Protein 3IAL (pdb70)

Nearest PDB structures (foldseek):
  3ial-assembly1_A  TM=1.002E+00  e=0.000E+00  Giardia lamblia ATCC 50803
  1nj1-assembly1_A  TM=9.678E-01  e=6.602E-57  Methanothermobacter thermautotrophicus
  1nj8-assembly1_A  TM=9.430E-01  e=2.571E-52  Methanocaldococcus jannaschii
  7f9b-assembly1_B  TM=9.396E-01  e=6.021E-51  Homo sapiens
  7ot3-assembly1_A  TM=9.196E-01  e=7.605E-51  Homo sapiens

CATH classification: 3.30.930.10 (+2 more: 3.40.50.800, 3.30.110.30)

Foldseek 3Di:
DFQAFCFLVCLQVLQVVLCVLLVQWACPPPDFQDIGGDPLNVLQQVLLVVLLQVLCVVVPAAEDDDDQWDWPVLQPLQPQQCVVAVQFWDWDQDDPVHGDPTIITGAQDCLSVVLLVLQVQAAAPVSPWHKYKYWDWGAGRPFPPHDPLQTGGIWTKMKMKIWHADPVVLVVVLVSLVVSVCCSQPVFLQAAFDWFWFQCVDANRQFPTKIFGWHQFNSQATGTFKIKTWNAQRSCVSSVNWHQYPVRDTDGTTMIMMMGTSVSVVRSQRLLAGSLAGAGGQSSRLAQEEEEEPPPPDPPCVVQSVVQVVLSVLLCCLCCPVVVGHYHYDHPPVDDPVVVVSSCLNNNRQKYKYTYSVLVVVQWIWIAGSRVGDVPIDIGGSVQSNDWDVTDGPSVVSSVVSSVVSNVSNHVVLVVQEAEDLALVRQQCCQVPPHHKYKWFAADSDDVCVVVQVVSCVRHNKGWGRFDPVDDDPPPDAGSYPRHHGPTIIIIGHHD/DFFDFCFLVCLVVQQVVLCPLLVQWACPPPDFQDIHGDDLNVLQQCLLVVLLQVLCVVVPAAEDDDDQWDWPVLLVLAPLQCVVAVQFWDWDQDDPPHGDPTIITGAQDCLSPVLLVLQVQAAAPVSPWHKYKYWAWGAGRVFPPHDPLQTGGIWTKMKMKTWHADPVVLVVVLVSLVVSVCCSQPVFLQAAFDWFWFQPVPANRQFPTKIFTFGQFNSQFTGTFKIKTWNAQSSCVSSVRWHQYPVRDTDRTTMIMMMGTSVSVVRSQGLLAGRLAGAGQQSSRLAQEEEEEPPPDDPPCVVLNCVQVVLSVLLVCLCCVVVVGHYHYDDPPVDDPVRVCSSCLNNNRQKYKYTYSVQVVVQWIWIAGNRVGDVPIDIDGSVQSSDKDWDADPVRDIDIDGVSVVSSVVSSVVSNVSNVVVLVVQEAEDQALVRQQCCQPPPHHKYKWFAADSDDVCVVVQVVSCVRHNKGFGRFDPVDADDFPDAGSYPRHTGGTIIIIGHHD

Radius of gyration: 30.75 Å; Cα contacts (8 Å, |Δi|>4): 2174; chains: 2; bounding box: 103×77×76 Å

Solvent-accessible surface area: 40566 Å² total; per-residue (Å²): 164,18,95,57,70,44,56,96,128,33,0,52,91,0,0,43,39,0,0,77,43,0,77,1,3,5,99,124,4,72,12,125,6,2,25,0,12,36,45,26,0,10,68,0,0,26,18,0,1,59,21,0,14,97,26,3,68,157,60,50,1,48,32,0,16,3,6,5,2,0,0,38,61,23,1,115,99,9,62,56,1,18,154,39,11,79,53,43,0,1,13,0,27,55,2,3,153,127,84,34,192,71,70,10,0,0,8,0,1,1,4,0,1,0,0,8,0,0,19,74,22,0,149,31,79,160,54,20,89,36,42,0,1,0,27,12,19,1,1,49,22,61,25,99,111,26,20,2,4,4,57,10,17,18,22,15,30,0,3,0,1,0,0,3,29,58,44,131,68,0,81,64,2,6,57,32,1,22,131,6,4,78,33,0,5,20,71,42,0,0,0,72,15,20,56,0,74,13,6,44,62,82,102,32,36,3,2,70,40,2,20,2,4,0,0,2,0,13,24,3,98,0,1,61,4,3,6,0,19,11,0,4,69,92,0,0,65,43,9,96,0,67,15,35,38,177,76,133,101,81,46,56,0,54,0,0,4,4,17,6,16,3,62,0,1,0,0,0,0,0,22,17,6,48,54,23,0,0,3,0,0,19,40,0,0,20,39,16,0,0,0,0,7,30,42,28,57,130,204,137,28,123,141,10,11,118,99,1,26,34,72,0,70,79,0,1,63,3,0,99,53,89,28,55,23,80,21,34,51,15,72,54,92,101,116,65,64,42,94,10,46,76,99,25,51,6,13,0,6,0,0,21,0,25,0,2,86,160,10,41,88,104,36,61,0,20,0,3,0,14,43,39,13,140,131,100,115,65,80,10,48,8,108,72,0,48,132,42,101,161,68,127,5,39,0,68,81,23,8,67,43,0,49,58,59,8,63,133,163,5,60,57,61,8,91,61,16,33,33,99,5,158,37,56,111,59,0,24,46,11,2,94,119,83,4,0,0,0,48,0,17,0,45,14,46,121,68,102,0,54,83,54,17,123,98,0,126,130,46,11,76,0,52,3,12,0,20,21,69,106,47,130,51,117,131,76,46,81,3,19,24,44,51,108,102,11,86,7,11,2,8,0,0,55,29,54,164,18,95,60,91,39,60,91,136,37,0,48,96,0,0,47,42,0,0,85,42,0,81,2,4,6,99,131,6,67,9,123,6,3,25,0,11,36,39,29,0,7,66,0,0,27,16,0,0,72,19,0,15,99,27,2,67,156,57,52,2,48,34,0,17,2,5,5,1,0,0,52,42,25,2,134,116,13,64,77,2,20,135,41,12,65,42,36,0,2,15,0,29,58,0,3,167,99,99,33,189,68,60,6,0,0,10,0,2,1,4,0,1,0,0,9,0,0,21,58,20,0,151,30,75,157,56,19,89,33,42,1,2,0,30,12,18,1,2,50,44,106,26,148,110,30,21,1,5,4,64,9,20,18,23,17,29,1,4,0,1,0,0,2,30,58,38,130,64,0,84,63,4,7,56,36,0,28,134,4,6,82,34,0,5,9,71,48,0,0,0,65,18,18,69,1,71,11,6,41,57,79,106,33,38,6,2,65,44,1,22,2,3,0,0,3,0,11,15,4,87,0,0,61,4,2,7,1,16,7,0,1,70,90,0,0,64,35,8,95,0,71,11,34,33,176,77,123,105,83,40,53,0,51,0,0,5,4,18,5,15,3,53,0,2,0,0,0,1,0,17,8,2,42,50,24,0,0,3,0,0,16,36,0,0,22,42,15,0,0,0,0,3,45,41,21,58,126,189,139,30,115,132,17,18,133,98,2,49,28,61,0,71,84,0,2,77,23,0,99,97,139,31,57,21,78,23,33,59,24,82,66,91,100,111,62,58,49,79,11,20,88,103,24,47,8,13,0,9,0,0,13,0,25,0,4,96,175,19,39,90,96,28,46,0,18,0,2,0,14,44,43,11,128,144,100,117,61,91,9,44,10,109,72,0,59,143,44,58,73,89,95,58,161,104,64,93,130,46,28,105,6,23,0,75,76,26,9,65,42,0,46,59,68,7,68,124,138,5,45,52,62,6,85,61,16,39,32,102,3,160,36,59,108,75,0,25,42,10,2,100,116,86,4,0,0,0,44,0,15,0,40,10,50,120,67,77,0,60,86,49,3,123,99,0,90,129,46,11,75,0,39,3,10,0,25,21,63,117,50,131,34,119,131,80,54,87,3,17,22,42,52,110,105,12,85,5,16,2,6,0,0,78,36,44

Structure (mmCIF, N/CA/C/O backbone):
data_3IAL
#
_entry.id   3IAL
#
_cell.length_a   83.338
_cell.length_b   87.624
_cell.length_c   142.410
_cell.angle_alpha   90.00
_cell.angle_beta   90.00
_cell.angle_gamma   90.00
#
_symmetry.space_group_name_H-M   'P 21 21 21'
#
loop_
_entity.id
_entity.type
_entity.pdbx_description
1 polymer 'Prolyl-tRNA synthetase'
2 non-polymer "5'-O-[(R)-hydroxy{[(2S)-pyrrolidin-2-ylcarbonyl]oxy}phosphoryl]adenosine"
3 non-polymer GLYCEROL
4 water water
#
loop_
_atom_site.group_PDB
_atom_site.id
_atom_site.type_symbol
_atom_site.label_atom_id
_atom_site.label_alt_id
_atom_site.label_comp_id
_atom_site.label_asym_id
_atom_site.label_entity_id
_atom_site.label_seq_id
_atom_site.pdbx_PDB_ins_code
_atom_site.Cartn_x
_atom_site.Cartn_y
_atom_site.Cartn_z
_atom_site.occupancy
_atom_site.B_iso_or_equiv
_atom_site.auth_seq_id
_atom_site.auth_comp_id
_atom_site.auth_asym_id
_atom_site.auth_atom_id
_atom_site.pdbx_PDB_model_num
ATOM 1 N N . THR A 1 14 ? 70.305 70.930 -16.066 1.00 59.84 38 THR A N 1
ATOM 2 C CA . THR A 1 14 ? 69.851 72.250 -16.595 1.00 60.18 38 THR A CA 1
ATOM 3 C C . THR A 1 14 ? 68.357 72.466 -16.311 1.00 58.25 38 THR A C 1
ATOM 4 O O . THR A 1 14 ? 67.548 71.550 -16.470 1.00 57.91 38 THR A O 1
ATOM 8 N N . PHE A 1 15 ? 68.008 73.685 -15.895 1.00 56.05 39 PHE A N 1
ATOM 9 C CA . PHE A 1 15 ? 66.646 74.017 -15.447 1.00 53.50 39 PHE A CA 1
ATOM 10 C C . PHE A 1 15 ? 65.729 74.499 -16.582 1.00 52.78 39 PHE A C 1
ATOM 11 O O . PHE A 1 15 ? 65.994 75.521 -17.213 1.00 52.21 39 PHE A O 1
ATOM 19 N N . SER A 1 16 ? 64.639 73.771 -16.816 1.00 52.03 40 SER A N 1
ATOM 20 C CA . SER A 1 16 ? 63.616 74.187 -17.783 1.00 52.31 40 SER A CA 1
ATOM 21 C C . SER A 1 16 ? 62.284 73.501 -17.480 1.00 51.82 40 SER A C 1
ATOM 22 O O . SER A 1 16 ? 61.688 72.852 -18.343 1.00 52.94 40 SER A O 1
ATOM 25 N N . LEU A 1 17 ? 61.827 73.666 -16.241 1.00 50.96 41 LEU A N 1
ATOM 26 C CA . LEU A 1 17 ? 60.606 73.031 -15.761 1.00 48.53 41 LEU A CA 1
ATOM 27 C C . LEU A 1 17 ? 59.466 74.030 -15.841 1.00 46.90 41 LEU A C 1
ATOM 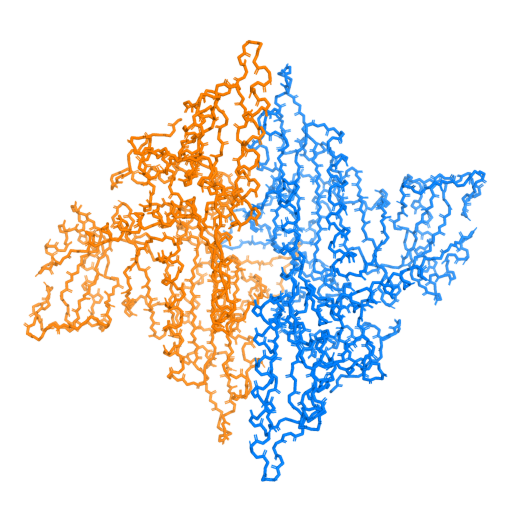28 O O . LEU A 1 17 ? 59.573 75.143 -15.325 1.00 45.41 41 LEU A O 1
ATOM 37 N N . THR A 1 18 ? 58.373 73.631 -16.484 1.00 45.96 42 THR A N 1
ATOM 38 C CA . THR A 1 18 ? 57.184 74.477 -16.570 1.00 44.87 42 THR A CA 1
ATOM 39 C C . THR A 1 18 ? 56.567 74.617 -15.177 1.00 41.86 42 THR A C 1
ATOM 40 O O . THR A 1 18 ? 56.694 73.715 -14.345 1.00 41.18 42 THR A O 1
ATOM 44 N N . LYS A 1 19 ? 55.932 75.755 -14.908 1.00 39.34 43 LYS A N 1
ATOM 45 C CA . LYS A 1 19 ? 55.367 76.016 -13.578 1.00 37.33 43 LYS A CA 1
ATOM 46 C C . LYS A 1 19 ? 53.851 75.978 -13.651 1.00 36.45 43 LYS A C 1
ATOM 47 O O . LYS A 1 19 ? 53.204 76.974 -13.983 1.00 36.28 43 LYS A O 1
ATOM 53 N N . THR A 1 20 ? 53.299 74.810 -13.339 1.00 35.82 44 THR A N 1
ATOM 54 C CA . THR A 1 20 ? 51.864 74.594 -13.349 1.00 35.00 44 THR A CA 1
ATOM 55 C C . THR A 1 20 ? 51.400 74.230 -11.952 1.00 34.45 44 THR A C 1
ATOM 56 O O . THR A 1 20 ? 52.206 74.076 -11.031 1.00 31.28 44 THR A O 1
ATOM 60 N N . ARG A 1 21 ? 50.089 74.086 -11.816 1.00 34.76 45 ARG A N 1
ATOM 61 C CA . ARG A 1 21 ? 49.462 73.624 -10.589 1.00 37.31 45 ARG A CA 1
ATOM 62 C C . ARG A 1 21 ? 49.978 72.227 -10.183 1.00 36.54 45 ARG A C 1
ATOM 63 O O . ARG A 1 21 ? 50.128 71.933 -8.998 1.00 37.03 45 ARG A O 1
ATOM 71 N N . ASP A 1 22 ? 50.267 71.385 -11.171 1.00 36.85 46 ASP A N 1
ATOM 72 C CA . ASP A 1 22 ? 50.720 70.009 -10.927 1.00 36.57 46 ASP A CA 1
ATOM 73 C C . ASP A 1 22 ? 52.236 69.900 -10.703 1.00 34.89 46 ASP A C 1
ATOM 74 O O . ASP A 1 22 ? 52.695 69.034 -9.954 1.00 35.04 46 ASP A O 1
ATOM 79 N N . THR A 1 23 ? 53.007 70.774 -11.349 1.00 31.87 47 THR A N 1
ATOM 80 C CA . THR A 1 23 ? 54.470 70.736 -11.257 1.00 30.54 47 THR A CA 1
ATOM 81 C C . THR A 1 23 ? 55.065 71.700 -10.229 1.00 28.62 47 THR A C 1
ATOM 82 O O . THR A 1 23 ? 56.269 71.678 -10.012 1.00 30.96 47 THR A O 1
ATOM 86 N N . PHE A 1 24 ? 54.247 72.536 -9.595 1.00 27.81 48 PHE A N 1
ATOM 87 C CA . PHE A 1 24 ? 54.790 73.618 -8.766 1.00 26.74 48 PHE A CA 1
ATOM 88 C C . PHE A 1 24 ? 55.696 73.140 -7.636 1.00 26.92 48 PHE A C 1
ATOM 89 O O . PHE A 1 24 ? 56.758 73.719 -7.406 1.00 24.82 48 PHE A O 1
ATOM 97 N N . ALA A 1 25 ? 55.257 72.111 -6.920 1.00 27.45 49 ALA A N 1
ATOM 98 C CA . ALA A 1 25 ? 56.020 71.563 -5.798 1.00 28.82 49 ALA A CA 1
ATOM 99 C C . ALA A 1 25 ? 57.452 71.208 -6.204 1.00 29.24 49 ALA A C 1
ATOM 100 O O . ALA A 1 25 ? 58.405 71.572 -5.515 1.00 31.33 49 ALA A O 1
ATOM 102 N N . ASP A 1 26 ? 57.595 70.515 -7.328 1.00 29.75 50 ASP A N 1
ATOM 103 C CA . ASP A 1 26 ? 58.913 70.149 -7.863 1.00 29.96 50 ASP A CA 1
ATOM 104 C C . ASP A 1 26 ? 59.664 71.371 -8.392 1.00 28.35 50 ASP A C 1
ATOM 105 O O . ASP A 1 26 ? 60.868 71.509 -8.171 1.00 28.47 50 ASP A O 1
ATOM 110 N N . TRP A 1 27 ? 58.944 72.250 -9.086 1.00 26.13 51 TRP A N 1
ATOM 111 C CA . TRP A 1 27 ? 59.517 73.489 -9.616 1.00 26.38 51 TRP A CA 1
ATOM 112 C C . TRP A 1 27 ? 60.195 74.301 -8.511 1.00 25.89 51 TRP A C 1
ATOM 113 O O . TRP A 1 27 ? 61.276 74.859 -8.717 1.00 25.05 51 TRP A O 1
ATOM 124 N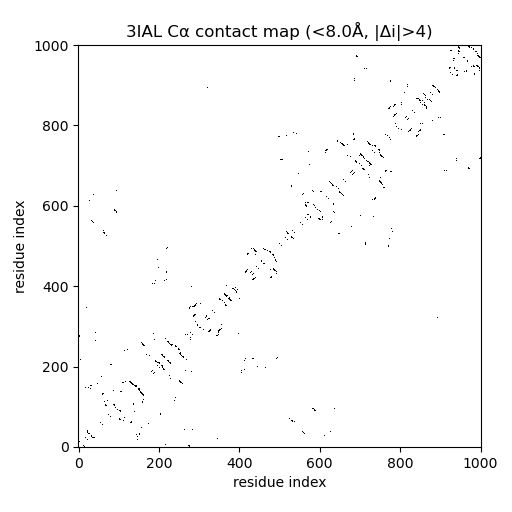 N . PHE A 1 28 ? 59.552 74.341 -7.343 1.00 27.02 52 PHE A N 1
ATOM 125 C CA . PHE A 1 28 ? 60.029 75.089 -6.184 1.00 27.38 52 PHE A CA 1
ATOM 126 C C . PHE A 1 28 ? 61.292 74.470 -5.596 1.00 27.94 52 PHE A C 1
ATOM 127 O O . PHE A 1 28 ? 62.249 75.171 -5.290 1.00 27.36 52 PHE A O 1
ATOM 135 N N . ASP A 1 29 ? 61.278 73.157 -5.414 1.00 29.10 53 ASP A N 1
ATOM 136 C CA . ASP A 1 29 ? 62.459 72.446 -4.936 1.00 29.92 53 ASP A CA 1
ATOM 137 C C . ASP A 1 29 ? 63.621 72.623 -5.906 1.00 29.65 53 ASP A C 1
ATOM 138 O O . ASP A 1 29 ? 64.730 72.940 -5.486 1.00 30.75 53 ASP A O 1
ATOM 143 N N . ALA A 1 30 ? 63.354 72.450 -7.200 1.00 29.67 54 ALA A N 1
ATOM 144 C CA . ALA A 1 30 ? 64.388 72.559 -8.238 1.00 27.98 54 ALA A CA 1
ATOM 145 C C . ALA A 1 30 ? 65.030 73.949 -8.316 1.00 27.66 54 ALA A C 1
ATOM 146 O O . ALA A 1 30 ? 66.246 74.066 -8.396 1.00 27.28 54 ALA A O 1
ATOM 148 N N . ILE A 1 31 ? 64.223 75.003 -8.279 1.00 26.75 55 ILE A N 1
ATOM 149 C CA . ILE A 1 31 ? 64.762 76.361 -8.415 1.00 27.41 55 ILE A CA 1
ATOM 150 C C . ILE A 1 31 ? 65.458 76.851 -7.135 1.00 26.62 55 ILE A C 1
ATOM 151 O O . ILE A 1 31 ? 66.382 77.654 -7.223 1.00 27.26 55 ILE A O 1
ATOM 156 N N . MET A 1 32 ? 65.023 76.375 -5.964 1.00 27.63 56 MET A N 1
ATOM 157 C CA . MET A 1 32 ? 65.736 76.648 -4.698 1.00 28.19 56 MET A CA 1
ATOM 158 C C . MET A 1 32 ? 67.194 76.250 -4.834 1.00 28.70 56 MET A C 1
ATOM 159 O O . MET A 1 32 ? 68.082 76.983 -4.401 1.00 27.01 56 MET A O 1
ATOM 164 N N . ASP A 1 33 ? 67.423 75.078 -5.429 1.00 28.11 57 ASP A N 1
ATOM 165 C CA . ASP A 1 33 ? 68.764 74.532 -5.584 1.00 30.73 57 ASP A CA 1
ATOM 166 C C . ASP A 1 33 ? 69.522 75.124 -6.769 1.00 30.63 57 ASP A C 1
ATOM 167 O O . ASP A 1 33 ? 70.667 75.570 -6.615 1.00 29.38 57 ASP A O 1
ATOM 172 N N . ALA A 1 34 ? 68.892 75.130 -7.942 1.00 29.63 58 ALA A N 1
ATOM 173 C CA . ALA A 1 34 ? 69.543 75.610 -9.167 1.00 29.17 58 ALA A CA 1
ATOM 174 C C . ALA A 1 34 ? 69.949 77.087 -9.071 1.00 29.80 58 ALA A C 1
ATOM 175 O O . ALA A 1 34 ? 70.991 77.481 -9.605 1.00 29.19 58 ALA A O 1
ATOM 177 N N . ALA A 1 35 ? 69.121 77.887 -8.391 1.00 27.39 59 ALA A N 1
ATOM 178 C CA . ALA A 1 35 ? 69.402 79.308 -8.165 1.00 26.95 59 ALA A CA 1
ATOM 179 C C . ALA A 1 35 ? 70.299 79.551 -6.947 1.00 26.95 59 ALA A C 1
ATOM 180 O O . ALA A 1 35 ? 70.707 80.690 -6.695 1.00 27.91 59 ALA A O 1
ATOM 182 N N . GLU A 1 36 ? 70.582 78.487 -6.192 1.00 26.38 60 GLU A N 1
ATOM 183 C CA . GLU A 1 36 ? 71.461 78.524 -5.010 1.00 26.65 60 GLU A CA 1
ATOM 184 C C . GLU A 1 36 ? 70.944 79.498 -3.963 1.00 25.87 60 GLU A C 1
ATOM 185 O O . GLU A 1 36 ? 71.687 80.297 -3.389 1.00 24.29 60 GLU A O 1
ATOM 191 N N . LEU A 1 37 ? 69.642 79.408 -3.728 1.00 26.68 61 LEU A N 1
ATOM 192 C CA . LEU A 1 37 ? 68.962 80.268 -2.784 1.00 25.81 61 LEU A CA 1
ATOM 193 C C . LEU A 1 37 ? 69.245 79.762 -1.378 1.00 25.74 61 LEU A C 1
ATOM 194 O O . LEU A 1 37 ? 69.645 80.523 -0.502 1.00 23.59 61 LEU A O 1
ATOM 199 N N . VAL A 1 38 ? 69.052 78.462 -1.188 1.00 26.14 62 VAL A N 1
ATOM 200 C CA . VAL A 1 38 ? 69.261 77.808 0.092 1.00 24.21 62 VAL A CA 1
ATOM 201 C C . VAL A 1 38 ? 70.031 76.517 -0.112 1.00 26.33 62 VAL A C 1
ATOM 202 O O . VAL A 1 38 ? 70.235 76.089 -1.249 1.00 24.58 62 VAL A O 1
ATOM 206 N N . ASP A 1 39 ? 70.455 75.894 0.989 1.00 27.94 63 ASP A N 1
ATOM 207 C CA . ASP A 1 39 ? 71.085 74.578 0.916 1.00 28.37 63 ASP A CA 1
ATOM 208 C C . ASP A 1 39 ? 70.433 73.617 1.915 1.00 29.50 63 ASP A C 1
ATOM 209 O O . ASP A 1 39 ? 70.586 73.773 3.125 1.00 31.67 63 ASP A O 1
ATOM 214 N N . ARG A 1 40 ? 69.717 72.627 1.381 1.00 30.43 64 ARG A N 1
ATOM 215 C CA A ARG A 1 40 ? 69.003 71.634 2.190 0.50 30.44 64 ARG A CA 1
ATOM 216 C CA B ARG A 1 40 ? 69.001 71.629 2.181 0.50 31.22 64 ARG A CA 1
ATOM 217 C C . ARG A 1 40 ? 69.924 70.548 2.744 1.00 30.08 64 ARG A C 1
ATOM 218 O O . ARG A 1 40 ? 69.497 69.734 3.561 1.00 28.19 64 ARG A O 1
ATOM 233 N N . ARG A 1 41 ? 71.179 70.529 2.293 1.00 28.11 65 ARG A N 1
ATOM 234 C CA . ARG A 1 41 ? 72.115 69.467 2.660 1.00 26.86 65 ARG A CA 1
ATOM 235 C C . ARG A 1 41 ? 72.724 69.651 4.042 1.00 27.74 65 ARG A C 1
ATOM 236 O O . ARG A 1 41 ? 73.538 68.841 4.470 1.00 28.51 65 ARG A O 1
ATOM 244 N N . TYR A 1 42 ? 72.350 70.722 4.737 1.00 29.71 66 TYR A N 1
ATOM 245 C CA . TYR A 1 42 ? 72.692 70.876 6.145 1.00 29.37 66 TYR A CA 1
ATOM 246 C C . TYR A 1 42 ? 71.915 69.783 6.879 1.00 29.77 66 TYR A C 1
ATOM 247 O O . TYR A 1 42 ? 70.689 69.762 6.792 1.00 30.07 66 TYR A O 1
ATOM 256 N N . PRO A 1 43 ? 72.617 68.865 7.582 1.00 30.65 67 PRO A N 1
ATOM 257 C CA . PRO A 1 43 ? 71.966 67.626 8.042 1.00 31.43 67 PRO A CA 1
ATOM 258 C C . PRO A 1 43 ? 71.193 67.730 9.362 1.00 31.33 67 PRO A C 1
ATOM 259 O O . PRO A 1 43 ? 71.285 66.837 10.203 1.00 32.17 67 PRO A O 1
ATOM 263 N N . VAL A 1 44 ? 70.461 68.826 9.547 1.00 29.78 68 VAL A N 1
ATOM 264 C CA . VAL A 1 44 ? 69.430 68.912 10.571 1.00 27.96 68 VAL A CA 1
ATOM 265 C C . VAL A 1 44 ? 68.137 69.245 9.823 1.00 28.91 68 VAL A C 1
ATOM 266 O O . VAL A 1 44 ? 68.081 70.224 9.068 1.00 25.33 68 VAL A O 1
ATOM 270 N N . LYS A 1 45 ? 67.124 68.401 10.004 1.00 29.65 69 LYS A N 1
ATOM 271 C CA . LYS A 1 45 ? 65.893 68.469 9.227 1.00 31.02 69 LYS A CA 1
ATOM 272 C C . LYS A 1 45 ? 65.204 69.799 9.474 1.00 30.92 69 LYS A C 1
ATOM 273 O O . LYS A 1 45 ? 65.098 70.235 10.622 1.00 30.95 69 LYS A O 1
ATOM 279 N N . GLY A 1 46 ? 64.781 70.460 8.397 1.00 30.20 70 GLY A N 1
ATOM 280 C CA . GLY A 1 46 ? 64.078 71.745 8.495 1.00 30.06 70 GLY A CA 1
ATOM 281 C C . GLY A 1 46 ? 64.943 72.934 8.878 1.00 30.47 70 GLY A C 1
ATOM 282 O O . GLY A 1 46 ? 64.430 74.029 9.141 1.00 28.96 70 GLY A O 1
ATOM 283 N N . CYS A 1 47 ? 66.258 72.732 8.915 1.00 30.94 71 CYS A N 1
ATOM 284 C CA . CYS A 1 47 ? 67.193 73.810 9.233 1.00 30.49 71 CYS A CA 1
ATOM 285 C C . CYS A 1 47 ? 68.102 73.981 8.037 1.00 29.76 71 CYS A C 1
ATOM 286 O O . CYS A 1 47 ? 69.051 73.222 7.864 1.00 29.48 71 CYS A O 1
ATOM 289 N N . VAL A 1 48 ? 67.790 74.961 7.194 1.00 29.25 72 VAL A N 1
ATOM 290 C CA . VAL A 1 48 ? 68.481 75.114 5.915 1.00 30.56 72 VAL A CA 1
ATOM 291 C C . VAL A 1 48 ? 69.411 76.322 5.951 1.00 30.14 72 VAL A C 1
ATOM 292 O O . VAL A 1 48 ? 69.181 77.276 6.689 1.00 30.06 72 VAL A O 1
ATOM 296 N N . VAL A 1 49 ? 70.472 76.264 5.160 1.00 28.67 73 VAL A N 1
ATOM 297 C CA . VAL A 1 49 ? 71.381 77.390 5.024 1.00 25.83 73 VAL A CA 1
ATOM 298 C C . VAL A 1 49 ? 70.792 78.368 4.017 1.00 27.37 73 VAL A C 1
ATOM 299 O O . VAL A 1 49 ? 70.294 77.955 2.975 1.00 26.45 73 VAL A O 1
ATOM 303 N N . PHE A 1 50 ? 70.829 79.655 4.348 1.00 27.53 74 PHE A N 1
ATOM 304 C CA . PHE A 1 50 ? 70.545 80.717 3.384 1.00 27.96 74 PHE A CA 1
ATOM 305 C C . PHE A 1 50 ? 71.846 81.040 2.679 1.00 27.28 74 PHE A C 1
ATOM 306 O O . PHE A 1 50 ? 72.751 81.592 3.297 1.00 29.59 74 PHE A O 1
ATOM 314 N N . ARG A 1 51 ? 71.958 80.682 1.405 1.00 26.31 75 ARG A N 1
ATOM 315 C CA . ARG A 1 51 ? 73.161 81.004 0.625 1.00 25.79 75 ARG A CA 1
ATOM 316 C C . ARG A 1 51 ? 73.098 82.480 0.172 1.00 26.12 75 ARG A C 1
ATOM 317 O O . ARG A 1 51 ? 72.036 83.106 0.264 1.00 27.75 75 ARG A O 1
ATOM 325 N N . PRO A 1 52 ? 74.227 83.050 -0.291 1.00 25.46 76 PRO A N 1
ATOM 326 C CA . PRO A 1 52 ? 74.275 84.498 -0.558 1.00 26.17 76 PRO A CA 1
ATOM 327 C C . PRO A 1 52 ? 73.133 85.059 -1.423 1.00 27.81 76 PRO A C 1
ATOM 328 O O . PRO A 1 52 ? 72.556 86.099 -1.090 1.00 26.05 76 PRO A O 1
ATOM 332 N N . TYR A 1 53 ? 72.815 84.377 -2.519 1.00 27.16 77 TYR A N 1
ATOM 333 C CA . TYR A 1 53 ? 71.827 84.889 -3.457 1.00 25.62 77 TYR A CA 1
ATOM 334 C C . TYR A 1 53 ? 70.433 84.888 -2.828 1.00 26.16 77 TYR A C 1
ATOM 335 O O . TYR A 1 53 ? 69.657 85.821 -3.031 1.00 26.12 77 TYR A O 1
ATOM 344 N N . GLY A 1 54 ? 70.135 83.859 -2.038 1.00 25.48 78 GLY A N 1
ATOM 345 C CA . GLY A 1 54 ? 68.869 83.786 -1.317 1.00 23.92 78 GLY A CA 1
ATOM 346 C C . GLY A 1 54 ? 68.794 84.725 -0.130 1.00 24.87 78 GLY A C 1
ATOM 347 O O . GLY A 1 54 ? 67.742 85.322 0.128 1.00 23.15 78 GLY A O 1
ATOM 348 N N . PHE A 1 55 ? 69.897 84.844 0.614 1.00 25.06 79 PHE A N 1
ATOM 349 C CA . PHE A 1 55 ? 69.914 85.691 1.804 1.00 25.69 79 PHE A CA 1
ATOM 350 C C . PHE A 1 55 ? 69.779 87.160 1.477 1.00 24.48 79 PHE A C 1
ATOM 351 O O . PHE A 1 55 ? 69.203 87.914 2.263 1.00 23.85 79 PHE A O 1
ATOM 359 N N . PHE A 1 56 ? 70.331 87.591 0.346 1.00 26.38 80 PHE A N 1
ATOM 360 C CA . PHE A 1 56 ? 70.119 88.976 -0.073 1.00 26.69 80 PHE A CA 1
ATOM 361 C C . PHE A 1 56 ? 68.614 89.274 -0.079 1.00 26.36 80 PHE A C 1
ATOM 362 O O . PHE A 1 56 ? 68.187 90.309 0.406 1.00 24.08 80 PHE A O 1
ATOM 370 N N . MET A 1 57 ? 67.827 88.331 -0.587 1.00 25.54 81 MET A N 1
ATOM 371 C CA . MET A 1 57 ? 66.385 88.531 -0.766 1.00 26.35 81 MET A CA 1
ATOM 372 C C . MET A 1 57 ? 65.664 88.633 0.579 1.00 24.85 81 MET A C 1
ATOM 373 O O . MET A 1 57 ? 64.941 89.590 0.830 1.00 25.64 81 MET A O 1
ATOM 378 N N . GLU A 1 58 ? 65.871 87.639 1.435 1.00 25.43 82 GLU A N 1
ATOM 379 C CA . GLU A 1 58 ? 65.288 87.620 2.768 1.00 25.34 82 GLU A CA 1
ATOM 380 C C . GLU A 1 58 ? 65.695 88.868 3.554 1.00 26.48 82 GLU A C 1
ATOM 381 O O . GLU A 1 58 ? 64.891 89.461 4.259 1.00 27.36 82 GLU A O 1
ATOM 387 N N . ASN A 1 59 ? 66.953 89.257 3.418 1.00 26.88 83 ASN A N 1
ATOM 388 C CA . ASN A 1 59 ? 67.473 90.415 4.123 1.00 28.50 83 ASN A CA 1
ATOM 389 C C . ASN A 1 59 ? 66.851 91.725 3.620 1.00 28.56 83 ASN A C 1
ATOM 390 O O . ASN A 1 59 ? 66.523 92.601 4.423 1.00 27.02 83 ASN A O 1
ATOM 395 N N . ALA A 1 60 ? 66.661 91.840 2.305 1.00 27.01 84 ALA A N 1
ATOM 396 C CA . ALA A 1 60 ? 65.972 92.999 1.714 1.00 27.99 84 ALA A CA 1
ATOM 397 C C . ALA A 1 60 ? 64.536 93.150 2.251 1.00 27.06 84 ALA A C 1
ATOM 398 O O . ALA A 1 60 ? 64.076 94.256 2.537 1.00 25.51 84 ALA A O 1
ATOM 400 N N . ILE A 1 61 ? 63.839 92.031 2.398 1.00 26.00 85 ILE A N 1
ATOM 401 C CA . ILE A 1 61 ? 62.465 92.045 2.882 1.00 26.10 85 ILE A CA 1
ATOM 402 C C . ILE A 1 61 ? 62.386 92.465 4.350 1.00 27.66 85 ILE A C 1
ATOM 403 O O . ILE A 1 61 ? 61.558 93.287 4.722 1.00 26.49 85 ILE A O 1
ATOM 408 N N . MET A 1 62 ? 63.252 91.906 5.181 1.00 28.30 86 MET A N 1
ATOM 409 C CA . MET A 1 62 ? 63.222 92.230 6.596 1.00 29.70 86 MET A CA 1
ATOM 410 C C . MET A 1 62 ? 63.724 93.653 6.874 1.00 30.79 86 MET A C 1
ATOM 411 O O . MET A 1 62 ? 63.148 94.349 7.710 1.00 29.59 86 MET A O 1
ATOM 416 N N . ARG A 1 63 ? 64.754 94.100 6.155 1.00 30.31 87 ARG A N 1
ATOM 417 C CA . ARG A 1 63 ? 65.211 95.488 6.252 1.00 31.43 87 ARG A CA 1
ATOM 418 C C . ARG A 1 63 ? 64.096 96.476 5.896 1.00 29.49 87 ARG A C 1
ATOM 419 O O . ARG A 1 63 ? 63.906 97.464 6.599 1.00 26.57 87 ARG A O 1
ATOM 427 N N . LEU A 1 64 ? 63.352 96.202 4.823 1.00 26.88 88 LEU A N 1
ATOM 428 C CA . LEU A 1 64 ? 62.194 97.025 4.468 1.00 28.31 88 LEU A CA 1
ATOM 429 C C . LEU A 1 64 ? 61.165 97.066 5.605 1.00 27.64 88 LEU A C 1
ATOM 430 O O . LEU A 1 64 ? 60.662 98.131 5.942 1.00 27.19 88 LEU A O 1
ATOM 435 N N . CYS A 1 65 ? 60.868 95.908 6.188 1.00 26.89 89 CYS A N 1
ATOM 436 C CA . CYS A 1 65 ? 59.924 95.816 7.308 1.00 25.92 89 CYS A CA 1
ATOM 437 C C . CYS A 1 65 ? 60.409 96.625 8.512 1.00 25.65 89 CYS A C 1
ATOM 438 O O . CYS A 1 65 ? 59.644 97.365 9.129 1.00 25.82 89 CYS A O 1
ATOM 441 N N . GLU A 1 66 ? 61.687 96.473 8.829 1.00 24.91 90 GLU A N 1
ATOM 442 C CA . GLU A 1 66 ? 62.324 97.246 9.876 1.00 27.50 90 GLU A CA 1
ATOM 443 C C . GLU A 1 66 ? 62.198 98.756 9.606 1.00 29.12 90 GLU A C 1
ATOM 444 O O . GLU A 1 66 ? 61.808 99.512 10.490 1.00 24.04 90 GLU A O 1
ATOM 450 N N . GLU A 1 67 ? 62.508 99.172 8.378 1.00 29.35 91 GLU A N 1
ATOM 451 C CA . GLU A 1 67 ? 62.434 100.581 7.998 1.00 29.95 91 GLU A CA 1
ATOM 452 C C . GLU A 1 67 ? 61.016 101.131 8.129 1.00 30.54 91 GLU A C 1
ATOM 453 O O . GLU A 1 67 ? 60.821 102.230 8.657 1.00 29.93 91 GLU A O 1
ATOM 459 N N . GLU A 1 68 ? 60.033 100.367 7.651 1.00 27.88 92 GLU A N 1
ATOM 460 C CA . GLU A 1 68 ? 58.643 100.808 7.672 1.00 28.30 92 GLU A CA 1
ATOM 461 C C . GLU A 1 68 ? 58.116 100.875 9.095 1.00 28.05 92 GLU A C 1
ATOM 462 O O . GLU A 1 68 ? 57.417 101.812 9.446 1.00 27.63 92 GLU A O 1
ATOM 468 N N . TYR A 1 69 ? 58.454 99.879 9.908 1.00 29.11 93 TYR A N 1
ATOM 469 C CA . TYR A 1 69 ? 58.088 99.891 11.321 1.00 28.03 93 TYR A CA 1
ATOM 470 C C . TYR A 1 69 ? 58.677 101.107 12.030 1.00 27.65 93 TYR A C 1
ATOM 471 O O . TYR A 1 69 ? 57.970 101.793 12.769 1.00 24.80 93 TYR A O 1
ATOM 480 N N . ALA A 1 70 ? 59.957 101.386 11.787 1.00 27.81 94 ALA A N 1
ATOM 481 C CA . ALA A 1 70 ? 60.607 102.586 12.332 1.00 29.92 94 ALA A CA 1
ATOM 482 C C . ALA A 1 70 ? 59.852 103.872 11.987 1.00 31.52 94 ALA A C 1
ATOM 483 O O . ALA A 1 70 ? 59.758 104.777 12.818 1.00 29.68 94 ALA A O 1
ATOM 485 N N . LYS A 1 71 ? 59.318 103.948 10.765 1.00 33.27 95 LYS A N 1
ATOM 486 C CA . LYS A 1 71 ? 58.587 105.135 10.311 1.00 33.77 95 LYS A CA 1
ATOM 487 C C . LYS A 1 71 ? 57.261 105.333 11.050 1.00 33.90 95 LYS A C 1
ATOM 488 O O . LYS A 1 71 ? 56.748 106.444 11.073 1.00 32.66 95 LYS A O 1
ATOM 494 N N . VAL A 1 72 ? 56.701 104.265 11.628 1.00 32.22 96 VAL A N 1
ATOM 495 C CA . VAL A 1 72 ? 55.451 104.370 12.396 1.00 30.88 96 VAL A CA 1
ATOM 496 C C . VAL A 1 72 ? 55.647 104.100 13.902 1.00 29.90 96 VAL A C 1
ATOM 497 O O . VAL A 1 72 ? 54.715 103.691 14.603 1.00 29.11 96 VAL A O 1
ATOM 501 N N . GLY A 1 73 ? 56.857 104.363 14.388 1.00 26.64 97 GLY A N 1
ATOM 502 C CA . GLY A 1 73 ? 57.133 104.410 15.822 1.00 28.36 97 GLY A CA 1
ATOM 503 C C . GLY A 1 73 ? 57.336 103.069 16.499 1.00 28.80 97 GLY A C 1
ATOM 504 O O . GLY A 1 73 ? 57.162 102.958 17.709 1.00 29.65 97 GLY A O 1
ATOM 505 N N . ILE A 1 74 ? 57.704 102.046 15.731 1.00 27.66 98 ILE A N 1
ATOM 506 C CA . ILE A 1 74 ? 57.984 100.733 16.304 1.00 27.23 98 ILE A CA 1
ATOM 507 C C . ILE A 1 74 ? 59.489 100.527 16.278 1.00 26.16 98 ILE A C 1
ATOM 508 O O . ILE A 1 74 ? 60.102 100.511 15.211 1.00 28.00 98 ILE A O 1
ATOM 513 N N . SER A 1 75 ? 60.083 100.401 17.460 1.00 24.34 99 SER A N 1
ATOM 514 C CA . SER A 1 75 ? 61.534 100.424 17.601 1.00 25.05 99 SER A CA 1
ATOM 515 C C . SER A 1 75 ? 62.093 99.019 17.575 1.00 24.52 99 SER A C 1
ATOM 516 O O . SER A 1 75 ? 61.525 98.120 18.185 1.00 25.35 99 SER A O 1
ATOM 519 N N . GLN A 1 76 ? 63.229 98.841 16.913 1.00 25.00 100 GLN A N 1
ATOM 520 C CA . GLN A 1 76 ? 63.882 97.540 16.868 1.00 25.19 100 GLN A CA 1
ATOM 521 C C . GLN A 1 76 ? 64.647 97.240 18.148 1.00 25.19 100 GLN A C 1
ATOM 522 O O . GLN A 1 76 ? 65.329 98.109 18.703 1.00 25.97 100 GLN A O 1
ATOM 528 N N . ILE A 1 77 ? 64.510 95.995 18.599 1.00 25.72 101 ILE A N 1
ATOM 529 C CA . ILE A 1 77 ? 65.188 95.470 19.770 1.00 25.22 101 ILE A CA 1
ATOM 530 C C . ILE A 1 77 ? 65.701 94.056 19.480 1.00 25.07 101 ILE A C 1
ATOM 531 O O . ILE A 1 77 ? 65.483 93.525 18.398 1.00 22.82 101 ILE A O 1
ATOM 536 N N . LEU A 1 78 ? 66.370 93.444 20.457 1.00 23.63 102 LEU A N 1
ATOM 537 C CA . LEU A 1 78 ? 66.745 92.037 20.351 1.00 24.31 102 LEU A CA 1
ATOM 538 C C . LEU A 1 78 ? 66.733 91.386 21.726 1.00 25.02 102 LEU A C 1
ATOM 539 O O . LEU A 1 78 ? 67.455 91.811 22.637 1.00 22.23 102 LEU A O 1
ATOM 544 N N . PHE A 1 79 ? 65.870 90.382 21.849 1.00 23.18 103 PHE A N 1
ATOM 545 C CA . PHE A 1 79 ? 65.753 89.549 23.030 1.00 25.76 103 PHE A CA 1
ATOM 546 C C . PHE A 1 79 ? 66.625 88.312 22.881 1.00 25.69 103 PHE A C 1
ATOM 547 O O . PHE A 1 79 ? 67.005 87.958 21.775 1.00 25.16 103 PHE A O 1
ATOM 555 N N . PRO A 1 80 ? 66.928 87.640 23.999 1.00 25.45 104 PRO A N 1
ATOM 556 C CA . PRO A 1 80 ? 67.618 86.350 23.972 1.00 25.09 104 PRO A CA 1
ATOM 557 C C . PRO A 1 80 ? 66.810 85.261 23.263 1.00 25.29 104 PRO A C 1
ATOM 558 O O . PRO A 1 80 ? 65.576 85.301 23.279 1.00 24.40 104 PRO A O 1
ATOM 562 N N . THR A 1 81 ? 67.517 84.308 22.658 1.00 23.02 105 THR A N 1
ATOM 563 C CA . THR A 1 81 ? 66.917 83.151 21.999 1.00 23.80 105 THR A CA 1
ATOM 564 C C . THR A 1 81 ? 66.309 82.144 22.980 1.00 24.08 105 THR A C 1
ATOM 565 O O . THR A 1 81 ? 65.315 81.480 22.672 1.00 26.64 105 THR A O 1
ATOM 569 N N . VAL A 1 82 ? 66.928 82.014 24.143 1.00 23.86 106 VAL A N 1
ATOM 570 C CA . VAL A 1 82 ? 66.503 81.038 25.146 1.00 24.91 106 VAL A CA 1
ATOM 571 C C . VAL A 1 82 ? 65.443 81.612 26.098 1.00 27.04 106 VAL A C 1
ATOM 572 O O . VAL A 1 82 ? 65.569 82.745 26.584 1.00 26.56 106 VAL A O 1
ATOM 576 N N . ILE A 1 83 ? 64.386 80.833 26.330 1.00 26.78 107 ILE A N 1
ATOM 577 C CA . ILE A 1 83 ? 63.305 81.207 27.238 1.00 25.94 107 ILE A CA 1
ATOM 578 C C . ILE A 1 83 ? 63.191 80.127 28.314 1.00 27.49 107 ILE A C 1
ATOM 579 O O . ILE A 1 83 ? 62.970 78.959 27.990 1.00 25.58 107 ILE A O 1
ATOM 584 N N . PRO A 1 84 ? 63.321 80.512 29.598 1.00 27.88 108 PRO A N 1
ATOM 585 C CA . PRO A 1 84 ? 63.207 79.502 30.649 1.00 29.67 108 PRO A CA 1
ATOM 586 C C . PRO A 1 84 ? 61.832 78.826 30.638 1.00 30.21 108 PRO A C 1
ATOM 587 O O . PRO A 1 84 ? 60.822 79.472 30.342 1.00 29.16 108 PRO A O 1
ATOM 591 N N . GLU A 1 85 ? 61.810 77.533 30.945 1.00 33.12 109 GLU A N 1
ATOM 592 C CA . GLU A 1 85 ? 60.579 76.740 30.929 1.00 34.98 109 GLU A CA 1
ATOM 593 C C . GLU A 1 85 ? 59.449 77.378 31.735 1.00 36.59 109 GLU A C 1
ATOM 594 O O . GLU A 1 85 ? 58.295 77.369 31.301 1.00 37.88 109 GLU A O 1
ATOM 600 N N . SER A 1 86 ? 59.784 77.936 32.897 1.00 37.69 110 SER A N 1
ATOM 601 C CA . SER A 1 86 ? 58.785 78.545 33.782 1.00 38.97 110 SER A CA 1
ATOM 602 C C . SER A 1 86 ? 58.038 79.691 33.103 1.00 39.18 110 SER A C 1
ATOM 603 O O . SER A 1 86 ? 56.831 79.833 33.278 1.00 40.00 110 SER A O 1
ATOM 606 N N . PHE A 1 87 ? 58.761 80.506 32.340 1.00 39.72 111 PHE A N 1
ATOM 607 C CA . PHE A 1 87 ? 58.147 81.583 31.554 1.00 40.47 111 PHE A CA 1
ATOM 608 C C . PHE A 1 87 ? 57.181 81.041 30.501 1.00 40.90 111 PHE A C 1
ATOM 609 O O . PHE A 1 87 ? 56.092 81.582 30.314 1.00 40.31 111 PHE A O 1
ATOM 617 N N . LEU A 1 88 ? 57.581 79.956 29.845 1.00 41.66 112 LEU A N 1
ATOM 618 C CA . LEU A 1 88 ? 56.889 79.453 28.661 1.00 43.28 112 LEU A CA 1
ATOM 619 C C . LEU A 1 88 ? 55.539 78.828 28.987 1.00 43.86 112 LEU A C 1
ATOM 620 O O . LEU A 1 88 ? 54.630 78.858 28.156 1.00 44.69 112 LEU A O 1
ATOM 625 N N . LYS A 1 89 ? 55.412 78.278 30.195 1.00 44.75 113 LYS A N 1
ATOM 626 C CA . LYS A 1 89 ? 54.208 77.561 30.616 1.00 44.18 113 LYS A CA 1
ATOM 627 C C . LYS A 1 89 ? 53.155 78.451 31.304 1.00 43.23 113 LYS A C 1
ATOM 628 O O . LYS A 1 89 ? 52.101 77.955 31.706 1.00 41.49 113 LYS A O 1
ATOM 634 N N . LYS A 1 90 ? 53.425 79.749 31.441 1.00 41.49 114 LYS A N 1
ATOM 635 C CA . LYS A 1 90 ? 52.538 80.636 32.207 1.00 41.89 114 LYS A CA 1
ATOM 636 C C . LYS A 1 90 ? 51.135 80.781 31.610 1.00 41.36 114 LYS A C 1
ATOM 637 O O . LYS A 1 90 ? 50.141 80.658 32.328 1.00 39.84 114 LYS A O 1
ATOM 643 N N . GLU A 1 91 ? 51.052 81.037 30.308 1.00 41.56 115 GLU A N 1
ATOM 644 C CA . GLU A 1 91 ? 49.755 81.186 29.641 1.00 42.14 115 GLU A CA 1
ATOM 645 C C . GLU A 1 91 ? 49.274 79.824 29.143 1.00 39.75 115 GLU A C 1
ATOM 646 O O . GLU A 1 91 ? 49.857 79.250 28.228 1.00 39.92 115 GLU A O 1
ATOM 652 N N . SER A 1 92 ? 48.201 79.324 29.751 1.00 40.86 116 SER A N 1
ATOM 653 C CA . SER A 1 92 ? 47.666 77.976 29.478 1.00 41.38 116 SER A CA 1
ATOM 654 C C . SER A 1 92 ? 47.492 77.635 27.990 1.00 41.06 116 SER A C 1
ATOM 655 O O . SER A 1 92 ? 48.092 76.688 27.498 1.00 40.84 116 SER A O 1
ATOM 658 N N . ASP A 1 93 ? 46.654 78.385 27.285 1.00 41.95 117 ASP A N 1
ATOM 659 C CA . ASP A 1 93 ? 46.389 78.097 25.869 1.00 43.95 117 ASP A CA 1
ATOM 660 C C . ASP A 1 93 ? 47.635 78.269 24.992 1.00 42.51 117 ASP A C 1
ATOM 661 O O . ASP A 1 93 ? 47.839 77.510 24.039 1.00 41.26 117 ASP A O 1
ATOM 666 N N . HIS A 1 94 ? 48.467 79.252 25.328 1.00 41.85 118 HIS A N 1
ATOM 667 C CA . HIS A 1 94 ? 49.711 79.492 24.602 1.00 41.53 118 HIS A CA 1
ATOM 668 C C . HIS A 1 94 ? 50.609 78.258 24.663 1.00 41.54 118 HIS A C 1
ATOM 669 O O . HIS A 1 94 ? 51.071 77.771 23.633 1.00 38.84 118 HIS A O 1
ATOM 676 N N . ILE A 1 95 ? 50.836 77.749 25.873 1.00 42.37 119 ILE A N 1
ATOM 677 C CA . ILE A 1 95 ? 51.714 76.591 26.068 1.00 42.95 119 ILE A CA 1
ATOM 678 C C . ILE A 1 95 ? 51.105 75.319 25.471 1.00 42.96 119 ILE A C 1
ATOM 679 O O . ILE A 1 95 ? 51.826 74.509 24.892 1.00 44.80 119 ILE A O 1
ATOM 684 N N . LYS A 1 96 ? 49.790 75.149 25.589 1.00 41.56 120 LYS A N 1
ATOM 685 C CA . LYS A 1 96 ? 49.124 74.025 24.926 1.00 43.77 120 LYS A CA 1
ATOM 686 C C . LYS A 1 96 ? 49.281 74.119 23.400 1.00 42.55 120 LYS A C 1
ATOM 687 O O . LYS A 1 96 ? 49.364 73.097 22.716 1.00 40.43 120 LYS A O 1
ATOM 693 N N . GLY A 1 97 ? 49.341 75.346 22.884 1.00 41.39 121 GLY A N 1
ATOM 694 C CA . GLY A 1 97 ? 49.543 75.580 21.459 1.00 41.25 121 GLY A CA 1
ATOM 695 C C . GLY A 1 97 ? 50.964 75.365 20.959 1.00 40.92 121 GLY A C 1
ATOM 696 O O . GLY A 1 97 ? 51.161 75.098 19.774 1.00 42.21 121 GLY A O 1
ATOM 697 N N . PHE A 1 98 ? 51.955 75.477 21.842 1.00 40.82 122 PHE A N 1
ATOM 698 C CA . PHE A 1 98 ? 53.368 75.455 21.420 1.00 41.42 122 PHE A CA 1
ATOM 699 C C . PHE A 1 98 ? 54.269 74.393 22.072 1.00 41.84 122 PHE A C 1
ATOM 700 O O . PHE A 1 98 ? 55.387 74.191 21.615 1.00 43.03 122 PHE A O 1
ATOM 708 N N . GLU A 1 99 ? 53.802 73.712 23.114 1.00 42.06 123 GLU A N 1
ATOM 709 C CA . GLU A 1 99 ? 54.664 72.775 23.848 1.00 42.59 123 GLU A CA 1
ATOM 710 C C . GLU A 1 99 ? 55.318 71.711 22.957 1.00 41.49 123 GLU A C 1
ATOM 711 O O . GLU A 1 99 ? 56.509 71.432 23.101 1.00 42.01 123 GLU A O 1
ATOM 717 N N . ALA A 1 100 ? 54.548 71.136 22.036 1.00 40.87 124 ALA A N 1
ATOM 718 C CA . ALA A 1 100 ? 55.059 70.096 21.134 1.00 40.51 124 ALA A CA 1
ATOM 719 C C . ALA A 1 100 ? 56.208 70.588 20.253 1.00 41.51 124 ALA A C 1
ATOM 720 O O . ALA A 1 100 ? 57.063 69.800 19.842 1.00 43.66 124 ALA A O 1
ATOM 722 N N . GLU A 1 101 ? 56.229 71.888 19.973 1.00 40.48 125 GLU A N 1
ATOM 723 C CA . GLU A 1 101 ? 57.218 72.469 19.062 1.00 41.68 125 GLU A CA 1
ATOM 724 C C . GLU A 1 101 ? 58.473 73.027 19.739 1.00 37.76 125 GLU A C 1
ATOM 725 O O . GLU A 1 101 ? 59.276 73.677 19.092 1.00 38.71 125 GLU A O 1
ATOM 731 N N . CYS A 1 102 ? 58.673 72.739 21.021 1.00 37.36 126 CYS A N 1
ATOM 732 C CA . CYS A 1 102 ? 59.835 73.276 21.741 1.00 36.44 126 CYS A CA 1
ATOM 733 C C . CYS A 1 102 ? 61.083 72.391 21.657 1.00 33.29 126 CYS A C 1
ATOM 734 O O . CYS A 1 102 ? 61.053 71.220 22.039 1.00 32.55 126 CYS A O 1
ATOM 737 N N . PHE A 1 103 ? 62.172 72.954 21.137 1.00 30.38 127 PHE A N 1
ATOM 738 C CA . PHE A 1 103 ? 63.495 72.370 21.340 1.00 29.22 127 PHE A CA 1
ATOM 739 C C . PHE A 1 103 ? 63.910 72.720 22.760 1.00 29.48 127 PHE A C 1
ATOM 740 O O . PHE A 1 103 ? 63.794 73.877 23.171 1.00 28.32 127 PHE A O 1
ATOM 748 N N . TRP A 1 104 ? 64.385 71.728 23.507 1.00 28.99 128 TRP A N 1
ATOM 749 C CA . TRP A 1 104 ? 64.763 71.936 24.901 1.00 28.61 128 TRP A CA 1
ATOM 750 C C . TRP A 1 104 ? 66.272 71.844 25.099 1.00 27.07 128 TRP A C 1
ATOM 751 O O . TRP A 1 104 ? 66.871 70.795 24.899 1.00 27.14 128 TRP A O 1
ATOM 762 N N . VAL A 1 105 ? 66.877 72.959 25.486 1.00 29.07 129 VAL A N 1
ATOM 763 C CA . VAL A 1 105 ? 68.280 72.988 25.897 1.00 28.89 129 VAL A CA 1
ATOM 764 C C . VAL A 1 105 ? 68.350 72.435 27.309 1.00 30.09 129 VAL A C 1
ATOM 765 O O . VAL A 1 105 ? 67.732 72.989 28.209 1.00 31.62 129 VAL A O 1
ATOM 769 N N . GLU A 1 106 ? 69.089 71.346 27.500 1.00 31.64 130 GLU A N 1
ATOM 770 C CA . GLU A 1 106 ? 69.118 70.659 28.793 1.00 32.42 130 GLU A CA 1
ATOM 771 C C . GLU A 1 106 ? 70.489 70.592 29.444 1.00 32.92 130 GLU A C 1
ATOM 772 O O . GLU A 1 106 ? 70.578 70.304 30.638 1.00 32.20 130 GLU A O 1
ATOM 778 N N . LYS A 1 107 ? 71.551 70.848 28.678 1.00 32.41 131 LYS A N 1
ATOM 779 C CA . LYS A 1 107 ? 72.905 70.815 29.221 1.00 32.10 131 LYS A CA 1
ATOM 780 C C . LYS A 1 107 ? 73.670 72.092 28.891 1.00 31.75 131 LYS A C 1
ATOM 781 O O . LYS A 1 107 ? 73.507 72.666 27.818 1.00 30.41 131 LYS A O 1
ATOM 787 N N . GLY A 1 108 ? 74.476 72.540 29.848 1.00 31.50 132 GLY A N 1
ATOM 788 C CA . GLY A 1 108 ? 75.502 73.549 29.612 1.00 31.84 132 GLY A CA 1
ATOM 789 C C . GLY A 1 108 ? 76.837 72.845 29.773 1.00 32.09 132 GLY A C 1
ATOM 790 O O . GLY A 1 108 ? 77.248 72.548 30.889 1.00 32.72 132 GLY A O 1
ATOM 791 N N . GLY A 1 109 ? 77.508 72.563 28.657 1.00 31.91 133 GLY A N 1
ATOM 792 C CA . GLY A 1 109 ? 78.692 71.705 28.669 1.00 30.44 133 GLY A CA 1
ATOM 793 C C . GLY A 1 109 ? 78.252 70.281 28.956 1.00 30.33 133 GLY A C 1
ATOM 794 O O . GLY A 1 109 ? 77.227 69.829 28.437 1.00 26.38 133 GLY A O 1
ATOM 795 N N . LEU A 1 110 ? 79.008 69.579 29.797 1.00 30.97 134 LEU A N 1
ATOM 796 C CA . LEU A 1 110 ? 78.641 68.220 30.218 1.00 33.36 134 LEU A CA 1
ATOM 797 C C . LEU A 1 110 ? 77.583 68.213 31.333 1.00 33.84 134 LEU A C 1
ATOM 798 O O . LEU A 1 110 ? 76.961 67.184 31.594 1.00 32.56 134 LEU A O 1
ATOM 803 N N . GLN A 1 111 ? 77.377 69.362 31.973 1.00 35.47 135 GLN A N 1
ATOM 804 C CA . GLN A 1 111 ? 76.524 69.459 33.155 1.00 36.72 135 GLN A CA 1
ATOM 805 C C . GLN A 1 111 ? 75.071 69.750 32.777 1.00 36.52 135 GLN A C 1
ATOM 806 O O . GLN A 1 111 ? 74.812 70.674 32.013 1.00 35.30 135 GLN A O 1
ATOM 812 N N . PRO A 1 112 ? 74.114 68.972 33.322 1.00 38.87 136 PRO A N 1
ATOM 813 C CA . PRO A 1 112 ? 72.700 69.321 33.141 1.00 39.57 136 PRO A CA 1
ATOM 814 C C . PRO A 1 112 ? 72.383 70.718 33.673 1.00 40.06 136 PRO A C 1
ATOM 815 O O . PRO A 1 112 ? 72.944 71.133 34.690 1.00 40.21 136 PRO A O 1
ATOM 819 N N . LEU A 1 113 ? 71.506 71.440 32.982 1.00 40.84 137 LEU A N 1
ATOM 820 C CA . LEU A 1 113 ? 71.096 72.767 33.427 1.00 41.84 137 LEU A CA 1
ATOM 821 C C . LEU A 1 113 ? 70.090 72.653 34.573 1.00 43.19 137 LEU A C 1
ATOM 822 O O . LEU A 1 113 ? 69.239 71.760 34.577 1.00 41.36 137 LEU A O 1
ATOM 827 N N . GLU A 1 114 ? 70.189 73.577 35.527 1.00 44.91 138 GLU A N 1
ATOM 828 C CA . GLU A 1 114 ? 69.277 73.630 36.672 1.00 46.77 138 GLU A CA 1
ATOM 829 C C . GLU A 1 114 ? 67.825 73.728 36.200 1.00 45.30 138 GLU A C 1
ATOM 830 O O . GLU A 1 114 ? 66.976 72.941 36.618 1.00 44.76 138 GLU A O 1
ATOM 836 N N . GLU A 1 115 ? 67.564 74.695 35.321 1.00 43.88 139 GLU A N 1
ATOM 837 C CA . GLU A 1 115 ? 66.262 74.865 34.670 1.00 42.80 139 GLU A CA 1
ATOM 838 C C . GLU A 1 115 ? 66.420 74.677 33.158 1.00 40.30 139 GLU A C 1
ATOM 839 O O . GLU A 1 115 ? 67.342 75.232 32.557 1.00 39.88 139 GLU A O 1
ATOM 845 N N . ARG A 1 116 ? 65.526 73.898 32.549 1.00 36.98 140 ARG A N 1
ATOM 846 C CA . ARG A 1 116 ? 65.510 73.746 31.091 1.00 35.85 140 ARG A CA 1
ATOM 847 C C . ARG A 1 116 ? 65.290 75.095 30.425 1.00 32.75 140 ARG A C 1
ATOM 848 O O . ARG A 1 116 ? 64.569 75.944 30.942 1.00 31.65 140 ARG A O 1
ATOM 856 N N . LEU A 1 117 ? 65.907 75.278 29.268 1.00 31.53 141 LEU A N 1
ATOM 857 C CA . LEU A 1 117 ? 65.686 76.463 28.459 1.00 29.34 141 LEU A CA 1
ATOM 858 C C . LEU A 1 117 ? 65.085 76.032 27.142 1.00 28.26 141 LEU A C 1
ATOM 859 O O . LEU A 1 117 ? 65.557 75.081 26.525 1.00 29.11 141 LEU A O 1
ATOM 864 N N . ALA A 1 118 ? 64.037 76.724 26.711 1.00 28.31 142 ALA A N 1
ATOM 865 C CA . ALA A 1 118 ? 63.448 76.465 25.410 1.00 25.70 142 ALA A CA 1
ATOM 866 C C . ALA A 1 118 ? 64.032 77.435 24.389 1.00 24.41 142 ALA A C 1
ATOM 867 O O . ALA A 1 118 ? 64.221 78.599 24.692 1.00 25.49 142 ALA A O 1
ATOM 869 N N . LEU A 1 119 ? 64.308 76.948 23.186 1.00 22.83 143 LEU A N 1
ATOM 870 C CA . LEU A 1 119 ? 64.537 77.820 22.046 1.00 24.32 143 LEU A CA 1
ATOM 871 C C . LEU A 1 119 ? 63.190 78.439 21.649 1.00 26.38 143 LEU A C 1
ATOM 872 O O . LEU A 1 119 ? 62.188 77.735 21.488 1.00 27.76 143 LEU A O 1
ATOM 877 N N . ARG A 1 120 ? 63.167 79.762 21.530 1.00 25.64 144 ARG A N 1
ATOM 878 C CA . ARG A 1 120 ? 61.928 80.503 21.307 1.00 24.74 144 ARG A CA 1
ATOM 879 C C . ARG A 1 120 ? 61.121 79.979 20.107 1.00 25.76 144 ARG A C 1
ATOM 880 O O . ARG A 1 120 ? 61.619 79.991 18.983 1.00 25.64 144 ARG A O 1
ATOM 888 N N . PRO A 1 121 ? 59.886 79.491 20.348 1.00 26.38 145 PRO A N 1
ATOM 889 C CA . PRO A 1 121 ? 58.998 79.165 19.232 1.00 27.99 145 PRO A CA 1
ATOM 890 C C . PRO A 1 121 ? 58.293 80.411 18.732 1.00 27.60 145 PRO A C 1
ATOM 891 O O . PRO A 1 121 ? 57.822 80.453 17.592 1.00 24.15 145 PRO A O 1
ATOM 895 N N . THR A 1 122 ? 58.247 81.402 19.624 1.00 27.45 146 THR A N 1
ATOM 896 C CA . THR A 1 122 ? 57.679 82.716 19.421 1.00 27.31 146 THR A CA 1
ATOM 897 C C . THR A 1 122 ? 57.896 83.389 20.782 1.00 26.02 146 THR A C 1
ATOM 898 O O . THR A 1 122 ? 58.029 82.698 21.790 1.00 28.78 146 THR A O 1
ATOM 902 N N . SER A 1 123 ? 57.949 84.713 20.828 1.00 25.33 147 SER A N 1
ATOM 903 C CA . SER A 1 123 ? 58.549 85.401 21.984 1.00 23.85 147 SER A CA 1
ATOM 904 C C . SER A 1 123 ? 57.606 86.110 22.984 1.00 24.39 147 SER A C 1
ATOM 905 O O . SER A 1 123 ? 58.082 86.794 23.906 1.00 24.42 147 SER A O 1
ATOM 908 N N . GLU A 1 124 ? 56.294 85.924 22.831 1.00 24.31 148 GLU A N 1
ATOM 909 C CA . GLU A 1 124 ? 55.305 86.532 23.735 1.00 25.04 148 GLU A CA 1
ATOM 910 C C . GLU A 1 124 ? 55.691 86.407 25.212 1.00 25.99 148 GLU A C 1
ATOM 911 O O . GLU A 1 124 ? 55.734 87.399 25.934 1.00 25.84 148 GLU A O 1
ATOM 917 N N . THR A 1 125 ? 55.968 85.183 25.652 1.00 25.84 149 THR A N 1
ATOM 918 C CA . THR A 1 125 ? 56.232 84.926 27.059 1.00 26.18 149 THR A CA 1
ATOM 919 C C . THR A 1 125 ? 57.514 85.622 27.555 1.00 25.79 149 THR A C 1
ATOM 920 O O . THR A 1 125 ? 57.573 86.072 28.701 1.00 27.00 149 THR A O 1
ATOM 924 N N . ALA A 1 126 ? 58.521 85.724 26.695 1.00 25.54 150 ALA A N 1
ATOM 925 C CA . ALA A 1 126 ? 59.762 86.421 27.040 1.00 25.68 150 ALA A CA 1
ATOM 926 C C . ALA A 1 126 ? 59.520 87.928 27.088 1.00 27.25 150 ALA A C 1
ATOM 927 O O . ALA A 1 126 ? 59.880 88.604 28.054 1.00 25.80 150 ALA A O 1
ATOM 929 N N . ILE A 1 127 ? 58.893 88.434 26.030 1.00 28.23 151 ILE A N 1
ATOM 930 C CA . ILE A 1 127 ? 58.707 89.860 25.848 1.00 27.25 151 ILE A CA 1
ATOM 931 C C . ILE A 1 127 ? 57.751 90.456 26.885 1.00 27.93 151 ILE A C 1
ATOM 932 O O . ILE A 1 127 ? 58.035 91.519 27.437 1.00 27.24 151 ILE A O 1
ATOM 937 N N . TYR A 1 128 ? 56.653 89.766 27.185 1.00 28.40 152 TYR A N 1
ATOM 938 C CA . TYR A 1 128 ? 55.660 90.314 28.123 1.00 28.95 152 TYR A CA 1
ATOM 939 C C . TYR A 1 128 ? 56.115 90.225 29.591 1.00 29.17 152 TYR A C 1
ATOM 940 O O . TYR A 1 128 ? 55.657 91.003 30.426 1.00 30.13 152 TYR A O 1
ATOM 949 N N . SER A 1 129 ? 57.021 89.299 29.900 1.00 29.06 153 SER A N 1
ATOM 950 C CA . SER A 1 129 ? 57.702 89.303 31.200 1.00 30.46 153 SER A CA 1
ATOM 951 C C . SER A 1 129 ? 58.518 90.588 31.391 1.00 29.80 153 SER A C 1
ATOM 952 O O . SER A 1 129 ? 58.634 91.096 32.506 1.00 31.63 153 SER A O 1
ATOM 955 N N . MET A 1 130 ? 59.077 91.110 30.302 1.00 28.40 154 MET A N 1
ATOM 956 C CA . MET A 1 130 ? 59.860 92.346 30.352 1.00 26.87 154 MET A CA 1
ATOM 957 C C . MET A 1 130 ? 58.980 93.603 30.281 1.00 27.21 154 MET A C 1
ATOM 958 O O . MET A 1 130 ? 59.276 94.600 30.936 1.00 27.75 154 MET A O 1
ATOM 963 N N . PHE A 1 131 ? 57.895 93.550 29.509 1.00 27.00 155 PHE A N 1
ATOM 964 C CA . PHE A 1 131 ? 56.884 94.614 29.531 1.00 28.12 155 PHE A CA 1
ATOM 965 C C . PHE A 1 131 ? 56.395 94.868 30.961 1.00 28.57 155 PHE A C 1
ATOM 966 O O . PHE A 1 131 ? 56.168 96.012 31.353 1.00 29.53 155 PHE A O 1
ATOM 974 N N . SER A 1 132 ? 56.218 93.787 31.721 1.00 29.18 156 SER A N 1
ATOM 975 C CA . SER A 1 132 ? 55.853 93.853 33.140 1.00 28.91 156 SER A CA 1
ATOM 976 C C . SER A 1 132 ? 56.796 94.754 33.948 1.00 28.93 156 SER A C 1
ATOM 977 O O . SER A 1 132 ? 56.356 95.501 34.819 1.00 28.15 156 SER A O 1
ATOM 980 N N . LYS A 1 133 ? 58.092 94.657 33.655 1.00 29.10 157 LYS A N 1
ATOM 981 C CA . LYS A 1 133 ? 59.111 95.464 34.319 1.00 27.89 157 LYS A CA 1
ATOM 982 C C . LYS A 1 133 ? 59.168 96.887 33.754 1.00 28.25 157 LYS A C 1
ATOM 983 O O . LYS A 1 133 ? 59.366 97.832 34.498 1.00 27.51 157 LYS A O 1
ATOM 989 N N . TRP A 1 134 ? 58.978 97.040 32.444 1.00 28.01 158 TRP A N 1
ATOM 990 C CA . TRP A 1 134 ? 59.134 98.348 31.802 1.00 28.55 158 TRP A CA 1
ATOM 991 C C . TRP A 1 134 ? 57.922 99.276 31.950 1.00 29.59 158 TRP A C 1
ATOM 992 O O . TRP A 1 134 ? 58.069 100.496 31.833 1.00 29.33 158 TRP A O 1
ATOM 1003 N N . VAL A 1 135 ? 56.739 98.712 32.198 1.00 28.51 159 VAL A N 1
ATOM 1004 C CA . VAL A 1 135 ? 55.498 99.504 32.246 1.00 28.72 159 VAL A CA 1
ATOM 1005 C C . VAL A 1 135 ? 55.077 99.798 33.685 1.00 29.71 159 VAL A C 1
ATOM 1006 O O . VAL A 1 135 ? 54.833 98.881 34.473 1.00 30.49 159 VAL A O 1
ATOM 1010 N N . ARG A 1 136 ? 55.018 101.085 34.022 1.00 30.90 160 ARG A N 1
ATOM 1011 C CA . ARG A 1 136 ? 54.610 101.532 35.359 1.00 33.28 160 ARG A CA 1
ATOM 1012 C C . ARG A 1 136 ? 53.430 102.487 35.297 1.00 31.71 160 ARG A C 1
ATOM 1013 O O . ARG A 1 136 ? 52.525 102.397 36.125 1.00 30.94 160 ARG A O 1
ATOM 1021 N N . SER A 1 137 ? 53.452 103.412 34.336 1.00 29.64 161 SER A N 1
ATOM 1022 C CA . SER A 1 137 ? 52.404 104.415 34.218 1.00 30.24 161 SER A CA 1
ATOM 1023 C C . SER A 1 137 ? 51.981 104.657 32.770 1.00 30.90 161 SER A C 1
ATOM 1024 O O . SER A 1 137 ? 52.627 104.197 31.835 1.00 31.45 161 SER A O 1
ATOM 1027 N N . TYR A 1 138 ? 50.879 105.383 32.605 1.00 32.24 162 TYR A N 1
ATOM 1028 C CA . TYR A 1 138 ? 50.363 105.749 31.285 1.00 32.46 162 TYR A CA 1
ATOM 1029 C C . TYR A 1 138 ? 51.393 106.470 30.409 1.00 32.55 162 TYR A C 1
ATOM 1030 O O . TYR A 1 138 ? 51.284 106.450 29.190 1.00 32.75 162 TYR A O 1
ATOM 1039 N N . LYS A 1 139 ? 52.380 107.112 31.033 1.00 34.76 163 LYS A N 1
ATOM 1040 C CA . LYS A 1 139 ? 53.450 107.799 30.302 1.00 35.11 163 LYS A CA 1
ATOM 1041 C C . LYS A 1 139 ? 54.421 106.831 29.609 1.00 34.33 163 LYS A C 1
ATOM 1042 O O . LYS A 1 139 ? 55.152 107.229 28.700 1.00 33.34 163 LYS A O 1
ATOM 1048 N N . ASP A 1 140 ? 54.426 105.571 30.043 1.00 33.30 164 ASP A N 1
ATOM 1049 C CA . ASP A 1 140 ? 55.225 104.522 29.402 1.00 33.25 164 ASP A CA 1
ATOM 1050 C C . ASP A 1 140 ? 54.537 103.933 28.172 1.00 32.27 164 ASP A C 1
ATOM 1051 O O . ASP A 1 140 ? 55.117 103.097 27.485 1.00 34.76 164 ASP A O 1
ATOM 1056 N N . LEU A 1 141 ? 53.303 104.354 27.904 1.00 31.78 165 LEU A N 1
ATOM 1057 C CA . LEU A 1 141 ? 52.548 103.837 26.775 1.00 30.94 165 LEU A CA 1
ATOM 1058 C C . LEU A 1 141 ? 52.329 104.921 25.722 1.00 31.11 165 LEU A C 1
ATOM 1059 O O . LEU A 1 141 ? 52.208 106.098 26.061 1.00 31.49 165 LEU A O 1
ATOM 1064 N N . PRO A 1 142 ? 52.290 104.525 24.436 1.00 28.98 166 PRO A N 1
ATOM 1065 C CA . PRO A 1 142 ? 52.480 103.143 23.993 1.00 27.81 166 PRO A CA 1
ATOM 1066 C C . PRO A 1 142 ? 53.947 102.690 23.967 1.00 28.65 166 PRO A C 1
ATOM 1067 O O . PRO A 1 142 ? 54.855 103.507 23.830 1.00 26.41 166 PRO A O 1
ATOM 1071 N N . LEU A 1 143 ? 54.151 101.385 24.112 1.00 28.21 167 LEU A N 1
ATOM 1072 C CA . LEU A 1 143 ? 55.469 100.773 24.010 1.00 28.82 167 LEU A CA 1
ATOM 1073 C C . LEU A 1 143 ? 55.417 99.827 22.823 1.00 27.61 167 LEU A C 1
ATOM 1074 O O . LEU A 1 143 ? 54.634 98.871 22.817 1.00 25.01 167 LEU A O 1
ATOM 1079 N N . LYS A 1 144 ? 56.233 100.122 21.813 1.00 25.89 168 LYS A N 1
ATOM 1080 C CA . LYS A 1 144 ? 56.170 99.458 20.533 1.00 25.07 168 LYS A CA 1
ATOM 1081 C C . LYS A 1 144 ? 57.557 98.982 20.133 1.00 25.90 168 LYS A C 1
ATOM 1082 O O . LYS A 1 144 ? 58.487 99.791 19.974 1.00 23.64 168 LYS A O 1
ATOM 1088 N N . ILE A 1 145 ? 57.699 97.664 19.988 1.00 25.60 169 ILE A N 1
ATOM 1089 C CA . ILE A 1 145 ? 58.965 97.063 19.585 1.00 25.06 169 ILE A CA 1
ATOM 1090 C C . ILE A 1 145 ? 58.799 95.969 18.529 1.00 25.25 169 ILE A C 1
ATOM 1091 O O . ILE A 1 145 ? 57.702 95.463 18.283 1.00 24.27 169 ILE A O 1
ATOM 1096 N N . HIS A 1 146 ? 59.908 95.642 17.885 1.00 24.85 170 HIS A N 1
ATOM 1097 C CA . HIS A 1 146 ? 59.956 94.521 16.965 1.00 24.67 170 HIS A CA 1
ATOM 1098 C C . HIS A 1 146 ? 61.368 93.974 16.927 1.00 23.98 170 HIS A C 1
ATOM 1099 O O . HIS A 1 146 ? 62.329 94.667 17.296 1.00 24.63 170 HIS A O 1
ATOM 1106 N N . GLN A 1 147 ? 61.496 92.727 16.494 1.00 24.86 171 GLN A N 1
ATOM 1107 C CA . GLN A 1 147 ? 62.814 92.125 16.311 1.00 25.08 171 GLN A CA 1
ATOM 1108 C C . GLN A 1 147 ? 62.825 91.202 15.108 1.00 24.44 171 GLN A C 1
ATOM 1109 O O . GLN A 1 147 ? 61.838 90.516 14.826 1.00 23.19 171 GLN A O 1
ATOM 1115 N N . THR A 1 148 ? 63.947 91.222 14.399 1.00 23.91 172 THR A N 1
ATOM 1116 C CA . THR A 1 148 ? 64.225 90.285 13.325 1.00 26.48 172 THR A CA 1
ATOM 1117 C C . THR A 1 148 ? 65.196 89.248 13.876 1.00 25.34 172 THR A C 1
ATOM 1118 O O . THR A 1 148 ? 66.260 89.597 14.357 1.00 27.16 172 THR A O 1
ATOM 1122 N N . CYS A 1 149 ? 64.814 87.979 13.807 1.00 25.37 173 CYS A N 1
ATOM 1123 C CA . CYS A 1 149 ? 65.575 86.908 14.431 1.00 25.39 173 CYS A CA 1
ATOM 1124 C C . CYS A 1 149 ? 65.087 85.583 13.879 1.00 25.75 173 CYS A C 1
ATOM 1125 O O . CYS A 1 149 ? 64.306 85.569 12.922 1.00 27.11 173 CYS A O 1
ATOM 1128 N N . THR A 1 150 ? 65.536 84.471 14.467 1.00 25.82 174 THR A N 1
ATOM 1129 C CA . THR A 1 150 ? 64.956 83.178 14.147 1.00 24.84 174 THR A CA 1
ATOM 1130 C C . THR A 1 150 ? 64.243 82.572 15.345 1.00 27.38 174 THR A C 1
ATOM 1131 O O . THR A 1 150 ? 64.643 82.761 16.515 1.00 24.51 174 THR A O 1
ATOM 1135 N N . ILE A 1 151 ? 63.191 81.822 15.030 1.00 25.60 175 ILE A N 1
ATOM 1136 C CA . ILE A 1 151 ? 62.440 81.064 16.016 1.00 26.57 175 ILE A CA 1
ATOM 1137 C C . ILE A 1 151 ? 62.511 79.587 15.652 1.00 27.61 175 ILE A C 1
ATOM 1138 O O . ILE A 1 151 ? 62.945 79.228 14.547 1.00 27.68 175 ILE A O 1
ATOM 1143 N N . PHE A 1 152 ? 62.067 78.741 16.573 1.00 26.77 176 PHE A N 1
ATOM 1144 C CA . PHE A 1 152 ? 62.268 77.298 16.458 1.00 27.63 176 PHE A CA 1
ATOM 1145 C C . PHE A 1 152 ? 60.986 76.518 16.725 1.00 27.14 176 PHE A C 1
ATOM 1146 O O . PHE A 1 152 ? 60.373 76.678 17.773 1.00 29.40 176 PHE A O 1
ATOM 1154 N N . ARG A 1 153 ? 60.600 75.673 15.773 1.00 28.65 177 ARG A N 1
ATOM 1155 C CA . ARG A 1 153 ? 59.376 74.883 15.851 1.00 28.89 177 ARG A CA 1
ATOM 1156 C C . ARG A 1 153 ? 59.746 73.450 15.501 1.00 30.18 177 ARG A C 1
ATOM 1157 O O . ARG A 1 153 ? 59.913 73.121 14.324 1.00 28.77 177 ARG A O 1
ATOM 1165 N N . HIS A 1 154 ? 59.881 72.603 16.521 1.00 32.47 178 HIS A N 1
ATOM 1166 C CA . HIS A 1 154 ? 60.382 71.238 16.344 1.00 34.98 178 HIS A CA 1
ATOM 1167 C C . HIS A 1 154 ? 59.435 70.340 15.565 1.00 38.15 178 HIS A C 1
ATOM 1168 O O . HIS A 1 154 ? 59.877 69.561 14.723 1.00 39.61 178 HIS A O 1
ATOM 1175 N N . GLU A 1 155 ? 58.139 70.442 15.855 1.00 40.68 179 GLU A N 1
ATOM 1176 C CA . GLU A 1 155 ? 57.158 69.481 15.347 1.00 42.96 179 GLU A CA 1
ATOM 1177 C C . GLU A 1 155 ? 56.819 69.656 13.861 1.00 43.30 179 GLU A C 1
ATOM 1178 O O . GLU A 1 155 ? 56.122 68.819 13.287 1.00 44.53 179 GLU A O 1
ATOM 1184 N N . THR A 1 156 ? 57.320 70.717 13.232 1.00 41.46 180 THR A N 1
ATOM 1185 C CA . THR A 1 156 ? 57.080 70.929 11.815 1.00 40.53 180 THR A CA 1
ATOM 1186 C C . THR A 1 156 ? 57.440 69.673 11.025 1.00 40.54 180 THR A C 1
ATOM 1187 O O . THR A 1 156 ? 58.528 69.120 11.178 1.00 38.70 180 THR A O 1
ATOM 1191 N N . LYS A 1 157 ? 56.496 69.229 10.197 1.00 41.86 181 LYS A N 1
ATOM 1192 C CA . LYS A 1 157 ? 56.659 68.062 9.329 1.00 40.23 181 LYS A CA 1
ATOM 1193 C C . LYS A 1 157 ? 56.623 68.489 7.871 1.00 37.75 181 LYS A C 1
ATOM 1194 O O . LYS A 1 157 ? 56.278 69.624 7.559 1.00 37.78 181 LYS A O 1
ATOM 1200 N N . ASN A 1 158 ? 56.973 67.563 6.983 1.00 36.24 182 ASN A N 1
ATOM 1201 C CA . ASN A 1 158 ? 56.997 67.817 5.546 1.00 34.73 182 ASN A CA 1
ATOM 1202 C C . ASN A 1 158 ? 57.697 69.122 5.266 1.00 35.31 182 ASN A C 1
ATOM 1203 O O . ASN A 1 158 ? 57.142 70.010 4.607 1.00 36.22 182 ASN A O 1
ATOM 1208 N N . THR A 1 159 ? 58.919 69.235 5.778 1.00 32.96 183 THR A N 1
ATOM 1209 C CA . THR A 1 159 ? 59.641 70.481 5.707 1.00 31.69 183 THR A CA 1
ATOM 1210 C C . THR A 1 159 ? 59.879 70.862 4.257 1.00 30.78 183 THR A C 1
ATOM 1211 O O . THR A 1 159 ? 59.974 70.009 3.376 1.00 30.11 183 THR A O 1
ATOM 1215 N N . LYS A 1 160 ? 59.929 72.162 4.020 1.00 30.50 184 LYS A N 1
ATOM 1216 C CA . LYS A 1 160 ? 60.128 72.699 2.690 1.00 28.89 184 LYS A CA 1
ATOM 1217 C C . LYS A 1 160 ? 60.752 74.072 2.887 1.00 28.22 184 LYS A C 1
ATOM 1218 O O . LYS A 1 160 ? 60.189 74.903 3.608 1.00 28.11 184 LYS A O 1
ATOM 1224 N N . PRO A 1 161 ? 61.927 74.313 2.280 1.00 26.58 185 PRO A N 1
ATOM 1225 C CA . PRO A 1 161 ? 62.594 75.587 2.497 1.00 25.29 185 PRO A CA 1
ATOM 1226 C C . PRO A 1 161 ? 61.643 76.778 2.402 1.00 25.49 185 PRO A C 1
ATOM 1227 O O . PRO A 1 161 ? 60.758 76.802 1.539 1.00 27.14 185 PRO A O 1
ATOM 1231 N N . LEU A 1 162 ? 61.809 77.717 3.332 1.00 25.49 186 LEU A N 1
ATOM 1232 C CA . LEU A 1 162 ? 61.054 78.978 3.411 1.00 26.23 186 LEU A CA 1
ATOM 1233 C C . LEU A 1 162 ? 59.578 78.841 3.828 1.00 26.44 186 LEU A C 1
ATOM 1234 O O . LEU A 1 162 ? 59.049 79.735 4.479 1.00 29.74 186 LEU A O 1
ATOM 1239 N N . ILE A 1 163 ? 58.929 77.741 3.458 1.00 25.62 187 ILE A N 1
ATOM 1240 C CA . ILE A 1 163 ? 57.494 77.562 3.672 1.00 26.67 187 ILE A CA 1
ATOM 1241 C C . ILE A 1 163 ? 57.195 76.839 4.990 1.00 26.91 187 ILE A C 1
ATOM 1242 O O . ILE A 1 163 ? 56.338 77.281 5.746 1.00 25.50 187 ILE A O 1
ATOM 1247 N N . ARG A 1 164 ? 57.905 75.738 5.242 1.00 26.45 188 ARG A N 1
ATOM 1248 C CA . ARG A 1 164 ? 57.705 74.898 6.426 1.00 27.44 188 ARG A CA 1
ATOM 1249 C C . ARG A 1 164 ? 59.062 74.442 6.949 1.00 26.17 188 ARG A C 1
ATOM 1250 O O . ARG A 1 164 ? 59.587 73.416 6.527 1.00 27.65 188 ARG A O 1
ATOM 1258 N N . VAL A 1 165 ? 59.628 75.216 7.862 1.00 27.39 189 VAL A N 1
ATOM 1259 C CA . VAL A 1 165 ? 60.950 74.936 8.396 1.00 28.87 189 VAL A CA 1
ATOM 1260 C C . VAL A 1 165 ? 60.902 74.854 9.922 1.00 28.63 189 VAL A C 1
ATOM 1261 O O . VAL A 1 165 ? 59.904 75.240 10.556 1.00 26.30 189 VAL A O 1
ATOM 1265 N N . ARG A 1 166 ? 61.985 74.329 10.489 1.00 26.92 190 ARG A N 1
ATOM 1266 C CA . ARG A 1 166 ? 62.106 74.123 11.928 1.00 26.06 190 ARG A CA 1
ATOM 1267 C C . ARG A 1 166 ? 62.889 75.252 12.583 1.00 25.80 190 ARG A C 1
ATOM 1268 O O . ARG A 1 166 ? 62.637 75.578 13.734 1.00 28.14 190 ARG A O 1
ATOM 1276 N N . GLU A 1 167 ? 63.832 75.848 11.861 1.00 25.12 191 GLU A N 1
ATOM 1277 C CA . GLU A 1 167 ? 64.371 77.155 12.246 1.00 24.65 191 GLU A CA 1
ATOM 1278 C C . GLU A 1 167 ? 63.939 78.186 11.214 1.00 25.23 191 GLU A C 1
ATOM 1279 O O . GLU A 1 167 ? 64.289 78.092 10.044 1.00 22.61 191 GLU A O 1
ATOM 1285 N N . ILE A 1 168 ? 63.217 79.193 11.688 1.00 25.62 192 ILE A N 1
ATOM 1286 C CA . ILE A 1 168 ? 62.463 80.088 10.852 1.00 24.61 192 ILE A CA 1
ATOM 1287 C C . ILE A 1 168 ? 62.962 81.510 11.012 1.00 24.93 192 ILE A C 1
ATOM 1288 O O . ILE A 1 168 ? 62.932 82.041 12.109 1.00 23.96 192 ILE A O 1
ATOM 1293 N N . HIS A 1 169 ? 63.407 82.128 9.923 1.00 24.77 193 HIS A N 1
ATOM 1294 C CA . HIS A 1 169 ? 63.826 83.524 9.971 1.00 24.83 193 HIS A CA 1
ATOM 1295 C C . HIS A 1 169 ? 62.571 84.398 9.877 1.00 25.19 193 HIS A C 1
ATOM 1296 O O . HIS A 1 169 ? 61.741 84.231 8.966 1.00 21.74 193 HIS A O 1
ATOM 1303 N N . TRP A 1 170 ? 62.400 85.303 10.836 1.00 24.11 194 TRP A N 1
ATOM 1304 C CA . TRP A 1 170 ? 61.190 86.120 10.848 1.00 24.71 194 TRP A CA 1
ATOM 1305 C C . TRP A 1 170 ? 61.357 87.471 11.504 1.00 24.62 194 TRP A C 1
ATOM 1306 O O . TRP A 1 170 ? 62.388 87.759 12.108 1.00 25.76 194 TRP A O 1
ATOM 1317 N N . ASN A 1 171 ? 60.335 88.305 11.351 1.00 26.24 195 ASN A N 1
ATOM 1318 C CA . ASN A 1 171 ? 60.204 89.502 12.156 1.00 26.12 195 ASN A CA 1
ATOM 1319 C C . ASN A 1 171 ? 58.915 89.430 12.965 1.00 25.19 195 ASN A C 1
ATOM 1320 O O . ASN A 1 171 ? 57.864 89.063 12.445 1.00 23.19 195 ASN A O 1
ATOM 1325 N N . GLU A 1 172 ? 59.017 89.755 14.250 1.00 24.49 196 GLU A N 1
ATOM 1326 C CA . GLU A 1 172 ? 57.859 89.818 15.131 1.00 22.28 196 GLU A CA 1
ATOM 1327 C C . GLU A 1 172 ? 57.831 91.188 15.813 1.00 22.84 196 GLU A C 1
ATOM 1328 O O . GLU A 1 172 ? 58.839 91.641 16.378 1.00 20.76 196 GLU A O 1
ATOM 1334 N N . ALA A 1 173 ? 56.681 91.846 15.731 1.00 22.53 197 ALA A N 1
ATOM 1335 C CA . ALA A 1 173 ? 56.448 93.125 16.400 1.00 24.88 197 ALA A CA 1
ATOM 1336 C C . ALA A 1 173 ? 55.489 92.874 17.553 1.00 25.32 197 ALA A C 1
ATOM 1337 O O . ALA A 1 173 ? 54.568 92.071 17.409 1.00 23.57 197 ALA A O 1
ATOM 1339 N N . HIS A 1 174 ? 55.727 93.538 18.689 1.00 23.39 198 HIS A N 1
ATOM 1340 C CA . HIS A 1 174 ? 54.839 93.467 19.862 1.00 24.38 198 HIS A CA 1
ATOM 1341 C C . HIS A 1 174 ? 54.628 94.867 20.427 1.00 27.20 198 HIS A C 1
ATOM 1342 O O . HIS A 1 174 ? 55.594 95.605 20.652 1.00 26.89 198 HIS A O 1
ATOM 1349 N N . CYS A 1 175 ? 53.371 95.236 20.657 1.00 27.34 199 CYS A N 1
ATOM 1350 C CA . CYS A 1 175 ? 53.060 96.554 21.192 1.00 27.99 199 CYS A CA 1
ATOM 1351 C C . CYS A 1 175 ? 52.167 96.433 22.409 1.00 29.23 199 CYS A C 1
ATOM 1352 O O . CYS A 1 175 ? 51.358 95.510 22.509 1.00 31.62 199 CYS A O 1
ATOM 1355 N N . CYS A 1 176 ? 52.336 97.378 23.325 1.00 28.72 200 CYS A N 1
ATOM 1356 C CA . CYS A 1 176 ? 51.554 97.484 24.538 1.00 26.91 200 CYS A CA 1
ATOM 1357 C C . CYS A 1 176 ? 50.800 98.818 24.504 1.00 26.67 200 CYS A C 1
ATOM 1358 O O . CYS A 1 176 ? 51.410 99.880 24.316 1.00 24.32 200 CYS A O 1
ATOM 1361 N N . HIS A 1 177 ? 49.481 98.757 24.694 1.00 26.72 201 HIS A N 1
ATOM 1362 C CA . HIS A 1 177 ? 48.596 99.902 24.470 1.00 28.04 201 HIS A CA 1
ATOM 1363 C C . HIS A 1 177 ? 47.782 100.253 25.702 1.00 28.16 201 HIS A C 1
ATOM 1364 O O . HIS A 1 177 ? 47.495 99.394 26.530 1.00 29.93 201 HIS A O 1
ATOM 1371 N N . ALA A 1 178 ? 47.398 101.523 25.806 1.00 28.08 202 ALA A N 1
ATOM 1372 C CA . ALA A 1 178 ? 46.635 102.018 26.959 1.00 27.76 202 ALA A CA 1
ATOM 1373 C C . ALA A 1 178 ? 45.178 101.579 26.910 1.00 28.45 202 ALA A C 1
ATOM 1374 O O . ALA A 1 178 ? 44.592 101.216 27.939 1.00 26.66 202 ALA A O 1
ATOM 1376 N N . THR A 1 179 ? 44.600 101.628 25.710 1.00 29.66 203 THR A N 1
ATOM 1377 C CA . THR A 1 179 ? 43.188 101.339 25.503 1.00 30.07 203 THR A CA 1
ATOM 1378 C C . THR A 1 179 ? 42.953 100.255 24.444 1.00 32.64 203 THR A C 1
ATOM 1379 O O . THR A 1 179 ? 43.858 99.900 23.663 1.00 31.92 203 THR A O 1
ATOM 1383 N N . ALA A 1 180 ? 41.732 99.726 24.439 1.00 32.46 204 ALA A N 1
ATOM 1384 C CA . ALA A 1 180 ? 41.311 98.744 23.435 1.00 32.80 204 ALA A CA 1
ATOM 1385 C C . ALA A 1 180 ? 41.314 99.373 22.050 1.00 33.10 204 ALA A C 1
ATOM 1386 O O . ALA A 1 180 ? 41.702 98.725 21.070 1.00 33.13 204 ALA A O 1
ATOM 1388 N N . GLU A 1 181 ? 40.907 100.639 21.976 1.00 32.70 205 GLU A N 1
ATOM 1389 C CA . GLU A 1 181 ? 40.895 101.377 20.709 1.00 35.21 205 GLU A CA 1
ATOM 1390 C C . GLU A 1 181 ? 42.291 101.548 20.106 1.00 34.11 205 GLU A C 1
ATOM 1391 O O . GLU A 1 181 ? 42.454 101.461 18.889 1.00 33.04 205 GLU A O 1
ATOM 1397 N N . ASP A 1 182 ? 43.286 101.816 20.952 1.00 33.04 206 ASP A N 1
ATOM 1398 C CA . ASP A 1 182 ? 44.670 101.936 20.485 1.00 33.18 206 ASP A CA 1
ATOM 1399 C C . ASP A 1 182 ? 45.154 100.611 19.886 1.00 30.94 206 ASP A C 1
ATOM 1400 O O . ASP A 1 182 ? 45.861 100.604 18.877 1.00 28.28 206 ASP A O 1
ATOM 1405 N N . ALA A 1 183 ? 44.749 99.501 20.506 1.00 28.83 207 ALA A N 1
ATOM 1406 C CA . ALA A 1 183 ? 45.122 98.166 20.046 1.00 28.38 207 ALA A CA 1
ATOM 1407 C C . ALA A 1 183 ? 44.553 97.864 18.662 1.00 28.39 207 ALA A C 1
ATOM 1408 O O . ALA A 1 183 ? 45.234 97.263 17.822 1.00 27.97 207 ALA A O 1
ATOM 1410 N N . VAL A 1 184 ? 43.314 98.296 18.425 1.00 30.27 208 VAL A N 1
ATOM 1411 C CA . VAL A 1 184 ? 42.658 98.118 17.125 1.00 29.25 208 VAL A CA 1
ATOM 1412 C C . VAL A 1 184 ? 43.354 98.969 16.061 1.00 27.90 208 VAL A C 1
ATOM 1413 O O . VAL A 1 184 ? 43.579 98.514 14.941 1.00 28.15 208 VAL A O 1
ATOM 1417 N N . SER A 1 185 ? 43.709 100.196 16.423 1.00 29.98 209 SER A N 1
ATOM 1418 C CA . SER A 1 185 ? 44.424 101.103 15.510 1.00 29.50 209 SER A CA 1
ATOM 1419 C C . SER A 1 185 ? 45.818 100.584 15.150 1.00 30.16 209 SER A C 1
ATOM 1420 O O . SER A 1 185 ? 46.302 100.807 14.042 1.00 29.06 209 SER A O 1
ATOM 1425 N N . GLN A 1 186 ? 46.459 99.891 16.085 1.00 30.96 210 GLN A N 1
ATOM 1426 C CA . GLN A 1 186 ? 47.771 99.303 15.827 1.00 31.04 210 GLN A CA 1
ATOM 1427 C C . GLN A 1 186 ? 47.703 98.243 14.724 1.00 30.96 210 GLN A C 1
ATOM 1428 O O . GLN A 1 186 ? 48.622 98.123 13.913 1.00 31.50 210 GLN A O 1
ATOM 1434 N N . LEU A 1 187 ? 46.616 97.475 14.703 1.00 29.94 211 LEU A N 1
ATOM 1435 C CA . LEU A 1 187 ? 46.420 96.455 13.669 1.00 29.54 211 LEU A CA 1
ATOM 1436 C C . LEU A 1 187 ? 46.381 97.051 12.260 1.00 30.10 211 LEU A C 1
ATOM 1437 O O . LEU A 1 187 ? 46.876 96.437 11.315 1.00 30.85 211 LEU A O 1
ATOM 1442 N N . SER A 1 188 ? 45.789 98.238 12.127 1.00 28.11 212 SER A N 1
ATOM 1443 C CA . SER A 1 188 ? 45.751 98.941 10.860 1.00 29.12 212 SER A CA 1
ATOM 1444 C C . SER A 1 188 ? 47.154 99.352 10.407 1.00 28.70 212 SER A C 1
ATOM 1445 O O . SER A 1 188 ? 47.437 99.308 9.212 1.00 29.29 212 SER A O 1
ATOM 1448 N N . ASP A 1 189 ? 48.009 99.763 11.352 1.00 26.97 213 ASP A N 1
ATOM 1449 C CA . ASP A 1 189 ? 49.409 100.108 11.062 1.00 27.81 213 ASP A CA 1
ATOM 1450 C C . ASP A 1 189 ? 50.205 98.898 10.564 1.00 26.85 213 ASP A C 1
ATOM 1451 O O . ASP A 1 189 ? 51.002 99.021 9.646 1.00 29.94 213 ASP A O 1
ATOM 1456 N N . TYR A 1 190 ? 50.009 97.746 11.196 1.00 26.46 214 TYR A N 1
ATOM 1457 C CA . TYR A 1 190 ? 50.674 96.518 10.770 1.00 26.42 214 TYR A CA 1
ATOM 1458 C C . TYR A 1 190 ? 50.260 96.197 9.345 1.00 26.48 214 TYR A C 1
ATOM 1459 O O . TYR A 1 190 ? 51.100 95.849 8.526 1.00 26.53 214 TYR A O 1
ATOM 1468 N N . TRP A 1 191 ? 48.961 96.320 9.062 1.00 26.83 215 TRP A N 1
ATOM 1469 C CA . TRP A 1 191 ? 48.427 96.030 7.723 1.00 27.53 215 TRP A CA 1
ATOM 1470 C C . TRP A 1 191 ? 48.959 96.921 6.603 1.00 28.61 215 TRP A C 1
ATOM 1471 O O . TRP A 1 191 ? 49.179 96.421 5.505 1.00 27.55 215 TRP A O 1
ATOM 1482 N N . LYS A 1 192 ? 49.168 98.213 6.876 1.00 30.03 216 LYS A N 1
ATOM 1483 C CA . LYS A 1 192 ? 49.765 99.132 5.887 1.00 31.90 216 LYS A CA 1
ATOM 1484 C C . LYS A 1 192 ? 51.186 98.707 5.525 1.00 30.54 216 LYS A C 1
ATOM 1485 O O . LYS A 1 192 ? 51.583 98.745 4.362 1.00 33.08 216 LYS A O 1
ATOM 1491 N N . VAL A 1 193 ? 51.955 98.324 6.535 1.00 29.94 217 VAL A N 1
ATOM 1492 C CA . VAL A 1 193 ? 53.300 97.789 6.324 1.00 28.53 217 VAL A CA 1
ATOM 1493 C C . VAL A 1 193 ? 53.286 96.507 5.484 1.00 27.59 217 VAL A C 1
ATOM 1494 O O . VAL A 1 193 ? 54.100 96.357 4.564 1.00 27.61 217 VAL A O 1
ATOM 1498 N N . ILE A 1 194 ? 52.364 95.591 5.795 1.00 27.82 218 ILE A N 1
ATOM 1499 C CA . ILE A 1 194 ? 52.207 94.350 5.021 1.00 27.45 218 ILE A CA 1
ATOM 1500 C C . ILE A 1 194 ? 51.864 94.662 3.558 1.00 27.92 218 ILE A C 1
ATOM 1501 O O . ILE A 1 194 ? 52.410 94.030 2.657 1.00 27.43 218 ILE A O 1
ATOM 1506 N N . ASP A 1 195 ? 50.962 95.620 3.320 1.00 27.09 219 ASP A N 1
ATOM 1507 C CA . ASP A 1 195 ? 50.585 95.976 1.945 1.00 30.08 219 ASP A CA 1
ATOM 1508 C C . ASP A 1 195 ? 51.777 96.571 1.188 1.00 30.26 219 ASP A C 1
ATOM 1509 O O . ASP A 1 195 ? 51.985 96.268 0.014 1.00 31.24 219 ASP A O 1
ATOM 1514 N N . THR A 1 196 ? 52.551 97.414 1.870 1.00 29.63 220 THR A N 1
ATOM 1515 C CA . THR A 1 196 ? 53.764 98.001 1.299 1.00 30.03 220 THR A CA 1
ATOM 1516 C C . THR A 1 196 ? 54.736 96.918 0.846 1.00 28.70 220 THR A C 1
ATOM 1517 O O . THR A 1 196 ? 55.187 96.916 -0.297 1.00 30.78 220 THR A O 1
ATOM 1521 N N . ILE A 1 197 ? 55.033 95.983 1.741 1.00 29.37 221 ILE A N 1
ATOM 1522 C CA . ILE A 1 197 ? 55.956 94.893 1.441 1.00 25.80 221 ILE A CA 1
ATOM 1523 C C . ILE A 1 197 ? 55.397 93.969 0.360 1.00 27.55 221 ILE A C 1
ATOM 1524 O O . ILE A 1 197 ? 56.048 93.755 -0.670 1.00 28.43 221 ILE A O 1
ATOM 1529 N N . PHE A 1 198 ? 54.191 93.448 0.594 1.00 25.24 222 PHE A N 1
ATOM 1530 C CA . PHE A 1 198 ? 53.607 92.409 -0.254 1.00 26.33 222 PHE A CA 1
ATOM 1531 C C . PHE A 1 198 ? 53.289 92.940 -1.647 1.00 26.86 222 PHE A C 1
ATOM 1532 O O . PHE A 1 198 ? 53.730 92.381 -2.641 1.00 25.51 222 PHE A O 1
ATOM 1540 N N . SER A 1 199 ? 52.524 94.023 -1.708 1.00 26.46 223 SER A N 1
ATOM 1541 C CA . SER A 1 199 ? 51.991 94.499 -2.979 1.00 28.29 223 SER A CA 1
ATOM 1542 C C . SER A 1 199 ? 52.826 95.574 -3.650 1.00 29.13 223 SER A C 1
ATOM 1543 O O . SER A 1 199 ? 53.181 95.424 -4.823 1.00 29.46 223 SER A O 1
ATOM 1546 N N . ASP A 1 200 ? 53.150 96.639 -2.917 1.00 28.83 224 ASP A N 1
ATOM 1547 C CA . ASP A 1 200 ? 53.887 97.767 -3.491 1.00 31.55 224 ASP A CA 1
ATOM 1548 C C . ASP A 1 200 ? 55.290 97.376 -3.922 1.00 29.83 224 ASP A C 1
ATOM 1549 O O . ASP A 1 200 ? 55.746 97.828 -4.955 1.00 28.51 224 ASP A O 1
ATOM 1554 N N . GLU A 1 201 ? 55.957 96.534 -3.140 1.00 29.37 225 GLU A N 1
ATOM 1555 C CA . GLU A 1 201 ? 57.337 96.139 -3.432 1.00 28.83 225 GLU A CA 1
ATOM 1556 C C . GLU A 1 201 ? 57.453 94.740 -4.015 1.00 29.25 225 GLU A C 1
ATOM 1557 O O . GLU A 1 201 ? 58.128 94.552 -5.028 1.00 31.38 225 GLU A O 1
ATOM 1563 N N . LEU A 1 202 ? 56.814 93.754 -3.390 1.00 28.30 226 LEU A N 1
ATOM 1564 C CA . LEU A 1 202 ? 56.926 92.375 -3.890 1.00 28.74 226 LEU A CA 1
ATOM 1565 C C . LEU A 1 202 ? 55.878 92.014 -4.959 1.00 26.91 226 LEU A C 1
ATOM 1566 O O . LEU A 1 202 ? 55.918 90.921 -5.517 1.00 28.09 226 LEU A O 1
ATOM 1571 N N . CYS A 1 203 ? 54.957 92.933 -5.243 1.00 27.19 227 CYS A N 1
ATOM 1572 C CA . CYS A 1 203 ? 54.032 92.811 -6.384 1.00 27.46 227 CYS A CA 1
ATOM 1573 C C . CYS A 1 203 ? 53.101 91.594 -6.345 1.00 28.90 227 CYS A C 1
ATOM 1574 O O . CYS A 1 203 ? 52.729 91.063 -7.387 1.00 29.77 227 CYS A O 1
ATOM 1577 N N . PHE A 1 204 ? 52.712 91.152 -5.153 1.00 29.48 228 PHE A N 1
ATOM 1578 C CA . PHE A 1 204 ? 51.666 90.132 -5.046 1.00 29.59 228 PHE A CA 1
ATOM 1579 C C . PHE A 1 204 ? 50.619 90.516 -4.004 1.00 30.30 228 PHE A C 1
ATOM 1580 O O . PHE A 1 204 ? 50.757 91.518 -3.305 1.00 27.90 228 PHE A O 1
ATOM 1588 N N . LYS A 1 205 ? 49.578 89.692 -3.928 1.00 31.25 229 LYS A N 1
ATOM 1589 C CA . LYS A 1 205 ? 48.371 89.970 -3.157 1.00 32.61 229 LYS A CA 1
ATOM 1590 C C . LYS A 1 205 ? 48.018 88.713 -2.361 1.00 29.48 229 LYS A C 1
ATOM 1591 O O . LYS A 1 205 ? 48.282 87.599 -2.811 1.00 28.48 229 LYS A O 1
ATOM 1597 N N . GLY A 1 206 ? 47.439 88.904 -1.180 1.00 27.15 230 GLY A N 1
ATOM 1598 C CA . GLY A 1 206 ? 46.854 87.818 -0.404 1.00 27.68 230 GLY A CA 1
ATOM 1599 C C . GLY A 1 206 ? 45.453 88.205 0.028 1.00 28.26 230 GLY A C 1
ATOM 1600 O O . GLY A 1 206 ? 45.090 89.376 -0.030 1.00 29.56 230 GLY A O 1
ATOM 1601 N N . GLN A 1 207 ? 44.663 87.224 0.454 1.00 26.96 231 GLN A N 1
ATOM 1602 C CA . GLN A 1 207 ? 43.334 87.490 0.985 1.00 26.25 231 GLN A CA 1
ATOM 1603 C C . GLN A 1 207 ? 43.406 87.822 2.472 1.00 24.85 231 GLN A C 1
ATOM 1604 O O . GLN A 1 207 ? 43.887 87.007 3.267 1.00 24.74 231 GLN A O 1
ATOM 1610 N N . LYS A 1 208 ? 42.938 89.016 2.832 1.00 22.62 232 LYS A N 1
ATOM 1611 C CA . LYS A 1 208 ? 42.876 89.451 4.229 1.00 24.63 232 LYS A CA 1
ATOM 1612 C C . LYS A 1 208 ? 41.662 88.810 4.890 1.00 25.11 232 LYS A C 1
ATOM 1613 O O . LYS A 1 208 ? 40.545 88.888 4.364 1.00 24.73 232 LYS A O 1
ATOM 1619 N N . LEU A 1 209 ? 41.875 88.185 6.040 1.00 26.12 233 LEU A N 1
ATOM 1620 C CA . LEU A 1 209 ? 40.797 87.497 6.745 1.00 26.23 233 LEU A CA 1
ATOM 1621 C C . LEU A 1 209 ? 40.918 87.659 8.250 1.00 26.99 233 LEU A C 1
ATOM 1622 O O . LEU A 1 209 ? 42.019 87.695 8.796 1.00 27.16 233 LEU A O 1
ATOM 1627 N N . ARG A 1 210 ? 39.771 87.734 8.912 1.00 24.65 234 ARG A N 1
ATOM 1628 C CA . ARG A 1 210 ? 39.678 87.389 10.308 1.00 23.93 234 ARG A CA 1
ATOM 1629 C C . ARG A 1 210 ? 39.707 85.854 10.358 1.00 24.05 234 ARG A C 1
ATOM 1630 O O . ARG A 1 210 ? 38.794 85.187 9.855 1.00 21.69 234 ARG A O 1
ATOM 1638 N N . ARG A 1 211 ? 40.761 85.298 10.947 1.00 23.86 235 ARG A N 1
ATOM 1639 C CA . ARG A 1 211 ? 40.877 83.847 11.089 1.00 25.55 235 ARG A CA 1
ATOM 1640 C C . ARG A 1 211 ? 39.713 83.275 11.900 1.00 24.97 235 ARG A C 1
ATOM 1641 O O . ARG A 1 211 ? 39.281 83.882 12.885 1.00 25.33 235 ARG A O 1
ATOM 1649 N N . VAL A 1 212 ? 39.199 82.117 11.480 1.00 24.22 236 VAL A N 1
ATOM 1650 C CA . VAL A 1 212 ? 38.074 81.490 12.168 1.00 24.72 236 VAL A CA 1
ATOM 1651 C C . VAL A 1 212 ? 38.401 81.366 13.652 1.00 24.49 236 VAL A C 1
ATOM 1652 O O . VAL A 1 212 ? 39.533 81.051 14.021 1.00 25.03 236 VAL A O 1
ATOM 1656 N N . CYS A 1 213 ? 37.414 81.640 14.494 1.00 24.95 237 CYS A N 1
ATOM 1657 C CA . CYS A 1 213 ? 37.671 81.807 15.917 1.00 27.83 237 CYS A CA 1
ATOM 1658 C C . CYS A 1 213 ? 38.196 80.537 16.577 1.00 29.78 237 CYS A C 1
ATOM 1659 O O . CYS A 1 213 ? 38.960 80.625 17.533 1.00 33.83 237 CYS A O 1
ATOM 1662 N N . TRP A 1 214 ? 37.832 79.365 16.049 1.00 28.31 238 TRP A N 1
ATOM 1663 C CA . TRP A 1 214 ? 38.318 78.092 16.604 1.00 30.05 238 TRP A CA 1
ATOM 1664 C C . TRP A 1 214 ? 39.780 77.799 16.240 1.00 31.94 238 TRP A C 1
ATOM 1665 O O . TRP A 1 214 ? 40.371 76.851 16.760 1.00 30.20 238 TRP A O 1
ATOM 1676 N N . ASP A 1 215 ? 40.358 78.614 15.361 1.00 32.41 239 ASP A N 1
ATOM 1677 C CA . ASP A 1 215 ? 41.750 78.457 14.951 1.00 35.66 239 ASP A CA 1
ATOM 1678 C C . ASP A 1 215 ? 42.582 79.744 15.133 1.00 34.34 239 ASP A C 1
ATOM 1679 O O . ASP A 1 215 ? 43.448 80.049 14.321 1.00 35.66 239 ASP A O 1
ATOM 1684 N N . ARG A 1 216 ? 42.325 80.482 16.209 1.00 33.80 240 ARG A N 1
ATOM 1685 C CA . ARG A 1 216 ? 43.094 81.688 16.553 1.00 35.09 240 ARG A CA 1
ATOM 1686 C C . ARG A 1 216 ? 44.529 81.371 16.988 1.00 33.65 240 ARG A C 1
ATOM 1687 O O . ARG A 1 216 ? 44.837 80.238 17.363 1.00 32.47 240 ARG A O 1
ATOM 1695 N N . PHE A 1 217 ? 45.393 82.390 16.957 1.00 32.21 241 PHE A N 1
ATOM 1696 C CA . PHE A 1 217 ? 46.696 82.322 17.630 1.00 31.56 241 PHE A CA 1
ATOM 1697 C C . PHE A 1 217 ? 46.460 81.949 19.095 1.00 31.46 241 PHE A C 1
ATOM 1698 O O . PHE A 1 217 ? 45.591 82.536 19.741 1.00 32.24 241 PHE A O 1
ATOM 1706 N N . PRO A 1 218 ? 47.196 80.952 19.614 1.00 32.60 242 PRO A N 1
ATOM 1707 C CA . PRO A 1 218 ? 46.946 80.538 20.996 1.00 35.07 242 PRO A CA 1
ATOM 1708 C C . PRO A 1 218 ? 47.184 81.666 22.012 1.00 36.60 242 PRO A C 1
ATOM 1709 O O . PRO A 1 218 ? 48.314 82.115 22.197 1.00 39.23 242 PRO A O 1
ATOM 1713 N N . GLY A 1 219 ? 46.112 82.117 22.652 1.00 37.58 243 GLY A N 1
ATOM 1714 C CA . GLY A 1 219 ? 46.185 83.211 23.610 1.00 38.17 243 GLY A CA 1
ATOM 1715 C C . GLY A 1 219 ? 45.717 84.543 23.051 1.00 38.06 243 GLY A C 1
ATOM 1716 O O . GLY A 1 219 ? 45.741 85.546 23.759 1.00 39.23 243 GLY A O 1
ATOM 1717 N N . ALA A 1 220 ? 45.290 84.558 21.787 1.00 36.05 244 ALA A N 1
ATOM 1718 C CA . ALA A 1 220 ? 44.801 85.784 21.150 1.00 33.57 244 ALA A CA 1
ATOM 1719 C C . ALA A 1 220 ? 43.312 85.915 21.367 1.00 30.04 244 ALA A C 1
ATOM 1720 O O . ALA A 1 220 ? 42.622 84.915 21.455 1.00 31.25 244 ALA A O 1
ATOM 1722 N N . ASP A 1 221 ? 42.822 87.151 21.441 1.00 27.32 245 ASP A N 1
ATOM 1723 C CA . ASP A 1 221 ? 41.396 87.414 21.387 1.00 26.09 245 ASP A CA 1
ATOM 1724 C C . ASP A 1 221 ? 40.900 87.167 19.979 1.00 28.98 245 ASP A C 1
ATOM 1725 O O . ASP A 1 221 ? 39.877 86.515 19.789 1.00 31.46 245 ASP A O 1
ATOM 1730 N N . TYR A 1 222 ? 41.609 87.712 18.992 1.00 26.84 246 TYR A N 1
ATOM 1731 C CA . TYR A 1 222 ? 41.332 87.369 17.598 1.00 27.25 246 TYR A CA 1
ATOM 1732 C C . TYR A 1 222 ? 42.570 87.481 16.718 1.00 25.58 246 TYR A C 1
ATOM 1733 O O . TYR A 1 222 ? 43.560 88.117 17.094 1.00 22.86 246 TYR A O 1
ATOM 1742 N N . SER A 1 223 ? 42.508 86.844 15.552 1.00 25.39 247 SER A N 1
ATOM 1743 C CA . SER A 1 223 ? 43.628 86.845 14.624 1.00 24.87 247 SER A CA 1
ATOM 1744 C C . SER A 1 223 ? 43.206 87.308 13.243 1.00 25.76 247 SER A C 1
ATOM 1745 O O . SER A 1 223 ? 42.121 86.974 12.756 1.00 28.11 247 SER A O 1
ATOM 1748 N N . GLU A 1 224 ? 44.073 88.106 12.632 1.00 24.62 248 GLU A N 1
ATOM 1749 C CA . GLU A 1 224 ? 43.910 88.540 11.264 1.00 25.07 248 GLU A CA 1
ATOM 1750 C C . GLU A 1 224 ? 45.077 87.983 10.465 1.00 26.39 248 GLU A C 1
ATOM 1751 O O . GLU A 1 224 ? 46.194 87.861 10.976 1.00 27.99 248 GLU A O 1
ATOM 1757 N N . VAL A 1 225 ? 44.815 87.619 9.221 1.00 24.16 249 VAL A N 1
ATOM 1758 C CA . VAL A 1 225 ? 45.804 86.904 8.433 1.00 26.50 249 VAL A CA 1
ATOM 1759 C C . VAL A 1 225 ? 45.770 87.353 6.981 1.00 25.38 249 VAL A C 1
ATOM 1760 O O . VAL A 1 225 ? 44.762 87.860 6.504 1.00 24.77 249 VAL A O 1
ATOM 1764 N N . SER A 1 226 ? 46.896 87.188 6.303 1.00 26.12 250 SER A N 1
ATOM 1765 C CA . SER A 1 226 ? 46.938 87.223 4.854 1.00 26.07 250 SER A CA 1
ATOM 1766 C C . SER A 1 226 ? 47.150 85.785 4.362 1.00 26.02 250 SER A C 1
ATOM 1767 O O . SER A 1 226 ? 48.221 85.197 4.570 1.00 25.58 250 SER A O 1
ATOM 1770 N N . ASP A 1 227 ? 46.116 85.214 3.745 1.00 23.94 251 ASP A N 1
ATOM 1771 C CA . ASP A 1 227 ? 46.213 83.901 3.118 1.00 25.29 251 ASP A CA 1
ATOM 1772 C C . ASP A 1 227 ? 46.470 84.114 1.628 1.00 25.93 251 ASP A C 1
ATOM 1773 O O . ASP A 1 227 ? 45.627 84.672 0.929 1.00 25.18 251 ASP A O 1
ATOM 1778 N N . VAL A 1 228 ? 47.631 83.664 1.157 1.00 26.33 252 VAL A N 1
ATOM 1779 C CA . VAL A 1 228 ? 48.078 83.907 -0.214 1.00 27.13 252 VAL A CA 1
ATOM 1780 C C . VAL A 1 228 ? 47.918 82.642 -1.043 1.00 26.84 252 VAL A C 1
ATOM 1781 O O . VAL A 1 228 ? 48.323 81.563 -0.609 1.00 29.52 252 VAL A O 1
ATOM 1785 N N . VAL A 1 229 ? 47.340 82.784 -2.235 1.00 27.96 253 VAL A N 1
ATOM 1786 C CA . VAL A 1 229 ? 47.162 81.655 -3.169 1.00 26.55 253 VAL A CA 1
ATOM 1787 C C . VAL A 1 229 ? 48.484 81.329 -3.887 1.00 27.54 253 VAL A C 1
ATOM 1788 O O . VAL A 1 229 ? 49.051 82.169 -4.597 1.00 27.18 253 VAL A O 1
ATOM 1792 N N . MET A 1 230 ? 48.967 80.106 -3.692 1.00 27.08 254 MET A N 1
ATOM 1793 C CA . MET A 1 230 ? 50.197 79.645 -4.335 1.00 26.60 254 MET A CA 1
ATOM 1794 C C . MET A 1 230 ? 49.827 78.970 -5.651 1.00 27.13 254 MET A C 1
ATOM 1795 O O . MET A 1 230 ? 48.669 78.602 -5.824 1.00 26.73 254 MET A O 1
ATOM 1800 N N . PRO A 1 231 ? 50.795 78.824 -6.587 1.00 27.38 255 PRO A N 1
ATOM 1801 C CA . PRO A 1 231 ? 50.526 78.256 -7.925 1.00 26.68 255 PRO A CA 1
ATOM 1802 C C . PRO A 1 231 ? 49.910 76.854 -7.961 1.00 24.46 255 PRO A C 1
ATOM 1803 O O . PRO A 1 231 ? 49.250 76.520 -8.933 1.00 27.93 255 PRO A O 1
ATOM 1807 N N . CYS A 1 232 ? 50.113 76.063 -6.916 1.00 23.90 256 CYS A N 1
ATOM 1808 C CA . CYS A 1 232 ? 49.486 74.751 -6.767 1.00 26.95 256 CYS A CA 1
ATOM 1809 C C . CYS A 1 232 ? 48.011 74.808 -6.355 1.00 27.29 256 CYS A C 1
ATOM 1810 O O . CYS A 1 232 ? 47.349 73.776 -6.329 1.00 25.82 256 CYS A O 1
ATOM 1813 N N . GLY A 1 233 ? 47.514 75.994 -6.000 1.00 26.42 257 GLY A N 1
ATOM 1814 C CA . GLY A 1 233 ? 46.109 76.167 -5.636 1.00 25.48 257 GLY A CA 1
ATOM 1815 C C . GLY A 1 233 ? 45.836 76.084 -4.147 1.00 26.00 257 GLY A C 1
ATOM 1816 O O . GLY A 1 233 ? 44.700 76.286 -3.713 1.00 24.91 257 GLY A O 1
ATOM 1817 N N . ARG A 1 234 ? 46.862 75.768 -3.358 1.00 27.16 258 ARG A N 1
ATOM 1818 C CA . ARG A 1 234 ? 46.738 75.794 -1.897 1.00 27.89 258 ARG A CA 1
ATOM 1819 C C . ARG A 1 234 ? 47.049 77.201 -1.412 1.00 27.22 258 ARG A C 1
ATOM 1820 O O . ARG A 1 234 ? 47.684 77.977 -2.119 1.00 25.71 258 ARG A O 1
ATOM 1828 N N . VAL A 1 235 ? 46.577 77.533 -0.217 1.00 27.40 259 VAL A N 1
ATOM 1829 C CA . VAL A 1 235 ? 46.807 78.851 0.350 1.00 27.83 259 VAL A CA 1
ATOM 1830 C C . VAL A 1 235 ? 47.846 78.776 1.471 1.00 27.93 259 VAL A C 1
ATOM 1831 O O . VAL A 1 235 ? 47.939 77.786 2.199 1.00 25.43 259 VAL A O 1
ATOM 1835 N N . LEU A 1 236 ? 48.652 79.822 1.567 1.00 26.69 260 LEU A N 1
ATOM 1836 C CA . LEU A 1 236 ? 49.722 79.895 2.545 1.00 26.37 260 LEU A CA 1
ATOM 1837 C C . LEU A 1 236 ? 49.508 81.122 3.414 1.00 26.69 260 LEU A C 1
ATOM 1838 O O . LEU A 1 236 ? 49.471 82.244 2.899 1.00 24.85 260 LEU A O 1
ATOM 1843 N N . GLN A 1 237 ? 49.366 80.907 4.722 1.00 27.93 261 GLN A N 1
ATOM 1844 C CA . GLN A 1 237 ? 49.253 82.012 5.668 1.00 27.09 261 GLN A CA 1
ATOM 1845 C C . GLN A 1 237 ? 50.598 82.714 5.734 1.00 28.28 261 GLN A C 1
ATOM 1846 O O . GLN A 1 237 ? 51.574 82.158 6.250 1.00 28.62 261 GLN A O 1
ATOM 1852 N N . THR A 1 238 ? 50.636 83.939 5.213 1.00 26.36 262 THR A N 1
ATOM 1853 C CA . THR A 1 238 ? 51.883 84.645 4.989 1.00 25.90 262 THR A CA 1
ATOM 1854 C C . THR A 1 238 ? 52.028 85.915 5.858 1.00 26.59 262 THR A C 1
ATOM 1855 O O . THR A 1 238 ? 53.083 86.549 5.853 1.00 24.95 262 THR A O 1
ATOM 1859 N N . ALA A 1 239 ? 50.980 86.272 6.602 1.00 24.43 263 ALA A N 1
ATOM 1860 C CA . ALA A 1 239 ? 51.072 87.282 7.667 1.00 23.92 263 ALA A CA 1
ATOM 1861 C C . ALA A 1 239 ? 50.091 86.913 8.776 1.00 24.92 263 ALA A C 1
ATOM 1862 O O . ALA A 1 239 ? 49.008 86.377 8.512 1.00 25.56 263 ALA A O 1
ATOM 1864 N N . GLY A 1 240 ? 50.493 87.183 10.009 1.00 24.19 264 GLY A N 1
ATOM 1865 C CA . GLY A 1 240 ? 49.667 86.947 11.185 1.00 25.38 264 GLY A CA 1
ATOM 1866 C C . GLY A 1 240 ? 49.732 88.173 12.061 1.00 25.93 264 GLY A C 1
ATOM 1867 O O . GLY A 1 240 ? 50.809 88.583 12.488 1.00 27.69 264 GLY A O 1
ATOM 1868 N N . ILE A 1 241 ? 48.571 88.762 12.302 1.00 28.23 265 ILE A N 1
ATOM 1869 C CA . ILE A 1 241 ? 48.435 90.039 12.981 1.00 27.61 265 ILE A CA 1
ATOM 1870 C C . ILE A 1 241 ? 47.340 89.851 14.013 1.00 27.82 265 ILE A C 1
ATOM 1871 O O . ILE A 1 241 ? 46.193 89.585 13.650 1.00 27.11 265 ILE A O 1
ATOM 1876 N N . HIS A 1 242 ? 47.697 89.979 15.292 1.00 25.45 266 HIS A N 1
ATOM 1877 C CA . HIS A 1 242 ? 46.850 89.493 16.376 1.00 25.56 266 HIS A CA 1
ATOM 1878 C C . HIS A 1 242 ? 46.518 90.539 17.427 1.00 25.66 266 HIS A C 1
ATOM 1879 O O . HIS A 1 242 ? 47.365 91.358 17.808 1.00 25.09 266 HIS A O 1
ATOM 1886 N N . ASN A 1 243 ? 45.272 90.494 17.889 1.00 26.41 267 ASN A N 1
ATOM 1887 C CA . ASN A 1 243 ? 44.814 91.283 19.015 1.00 28.15 267 ASN A CA 1
ATOM 1888 C C . ASN A 1 243 ? 44.791 90.362 20.240 1.00 30.91 267 ASN A C 1
ATOM 1889 O O . ASN A 1 243 ? 43.920 89.496 20.358 1.00 29.51 267 ASN A O 1
ATOM 1894 N N . LEU A 1 244 ? 45.755 90.544 21.143 1.00 31.19 268 LEU A N 1
ATOM 1895 C CA . LEU A 1 244 ? 45.878 89.673 22.310 1.00 31.40 268 LEU A CA 1
ATOM 1896 C C . LEU A 1 244 ? 45.021 90.131 23.480 1.00 30.96 268 LEU A C 1
ATOM 1897 O O . LEU A 1 244 ? 44.945 89.441 24.490 1.00 33.20 268 LEU A O 1
ATOM 1902 N N . GLY A 1 245 ? 44.385 91.294 23.353 1.00 30.22 269 GLY A N 1
ATOM 1903 C CA . GLY A 1 245 ? 43.553 91.827 24.415 1.00 29.98 269 GLY A CA 1
ATOM 1904 C C . GLY A 1 245 ? 44.355 92.040 25.687 1.00 30.57 269 GLY A C 1
ATOM 1905 O O . GLY A 1 245 ? 45.495 92.504 25.626 1.00 30.90 269 GLY A O 1
ATOM 1906 N N . GLN A 1 246 ? 43.757 91.692 26.828 1.00 30.15 270 GLN A N 1
ATOM 1907 C CA . GLN A 1 246 ? 44.379 91.853 28.147 1.00 31.32 270 GLN A CA 1
ATOM 1908 C C . GLN A 1 246 ? 44.798 90.519 28.782 1.00 32.89 270 GLN A C 1
ATOM 1909 O O . GLN A 1 246 ? 45.349 90.495 29.881 1.00 31.93 270 GLN A O 1
ATOM 1915 N N . ARG A 1 247 ? 44.544 89.424 28.076 1.00 35.07 271 ARG A N 1
ATOM 1916 C CA . ARG A 1 247 ? 44.800 88.076 28.573 1.00 37.61 271 ARG A CA 1
ATOM 1917 C C . ARG A 1 247 ? 46.234 87.906 29.062 1.00 36.77 271 ARG A C 1
ATOM 1918 O O . ARG A 1 247 ? 46.461 87.509 30.206 1.00 37.19 271 ARG A O 1
ATOM 1926 N N . PHE A 1 248 ? 47.194 88.212 28.192 1.00 35.78 272 PHE A N 1
ATOM 1927 C CA . PHE A 1 248 ? 48.609 88.074 28.533 1.00 34.35 272 PHE A CA 1
ATOM 1928 C C . PHE A 1 248 ? 49.018 89.059 29.624 1.00 33.28 272 PHE A C 1
ATOM 1929 O O . PHE A 1 248 ? 49.814 88.712 30.495 1.00 33.72 272 PHE A O 1
ATOM 1937 N N . SER A 1 249 ? 48.470 90.274 29.583 1.00 31.92 273 SER A N 1
ATOM 1938 C CA . SER A 1 249 ? 48.798 91.312 30.571 1.00 31.73 273 SER A CA 1
ATOM 1939 C C . SER A 1 249 ? 48.497 90.850 31.998 1.00 31.42 273 SER A C 1
ATOM 1940 O O . SER A 1 249 ? 49.276 91.088 32.913 1.00 30.74 273 SER A O 1
ATOM 1943 N N . SER A 1 250 ? 47.353 90.194 32.168 1.00 31.89 274 SER A N 1
ATOM 1944 C CA . SER A 1 250 ? 46.976 89.584 33.442 1.00 32.02 274 SER A CA 1
ATOM 1945 C C . SER A 1 250 ? 47.921 88.448 33.846 1.00 31.41 274 SER A C 1
ATOM 1946 O O . SER A 1 250 ? 48.363 88.380 34.990 1.00 30.27 274 SER A O 1
ATOM 1949 N N . THR A 1 251 ? 48.223 87.557 32.907 1.00 31.50 275 THR A N 1
ATOM 1950 C CA . THR A 1 251 ? 49.092 86.415 33.190 1.00 32.18 275 THR A CA 1
ATOM 1951 C C . THR A 1 251 ? 50.499 86.845 33.614 1.00 31.59 275 THR A C 1
ATOM 1952 O O . THR A 1 251 ? 51.056 86.299 34.573 1.00 29.47 275 THR A O 1
ATOM 1956 N N . PHE A 1 252 ? 51.053 87.835 32.910 1.00 31.23 276 PHE A N 1
ATOM 1957 C CA . PHE A 1 252 ? 52.419 88.321 33.166 1.00 31.21 276 PHE A CA 1
ATOM 1958 C C . PHE A 1 252 ? 52.507 89.567 34.071 1.00 32.22 276 PHE A C 1
ATOM 1959 O O . PHE A 1 252 ? 53.582 90.151 34.209 1.00 34.03 276 PHE A O 1
ATOM 1967 N N . ASP A 1 253 ? 51.392 89.938 34.706 1.00 31.86 277 ASP A N 1
ATOM 1968 C CA . ASP A 1 253 ? 51.334 91.066 35.651 1.00 31.24 277 ASP A CA 1
ATOM 1969 C C . ASP A 1 253 ? 51.837 92.376 35.039 1.00 28.91 277 ASP A C 1
ATOM 1970 O O . ASP A 1 253 ? 52.675 93.075 35.621 1.00 24.89 277 ASP A O 1
ATOM 1975 N N . ILE A 1 254 ? 51.330 92.688 33.851 1.00 26.89 278 ILE A N 1
ATOM 1976 C CA . ILE A 1 254 ? 51.566 93.979 33.232 1.00 27.51 278 ILE A CA 1
ATOM 1977 C C . ILE A 1 254 ? 50.460 94.913 33.709 1.00 28.85 278 ILE A C 1
ATOM 1978 O O . ILE A 1 254 ? 49.285 94.690 33.424 1.00 29.70 278 ILE A O 1
ATOM 1983 N N . LEU A 1 255 ? 50.843 95.938 34.461 1.00 30.90 279 LEU A N 1
ATOM 1984 C CA . LEU A 1 255 ? 49.898 96.910 35.009 1.00 31.72 279 LEU A CA 1
ATOM 1985 C C . LEU A 1 255 ? 50.470 98.310 34.862 1.00 31.77 279 LEU A C 1
ATOM 1986 O O . LEU A 1 255 ? 51.673 98.508 35.007 1.00 32.67 279 LEU A O 1
ATOM 1991 N N . TYR A 1 256 ? 49.608 99.277 34.567 1.00 31.65 280 TYR A N 1
ATOM 1992 C CA . TYR A 1 256 ? 50.017 100.672 34.561 1.00 31.30 280 TYR A CA 1
ATOM 1993 C C . TYR A 1 256 ? 49.067 101.533 35.395 1.00 30.81 280 TYR A C 1
ATOM 1994 O O . TYR A 1 256 ? 47.855 101.301 35.414 1.00 26.07 280 TYR A O 1
ATOM 2003 N N . ALA A 1 257 ? 49.638 102.506 36.104 1.00 31.49 281 ALA A N 1
ATOM 2004 C CA . ALA A 1 257 ? 48.845 103.513 36.798 1.00 33.11 281 ALA A CA 1
ATOM 2005 C C . ALA A 1 257 ? 48.361 104.537 35.768 1.00 33.80 281 ALA A C 1
ATOM 2006 O O . ALA A 1 257 ? 49.176 105.190 35.110 1.00 34.47 281 ALA A O 1
ATOM 2008 N N . ASN A 1 258 ? 47.044 104.660 35.620 1.00 34.67 282 ASN A N 1
ATOM 2009 C CA . ASN A 1 258 ? 46.461 105.604 34.664 1.00 36.94 282 ASN A CA 1
ATOM 2010 C C . ASN A 1 258 ? 46.439 107.040 35.209 1.00 38.78 282 ASN A C 1
ATOM 2011 O O . ASN A 1 258 ? 46.961 107.297 36.298 1.00 40.02 282 ASN A O 1
ATOM 2016 N N . LYS A 1 259 ? 45.854 107.968 34.451 1.00 41.41 283 LYS A N 1
ATOM 2017 C CA . LYS A 1 259 ? 45.800 109.393 34.852 1.00 43.37 283 LYS A CA 1
ATOM 2018 C C . LYS A 1 259 ? 45.155 109.608 36.225 1.00 43.60 283 LYS A C 1
ATOM 2019 O O . LYS A 1 259 ? 45.556 110.508 36.966 1.00 44.84 283 LYS A O 1
ATOM 2030 N N . ALA A 1 260 ? 44.164 108.781 36.556 1.00 44.14 284 ALA A N 1
ATOM 2031 C CA . ALA A 1 260 ? 43.474 108.853 37.849 1.00 44.31 284 ALA A CA 1
ATOM 2032 C C . ALA A 1 260 ? 44.078 107.918 38.906 1.00 44.26 284 ALA A C 1
ATOM 2033 O O . ALA A 1 260 ? 43.426 107.611 39.906 1.00 44.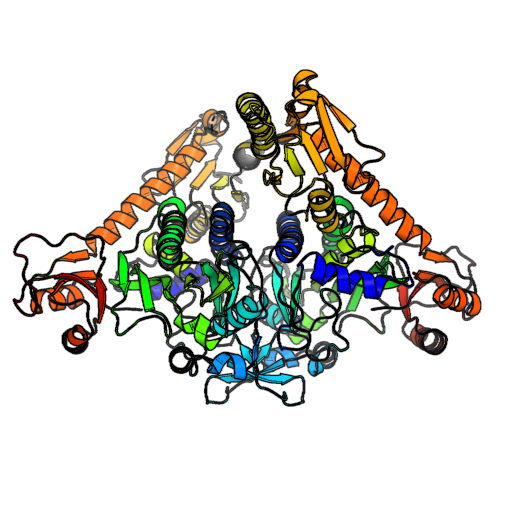72 284 ALA A O 1
ATOM 2035 N N . ASN A 1 261 ? 45.315 107.472 38.684 1.00 44.16 285 ASN A N 1
ATOM 2036 C CA . ASN A 1 261 ? 46.037 106.592 39.616 1.00 44.88 285 ASN A CA 1
ATOM 2037 C C . ASN A 1 261 ? 45.381 105.228 39.895 1.00 44.49 285 ASN A C 1
ATOM 2038 O O . ASN A 1 261 ? 45.636 104.608 40.931 1.00 44.46 285 ASN A O 1
ATOM 2043 N N . GLU A 1 262 ? 44.562 104.758 38.958 1.00 44.68 286 GLU A N 1
ATOM 2044 C CA . GLU A 1 262 ? 44.004 103.411 39.020 1.00 45.01 286 GLU A CA 1
ATOM 2045 C C . GLU A 1 262 ? 44.983 102.432 38.373 1.00 43.61 286 GLU A C 1
ATOM 2046 O O . GLU A 1 262 ? 45.608 102.744 37.359 1.00 42.33 286 GLU A O 1
ATOM 2052 N N . SER A 1 263 ? 45.101 101.249 38.966 1.00 42.24 287 SER A N 1
ATOM 2053 C CA . SER A 1 263 ? 45.985 100.202 38.464 1.00 40.69 287 SER A CA 1
ATOM 2054 C C . SER A 1 263 ? 45.216 99.368 37.444 1.00 38.27 287 SER A C 1
ATOM 2055 O O . SER A 1 263 ? 44.228 98.734 37.802 1.00 36.80 287 SER A O 1
ATOM 2058 N N . VAL A 1 264 ? 45.660 99.378 36.181 1.00 36.72 288 VAL A N 1
ATOM 2059 C CA . VAL A 1 264 ? 44.923 98.714 35.089 1.00 34.96 288 VAL A CA 1
ATOM 2060 C C . VAL A 1 264 ? 45.815 97.963 34.093 1.00 34.23 288 VAL A C 1
ATOM 2061 O O . VAL A 1 264 ? 46.980 98.326 33.884 1.00 33.81 288 VAL A O 1
ATOM 2065 N N . HIS A 1 265 ? 45.245 96.926 33.474 1.00 31.37 289 HIS A N 1
ATOM 2066 C CA . HIS A 1 265 ? 45.948 96.096 32.492 1.00 29.93 289 HIS A CA 1
ATOM 2067 C C . HIS A 1 265 ? 45.918 96.737 31.108 1.00 30.61 289 HIS A C 1
ATOM 2068 O O . HIS A 1 265 ? 44.839 97.065 30.612 1.00 31.53 289 HIS A O 1
ATOM 2075 N N . PRO A 1 266 ? 47.091 96.884 30.462 1.00 28.62 290 PRO A N 1
ATOM 2076 C CA . PRO A 1 266 ? 47.116 97.389 29.100 1.00 27.80 290 PRO A CA 1
ATOM 2077 C C . PRO A 1 266 ? 46.764 96.312 28.065 1.00 27.14 290 PRO A C 1
ATOM 2078 O O . PRO A 1 266 ? 46.663 95.126 28.392 1.00 25.67 290 PRO A O 1
ATOM 2082 N N . TYR A 1 267 ? 46.579 96.745 26.823 1.00 26.82 291 TYR A N 1
ATOM 2083 C CA . TYR A 1 267 ? 46.202 95.863 25.735 1.00 26.57 291 TYR A CA 1
ATOM 2084 C C . TYR A 1 267 ? 47.448 95.553 24.928 1.00 25.14 291 TYR A C 1
ATOM 2085 O O . TYR A 1 267 ? 48.280 96.431 24.734 1.00 27.12 291 TYR A O 1
ATOM 2094 N N . LEU A 1 268 ? 47.585 94.300 24.494 1.00 24.43 292 LEU A N 1
ATOM 2095 C CA . LEU A 1 268 ? 48.749 93.848 23.723 1.00 23.97 292 LEU A CA 1
ATOM 2096 C C . LEU A 1 268 ? 48.342 93.412 22.326 1.00 23.95 292 LEU A C 1
ATOM 2097 O O . LEU A 1 268 ? 47.292 92.792 22.146 1.00 24.15 292 LEU A O 1
ATOM 2102 N N . THR A 1 269 ? 49.177 93.745 21.346 1.00 21.84 293 THR A N 1
ATOM 2103 C CA . THR A 1 269 ? 49.022 93.275 19.974 1.00 22.02 293 THR A CA 1
ATOM 2104 C C . THR A 1 269 ? 50.360 92.785 19.444 1.00 21.44 293 THR A C 1
ATOM 2105 O O . THR A 1 269 ? 51.411 93.211 19.920 1.00 24.25 293 THR A O 1
ATOM 2109 N N . CYS A 1 270 ? 50.324 91.897 18.457 1.00 22.36 294 CYS A N 1
ATOM 2110 C CA . CYS A 1 270 ? 51.553 91.443 17.813 1.00 24.24 294 CYS A CA 1
ATOM 2111 C C . CYS A 1 270 ? 51.360 91.125 16.344 1.00 24.70 294 CYS A C 1
ATOM 2112 O O . CYS A 1 270 ? 50.231 90.941 15.876 1.00 24.69 294 CYS A O 1
ATOM 2115 N N . ALA A 1 271 ? 52.476 91.067 15.613 1.00 23.26 295 ALA A N 1
ATOM 2116 C CA . ALA A 1 271 ? 52.439 90.814 14.180 1.00 22.33 295 ALA A CA 1
ATOM 2117 C C . ALA A 1 271 ? 53.687 90.084 13.736 1.00 23.62 295 ALA A C 1
ATOM 2118 O O . ALA A 1 271 ? 54.780 90.376 14.212 1.00 24.53 295 ALA A O 1
ATOM 2120 N N . GLY A 1 272 ? 53.522 89.155 12.802 1.00 21.65 296 GLY A N 1
ATOM 2121 C CA . GLY A 1 272 ? 54.620 88.299 12.381 1.00 23.45 296 GLY A CA 1
ATOM 2122 C C . GLY A 1 272 ? 54.630 88.066 10.887 1.00 22.49 296 GLY A C 1
ATOM 2123 O O . GLY A 1 272 ? 53.581 87.818 10.287 1.00 24.75 296 GLY A O 1
ATOM 2124 N N . ILE A 1 273 ? 55.812 88.185 10.295 1.00 20.99 297 ILE A N 1
ATOM 2125 C CA . ILE A 1 273 ? 56.068 87.741 8.919 1.00 23.70 297 ILE A CA 1
ATOM 2126 C C . ILE A 1 273 ? 57.370 86.950 8.901 1.00 23.84 297 ILE A C 1
ATOM 2127 O O . ILE A 1 273 ? 58.280 87.202 9.690 1.00 26.75 297 ILE A O 1
ATOM 2132 N N . SER A 1 274 ? 57.446 85.980 8.006 1.00 25.17 298 SER A N 1
ATOM 2133 C CA . SER A 1 274 ? 58.567 85.069 7.967 1.00 24.60 298 SER A CA 1
ATOM 2134 C C . SER A 1 274 ? 59.098 84.943 6.551 1.00 24.62 298 SER A C 1
ATOM 2135 O O . SER A 1 274 ? 58.790 85.767 5.681 1.00 21.72 298 SER A O 1
ATOM 2138 N N . THR A 1 275 ? 59.899 83.899 6.346 1.00 24.84 299 THR A N 1
ATOM 2139 C CA . THR A 1 275 ? 60.417 83.512 5.041 1.00 26.60 299 THR A CA 1
ATOM 2140 C C . THR A 1 275 ? 59.316 83.169 4.027 1.00 25.77 299 THR A C 1
ATOM 2141 O O . THR A 1 275 ? 59.585 83.105 2.825 1.00 23.54 299 THR A O 1
ATOM 2145 N N . ARG A 1 276 ? 58.081 82.969 4.495 1.00 26.32 300 ARG A N 1
ATOM 2146 C CA . ARG A 1 276 ? 56.959 82.717 3.581 1.00 24.01 300 ARG A CA 1
ATOM 2147 C C . ARG A 1 276 ? 56.705 83.873 2.626 1.00 25.47 300 ARG A C 1
ATOM 2148 O O . ARG A 1 276 ? 56.223 83.650 1.515 1.00 25.74 300 ARG A O 1
ATOM 2156 N N . VAL A 1 277 ? 57.028 85.103 3.039 1.00 26.19 301 VAL A N 1
ATOM 2157 C CA . VAL A 1 277 ? 56.857 86.257 2.159 1.00 25.55 301 VAL A CA 1
ATOM 2158 C C . VAL A 1 277 ? 57.732 86.072 0.917 1.00 27.66 301 VAL A C 1
ATOM 2159 O O . VAL A 1 277 ? 57.245 86.183 -0.214 1.00 28.66 301 VAL A O 1
ATOM 2163 N N . LEU A 1 278 ? 59.016 85.785 1.136 1.00 26.28 302 LEU A N 1
ATOM 2164 C CA . LEU A 1 278 ? 59.940 85.489 0.040 1.00 26.21 302 LEU A CA 1
ATOM 2165 C C . LEU A 1 278 ? 59.400 84.344 -0.817 1.00 25.69 302 LEU A C 1
ATOM 2166 O O . LEU A 1 278 ? 59.376 84.441 -2.037 1.00 27.55 302 LEU A O 1
ATOM 2171 N N . ALA A 1 279 ? 58.972 83.272 -0.160 1.00 24.65 303 ALA A N 1
ATOM 2172 C CA . ALA A 1 279 ? 58.386 82.109 -0.833 1.00 26.13 303 ALA A CA 1
ATOM 2173 C C . ALA A 1 279 ? 57.282 82.492 -1.830 1.00 26.98 303 ALA A C 1
ATOM 2174 O O . ALA A 1 279 ? 57.295 82.055 -2.993 1.00 24.12 303 ALA A O 1
ATOM 2176 N N . CYS A 1 280 ? 56.349 83.328 -1.372 1.00 26.46 304 CYS A N 1
ATOM 2177 C CA . CYS A 1 280 ? 55.244 83.807 -2.203 1.00 26.17 304 CYS A CA 1
ATOM 2178 C C . CYS A 1 280 ? 55.756 84.588 -3.407 1.00 27.77 304 CYS A C 1
ATOM 2179 O O . CYS A 1 280 ? 55.409 84.284 -4.554 1.00 28.01 304 CYS A O 1
ATOM 2182 N N . ALA A 1 281 ? 56.603 85.576 -3.139 1.00 26.63 305 ALA A N 1
ATOM 2183 C CA . ALA A 1 281 ? 57.164 86.426 -4.187 1.00 27.82 305 ALA A CA 1
ATOM 2184 C C . ALA A 1 281 ? 57.850 85.604 -5.285 1.00 26.34 305 ALA A C 1
ATOM 2185 O O . ALA A 1 281 ? 57.563 85.770 -6.462 1.00 27.40 305 ALA A O 1
ATOM 2187 N N . LEU A 1 282 ? 58.743 84.709 -4.885 1.00 26.42 306 LEU A N 1
ATOM 2188 C CA . LEU A 1 282 ? 59.463 83.857 -5.828 1.00 25.69 306 LEU A CA 1
ATOM 2189 C C . LEU A 1 282 ? 58.514 82.951 -6.614 1.00 25.07 306 LEU A C 1
ATOM 2190 O O . LEU A 1 282 ? 58.633 82.819 -7.832 1.00 25.95 306 LEU A O 1
ATOM 2195 N N . SER A 1 283 ? 57.574 82.341 -5.895 1.00 24.76 307 SER A N 1
ATOM 2196 C CA . SER A 1 283 ? 56.670 81.332 -6.433 1.00 25.93 307 SER A CA 1
ATOM 2197 C C . SER A 1 283 ? 55.632 81.904 -7.391 1.00 26.01 307 SER A C 1
ATOM 2198 O O . SER A 1 283 ? 55.361 81.325 -8.445 1.00 26.05 307 SER A O 1
ATOM 2201 N N . ILE A 1 284 ? 55.046 83.029 -7.010 1.00 26.13 308 ILE A N 1
ATOM 2202 C CA . ILE A 1 284 ? 53.978 83.640 -7.788 1.00 26.69 308 ILE A CA 1
ATOM 2203 C C . ILE A 1 284 ? 54.520 84.233 -9.099 1.00 28.03 308 ILE A C 1
ATOM 2204 O O . ILE A 1 284 ? 53.937 84.025 -10.159 1.00 27.74 308 ILE A O 1
ATOM 2209 N N . HIS A 1 285 ? 55.669 84.905 -9.029 1.00 28.96 309 HIS A N 1
ATOM 2210 C CA . HIS A 1 285 ? 56.286 85.538 -10.208 1.00 28.08 309 HIS A CA 1
ATOM 2211 C C . HIS A 1 285 ? 57.118 84.607 -11.097 1.00 27.69 309 HIS A C 1
ATOM 2212 O O . HIS A 1 285 ? 57.375 84.938 -12.251 1.00 26.55 309 HIS A O 1
ATOM 2219 N N . GLY A 1 286 ? 57.554 83.462 -10.568 1.00 28.42 310 GLY A N 1
ATOM 2220 C CA . GLY A 1 286 ? 58.413 82.544 -11.320 1.00 27.66 310 GLY A CA 1
ATOM 2221 C C . GLY A 1 286 ? 57.785 82.000 -12.603 1.00 30.24 310 GLY A C 1
ATOM 2222 O O . GLY A 1 286 ? 56.563 82.007 -12.762 1.00 27.09 310 GLY A O 1
ATOM 2223 N N . ASP A 1 287 ? 58.630 81.548 -13.533 1.00 30.56 311 ASP A N 1
ATOM 2224 C CA . ASP A 1 287 ? 58.148 80.915 -14.768 1.00 30.46 311 ASP A CA 1
ATOM 2225 C C . ASP A 1 287 ? 58.999 79.700 -15.120 1.00 29.99 311 ASP A C 1
ATOM 2226 O O . ASP A 1 287 ? 59.810 79.256 -14.304 1.00 30.53 311 ASP A O 1
ATOM 2231 N N . SER A 1 288 ? 58.824 79.173 -16.331 1.00 32.17 312 SER A N 1
ATOM 2232 C CA . SER A 1 288 ? 59.507 77.946 -16.754 1.00 32.55 312 SER A CA 1
ATOM 2233 C C . SER A 1 288 ? 61.018 78.124 -16.937 1.00 32.05 312 SER A C 1
ATOM 2234 O O . SER A 1 288 ? 61.759 77.142 -16.970 1.00 32.83 312 SER A O 1
ATOM 2237 N N . GLY A 1 289 ? 61.471 79.370 -17.053 1.00 32.11 313 GLY A N 1
ATOM 2238 C CA . GLY A 1 289 ? 62.893 79.663 -17.138 1.00 30.88 313 GLY A CA 1
ATOM 2239 C C . GLY A 1 289 ? 63.554 79.784 -15.779 1.00 32.94 313 GLY A C 1
ATOM 2240 O O . GLY A 1 289 ? 64.778 79.802 -15.686 1.00 33.89 313 GLY A O 1
ATOM 2241 N N . GLY A 1 290 ? 62.748 79.884 -14.723 1.00 32.01 314 GLY A N 1
ATOM 2242 C CA . GLY A 1 290 ? 63.262 80.006 -13.371 1.00 29.87 314 GLY A CA 1
ATOM 2243 C C . GLY A 1 290 ? 62.648 81.191 -12.647 1.00 29.89 314 GLY A C 1
ATOM 2244 O O . GLY A 1 290 ? 61.441 81.446 -12.749 1.00 29.00 314 GLY A O 1
ATOM 2245 N N . LEU A 1 291 ? 63.487 81.921 -11.919 1.00 26.81 315 LEU A N 1
ATOM 2246 C CA . LEU A 1 291 ? 63.017 83.028 -11.097 1.00 26.55 315 LEU A CA 1
ATOM 2247 C C . LEU A 1 291 ? 62.745 84.259 -11.928 1.00 25.20 315 LEU A C 1
ATOM 2248 O O . LEU A 1 291 ? 63.334 84.446 -12.996 1.00 26.58 315 LEU A O 1
ATOM 2253 N N . VAL A 1 292 ? 61.831 85.080 -11.423 1.00 24.21 316 VAL A N 1
ATOM 2254 C CA . VAL A 1 292 ? 61.564 86.406 -11.945 1.00 23.78 316 VAL A CA 1
ATOM 2255 C C . VAL A 1 292 ? 61.385 87.298 -10.730 1.00 25.26 316 VAL A C 1
ATOM 2256 O O . VAL A 1 292 ? 60.360 87.219 -10.048 1.00 24.56 316 VAL A O 1
ATOM 2260 N N . LEU A 1 293 ? 62.388 88.131 -10.457 1.00 26.40 317 LEU A N 1
ATOM 2261 C CA . LEU A 1 293 ? 62.500 88.819 -9.167 1.00 26.38 317 LEU A CA 1
ATOM 2262 C C . LEU A 1 293 ? 61.998 90.252 -9.244 1.00 26.67 317 LEU A C 1
ATOM 2263 O O . LEU A 1 293 ? 62.411 91.003 -10.133 1.00 28.28 317 LEU A O 1
ATOM 2268 N N . PRO A 1 294 ? 61.110 90.643 -8.309 1.00 25.33 318 PRO A N 1
ATOM 2269 C CA . PRO A 1 294 ? 60.826 92.055 -8.115 1.00 24.87 318 PRO A CA 1
ATOM 2270 C C . PRO A 1 294 ? 62.118 92.813 -7.773 1.00 25.92 318 PRO A C 1
ATOM 2271 O O . PRO A 1 294 ? 63.007 92.233 -7.156 1.00 28.62 318 PRO A O 1
ATOM 2275 N N . PRO A 1 295 ? 62.228 94.095 -8.165 1.00 27.26 319 PRO A N 1
ATOM 2276 C CA . PRO A 1 295 ? 63.485 94.816 -7.933 1.00 26.88 319 PRO A CA 1
ATOM 2277 C C . PRO A 1 295 ? 63.982 94.822 -6.483 1.00 28.54 319 PRO A C 1
ATOM 2278 O O . PRO A 1 295 ? 65.193 94.747 -6.258 1.00 28.16 319 PRO A O 1
ATOM 2282 N N . LEU A 1 296 ? 63.069 94.911 -5.515 1.00 28.74 320 LEU A N 1
ATOM 2283 C CA . LEU A 1 296 ? 63.457 94.908 -4.099 1.00 29.46 320 LEU A CA 1
ATOM 2284 C C . LEU A 1 296 ? 64.393 93.742 -3.726 1.00 28.21 320 LEU A C 1
ATOM 2285 O O . LEU A 1 296 ? 65.347 93.927 -2.983 1.00 29.37 320 LEU A O 1
ATOM 2290 N N . ILE A 1 297 ? 64.110 92.549 -4.233 1.00 27.42 321 ILE A N 1
ATOM 2291 C CA . ILE A 1 297 ? 64.864 91.356 -3.838 1.00 27.04 321 ILE A CA 1
ATOM 2292 C C . ILE A 1 297 ? 65.837 90.846 -4.917 1.00 27.03 321 ILE A C 1
ATOM 2293 O O . ILE A 1 297 ? 66.421 89.794 -4.750 1.00 27.63 321 ILE A O 1
ATOM 2298 N N . ALA A 1 298 ? 66.019 91.593 -6.002 1.00 24.02 322 ALA A N 1
ATOM 2299 C CA . ALA A 1 298 ? 66.995 91.229 -7.031 1.00 25.05 322 ALA A CA 1
ATOM 2300 C C . ALA A 1 298 ? 68.414 91.617 -6.588 1.00 24.86 322 ALA A C 1
ATOM 2301 O O . ALA A 1 298 ? 68.732 92.807 -6.518 1.00 27.16 322 ALA A O 1
ATOM 2303 N N . PRO A 1 299 ? 69.269 90.626 -6.271 1.00 25.53 323 PRO A N 1
ATOM 2304 C CA . PRO A 1 299 ? 70.647 90.978 -5.908 1.00 26.03 323 PRO A CA 1
ATOM 2305 C C . PRO A 1 299 ? 71.334 91.827 -6.972 1.00 27.54 323 PRO A C 1
ATOM 2306 O O . PRO A 1 299 ? 72.148 92.696 -6.648 1.00 27.96 323 PRO A O 1
ATOM 2310 N N . ILE A 1 300 ? 70.973 91.581 -8.228 1.00 29.15 324 ILE A N 1
ATOM 2311 C CA . ILE A 1 300 ? 71.429 92.373 -9.356 1.00 31.22 324 ILE A CA 1
ATOM 2312 C C . ILE A 1 300 ? 70.198 92.842 -10.131 1.00 30.07 324 ILE A C 1
ATOM 2313 O O . ILE A 1 300 ? 69.400 92.015 -10.583 1.00 29.80 324 ILE A O 1
ATOM 2318 N N . HIS A 1 301 ? 70.041 94.156 -10.281 1.00 28.15 325 HIS A N 1
ATOM 2319 C CA . HIS A 1 301 ? 68.940 94.709 -11.084 1.00 28.86 325 HIS A CA 1
ATOM 2320 C C . HIS A 1 301 ? 69.184 94.517 -12.582 1.00 28.18 325 HIS A C 1
ATOM 2321 O O . HIS A 1 301 ? 68.269 94.200 -13.344 1.00 27.53 325 HIS A O 1
ATOM 2328 N N . VAL A 1 302 ? 70.425 94.728 -12.993 1.00 27.56 326 VAL A N 1
ATOM 2329 C CA . VAL A 1 302 ? 70.797 94.729 -14.400 1.00 27.40 326 VAL A CA 1
ATOM 2330 C C . VAL A 1 302 ? 72.094 93.951 -14.606 1.00 28.02 326 VAL A C 1
ATOM 2331 O O . VAL A 1 302 ? 73.086 94.206 -13.928 1.00 31.10 326 VAL A O 1
ATOM 2335 N N . VAL A 1 303 ? 72.073 92.983 -15.517 1.00 28.62 327 VAL A N 1
ATOM 2336 C CA . VAL A 1 303 ? 73.295 92.332 -15.981 1.00 28.01 327 VAL A CA 1
ATOM 2337 C C . VAL A 1 303 ? 73.640 92.897 -17.360 1.00 28.67 327 VAL A C 1
ATOM 2338 O O . VAL A 1 303 ? 72.800 92.896 -18.259 1.00 27.20 327 VAL A O 1
ATOM 2342 N N . ILE A 1 304 ? 74.867 93.397 -17.514 1.00 29.98 328 ILE A N 1
ATOM 2343 C CA . ILE A 1 304 ? 75.337 93.935 -18.790 1.00 28.90 328 ILE A CA 1
ATOM 2344 C C . ILE A 1 304 ? 76.280 92.939 -19.448 1.00 29.38 328 ILE A C 1
ATOM 2345 O O . ILE A 1 304 ? 77.277 92.535 -18.849 1.00 31.32 328 ILE A O 1
ATOM 2350 N N . ILE A 1 305 ? 75.962 92.539 -20.677 1.00 31.29 329 ILE A N 1
ATOM 2351 C CA . ILE A 1 305 ? 76.706 91.482 -21.356 1.00 30.57 329 ILE A CA 1
ATOM 2352 C C . ILE A 1 305 ? 77.299 91.953 -22.682 1.00 30.37 329 ILE A C 1
ATOM 2353 O O . ILE A 1 305 ? 76.554 92.278 -23.610 1.00 32.16 329 ILE A O 1
ATOM 2358 N N . PRO A 1 306 ? 78.641 91.994 -22.784 1.00 30.29 330 PRO A N 1
ATOM 2359 C CA . PRO A 1 306 ? 79.243 92.262 -24.089 1.00 32.02 330 PRO A CA 1
ATOM 2360 C C . PRO A 1 306 ? 79.009 91.079 -25.024 1.00 32.62 330 PRO A C 1
ATOM 2361 O O . PRO A 1 306 ? 79.235 89.936 -24.627 1.00 33.45 330 PRO A O 1
ATOM 2365 N N . ILE A 1 307 ? 78.523 91.349 -26.232 1.00 33.93 331 ILE A N 1
ATOM 2366 C CA . ILE A 1 307 ? 78.251 90.291 -27.211 1.00 34.77 331 ILE A CA 1
ATOM 2367 C C . ILE A 1 307 ? 79.131 90.440 -28.442 1.00 35.08 331 ILE A C 1
ATOM 2368 O O . ILE A 1 307 ? 79.603 91.534 -28.748 1.00 34.33 331 ILE A O 1
ATOM 2373 N N . GLY A 1 308 ? 79.341 89.324 -29.137 1.00 36.25 332 GLY A N 1
ATOM 2374 C CA . GLY A 1 308 ? 80.112 89.302 -30.375 1.00 35.53 332 GLY A CA 1
ATOM 2375 C C . GLY A 1 308 ? 81.588 89.610 -30.219 1.00 35.65 332 GLY A C 1
ATOM 2376 O O . GLY A 1 308 ? 82.228 90.015 -31.175 1.00 34.18 332 GLY A O 1
ATOM 2377 N N . CYS A 1 309 ? 82.136 89.416 -29.021 1.00 37.10 333 CYS A N 1
ATOM 2378 C CA . CYS A 1 309 ? 83.550 89.701 -28.775 1.00 37.86 333 CYS A CA 1
ATOM 2379 C C . CYS A 1 309 ? 84.399 88.451 -28.990 1.00 38.75 333 CYS A C 1
ATOM 2380 O O . CYS A 1 309 ? 83.870 87.351 -29.170 1.00 39.10 333 CYS A O 1
ATOM 2383 N N . GLY A 1 310 ? 85.717 88.634 -28.986 1.00 38.51 334 GLY A N 1
ATOM 2384 C CA . GLY A 1 310 ? 86.657 87.523 -29.109 1.00 38.93 334 GLY A CA 1
ATOM 2385 C C . GLY A 1 310 ? 86.834 86.971 -30.513 1.00 38.62 334 GLY A C 1
ATOM 2386 O O . GLY A 1 310 ? 87.444 85.918 -30.684 1.00 39.66 334 GLY A O 1
ATOM 2387 N N . LYS A 1 311 ? 86.312 87.676 -31.517 1.00 39.00 335 LYS A N 1
ATOM 2388 C CA . LYS A 1 311 ? 86.484 87.278 -32.917 1.00 37.47 335 LYS A CA 1
ATOM 2389 C C . LYS A 1 311 ? 87.920 87.499 -33.362 1.00 37.67 335 LYS A C 1
ATOM 2390 O O . LYS A 1 311 ? 88.703 88.179 -32.691 1.00 36.81 335 LYS A O 1
ATOM 2396 N N . LYS A 1 312 ? 88.245 86.922 -34.512 1.00 36.61 336 LYS A N 1
ATOM 2397 C CA . LYS A 1 312 ? 89.582 86.994 -35.076 1.00 35.71 336 LYS A CA 1
ATOM 2398 C C . LYS A 1 312 ? 89.912 88.439 -35.448 1.00 34.74 336 LYS A C 1
ATOM 2399 O O . LYS A 1 312 ? 89.165 89.066 -36.200 1.00 34.74 336 LYS A O 1
ATOM 2405 N N . ASN A 1 313 ? 91.010 88.965 -34.901 1.00 32.76 337 ASN A N 1
ATOM 2406 C CA . ASN A 1 313 ? 91.553 90.269 -35.310 1.00 32.56 337 ASN A CA 1
ATOM 2407 C C . ASN A 1 313 ? 90.572 91.428 -35.068 1.00 31.30 337 ASN A C 1
ATOM 2408 O O . ASN A 1 313 ? 90.415 92.317 -35.912 1.00 29.47 337 ASN A O 1
ATOM 2413 N N . ASN A 1 314 ? 89.923 91.411 -33.905 1.00 30.58 338 ASN A N 1
ATOM 2414 C CA . ASN A 1 314 ? 88.884 92.391 -33.575 1.00 30.76 338 ASN A CA 1
ATOM 2415 C C . ASN A 1 314 ? 89.065 92.949 -32.159 1.00 32.43 338 ASN A C 1
ATOM 2416 O O . ASN A 1 314 ? 88.088 93.301 -31.483 1.00 33.19 338 ASN A O 1
ATOM 2421 N N . GLN A 1 315 ? 90.319 93.045 -31.720 1.00 33.43 339 GLN A N 1
ATOM 2422 C CA . GLN A 1 315 ? 90.632 93.469 -30.351 1.00 35.00 339 GLN A CA 1
ATOM 2423 C C . GLN A 1 315 ? 90.304 94.934 -30.111 1.00 35.64 339 GLN A C 1
ATOM 2424 O O . GLN A 1 315 ? 89.977 95.307 -28.991 1.00 36.79 339 GLN A O 1
ATOM 2430 N N . GLU A 1 316 ? 90.412 95.763 -31.149 1.00 36.14 340 GLU A N 1
ATOM 2431 C CA . GLU A 1 316 ? 90.105 97.187 -31.026 1.00 37.09 340 GLU A CA 1
ATOM 2432 C C . GLU A 1 316 ? 88.629 97.381 -30.713 1.00 35.78 340 GLU A C 1
ATOM 2433 O O . GLU A 1 316 ? 88.277 98.088 -29.771 1.00 35.30 340 GLU A O 1
ATOM 2439 N N . SER A 1 317 ? 87.776 96.738 -31.506 1.00 34.89 341 SER A N 1
ATOM 2440 C CA . SER A 1 317 ? 86.331 96.839 -31.342 1.00 35.62 341 SER A CA 1
ATOM 2441 C C . SER A 1 317 ? 85.851 96.249 -30.012 1.00 35.17 341 SER A C 1
ATOM 2442 O O . SER A 1 317 ? 84.881 96.737 -29.439 1.00 34.67 341 SER A O 1
ATOM 2445 N N . ASP A 1 318 ? 86.529 95.207 -29.531 1.00 35.36 342 ASP A N 1
ATOM 2446 C CA . ASP A 1 318 ? 86.195 94.597 -28.241 1.00 34.98 342 ASP A CA 1
ATOM 2447 C C . ASP A 1 318 ? 86.436 95.548 -27.078 1.00 35.85 342 ASP A C 1
ATOM 2448 O O . ASP A 1 318 ? 85.594 95.650 -26.190 1.00 34.86 342 ASP A O 1
ATOM 2453 N N . GLN A 1 319 ? 87.573 96.244 -27.079 1.00 38.87 343 GLN A N 1
ATOM 2454 C CA . GLN A 1 319 ? 87.870 97.206 -26.006 1.00 41.18 343 GLN A CA 1
ATOM 2455 C C . GLN A 1 319 ? 86.955 98.434 -26.054 1.00 39.84 343 GLN A C 1
ATOM 2456 O O . GLN A 1 319 ? 86.709 99.062 -25.027 1.00 41.44 343 GLN A O 1
ATOM 2462 N N . GLN A 1 320 ? 86.448 98.770 -27.237 1.00 39.12 344 GLN A N 1
ATOM 2463 C CA . GLN A 1 320 ? 85.428 99.811 -27.361 1.00 39.70 344 GLN A CA 1
ATOM 2464 C C . GLN A 1 320 ? 84.128 99.351 -26.701 1.00 38.83 344 GLN A C 1
ATOM 2465 O O . GLN A 1 320 ? 83.522 100.096 -25.924 1.00 37.66 344 GLN A O 1
ATOM 2471 N N . VAL A 1 321 ? 83.711 98.124 -27.020 1.00 38.19 345 VAL A N 1
ATOM 2472 C CA . VAL A 1 321 ? 82.508 97.524 -26.432 1.00 37.84 345 VAL A CA 1
ATOM 2473 C C . VAL A 1 321 ? 82.625 97.405 -24.912 1.00 38.26 345 VAL A C 1
ATOM 2474 O O . VAL A 1 321 ? 81.692 97.758 -24.195 1.00 38.44 345 VAL A O 1
ATOM 2478 N N . LEU A 1 322 ? 83.764 96.914 -24.426 1.00 38.82 346 LEU A N 1
ATOM 2479 C CA . LEU A 1 322 ? 83.976 96.756 -22.981 1.00 40.69 346 LEU A CA 1
ATOM 2480 C C . LEU A 1 322 ? 84.055 98.113 -22.286 1.00 40.70 346 LEU A C 1
ATOM 2481 O O . LEU A 1 322 ? 83.536 98.280 -21.183 1.00 40.37 346 LEU A O 1
ATOM 2486 N N . GLY A 1 323 ? 84.708 99.075 -22.931 1.00 41.36 347 GLY A N 1
ATOM 2487 C CA . GLY A 1 323 ? 84.766 100.444 -22.418 1.00 42.27 347 GLY A CA 1
ATOM 2488 C C . GLY A 1 323 ? 83.383 101.052 -22.228 1.00 43.56 347 GLY A C 1
ATOM 2489 O O . GLY A 1 323 ? 83.106 101.679 -21.200 1.00 42.47 347 GLY A O 1
ATOM 2490 N N . LYS A 1 324 ? 82.507 100.850 -23.213 1.00 43.25 348 LYS A N 1
ATOM 2491 C CA . LYS A 1 324 ? 81.148 101.385 -23.150 1.00 43.76 348 LYS A CA 1
ATOM 2492 C C . LYS A 1 324 ? 80.299 100.611 -22.140 1.00 43.92 348 LYS A C 1
ATOM 2493 O O . LYS A 1 324 ? 79.453 101.192 -21.458 1.00 43.37 348 LYS A O 1
ATOM 2499 N N . VAL A 1 325 ? 80.530 99.305 -22.046 1.00 41.67 349 VAL A N 1
ATOM 2500 C CA . VAL A 1 325 ? 79.850 98.482 -21.055 1.00 40.53 349 VAL A CA 1
ATOM 2501 C C . VAL A 1 325 ? 80.169 98.983 -19.645 1.00 39.35 349 VAL A C 1
ATOM 2502 O O . VAL A 1 325 ? 79.282 99.067 -18.808 1.00 38.44 349 VAL A O 1
ATOM 2506 N N . ASN A 1 326 ? 81.430 99.335 -19.400 1.00 40.07 350 ASN A N 1
ATOM 2507 C CA . ASN A 1 326 ? 81.845 99.889 -18.110 1.00 40.56 350 ASN A CA 1
ATOM 2508 C C . ASN A 1 326 ? 81.244 101.273 -17.838 1.00 40.78 350 ASN A C 1
ATOM 2509 O O . ASN A 1 326 ? 80.897 101.579 -16.694 1.00 40.26 350 ASN A O 1
ATOM 2514 N N . GLU A 1 327 ? 81.118 102.096 -18.880 1.00 40.20 351 GLU A N 1
ATOM 2515 C CA . GLU A 1 327 ? 80.514 103.425 -18.748 1.00 42.25 351 GLU A CA 1
ATOM 2516 C C . GLU A 1 327 ? 79.047 103.354 -18.346 1.00 42.11 351 GLU A C 1
ATOM 2517 O O . GLU A 1 327 ? 78.576 104.166 -17.546 1.00 40.95 351 GLU A O 1
ATOM 2523 N N . ILE A 1 328 ? 78.330 102.396 -18.932 1.00 40.73 352 ILE A N 1
ATOM 2524 C CA . ILE A 1 328 ? 76.923 102.173 -18.623 1.00 39.74 352 ILE A CA 1
ATOM 2525 C C . ILE A 1 328 ? 76.786 101.681 -17.179 1.00 39.62 352 ILE A C 1
ATOM 2526 O O . ILE A 1 328 ? 75.992 102.224 -16.409 1.00 38.44 352 ILE A O 1
ATOM 2531 N N . ALA A 1 329 ? 77.582 100.681 -16.808 1.00 38.21 353 ALA A N 1
ATOM 2532 C CA . ALA A 1 329 ? 77.548 100.141 -15.446 1.00 38.63 353 ALA A CA 1
ATOM 2533 C C . ALA A 1 329 ? 77.802 101.243 -14.412 1.00 37.29 353 ALA A C 1
ATOM 2534 O O . ALA A 1 329 ? 77.046 101.390 -13.457 1.00 34.46 353 ALA A O 1
ATOM 2536 N N . ASP A 1 330 ? 78.851 102.028 -14.638 1.00 39.38 354 ASP A N 1
ATOM 2537 C CA . ASP A 1 330 ? 79.230 103.125 -13.744 1.00 41.22 354 ASP A CA 1
ATOM 2538 C C . ASP A 1 330 ? 78.117 104.169 -13.575 1.00 42.16 354 ASP A C 1
ATOM 2539 O O . ASP A 1 330 ? 77.876 104.647 -12.463 1.00 42.62 354 ASP A O 1
ATOM 2544 N N . THR A 1 331 ? 77.433 104.510 -14.667 1.00 42.56 355 THR A N 1
ATOM 2545 C CA . THR A 1 331 ? 76.302 105.442 -14.605 1.00 42.42 355 THR A CA 1
ATOM 2546 C C . THR A 1 331 ? 75.106 104.860 -13.844 1.00 42.68 355 THR A C 1
ATOM 2547 O O . THR A 1 331 ? 74.502 105.548 -13.015 1.00 42.50 355 THR A O 1
ATOM 2551 N N . LEU A 1 332 ? 74.762 103.608 -14.136 1.00 41.88 356 LEU A N 1
ATOM 2552 C CA . LEU A 1 332 ? 73.627 102.955 -13.480 1.00 41.99 356 LEU A CA 1
ATOM 2553 C C . LEU A 1 332 ? 73.885 102.724 -11.989 1.00 42.56 356 LEU A C 1
ATOM 2554 O O . LEU A 1 332 ? 72.973 102.869 -11.172 1.00 43.00 356 LEU A O 1
ATOM 2559 N N . LYS A 1 333 ? 75.122 102.361 -11.647 1.00 43.95 357 LYS A N 1
ATOM 2560 C CA . LYS A 1 333 ? 75.509 102.109 -10.256 1.00 45.83 357 LYS A CA 1
ATOM 2561 C C . LYS A 1 333 ? 75.569 103.400 -9.443 1.00 47.57 357 LYS A C 1
ATOM 2562 O O . LYS A 1 333 ? 74.946 103.498 -8.390 1.00 46.66 357 LYS A O 1
ATOM 2568 N N . SER A 1 334 ? 76.318 104.381 -9.947 1.00 48.93 358 SER A N 1
ATOM 2569 C CA . SER A 1 334 ? 76.643 105.591 -9.188 1.00 50.34 358 SER A CA 1
ATOM 2570 C C . SER A 1 334 ? 75.560 106.672 -9.234 1.00 50.54 358 SER A C 1
ATOM 2571 O O . SER A 1 334 ? 75.246 107.267 -8.206 1.00 51.10 358 SER A O 1
ATOM 2574 N N . LYS A 1 335 ? 74.996 106.928 -10.413 1.00 50.56 359 LYS A N 1
ATOM 2575 C CA . LYS A 1 335 ? 73.977 107.972 -10.570 1.00 50.03 359 LYS A CA 1
ATOM 2576 C C . LYS A 1 335 ? 72.583 107.525 -10.136 1.00 50.78 359 LYS A C 1
ATOM 2577 O O . LYS A 1 335 ? 71.857 108.299 -9.512 1.00 52.18 359 LYS A O 1
ATOM 2583 N N . LEU A 1 336 ? 72.206 106.290 -10.467 1.00 50.61 360 LEU A N 1
ATOM 2584 C CA . LEU A 1 336 ? 70.853 105.784 -10.181 1.00 49.33 360 LEU A CA 1
ATOM 2585 C C . LEU A 1 336 ? 70.753 104.868 -8.953 1.00 48.55 360 LEU A C 1
ATOM 2586 O O . LEU A 1 336 ? 69.652 104.626 -8.460 1.00 47.14 360 LEU A O 1
ATOM 2591 N N . GLY A 1 337 ? 71.884 104.342 -8.482 1.00 47.65 361 GLY A N 1
ATOM 2592 C CA . GLY A 1 337 ? 71.908 103.476 -7.297 1.00 46.63 361 GLY A CA 1
ATOM 2593 C C . GLY A 1 337 ? 71.512 102.019 -7.537 1.00 46.60 361 GLY A C 1
ATOM 2594 O O . GLY A 1 337 ? 71.308 101.263 -6.580 1.00 44.71 361 GLY A O 1
ATOM 2595 N N . LEU A 1 338 ? 71.409 101.616 -8.804 1.00 44.04 362 LEU A N 1
ATOM 2596 C CA . LEU A 1 338 ? 71.054 100.239 -9.138 1.00 40.92 362 LEU A CA 1
ATOM 2597 C C . LEU A 1 338 ? 72.228 99.290 -8.920 1.00 39.98 362 LEU A C 1
ATOM 2598 O O . LEU A 1 338 ? 73.393 99.692 -8.942 1.00 40.37 362 LEU A O 1
ATOM 2603 N N . ARG A 1 339 ? 71.906 98.024 -8.697 1.00 38.41 363 ARG A N 1
ATOM 2604 C CA . ARG A 1 339 ? 72.901 96.983 -8.549 1.00 36.49 363 ARG A CA 1
ATOM 2605 C C . ARG A 1 339 ? 73.146 96.416 -9.948 1.00 35.90 363 ARG A C 1
ATOM 2606 O O . ARG A 1 339 ? 72.225 95.909 -10.585 1.00 34.03 363 ARG A O 1
ATOM 2614 N N . VAL A 1 340 ? 74.378 96.556 -10.440 1.00 34.18 364 VAL A N 1
ATOM 2615 C CA . VAL A 1 340 ? 74.725 96.158 -11.804 1.00 35.56 364 VAL A CA 1
ATOM 2616 C C . VAL A 1 340 ? 75.903 95.198 -11.808 1.00 35.15 364 VAL A C 1
ATOM 2617 O O . VAL A 1 340 ? 76.871 95.411 -11.111 1.00 36.33 364 VAL A O 1
ATOM 2621 N N . SER A 1 341 ? 75.792 94.130 -12.586 1.00 37.90 365 SER A N 1
ATOM 2622 C CA . SER A 1 341 ? 76.872 93.172 -12.772 1.00 40.05 365 SER A CA 1
ATOM 2623 C C . SER A 1 341 ? 77.250 93.117 -14.257 1.00 40.86 365 SER A C 1
ATOM 2624 O O . SER A 1 341 ? 76.378 93.170 -15.127 1.00 40.04 365 SER A O 1
ATOM 2627 N N . ILE A 1 342 ? 78.552 93.027 -14.528 1.00 41.17 366 ILE A N 1
ATOM 2628 C CA . ILE A 1 342 ? 79.082 92.905 -15.882 1.00 40.82 366 ILE A CA 1
ATOM 2629 C C . ILE A 1 342 ? 79.635 91.501 -16.058 1.00 40.31 366 ILE A C 1
ATOM 2630 O O . ILE A 1 342 ? 80.502 91.080 -15.293 1.00 40.13 366 ILE A O 1
ATOM 2635 N N . ASP A 1 343 ? 79.125 90.774 -17.048 1.00 40.62 367 ASP A N 1
ATOM 2636 C CA . ASP A 1 343 ? 79.666 89.458 -17.381 1.00 41.93 367 ASP A CA 1
ATOM 2637 C C . ASP A 1 343 ? 80.526 89.557 -18.639 1.00 41.86 367 ASP A C 1
ATOM 2638 O O . ASP A 1 343 ? 80.050 89.321 -19.744 1.00 39.75 367 ASP A O 1
ATOM 2643 N N . ASP A 1 344 ? 81.799 89.902 -18.458 1.00 43.13 368 ASP A N 1
ATOM 2644 C CA . ASP A 1 344 ? 82.736 90.004 -19.580 1.00 43.77 368 ASP A CA 1
ATOM 2645 C C . ASP A 1 344 ? 83.644 88.777 -19.693 1.00 45.82 368 ASP A C 1
ATOM 2646 O O . ASP A 1 344 ? 84.713 88.848 -20.294 1.00 46.68 368 ASP A O 1
ATOM 2651 N N . ASP A 1 345 ? 83.206 87.652 -19.134 1.00 47.59 369 ASP A N 1
ATOM 2652 C CA . ASP A 1 345 ? 83.948 86.401 -19.239 1.00 50.11 369 ASP A CA 1
ATOM 2653 C C . ASP A 1 345 ? 83.756 85.850 -20.653 1.00 51.56 369 ASP A C 1
ATOM 2654 O O . ASP A 1 345 ? 82.709 85.279 -20.964 1.00 50.55 369 ASP A O 1
ATOM 2659 N N . PHE A 1 346 ? 84.764 86.034 -21.508 1.00 53.09 370 PHE A N 1
ATOM 2660 C CA . PHE A 1 346 ? 84.678 85.601 -22.910 1.00 54.75 370 PHE A CA 1
ATOM 2661 C C . PHE A 1 346 ? 84.857 84.090 -23.097 1.00 54.44 370 PHE A C 1
ATOM 2662 O O . PHE A 1 346 ? 84.622 83.574 -24.189 1.00 53.54 370 PHE A O 1
ATOM 2670 N N . SER A 1 347 ? 85.265 83.385 -22.043 1.00 55.07 371 SER A N 1
ATOM 2671 C CA . SER A 1 347 ? 85.411 81.928 -22.107 1.00 55.90 371 SER A CA 1
ATOM 2672 C C . SER A 1 347 ? 84.060 81.199 -22.086 1.00 55.40 371 SER A C 1
ATOM 2673 O O . SER A 1 347 ? 83.990 80.025 -22.451 1.00 55.23 371 SER A O 1
ATOM 2676 N N . LYS A 1 348 ? 83.002 81.890 -21.655 1.00 54.27 372 LYS A N 1
ATOM 2677 C CA . LYS A 1 348 ? 81.668 81.293 -21.539 1.00 54.19 372 LYS A CA 1
ATOM 2678 C C . LYS A 1 348 ? 80.773 81.649 -22.723 1.00 52.86 372 LYS A C 1
ATOM 2679 O O . LYS A 1 348 ? 80.764 82.787 -23.189 1.00 51.62 372 LYS A O 1
ATOM 2685 N N . SER A 1 349 ? 80.009 80.665 -23.187 1.00 52.57 373 SER A N 1
ATOM 2686 C CA . SER A 1 349 ? 79.058 80.846 -24.287 1.00 52.80 373 SER A CA 1
ATOM 2687 C C . SER A 1 349 ? 77.971 81.866 -23.952 1.00 54.19 373 SER A C 1
ATOM 2688 O O . SER A 1 349 ? 77.593 82.037 -22.788 1.00 54.97 373 SER A O 1
ATOM 2691 N N . MET A 1 350 ? 77.460 82.531 -24.982 1.00 54.50 374 MET A N 1
ATOM 2692 C CA . MET A 1 350 ? 76.345 83.455 -24.818 1.00 55.55 374 MET A CA 1
ATOM 2693 C C . MET A 1 350 ? 75.086 82.717 -24.351 1.00 54.93 374 MET A C 1
ATOM 2694 O O . MET A 1 350 ? 74.307 83.249 -23.558 1.00 54.58 374 MET A O 1
ATOM 2699 N N . GLY A 1 351 ? 74.898 81.495 -24.843 1.00 53.33 375 GLY A N 1
ATOM 2700 C CA . GLY A 1 351 ? 73.766 80.659 -24.445 1.00 52.38 375 GLY A CA 1
ATOM 2701 C C . GLY A 1 351 ? 73.777 80.311 -22.966 1.00 51.11 375 GLY A C 1
ATOM 2702 O O . GLY A 1 351 ? 72.739 80.367 -22.301 1.00 49.96 375 GLY A O 1
ATOM 2703 N N . ASP A 1 352 ? 74.952 79.959 -22.450 1.00 49.40 376 ASP A N 1
ATOM 2704 C CA . ASP A 1 352 ? 75.109 79.659 -21.025 1.00 48.22 376 ASP A CA 1
ATOM 2705 C C . ASP A 1 352 ? 74.856 80.885 -20.143 1.00 47.47 376 ASP A C 1
ATOM 2706 O O . ASP A 1 352 ? 74.276 80.761 -19.063 1.00 47.36 376 ASP A O 1
ATOM 2711 N N . LYS A 1 353 ? 75.285 82.062 -20.595 1.00 46.89 377 LYS A N 1
ATOM 2712 C CA . LYS A 1 353 ? 75.046 83.295 -19.845 1.00 46.57 377 LYS A CA 1
ATOM 2713 C C . LYS A 1 353 ? 73.550 83.639 -19.806 1.00 46.01 377 LYS A C 1
ATOM 2714 O O . LYS A 1 353 ? 73.001 83.895 -18.738 1.00 44.18 377 LYS A O 1
ATOM 2720 N N . LEU A 1 354 ? 72.905 83.643 -20.971 1.00 46.24 378 LEU A N 1
ATOM 2721 C CA . LEU A 1 354 ? 71.462 83.891 -21.063 1.00 47.42 378 LEU A CA 1
ATOM 2722 C C . LEU A 1 354 ? 70.682 83.007 -20.101 1.00 46.48 378 LEU A C 1
ATOM 2723 O O . LEU A 1 354 ? 69.916 83.505 -19.284 1.00 46.73 378 LEU A O 1
ATOM 2728 N N . TYR A 1 355 ? 70.892 81.697 -20.216 1.00 46.09 379 TYR A N 1
ATOM 2729 C CA . TYR A 1 355 ? 70.228 80.708 -19.368 1.00 46.05 379 TYR A CA 1
ATOM 2730 C C . TYR A 1 355 ? 70.424 80.998 -17.879 1.00 44.72 379 TYR A C 1
ATOM 2731 O O . TYR A 1 355 ? 69.475 80.920 -17.103 1.00 41.18 379 TYR A O 1
ATOM 2740 N N . TYR A 1 356 ? 71.657 81.334 -17.497 1.00 43.16 380 TYR A N 1
ATOM 2741 C CA . TYR A 1 356 ? 72.012 81.552 -16.093 1.00 40.92 380 TYR A CA 1
ATOM 2742 C C . TYR A 1 356 ? 71.311 82.764 -15.490 1.00 40.98 380 TYR A C 1
ATOM 2743 O O . TYR A 1 356 ? 70.727 82.666 -14.410 1.00 40.60 380 TYR A O 1
ATOM 2752 N N . TYR A 1 357 ? 71.352 83.898 -16.185 1.00 38.70 381 TYR A N 1
ATOM 2753 C CA . TYR A 1 357 ? 70.738 85.120 -15.666 1.00 38.55 381 TYR A CA 1
ATOM 2754 C C . TYR A 1 357 ? 69.213 85.062 -15.749 1.00 39.04 381 TYR A C 1
ATOM 2755 O O . TYR A 1 357 ? 68.522 85.688 -14.951 1.00 38.77 381 TYR A O 1
ATOM 2764 N N . GLU A 1 358 ? 68.702 84.289 -16.701 1.00 39.00 382 GLU A N 1
ATOM 2765 C CA . GLU A 1 358 ? 67.278 83.989 -16.774 1.00 40.32 382 GLU A CA 1
ATOM 2766 C C . GLU A 1 358 ? 66.862 83.201 -15.532 1.00 37.72 382 GLU A C 1
ATOM 2767 O O . GLU A 1 358 ? 65.928 83.583 -14.829 1.00 39.18 382 GLU A O 1
ATOM 2773 N N . LEU A 1 359 ? 67.567 82.103 -15.277 1.00 34.72 383 LEU A N 1
ATOM 2774 C CA . LEU A 1 359 ? 67.325 81.242 -14.118 1.00 36.30 383 LEU A CA 1
ATOM 2775 C C . LEU A 1 359 ? 67.370 82.011 -12.784 1.00 35.40 383 LEU A C 1
ATOM 2776 O O . LEU A 1 359 ? 66.542 81.778 -11.897 1.00 34.50 383 LEU A O 1
ATOM 2781 N N . LYS A 1 360 ? 68.330 82.931 -12.664 1.00 35.94 384 LYS A N 1
ATOM 2782 C CA . LYS A 1 360 ? 68.543 83.713 -11.442 1.00 35.00 384 LYS A CA 1
ATOM 2783 C C . LYS A 1 360 ? 67.600 84.921 -11.322 1.00 37.13 384 LYS A C 1
ATOM 2784 O O . LYS A 1 360 ? 67.601 85.623 -10.306 1.00 38.20 384 LYS A O 1
ATOM 2790 N N . GLY A 1 361 ? 66.813 85.172 -12.363 1.00 36.19 385 GLY A N 1
ATOM 2791 C CA . GLY A 1 361 ? 65.731 86.140 -12.298 1.00 35.41 385 GLY A CA 1
ATOM 2792 C C . GLY A 1 361 ? 66.110 87.600 -12.384 1.00 33.97 385 GLY A C 1
ATOM 2793 O O . GLY A 1 361 ? 65.322 88.456 -11.978 1.00 31.30 385 GLY A O 1
ATOM 2794 N N . VAL A 1 362 ? 67.283 87.892 -12.950 1.00 33.50 386 VAL A N 1
ATOM 2795 C CA . VAL A 1 362 ? 67.758 89.268 -13.070 1.00 32.46 386 VAL A CA 1
ATOM 2796 C C . VAL A 1 362 ? 66.746 90.064 -13.893 1.00 35.24 386 VAL A C 1
ATOM 2797 O O . VAL A 1 362 ? 66.459 89.696 -15.038 1.00 36.42 386 VAL A O 1
ATOM 2801 N N . PRO A 1 363 ? 66.182 91.142 -13.309 1.00 34.52 387 PRO A N 1
ATOM 2802 C CA . PRO A 1 363 ? 65.116 91.896 -13.964 1.00 35.02 387 PRO A CA 1
ATOM 2803 C C . PRO A 1 363 ? 65.431 92.304 -15.397 1.00 35.38 387 PRO A C 1
ATOM 2804 O O . PRO A 1 363 ? 64.616 92.050 -16.289 1.00 36.87 387 PRO A O 1
ATOM 2808 N N . LEU A 1 364 ? 66.599 92.917 -15.609 1.00 36.39 388 LEU A N 1
ATOM 2809 C CA . LEU A 1 364 ? 66.987 93.437 -16.924 1.00 37.48 388 LEU A CA 1
ATOM 2810 C C . LEU A 1 364 ? 68.327 92.898 -17.408 1.00 36.58 388 LEU A C 1
ATOM 2811 O O . LEU A 1 364 ? 69.286 92.820 -16.649 1.00 36.31 388 LEU A O 1
ATOM 2816 N N . ARG A 1 365 ? 68.374 92.536 -18.688 1.00 36.73 389 ARG A N 1
ATOM 2817 C CA . ARG A 1 365 ? 69.609 92.194 -19.366 1.00 38.32 389 ARG A CA 1
ATOM 2818 C C . ARG A 1 365 ? 69.891 93.284 -20.378 1.00 37.70 389 ARG A C 1
ATOM 2819 O O . ARG A 1 365 ? 69.019 93.628 -21.167 1.00 37.12 389 ARG A O 1
ATOM 2827 N N . ILE A 1 366 ? 71.099 93.837 -20.346 1.00 39.10 390 ILE A N 1
ATOM 2828 C CA . ILE A 1 366 ? 71.540 94.776 -21.373 1.00 38.01 390 ILE A CA 1
ATOM 2829 C C . ILE A 1 366 ? 72.630 94.127 -22.229 1.00 37.72 390 ILE A C 1
ATOM 2830 O O . ILE A 1 366 ? 73.669 93.717 -21.716 1.00 36.82 390 ILE A O 1
ATOM 2835 N N . GLU A 1 367 ? 72.384 94.037 -23.534 1.00 39.37 391 GLU A N 1
ATOM 2836 C CA . GLU A 1 367 ? 73.341 93.450 -24.461 1.00 39.67 391 GLU A CA 1
ATOM 2837 C C . GLU A 1 367 ? 73.999 94.544 -25.286 1.00 41.21 391 GLU A C 1
ATOM 2838 O O . GLU A 1 367 ? 73.308 95.374 -25.880 1.00 42.13 391 GLU A O 1
ATOM 2844 N N . VAL A 1 368 ? 75.332 94.540 -25.313 1.00 41.67 392 VAL A N 1
ATOM 2845 C CA . VAL A 1 368 ? 76.120 95.526 -26.064 1.00 41.79 392 VAL A CA 1
ATOM 2846 C C . VAL A 1 368 ? 77.139 94.831 -26.967 1.00 41.78 392 VAL A C 1
ATOM 2847 O O . VAL A 1 368 ? 77.975 94.069 -26.481 1.00 39.68 392 VAL A O 1
ATOM 2851 N N . GLY A 1 369 ? 77.060 95.101 -28.273 1.00 42.56 393 GLY A N 1
ATOM 2852 C CA . GLY A 1 369 ? 77.999 94.550 -29.263 1.00 41.74 393 GLY A CA 1
ATOM 2853 C C . GLY A 1 369 ? 78.469 95.586 -30.269 1.00 41.62 393 GLY A C 1
ATOM 2854 O O . GLY A 1 369 ? 77.953 96.704 -30.300 1.00 41.22 393 GLY A O 1
ATOM 2855 N N . GLN A 1 370 ? 79.445 95.203 -31.096 1.00 41.58 394 GLN A N 1
ATOM 2856 C CA . GLN A 1 370 ? 79.993 96.079 -32.143 1.00 41.68 394 GLN A CA 1
ATOM 2857 C C . GLN A 1 370 ? 78.898 96.625 -33.054 1.00 42.23 394 GLN A C 1
ATOM 2858 O O . GLN A 1 370 ? 78.795 97.834 -33.268 1.00 39.74 394 GLN A O 1
ATOM 2864 N N . ARG A 1 371 ? 78.090 95.716 -33.589 1.00 45.27 395 ARG A N 1
ATOM 2865 C CA . ARG A 1 371 ? 77.002 96.067 -34.504 1.00 48.06 395 ARG A CA 1
ATOM 2866 C C . ARG A 1 371 ? 76.074 97.137 -33.913 1.00 48.44 395 ARG A C 1
ATOM 2867 O O . ARG A 1 371 ? 75.823 98.163 -34.547 1.00 49.06 395 ARG A O 1
ATOM 2875 N N . ASP A 1 372 ? 75.581 96.896 -32.700 1.00 49.10 396 ASP A N 1
ATOM 2876 C CA . ASP A 1 372 ? 74.673 97.834 -32.030 1.00 49.23 396 ASP A CA 1
ATOM 2877 C C . ASP A 1 372 ? 75.393 99.127 -31.617 1.00 48.72 396 ASP A C 1
ATOM 2878 O O . ASP A 1 372 ? 74.806 100.212 -31.658 1.00 47.42 396 ASP A O 1
ATOM 2883 N N . LEU A 1 373 ? 76.662 99.010 -31.229 1.00 48.97 397 LEU A N 1
ATOM 2884 C CA . LEU A 1 373 ? 77.482 100.180 -30.892 1.00 50.27 397 LEU A CA 1
ATOM 2885 C C . LEU A 1 373 ? 77.690 101.125 -32.090 1.00 50.17 397 LEU A C 1
ATOM 2886 O O . LEU A 1 373 ? 77.846 102.336 -31.902 1.00 50.16 397 LEU A O 1
ATOM 2891 N N . ALA A 1 374 ? 77.695 100.577 -33.306 1.00 49.00 398 ALA A N 1
ATOM 2892 C CA . ALA A 1 374 ? 77.891 101.387 -34.522 1.00 49.86 398 ALA A CA 1
ATOM 2893 C C . ALA A 1 374 ? 76.649 102.219 -34.857 1.00 49.22 398 ALA A C 1
ATOM 2894 O O . ALA A 1 374 ? 76.754 103.271 -35.491 1.00 49.04 398 ALA A O 1
ATOM 2896 N N . ASN A 1 375 ? 75.482 101.730 -34.440 1.00 48.16 399 ASN A N 1
ATOM 2897 C CA . ASN A 1 375 ? 74.218 102.448 -34.607 1.00 47.60 399 ASN A CA 1
ATOM 2898 C C . ASN A 1 375 ? 73.854 103.296 -33.378 1.00 46.54 399 ASN A C 1
ATOM 2899 O O . ASN A 1 375 ? 72.781 103.894 -33.336 1.00 46.10 399 ASN A O 1
ATOM 2904 N N . GLY A 1 376 ? 74.744 103.343 -32.386 1.00 46.61 400 GLY A N 1
ATOM 2905 C CA . GLY A 1 376 ? 74.525 104.121 -31.162 1.00 45.99 400 GLY A CA 1
ATOM 2906 C C . GLY A 1 376 ? 73.442 103.558 -30.251 1.00 46.29 400 GLY A C 1
ATOM 2907 O O . GLY A 1 376 ? 72.822 104.305 -29.491 1.00 45.06 400 GLY A O 1
ATOM 2908 N N . GLN A 1 377 ? 73.235 102.242 -30.313 1.00 45.71 401 GLN A N 1
ATOM 2909 C CA . GLN A 1 377 ? 72.134 101.578 -29.617 1.00 46.27 401 GLN A CA 1
ATOM 2910 C C . GLN A 1 377 ? 72.590 100.378 -28.787 1.00 45.43 401 GLN A C 1
ATOM 2911 O O . GLN A 1 377 ? 73.702 99.873 -28.951 1.00 44.73 401 GLN A O 1
ATOM 2917 N N . CYS A 1 378 ? 71.717 99.941 -27.882 1.00 44.31 402 CYS A N 1
ATOM 2918 C CA . CYS A 1 378 ? 71.913 98.705 -27.129 1.00 43.85 402 CYS A CA 1
ATOM 2919 C C . CYS A 1 378 ? 70.572 97.992 -26.960 1.00 43.64 402 CYS A C 1
ATOM 2920 O O . CYS A 1 378 ? 69.517 98.606 -27.127 1.00 42.87 402 CYS A O 1
ATOM 2923 N N . ILE A 1 379 ? 70.624 96.699 -26.641 1.00 42.87 403 ILE A N 1
ATOM 2924 C CA . ILE A 1 379 ? 69.421 95.887 -26.477 1.00 42.96 403 ILE A CA 1
ATOM 2925 C C . ILE A 1 379 ? 69.117 95.649 -25.005 1.00 43.18 403 ILE A C 1
ATOM 2926 O O . ILE A 1 379 ? 69.948 95.121 -24.267 1.00 44.14 403 ILE A O 1
ATOM 2931 N N . VAL A 1 380 ? 67.910 96.027 -24.596 1.00 42.40 404 VAL A N 1
ATOM 2932 C CA . VAL A 1 380 ? 67.452 95.859 -23.225 1.00 40.63 404 VAL A CA 1
ATOM 2933 C C . VAL A 1 380 ? 66.336 94.822 -23.172 1.00 40.57 404 VAL A C 1
ATOM 2934 O O . VAL A 1 380 ? 65.285 95.014 -23.782 1.00 41.30 404 VAL A O 1
ATOM 2938 N N . VAL A 1 381 ? 66.560 93.732 -22.437 1.00 40.05 405 VAL A N 1
ATOM 2939 C CA . VAL A 1 381 ? 65.590 92.641 -22.350 1.00 38.17 405 VAL A CA 1
ATOM 2940 C C . VAL A 1 381 ? 65.073 92.444 -20.915 1.00 38.85 405 VAL A C 1
ATOM 2941 O O . VAL A 1 381 ? 65.806 91.948 -20.057 1.00 38.60 405 VAL A O 1
ATOM 2945 N N . PRO A 1 382 ? 63.805 92.828 -20.652 1.00 36.99 406 PRO A N 1
ATOM 2946 C CA . PRO A 1 382 ? 63.183 92.537 -19.356 1.00 37.34 406 PRO A CA 1
ATOM 2947 C C . PRO A 1 382 ? 62.973 91.040 -19.174 1.00 37.01 406 PRO A C 1
ATOM 2948 O O . PRO A 1 382 ? 62.708 90.333 -20.150 1.00 36.19 406 PRO A O 1
ATOM 2952 N N . ARG A 1 383 ? 63.097 90.571 -17.938 1.00 36.81 407 ARG A N 1
ATOM 2953 C CA . ARG A 1 383 ? 63.062 89.137 -17.643 1.00 37.08 407 ARG A CA 1
ATOM 2954 C C . ARG A 1 383 ? 61.677 88.512 -17.832 1.00 37.17 407 ARG A C 1
ATOM 2955 O O . ARG A 1 383 ? 61.564 87.346 -18.212 1.00 36.00 407 ARG A O 1
ATOM 2963 N N . ASP A 1 384 ? 60.628 89.276 -17.552 1.00 36.94 408 ASP A N 1
ATOM 2964 C CA . ASP A 1 384 ? 59.279 88.721 -17.579 1.00 39.27 408 ASP A CA 1
ATOM 2965 C C . ASP A 1 384 ? 58.783 88.471 -19.006 1.00 39.70 408 ASP A C 1
ATOM 2966 O O . ASP A 1 384 ? 58.179 87.434 -19.271 1.00 40.74 408 ASP A O 1
ATOM 2971 N N . VAL A 1 385 ? 59.059 89.406 -19.915 1.00 42.05 409 VAL A N 1
ATOM 2972 C CA . VAL A 1 385 ? 58.588 89.314 -21.306 1.00 44.26 409 VAL A CA 1
ATOM 2973 C C . VAL A 1 385 ? 59.613 88.708 -22.266 1.00 45.61 409 VAL A C 1
ATOM 2974 O O . VAL A 1 385 ? 59.239 88.166 -23.307 1.00 46.30 409 VAL A O 1
ATOM 2978 N N . GLY A 1 386 ? 60.898 88.820 -21.935 1.00 47.12 410 GLY A N 1
ATOM 2979 C CA . GLY A 1 386 ? 61.952 88.141 -22.692 1.00 47.67 410 GLY A CA 1
ATOM 2980 C C . GLY A 1 386 ? 62.258 88.732 -24.061 1.00 50.65 410 GLY A C 1
ATOM 2981 O O . GLY A 1 386 ? 61.744 89.798 -24.426 1.00 49.41 410 GLY A O 1
ATOM 2982 N N . LYS A 1 387 ? 63.075 88.003 -24.824 1.00 52.48 411 LYS A N 1
ATOM 2983 C CA . LYS A 1 387 ? 63.684 88.505 -26.062 1.00 54.45 411 LYS A CA 1
ATOM 2984 C C . LYS A 1 387 ? 62.703 88.794 -27.204 1.00 55.69 411 LYS A C 1
ATOM 2985 O O . LYS A 1 387 ? 63.061 89.491 -28.160 1.00 54.52 411 LYS A O 1
ATOM 2991 N N . ASP A 1 388 ? 61.486 88.255 -27.123 1.00 56.14 412 ASP A N 1
ATOM 2992 C CA . ASP A 1 388 ? 60.448 88.565 -28.115 1.00 56.79 412 ASP A CA 1
ATOM 2993 C C . ASP A 1 388 ? 59.983 90.022 -27.995 1.00 55.99 412 ASP A C 1
ATOM 2994 O O . ASP A 1 388 ? 59.526 90.611 -28.976 1.00 55.17 412 ASP A O 1
ATOM 2999 N N . GLN A 1 389 ? 60.106 90.596 -26.797 1.00 54.58 413 GLN A N 1
ATOM 3000 C CA . GLN A 1 389 ? 59.721 91.987 -26.558 1.00 54.30 413 GLN A CA 1
ATOM 3001 C C . GLN A 1 389 ? 60.904 92.830 -26.068 1.00 51.66 413 GLN A C 1
ATOM 3002 O O . GLN A 1 389 ? 60.752 93.691 -25.197 1.00 50.89 413 GLN A O 1
ATOM 3008 N N . LYS A 1 390 ? 62.075 92.587 -26.652 1.00 49.66 414 LYS A N 1
ATOM 3009 C CA . LYS A 1 390 ? 63.281 93.348 -26.333 1.00 49.16 414 LYS A CA 1
ATOM 3010 C C . LYS A 1 390 ? 63.138 94.813 -26.739 1.00 48.75 414 LYS A C 1
ATOM 3011 O O . LYS A 1 390 ? 62.454 95.128 -27.709 1.00 50.79 414 LYS A O 1
ATOM 3017 N N . ARG A 1 391 ? 63.790 95.700 -25.992 1.00 47.80 415 ARG A N 1
ATOM 3018 C CA . ARG A 1 391 ? 63.824 97.122 -26.321 1.00 47.44 415 ARG A CA 1
ATOM 3019 C C . ARG A 1 391 ? 65.151 97.490 -26.975 1.00 46.81 415 ARG A C 1
ATOM 3020 O O . ARG A 1 391 ? 66.214 97.043 -26.539 1.00 46.17 415 ARG A O 1
ATOM 3028 N N . VAL A 1 392 ? 65.082 98.306 -28.021 1.00 46.32 416 VAL A N 1
ATOM 3029 C CA . VAL A 1 392 ? 66.275 98.831 -28.679 1.00 45.20 416 VAL A CA 1
ATOM 3030 C C . VAL A 1 392 ? 66.384 100.308 -28.317 1.00 44.98 416 VAL A C 1
ATOM 3031 O O . VAL A 1 392 ? 65.658 101.138 -28.854 1.00 46.43 416 VAL A O 1
ATOM 3035 N N . ILE A 1 393 ? 67.286 100.616 -27.389 1.00 44.26 417 ILE A N 1
ATOM 3036 C CA . ILE A 1 393 ? 67.375 101.939 -26.781 1.00 44.47 417 ILE A CA 1
ATOM 3037 C C . ILE A 1 393 ? 68.696 102.605 -27.149 1.00 44.17 417 ILE A C 1
ATOM 3038 O O . ILE A 1 393 ? 69.750 101.976 -27.040 1.00 43.25 417 ILE A O 1
ATOM 3043 N N . PRO A 1 394 ? 68.649 103.877 -27.589 1.00 45.09 418 PRO A N 1
ATOM 3044 C CA . PRO A 1 394 ? 69.888 104.633 -27.795 1.00 46.00 418 PRO A CA 1
ATOM 3045 C C . PRO A 1 394 ? 70.754 104.682 -26.533 1.00 46.24 418 PRO A C 1
ATOM 3046 O O . PRO A 1 394 ? 70.231 104.822 -25.428 1.00 45.95 418 PRO A O 1
ATOM 3050 N N . ILE A 1 395 ? 72.067 104.560 -26.710 1.00 47.58 419 ILE A N 1
ATOM 3051 C CA . ILE A 1 395 ? 73.002 104.517 -25.586 1.00 47.40 419 ILE A CA 1
ATOM 3052 C C . ILE A 1 395 ? 73.059 105.845 -24.836 1.00 47.89 419 ILE A C 1
ATOM 3053 O O . ILE A 1 395 ? 73.202 105.856 -23.617 1.00 48.04 419 ILE A O 1
ATOM 3058 N N . THR A 1 396 ? 72.933 106.959 -25.559 1.00 49.44 420 THR A N 1
ATOM 3059 C CA . THR A 1 396 ? 72.912 108.284 -24.932 1.00 48.95 420 THR A CA 1
ATOM 3060 C C . THR A 1 396 ? 71.722 108.419 -23.983 1.00 48.42 420 THR A C 1
ATOM 3061 O O . THR A 1 396 ? 71.854 108.990 -22.902 1.00 49.19 420 THR A O 1
ATOM 3065 N N . GLU A 1 397 ? 70.572 107.878 -24.382 1.00 48.40 421 GLU A N 1
ATOM 3066 C CA . GLU A 1 397 ? 69.392 107.822 -23.507 1.00 48.23 421 GLU A CA 1
ATOM 3067 C C . GLU A 1 397 ? 69.636 106.951 -22.274 1.00 46.07 421 GLU A C 1
ATOM 3068 O O . GLU A 1 397 ? 69.255 107.328 -21.168 1.00 44.84 421 GLU A O 1
ATOM 3074 N N . VAL A 1 398 ? 70.288 105.804 -22.458 1.00 45.74 422 VAL A N 1
ATOM 3075 C CA . VAL A 1 398 ? 70.651 104.932 -21.329 1.00 45.47 422 VAL A CA 1
ATOM 3076 C C . VAL A 1 398 ? 71.569 105.650 -20.335 1.00 47.45 422 VAL A C 1
ATOM 3077 O O . VAL A 1 398 ? 71.447 105.461 -19.121 1.00 47.08 422 VAL A O 1
ATOM 3081 N N . MET A 1 399 ? 72.469 106.482 -20.861 1.00 49.90 423 MET A N 1
ATOM 3082 C CA . MET A 1 399 ? 73.399 107.271 -20.044 1.00 50.95 423 MET A CA 1
ATOM 3083 C C . MET A 1 399 ? 72.767 108.560 -19.472 1.00 51.52 423 MET A C 1
ATOM 3084 O O . MET A 1 399 ? 73.301 109.144 -18.531 1.00 51.49 423 MET A O 1
ATOM 3089 N N . LYS A 1 400 ? 71.640 108.995 -20.037 1.00 51.90 424 LYS A N 1
ATOM 3090 C CA . LYS A 1 400 ? 70.978 110.238 -19.618 1.00 52.14 424 LYS A CA 1
ATOM 3091 C C . LYS A 1 400 ? 70.279 110.093 -18.265 1.00 51.68 424 LYS A C 1
ATOM 3092 O O . LYS A 1 400 ? 69.373 109.273 -18.120 1.00 50.85 424 LYS A O 1
ATOM 3098 N N . VAL A 1 401 ? 70.697 110.903 -17.291 1.00 51.89 425 VAL A N 1
ATOM 3099 C CA . VAL A 1 401 ? 70.102 110.915 -15.953 1.00 52.74 425 VAL A CA 1
ATOM 3100 C C . VAL A 1 401 ? 69.746 112.345 -15.546 1.00 53.36 425 VAL A C 1
ATOM 3101 O O . VAL A 1 401 ? 70.610 113.219 -15.533 1.00 53.33 425 VAL A O 1
ATOM 3105 N N . SER A 1 402 ? 68.478 112.572 -15.213 1.00 54.65 426 SER A N 1
ATOM 3106 C CA . SER A 1 402 ? 68.018 113.872 -14.729 1.00 56.24 426 SER A CA 1
ATOM 3107 C C . SER A 1 402 ? 67.156 113.712 -13.479 1.00 57.01 426 SER A C 1
ATOM 3108 O O . SER A 1 402 ? 67.140 114.587 -12.608 1.00 58.81 426 SER A O 1
ATOM 3111 N N . VAL A 1 412 ? 63.090 113.805 -7.771 1.00 59.99 436 VAL A N 1
ATOM 3112 C CA . VAL A 1 412 ? 62.734 112.682 -8.633 1.00 60.68 436 VAL A CA 1
ATOM 3113 C C . VAL A 1 412 ? 63.770 112.484 -9.746 1.00 60.06 436 VAL A C 1
ATOM 3114 O O . VAL A 1 412 ? 64.051 113.406 -10.515 1.00 59.47 436 VAL A O 1
ATOM 3118 N N . VAL A 1 413 ? 64.325 111.274 -9.822 1.00 59.53 437 VAL A N 1
ATOM 3119 C CA . VAL A 1 413 ? 65.368 110.948 -10.795 1.00 59.37 437 VAL A CA 1
ATOM 3120 C C . VAL A 1 413 ? 64.756 110.185 -11.970 1.00 58.30 437 VAL A C 1
ATOM 3121 O O . VAL A 1 413 ? 63.999 109.239 -11.768 1.00 59.86 437 VAL A O 1
ATOM 3125 N N . LYS A 1 414 ? 65.085 110.605 -13.190 1.00 56.45 438 LYS A N 1
ATOM 3126 C CA . LYS A 1 414 ? 64.508 110.022 -14.402 1.00 55.21 438 LYS A CA 1
ATOM 3127 C C . LYS A 1 414 ? 65.582 109.396 -15.290 1.00 51.57 438 LYS A C 1
ATOM 3128 O O . LYS A 1 414 ? 66.590 110.029 -15.594 1.00 50.12 438 LYS A O 1
ATOM 3134 N N . ASN A 1 415 ? 65.345 108.154 -15.705 1.00 47.80 439 ASN A N 1
ATOM 3135 C CA . ASN A 1 415 ? 66.251 107.428 -16.594 1.00 46.42 439 ASN A CA 1
ATOM 3136 C C . ASN A 1 415 ? 65.511 106.262 -17.258 1.00 46.47 439 ASN A C 1
ATOM 3137 O O . ASN A 1 415 ? 64.734 105.558 -16.600 1.00 45.38 439 ASN A O 1
ATOM 3142 N N . VAL A 1 416 ? 65.762 106.054 -18.551 1.00 45.35 440 VAL A N 1
ATOM 3143 C CA . VAL A 1 416 ? 65.036 105.045 -19.327 1.00 45.50 440 VAL A CA 1
ATOM 3144 C C . VAL A 1 416 ? 65.121 103.641 -18.705 1.00 45.86 440 VAL A C 1
ATOM 3145 O O . VAL A 1 416 ? 64.142 102.900 -18.740 1.00 44.62 440 VAL A O 1
ATOM 3149 N N . ILE A 1 417 ? 66.270 103.289 -18.122 1.00 45.23 441 ILE A N 1
ATOM 3150 C CA . ILE A 1 417 ? 66.438 101.974 -17.483 1.00 45.52 441 ILE A CA 1
ATOM 3151 C C . ILE A 1 417 ? 65.627 101.891 -16.186 1.00 46.68 441 ILE A C 1
ATOM 3152 O O . ILE A 1 417 ? 65.014 100.864 -15.897 1.00 46.65 441 ILE A O 1
ATOM 3157 N N . LYS A 1 418 ? 65.623 102.972 -15.410 1.00 47.27 442 LYS A N 1
ATOM 3158 C CA . LYS A 1 418 ? 64.763 103.055 -14.230 1.00 47.49 442 LYS A CA 1
ATOM 3159 C C . LYS A 1 418 ? 63.289 102.919 -14.618 1.00 46.56 442 LYS A C 1
ATOM 3160 O O . LYS A 1 418 ? 62.514 102.277 -13.904 1.00 48.02 442 LYS A O 1
ATOM 3166 N N . ASP A 1 419 ? 62.915 103.523 -15.746 1.00 44.14 443 ASP A N 1
ATOM 3167 C CA . ASP A 1 419 ? 61.564 103.398 -16.287 1.00 42.37 443 ASP A CA 1
ATOM 3168 C C . ASP A 1 419 ? 61.245 101.945 -16.662 1.00 40.44 443 ASP A C 1
ATOM 3169 O O . ASP A 1 419 ? 60.128 101.486 -16.456 1.00 39.65 443 ASP A O 1
ATOM 3174 N N . GLU A 1 420 ? 62.223 101.234 -17.224 1.00 39.69 444 GLU A N 1
ATOM 3175 C CA . GLU A 1 420 ? 62.036 99.832 -17.597 1.00 39.66 444 GLU A CA 1
ATOM 3176 C C . GLU A 1 420 ? 61.853 98.923 -16.370 1.00 39.16 444 GLU A C 1
ATOM 3177 O O . GLU A 1 420 ? 61.034 98.000 -16.405 1.00 37.49 444 GLU A O 1
ATOM 3183 N N . LEU A 1 421 ? 62.622 99.182 -15.310 1.00 36.95 445 LEU A N 1
ATOM 3184 C CA . LEU A 1 421 ? 62.434 98.507 -14.019 1.00 38.92 445 LEU A CA 1
ATOM 3185 C C . LEU A 1 421 ? 61.069 98.782 -13.401 1.00 37.73 445 LEU A C 1
ATOM 3186 O O . LEU A 1 421 ? 60.460 97.888 -12.820 1.00 36.43 445 LEU A O 1
ATOM 3191 N N . ASP A 1 422 ? 60.604 100.023 -13.500 1.00 40.27 446 ASP A N 1
ATOM 3192 C CA . ASP A 1 422 ? 59.276 100.379 -12.985 1.00 41.86 446 ASP A CA 1
ATOM 3193 C C . ASP A 1 422 ? 58.160 99.721 -13.796 1.00 40.81 446 ASP A C 1
ATOM 3194 O O . ASP A 1 422 ? 57.192 99.223 -13.220 1.00 39.64 446 ASP A O 1
ATOM 3199 N N . ALA A 1 423 ? 58.311 99.702 -15.121 1.00 39.56 447 ALA A N 1
ATOM 3200 C CA . ALA A 1 423 ? 57.315 99.081 -16.005 1.00 38.52 447 ALA A CA 1
ATOM 3201 C C . ALA A 1 423 ? 57.285 97.570 -15.790 1.00 38.50 447 ALA A C 1
ATOM 3202 O O . ALA A 1 423 ? 56.219 96.954 -15.770 1.00 37.70 447 ALA A O 1
ATOM 3204 N N . TYR A 1 424 ? 58.470 96.990 -15.610 1.00 39.39 448 TYR A N 1
ATOM 3205 C CA . TYR A 1 424 ? 58.634 95.575 -15.259 1.00 38.67 448 TYR A CA 1
ATOM 3206 C C . TYR A 1 424 ? 57.894 95.243 -13.972 1.00 38.36 448 TYR A C 1
ATOM 3207 O O . TYR A 1 424 ? 57.165 94.257 -13.894 1.00 37.80 448 TYR A O 1
ATOM 3216 N N . LYS A 1 425 ? 58.096 96.089 -12.974 1.00 37.60 449 LYS A N 1
ATOM 3217 C CA . LYS A 1 425 ? 57.485 95.944 -11.661 1.00 38.85 449 LYS A CA 1
ATOM 3218 C C . LYS A 1 425 ? 55.961 95.953 -11.766 1.00 38.81 449 LYS A C 1
ATOM 3219 O O . LYS A 1 425 ? 55.292 95.065 -11.229 1.00 41.50 449 LYS A O 1
ATOM 3225 N N . ALA A 1 426 ? 55.429 96.942 -12.481 1.00 35.24 450 ALA A N 1
ATOM 3226 C CA . ALA A 1 426 ? 53.996 97.049 -12.748 1.00 36.31 450 ALA A CA 1
ATOM 3227 C C . ALA A 1 426 ? 53.434 95.842 -13.508 1.00 36.27 450 ALA A C 1
ATOM 3228 O O . ALA A 1 426 ? 52.310 95.422 -13.231 1.00 35.69 450 ALA A O 1
ATOM 3230 N N . ARG A 1 427 ? 54.195 95.291 -14.460 1.00 36.90 451 ARG A N 1
ATOM 3231 C CA . ARG A 1 427 ? 53.740 94.098 -15.193 1.00 37.60 451 ARG A CA 1
ATOM 3232 C C . ARG A 1 427 ? 53.646 92.895 -14.251 1.00 37.26 451 ARG A C 1
ATOM 3233 O O . ARG A 1 427 ? 52.714 92.098 -14.352 1.00 36.49 451 ARG A O 1
ATOM 3241 N N . LEU A 1 428 ? 54.603 92.774 -13.333 1.00 36.92 452 LEU A N 1
ATOM 3242 C CA . LEU A 1 428 ? 54.593 91.678 -12.361 1.00 37.54 452 LEU A CA 1
ATOM 3243 C C . LEU A 1 428 ? 53.352 91.756 -11.475 1.00 37.39 452 LEU A C 1
ATOM 3244 O O . LEU A 1 428 ? 52.697 90.740 -11.229 1.00 36.58 452 LEU A O 1
ATOM 3249 N N . LYS A 1 429 ? 53.051 92.964 -11.000 1.00 36.97 453 LYS A N 1
ATOM 3250 C CA . LYS A 1 429 ? 51.893 93.220 -10.138 1.00 38.51 453 LYS A CA 1
ATOM 3251 C C . LYS A 1 429 ? 50.575 92.886 -10.828 1.00 38.07 453 LYS A C 1
ATOM 3252 O O . LYS A 1 429 ? 49.730 92.214 -10.247 1.00 35.70 453 LYS A O 1
ATOM 3258 N N . GLU A 1 430 ? 50.402 93.362 -12.060 1.00 37.30 454 GLU A N 1
ATOM 3259 C CA . GLU A 1 430 ? 49.159 93.139 -12.801 1.00 39.59 454 GLU A CA 1
ATOM 3260 C C . GLU A 1 430 ? 48.874 91.646 -12.946 1.00 37.81 454 GLU A C 1
ATOM 3261 O O . GLU A 1 430 ? 47.746 91.200 -12.735 1.00 33.83 454 GLU A O 1
ATOM 3267 N N . LYS A 1 431 ? 49.916 90.888 -13.279 1.00 37.05 455 LYS A N 1
ATOM 3268 C CA . LYS A 1 431 ? 49.797 89.456 -13.532 1.00 36.94 455 LYS A CA 1
ATOM 3269 C C . LYS A 1 431 ? 49.544 88.673 -12.241 1.00 33.65 455 LYS A C 1
ATOM 3270 O O . LYS A 1 431 ? 48.696 87.780 -12.209 1.00 29.75 455 LYS A O 1
ATOM 3276 N N . ALA A 1 432 ? 50.268 89.015 -11.176 1.00 31.99 456 ALA A N 1
ATOM 3277 C CA . ALA A 1 432 ? 50.086 88.344 -9.877 1.00 32.60 456 ALA A CA 1
ATOM 3278 C C . ALA A 1 432 ? 48.718 88.666 -9.265 1.00 31.67 456 ALA A C 1
ATOM 3279 O O . ALA A 1 432 ? 48.099 87.803 -8.636 1.00 30.12 456 ALA A O 1
ATOM 3281 N N . PHE A 1 433 ? 48.260 89.904 -9.449 1.00 28.77 457 PHE A N 1
ATOM 3282 C CA . PHE A 1 433 ? 46.929 90.305 -8.991 1.00 31.09 457 PHE A CA 1
ATOM 3283 C C . PHE A 1 433 ? 45.841 89.569 -9.760 1.00 30.86 457 PHE A C 1
ATOM 3284 O O . PHE A 1 433 ? 44.879 89.090 -9.163 1.00 31.42 457 PHE A O 1
ATOM 3292 N N . ALA A 1 434 ? 45.989 89.494 -11.083 1.00 29.79 458 ALA A N 1
ATOM 3293 C CA . ALA A 1 434 ? 45.053 88.748 -11.929 1.00 30.25 458 ALA A CA 1
ATOM 3294 C C . ALA A 1 434 ? 45.009 87.277 -11.517 1.00 29.22 458 ALA A C 1
ATOM 3295 O O . ALA A 1 434 ? 43.937 86.689 -11.441 1.00 31.60 458 ALA A O 1
ATOM 3297 N N . PHE A 1 435 ? 46.170 86.689 -11.238 1.00 29.67 459 PHE A N 1
ATOM 3298 C CA . PHE A 1 435 ? 46.213 85.318 -10.735 1.00 29.24 459 PHE A CA 1
ATOM 3299 C C . PHE A 1 435 ? 45.406 85.172 -9.438 1.00 29.05 459 PHE A C 1
ATOM 3300 O O . PHE A 1 435 ? 44.553 84.296 -9.332 1.00 30.15 459 PHE A O 1
ATOM 3308 N N . HIS A 1 436 ? 45.665 86.032 -8.460 1.00 29.66 460 HIS A N 1
ATOM 3309 C CA . HIS A 1 436 ? 44.902 86.005 -7.216 1.00 29.12 460 HIS A CA 1
ATOM 3310 C C . HIS A 1 436 ? 43.396 86.077 -7.486 1.00 29.18 460 HIS A C 1
ATOM 3311 O O . HIS A 1 436 ? 42.625 85.250 -6.999 1.00 27.61 460 HIS A O 1
ATOM 3318 N N . ASN A 1 437 ? 42.993 87.082 -8.254 1.00 29.26 461 ASN A N 1
ATOM 3319 C CA . ASN A 1 437 ? 41.582 87.323 -8.540 1.00 30.42 461 ASN A CA 1
ATOM 3320 C C . ASN A 1 437 ? 40.914 86.137 -9.222 1.00 30.89 461 ASN A C 1
ATOM 3321 O O . ASN A 1 437 ? 39.758 85.836 -8.941 1.00 31.77 461 ASN A O 1
ATOM 3326 N N . SER A 1 438 ? 41.655 85.446 -10.089 1.00 32.10 462 SER A N 1
ATOM 3327 C CA . SER A 1 438 ? 41.126 84.280 -10.796 1.00 32.45 462 SER A CA 1
ATOM 3328 C C . SER A 1 438 ? 41.001 83.065 -9.883 1.00 33.90 462 SER A C 1
ATOM 3329 O O . SER A 1 438 ? 40.343 82.094 -10.243 1.00 33.85 462 SER A O 1
ATOM 3332 N N . MET A 1 439 ? 41.628 83.122 -8.705 1.00 33.02 463 MET A N 1
ATOM 3333 C CA . MET A 1 439 ? 41.632 82.003 -7.767 1.00 30.49 463 MET A CA 1
ATOM 3334 C C . MET A 1 439 ? 40.760 82.265 -6.542 1.00 29.85 463 MET A C 1
ATOM 3335 O O . MET A 1 439 ? 40.932 81.624 -5.504 1.00 30.30 463 MET A O 1
ATOM 3340 N N . VAL A 1 440 ? 39.850 83.230 -6.664 1.00 30.08 464 VAL A N 1
ATOM 3341 C CA . VAL A 1 440 ? 38.756 83.415 -5.710 1.00 29.39 464 VAL A CA 1
ATOM 3342 C C . VAL A 1 440 ? 37.450 83.124 -6.432 1.00 30.33 464 VAL A C 1
ATOM 3343 O O . VAL A 1 440 ? 37.082 83.829 -7.375 1.00 29.23 464 VAL A O 1
ATOM 3347 N N . THR A 1 441 ? 36.747 82.092 -5.980 1.00 29.85 465 THR A N 1
ATOM 3348 C CA . THR A 1 441 ? 35.540 81.642 -6.648 1.00 30.04 465 THR A CA 1
ATOM 3349 C C . THR A 1 441 ? 34.364 81.701 -5.698 1.00 30.87 465 THR A C 1
ATOM 3350 O O . THR A 1 441 ? 34.402 81.139 -4.605 1.00 30.86 465 THR A O 1
ATOM 3354 N N . ASN A 1 442 ? 33.318 82.385 -6.140 1.00 31.59 466 ASN A N 1
ATOM 3355 C CA . ASN A 1 442 ? 32.095 82.508 -5.386 1.00 33.15 466 ASN A CA 1
ATOM 3356 C C . ASN A 1 442 ? 31.214 81.279 -5.565 1.00 32.40 466 ASN A C 1
ATOM 3357 O O . ASN A 1 442 ? 30.997 80.828 -6.683 1.00 30.32 466 ASN A O 1
ATOM 3362 N N . CYS A 1 443 ? 30.720 80.756 -4.448 1.00 32.61 467 CYS A N 1
ATOM 3363 C CA . CYS A 1 443 ? 29.921 79.538 -4.423 1.00 32.10 467 CYS A CA 1
ATOM 3364 C C . CYS A 1 443 ? 28.631 79.792 -3.666 1.00 32.98 467 CYS A C 1
ATOM 3365 O O . CYS A 1 443 ? 28.634 80.508 -2.668 1.00 34.45 467 CYS A O 1
ATOM 3368 N N . LYS A 1 444 ? 27.532 79.203 -4.137 1.00 34.07 468 LYS A N 1
ATOM 3369 C CA . LYS A 1 444 ? 26.232 79.360 -3.485 1.00 35.03 468 LYS A CA 1
ATOM 3370 C C . LYS A 1 444 ? 25.735 78.052 -2.841 1.00 32.98 468 LYS A C 1
ATOM 3371 O O . LYS A 1 444 ? 24.610 77.986 -2.358 1.00 29.98 468 LYS A 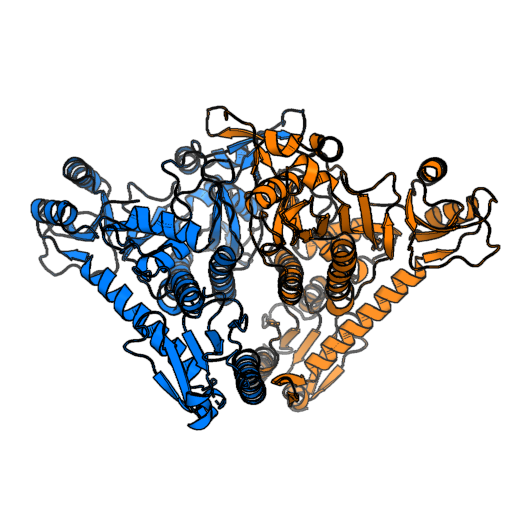O 1
ATOM 3377 N N . SER A 1 445 ? 26.586 77.026 -2.816 1.00 30.72 469 SER A N 1
ATOM 3378 C CA . SER A 1 445 ? 26.212 75.730 -2.239 1.00 30.58 469 SER A CA 1
ATOM 3379 C C . SER A 1 445 ? 27.434 74.924 -1.819 1.00 30.53 469 SER A C 1
ATOM 3380 O O . SER A 1 445 ? 28.557 75.174 -2.280 1.00 30.28 469 SER A O 1
ATOM 3383 N N . PHE A 1 446 ? 27.196 73.943 -0.957 1.00 29.55 470 PHE A N 1
ATOM 3384 C CA . PHE A 1 446 ? 28.220 72.986 -0.539 1.00 31.38 470 PHE A CA 1
ATOM 3385 C C . PHE A 1 446 ? 28.881 72.303 -1.751 1.00 31.64 470 PHE A C 1
ATOM 3386 O O . PHE A 1 446 ? 30.111 72.194 -1.808 1.00 32.80 470 PHE A O 1
ATOM 3394 N N . ASP A 1 447 ? 28.067 71.866 -2.717 1.00 30.96 471 ASP A N 1
ATOM 3395 C CA . ASP A 1 447 ? 28.579 71.194 -3.928 1.00 31.96 471 ASP A CA 1
ATOM 3396 C C . ASP A 1 447 ? 29.506 72.078 -4.760 1.00 30.54 471 ASP A C 1
ATOM 3397 O O . ASP A 1 447 ? 30.556 71.619 -5.199 1.00 31.75 471 ASP A O 1
ATOM 3402 N N . GLU A 1 448 ? 29.123 73.333 -4.981 1.00 30.74 472 GLU A N 1
ATOM 3403 C CA . GLU A 1 448 ? 29.993 74.278 -5.701 1.00 32.44 472 GLU A CA 1
ATOM 3404 C C . GLU A 1 448 ? 31.331 74.523 -4.995 1.00 29.98 472 GLU A C 1
ATOM 3405 O O . GLU A 1 448 ? 32.356 74.689 -5.653 1.00 29.95 472 GLU A O 1
ATOM 3411 N N . ILE A 1 449 ? 31.321 74.539 -3.664 1.00 29.82 473 ILE A N 1
ATOM 3412 C CA . ILE A 1 449 ? 32.556 74.715 -2.892 1.00 29.20 473 ILE A CA 1
ATOM 3413 C C . ILE A 1 449 ? 33.483 73.520 -3.111 1.00 30.79 473 ILE A C 1
ATOM 3414 O O . ILE A 1 449 ? 34.656 73.686 -3.446 1.00 32.39 473 ILE A O 1
ATOM 3419 N N . VAL A 1 450 ? 32.939 72.320 -2.915 1.00 31.84 474 VAL A N 1
ATOM 3420 C CA . VAL A 1 450 ? 33.682 71.079 -3.116 1.00 31.06 474 VAL A CA 1
ATOM 3421 C C . VAL A 1 450 ? 34.218 71.010 -4.539 1.00 31.34 474 VAL A C 1
ATOM 3422 O O . VAL A 1 450 ? 35.386 70.690 -4.744 1.00 31.20 474 VAL A O 1
ATOM 3426 N N . ALA A 1 451 ? 33.366 71.326 -5.514 1.00 32.88 475 ALA A N 1
ATOM 3427 C CA . ALA A 1 451 ? 33.737 71.248 -6.929 1.00 33.53 475 ALA A CA 1
ATOM 3428 C C . ALA A 1 451 ? 34.829 72.253 -7.278 1.00 33.17 475 ALA A C 1
ATOM 3429 O O . ALA A 1 451 ? 35.747 71.944 -8.050 1.00 33.97 475 ALA A O 1
ATOM 3431 N N . CYS A 1 452 ? 34.726 73.454 -6.712 1.00 31.68 476 CYS A N 1
ATOM 3432 C CA . CYS A 1 452 ? 35.774 74.454 -6.855 1.00 32.53 476 CYS A CA 1
ATOM 3433 C C . CYS A 1 452 ? 37.093 73.971 -6.256 1.00 31.96 476 CYS A C 1
ATOM 3434 O O . CYS A 1 452 ? 38.136 74.049 -6.896 1.00 28.99 476 CYS A O 1
ATOM 3437 N N . ILE A 1 453 ? 37.040 73.485 -5.018 1.00 31.22 477 ILE A N 1
ATOM 3438 C CA . ILE A 1 453 ? 38.238 73.021 -4.327 1.00 30.72 477 ILE A CA 1
ATOM 3439 C C . ILE A 1 453 ? 38.903 71.844 -5.057 1.00 33.81 477 ILE A C 1
ATOM 3440 O O . ILE A 1 453 ? 40.121 71.822 -5.217 1.00 31.98 477 ILE A O 1
ATOM 3445 N N . GLU A 1 454 ? 38.091 70.890 -5.513 1.00 36.36 478 GLU A N 1
ATOM 3446 C CA . GLU A 1 454 ? 38.589 69.663 -6.141 1.00 38.46 478 GLU A CA 1
ATOM 3447 C C . GLU A 1 454 ? 39.117 69.839 -7.564 1.00 38.46 478 GLU A C 1
ATOM 3448 O O . GLU A 1 454 ? 39.948 69.050 -7.998 1.00 38.22 478 GLU A O 1
ATOM 3454 N N . ASN A 1 455 ? 38.634 70.848 -8.287 1.00 39.55 479 ASN A N 1
ATOM 3455 C CA . ASN A 1 455 ? 38.982 71.011 -9.703 1.00 40.22 479 ASN A CA 1
ATOM 3456 C C . ASN A 1 455 ? 39.824 72.252 -9.997 1.00 39.62 479 ASN A C 1
ATOM 3457 O O . ASN A 1 455 ? 40.791 72.182 -10.756 1.00 40.54 479 ASN A O 1
ATOM 3462 N N . LYS A 1 456 ? 39.459 73.376 -9.392 1.00 37.10 480 LYS A N 1
ATOM 3463 C CA . LYS A 1 456 ? 40.122 74.649 -9.640 1.00 36.59 480 LYS A CA 1
ATOM 3464 C C . LYS A 1 456 ? 41.194 74.961 -8.598 1.00 36.52 480 LYS A C 1
ATOM 3465 O O . LYS A 1 456 ? 42.275 75.448 -8.931 1.00 34.67 480 LYS A O 1
ATOM 3471 N N . GLY A 1 457 ? 40.883 74.694 -7.334 1.00 35.42 481 GLY A N 1
ATOM 3472 C CA . GLY A 1 457 ? 41.743 75.119 -6.234 1.00 34.27 481 GLY A CA 1
ATOM 3473 C C . GLY A 1 457 ? 41.550 76.589 -5.902 1.00 33.63 481 GLY A C 1
ATOM 3474 O O . GLY A 1 457 ? 40.601 77.234 -6.357 1.00 34.58 481 GLY A O 1
ATOM 3475 N N . GLY A 1 458 ? 42.472 77.126 -5.117 1.00 31.84 482 GLY A N 1
ATOM 3476 C CA . GLY A 1 458 ? 42.367 78.487 -4.645 1.00 30.80 482 GLY A CA 1
ATOM 3477 C C . GLY A 1 458 ? 41.349 78.608 -3.530 1.00 30.67 482 GLY A C 1
ATOM 3478 O O . GLY A 1 458 ? 41.171 77.678 -2.734 1.00 29.76 482 GLY A O 1
ATOM 3479 N N . LEU A 1 459 ? 40.679 79.758 -3.498 1.00 29.33 483 LEU A N 1
ATOM 3480 C CA . LEU A 1 459 ? 39.786 80.146 -2.416 1.00 28.70 483 LEU A CA 1
ATOM 3481 C C . LEU A 1 459 ? 38.337 80.095 -2.886 1.00 29.01 483 LEU A C 1
ATOM 3482 O O . LEU A 1 459 ? 37.989 80.664 -3.927 1.00 30.23 483 LEU A O 1
ATOM 3487 N N . ALA A 1 460 ? 37.505 79.400 -2.117 1.00 27.78 484 ALA A N 1
ATOM 3488 C CA . ALA A 1 460 ? 36.063 79.333 -2.351 1.00 27.01 484 ALA A CA 1
ATOM 3489 C C . ALA A 1 460 ? 35.376 80.250 -1.353 1.00 27.94 484 ALA A C 1
ATOM 3490 O O . ALA A 1 460 ? 35.493 80.054 -0.140 1.00 29.92 484 ALA A O 1
ATOM 3492 N N . ARG A 1 461 ? 34.688 81.268 -1.867 1.00 29.14 485 ARG A N 1
ATOM 3493 C CA . ARG A 1 461 ? 34.037 82.279 -1.040 1.00 28.49 485 ARG A CA 1
ATOM 3494 C C . ARG A 1 461 ? 32.545 82.011 -1.018 1.00 26.15 485 ARG A C 1
ATOM 3495 O O . ARG A 1 461 ? 31.937 81.847 -2.065 1.00 27.81 485 ARG A O 1
ATOM 3503 N N . PHE A 1 462 ? 31.946 81.975 0.165 1.00 26.25 486 PHE A N 1
ATOM 3504 C CA . PHE A 1 462 ? 30.507 81.708 0.260 1.00 27.44 486 PHE A CA 1
ATOM 3505 C C . PHE A 1 462 ? 29.847 82.451 1.413 1.00 27.92 486 PHE A C 1
ATOM 3506 O O . PHE A 1 462 ? 30.438 82.563 2.488 1.00 28.15 486 PHE A O 1
ATOM 3514 N N . PRO A 1 463 ? 28.622 82.983 1.188 1.00 28.53 487 PRO A N 1
ATOM 3515 C CA . PRO A 1 463 ? 27.885 83.568 2.314 1.00 29.51 487 PRO A CA 1
ATOM 3516 C C . PRO A 1 463 ? 27.604 82.506 3.368 1.00 28.89 487 PRO A C 1
ATOM 3517 O O . PRO A 1 463 ? 27.332 81.358 3.018 1.00 29.21 487 PRO A O 1
ATOM 3521 N N . PHE A 1 464 ? 27.656 82.897 4.637 1.00 28.45 488 PHE A N 1
ATOM 3522 C CA . PHE A 1 464 ? 27.613 81.950 5.749 1.00 29.47 488 PHE A CA 1
ATOM 3523 C C . PHE A 1 464 ? 26.916 82.602 6.941 1.00 29.61 488 PHE A C 1
ATOM 3524 O O . PHE A 1 464 ? 27.036 83.803 7.152 1.00 31.39 488 PHE A O 1
ATOM 3532 N N . TYR A 1 465 ? 26.200 81.794 7.717 1.00 30.10 489 TYR A N 1
ATOM 3533 C CA . TYR A 1 465 ? 25.254 82.299 8.726 1.00 30.42 489 TYR A CA 1
ATOM 3534 C C . TYR A 1 465 ? 25.860 82.734 10.064 1.00 29.20 489 TYR A C 1
ATOM 3535 O O . TYR A 1 465 ? 25.173 83.362 10.862 1.00 29.76 489 TYR A O 1
ATOM 3544 N N . THR A 1 466 ? 27.121 82.394 10.323 1.00 29.32 490 THR A N 1
ATOM 3545 C CA . THR A 1 466 ? 27.755 82.746 11.595 1.00 27.19 490 THR A CA 1
ATOM 3546 C C . THR A 1 466 ? 29.276 82.905 11.476 1.00 26.11 490 THR A C 1
ATOM 3547 O O . THR A 1 466 ? 29.914 82.263 10.638 1.00 25.79 490 THR A O 1
ATOM 3551 N N . THR A 1 467 ? 29.830 83.789 12.306 1.00 27.21 491 THR A N 1
ATOM 3552 C CA . THR A 1 467 ? 31.269 83.936 12.489 1.00 28.54 491 THR A CA 1
ATOM 3553 C C . THR A 1 467 ? 31.741 83.248 13.781 1.00 28.54 491 THR A C 1
ATOM 3554 O O . THR A 1 467 ? 32.918 83.316 14.131 1.00 30.72 491 THR A O 1
ATOM 3558 N N . GLU A 1 468 ? 30.828 82.570 14.470 1.00 28.18 492 GLU A N 1
ATOM 3559 C CA . GLU A 1 468 ? 31.074 82.064 15.820 1.00 29.08 492 GLU A CA 1
ATOM 3560 C C . GLU A 1 468 ? 31.343 80.561 15.806 1.00 28.70 492 GLU A C 1
ATOM 3561 O O . GLU A 1 468 ? 31.400 79.953 14.740 1.00 28.66 492 GLU A O 1
ATOM 3567 N N . ALA A 1 469 ? 31.499 79.972 16.992 1.00 28.68 493 ALA A N 1
ATOM 3568 C CA . ALA A 1 469 ? 32.055 78.622 17.133 1.00 29.97 493 ALA A CA 1
ATOM 3569 C C . ALA A 1 469 ? 31.232 77.498 16.495 1.00 30.09 493 ALA A C 1
ATOM 3570 O O . ALA A 1 469 ? 31.804 76.487 16.105 1.00 30.23 493 ALA A O 1
ATOM 3572 N N . ASP A 1 470 ? 29.913 77.666 16.381 1.00 31.33 494 ASP A N 1
ATOM 3573 C CA . ASP A 1 470 ? 29.055 76.643 15.751 1.00 31.85 494 ASP A CA 1
ATOM 3574 C C . ASP A 1 470 ? 29.387 76.398 14.275 1.00 30.66 494 ASP A C 1
ATOM 3575 O O . ASP A 1 470 ? 29.067 75.348 13.741 1.00 32.14 494 ASP A O 1
ATOM 3580 N N . GLY A 1 471 ? 30.007 77.373 13.619 1.00 31.53 495 GLY A N 1
ATOM 3581 C CA . GLY A 1 471 ? 30.444 77.228 12.237 1.00 30.44 495 GLY A CA 1
ATOM 3582 C C . GLY A 1 471 ? 31.424 76.089 11.998 1.00 30.77 495 GLY A C 1
ATOM 3583 O O . GLY A 1 471 ? 31.544 75.617 10.878 1.00 27.56 495 GLY A O 1
ATOM 3584 N N . GLU A 1 472 ? 32.118 75.637 13.044 1.00 31.08 496 GLU A N 1
ATOM 3585 C CA . GLU A 1 472 ? 33.082 74.545 12.906 1.00 31.63 496 GLU A CA 1
ATOM 3586 C C . GLU A 1 472 ? 32.449 73.209 12.478 1.00 32.57 496 GLU A C 1
ATOM 3587 O O . GLU A 1 472 ? 33.146 72.335 11.960 1.00 32.27 496 GLU A O 1
ATOM 3593 N N . VAL A 1 473 ? 31.144 73.048 12.691 1.00 33.70 497 VAL A N 1
ATOM 3594 C CA . VAL A 1 473 ? 30.442 71.861 12.206 1.00 35.38 497 VAL A CA 1
ATOM 3595 C C . VAL A 1 473 ? 30.558 71.775 10.677 1.00 34.43 497 VAL A C 1
ATOM 3596 O O . VAL A 1 473 ? 30.775 70.697 10.122 1.00 31.98 497 VAL A O 1
ATOM 3600 N N . TRP A 1 474 ? 30.427 72.917 10.006 1.00 33.49 498 TRP A N 1
ATOM 3601 C CA . TRP A 1 474 ? 30.537 72.964 8.552 1.00 32.55 498 TRP A CA 1
ATOM 3602 C C . TRP A 1 474 ? 31.989 72.841 8.077 1.00 33.88 498 TRP A C 1
ATOM 3603 O O . TRP A 1 474 ? 32.243 72.288 7.006 1.00 34.62 498 TRP A O 1
ATOM 3614 N N . ASP A 1 475 ? 32.925 73.353 8.875 1.00 33.34 499 ASP A N 1
ATOM 3615 C CA . ASP A 1 475 ? 34.358 73.151 8.643 1.00 33.59 499 ASP A CA 1
ATOM 3616 C C . ASP A 1 475 ? 34.695 71.663 8.579 1.00 33.14 499 ASP A C 1
ATOM 3617 O O . ASP A 1 475 ? 35.383 71.213 7.661 1.00 31.96 499 ASP A O 1
ATOM 3622 N N . LYS A 1 476 ? 34.208 70.911 9.563 1.00 34.66 500 LYS A N 1
ATOM 3623 C CA . LYS A 1 476 ? 34.423 69.468 9.624 1.00 35.12 500 LYS A CA 1
ATOM 3624 C C . LYS A 1 476 ? 33.828 68.755 8.403 1.00 33.96 500 LYS A C 1
ATOM 3625 O O . LYS A 1 476 ? 34.463 67.878 7.822 1.00 30.06 500 LYS A O 1
ATOM 3631 N N . LYS A 1 477 ? 32.612 69.132 8.022 1.00 33.96 501 LYS A N 1
ATOM 3632 C CA . LYS A 1 477 ? 31.962 68.544 6.851 1.00 34.10 501 LYS A CA 1
ATOM 3633 C C . LYS A 1 477 ? 32.761 68.824 5.578 1.00 35.10 501 LYS A C 1
ATOM 3634 O O . LYS A 1 477 ? 32.921 67.937 4.738 1.00 36.20 501 LYS A O 1
ATOM 3640 N N . LEU A 1 478 ? 33.276 70.045 5.449 1.00 35.33 502 LEU A N 1
ATOM 3641 C CA . LEU A 1 478 ? 34.081 70.424 4.282 1.00 35.27 502 LEU A CA 1
ATOM 3642 C C . LEU A 1 478 ? 35.425 69.698 4.222 1.00 35.36 502 LEU A C 1
ATOM 3643 O O . LEU A 1 478 ? 35.887 69.328 3.138 1.00 36.24 502 LEU A O 1
ATOM 3648 N N . LYS A 1 479 ? 36.063 69.517 5.374 1.00 33.96 503 LYS A N 1
ATOM 3649 C CA . LYS A 1 479 ? 37.326 68.791 5.430 1.00 36.94 503 LYS A CA 1
ATOM 3650 C C . LYS A 1 479 ? 37.135 67.314 5.055 1.00 34.40 503 LYS A C 1
ATOM 3651 O O . LYS A 1 479 ? 37.958 66.743 4.345 1.00 33.42 503 LYS A O 1
ATOM 3657 N N . ASP A 1 480 ? 36.049 66.709 5.526 1.00 32.77 504 ASP A N 1
ATOM 3658 C CA . ASP A 1 480 ? 35.723 65.324 5.177 1.00 35.28 504 ASP A CA 1
ATOM 3659 C C . ASP A 1 480 ? 35.441 65.140 3.682 1.00 35.09 504 ASP A C 1
ATOM 3660 O O . ASP A 1 480 ? 35.837 64.135 3.102 1.00 32.28 504 ASP A O 1
ATOM 3665 N N . ALA A 1 481 ? 34.780 66.120 3.063 1.00 34.02 505 ALA A N 1
ATOM 3666 C CA . ALA A 1 481 ? 34.417 66.030 1.657 1.00 34.40 505 ALA A CA 1
ATOM 3667 C C . ALA A 1 481 ? 35.618 66.187 0.721 1.00 36.97 505 ALA A C 1
ATOM 3668 O O . ALA A 1 481 ? 35.776 65.399 -0.213 1.00 38.83 505 ALA A O 1
ATOM 3670 N N . CYS A 1 482 ? 36.465 67.185 0.981 1.00 38.54 506 CYS A N 1
ATOM 3671 C CA . CYS A 1 482 ? 37.518 67.575 0.033 1.00 37.47 506 CYS A CA 1
ATOM 3672 C C . CYS A 1 482 ? 38.822 68.072 0.658 1.00 38.11 506 CYS A C 1
ATOM 3673 O O . CYS A 1 482 ? 39.638 68.672 -0.038 1.00 39.39 506 CYS A O 1
ATOM 3676 N N . SER A 1 483 ? 39.028 67.819 1.952 1.00 38.73 507 SER A N 1
ATOM 3677 C CA . SER A 1 483 ? 40.235 68.256 2.674 1.00 39.35 507 SER A CA 1
ATOM 3678 C C . SER A 1 483 ? 40.469 69.774 2.681 1.00 39.57 507 SER A C 1
ATOM 3679 O O . SER A 1 483 ? 41.599 70.223 2.845 1.00 41.97 507 SER A O 1
ATOM 3682 N N . ALA A 1 484 ? 39.406 70.557 2.522 1.00 38.15 508 ALA A N 1
ATOM 3683 C CA . ALA A 1 484 ? 39.497 72.004 2.619 1.00 37.05 508 ALA A CA 1
ATOM 3684 C C . ALA A 1 484 ? 38.956 72.462 3.969 1.00 35.88 508 ALA A C 1
ATOM 3685 O O . ALA A 1 484 ? 38.050 71.851 4.526 1.00 36.52 508 ALA A O 1
ATOM 3687 N N . GLU A 1 485 ? 39.500 73.561 4.470 1.00 33.89 509 GLU A N 1
ATOM 3688 C CA . GLU A 1 485 ? 39.056 74.138 5.726 1.00 34.07 509 GLU A CA 1
ATOM 3689 C C . GLU A 1 485 ? 38.585 75.565 5.536 1.00 32.03 509 GLU A C 1
ATOM 3690 O O . GLU A 1 485 ? 39.054 76.275 4.638 1.00 30.54 509 GLU A O 1
ATOM 3696 N N . ILE A 1 486 ? 37.678 75.987 6.411 1.00 28.56 510 ILE A N 1
ATOM 3697 C CA . ILE A 1 486 ? 37.207 77.360 6.420 1.00 28.60 510 ILE A CA 1
ATOM 3698 C C . ILE A 1 486 ? 38.338 78.214 6.982 1.00 27.40 510 ILE A C 1
ATOM 3699 O O . ILE A 1 486 ? 38.783 77.987 8.093 1.00 26.98 510 ILE A O 1
ATOM 3704 N N . ARG A 1 487 ? 38.818 79.173 6.200 1.00 26.20 511 ARG A N 1
ATOM 3705 C CA . ARG A 1 487 ? 39.944 80.007 6.620 1.00 29.12 511 ARG A CA 1
ATOM 3706 C C . ARG A 1 487 ? 39.465 81.172 7.463 1.00 29.55 511 ARG A C 1
ATOM 3707 O O . ARG A 1 487 ? 40.075 81.505 8.485 1.00 29.04 511 ARG A O 1
ATOM 3715 N N . GLY A 1 488 ? 38.367 81.783 7.034 1.00 27.05 512 GLY A N 1
ATOM 3716 C CA . GLY A 1 488 ? 37.810 82.927 7.744 1.00 29.42 512 GLY A CA 1
ATOM 3717 C C . GLY A 1 488 ? 37.022 83.838 6.832 1.00 29.31 512 GLY A C 1
ATOM 3718 O O . GLY A 1 488 ? 36.652 83.457 5.716 1.00 27.53 512 GLY A O 1
ATOM 3719 N N . HIS A 1 489 ? 36.770 85.046 7.322 1.00 28.91 513 HIS A N 1
ATOM 3720 C CA . HIS A 1 489 ? 35.998 86.037 6.603 1.00 27.85 513 HIS A CA 1
ATOM 3721 C C . HIS A 1 489 ? 36.676 87.385 6.748 1.00 28.31 513 HIS A C 1
ATOM 3722 O O . HIS A 1 489 ? 37.356 87.637 7.740 1.00 26.58 513 HIS A O 1
ATOM 3729 N N . ASN A 1 490 ? 36.479 88.248 5.762 1.00 28.87 514 ASN A N 1
ATOM 3730 C CA . ASN A 1 490 ? 36.900 89.629 5.871 1.00 29.92 514 ASN A CA 1
ATOM 3731 C C . ASN A 1 490 ? 35.738 90.503 6.372 1.00 31.53 514 ASN A C 1
ATOM 3732 O O . ASN A 1 490 ? 34.782 90.730 5.625 1.00 31.08 514 ASN A O 1
ATOM 3737 N N . PRO A 1 491 ? 35.817 91.001 7.630 1.00 33.40 515 PRO A N 1
ATOM 3738 C CA . PRO A 1 491 ? 34.786 91.901 8.196 1.00 35.31 515 PRO A CA 1
ATOM 3739 C C . PRO A 1 491 ? 34.475 93.185 7.400 1.00 34.11 515 PRO A C 1
ATOM 3740 O O . PRO A 1 491 ? 33.406 93.781 7.591 1.00 32.44 515 PRO A O 1
ATOM 3744 N N . ASP A 1 492 ? 35.399 93.615 6.543 1.00 33.82 516 ASP A N 1
ATOM 3745 C CA . ASP A 1 492 ? 35.198 94.808 5.716 1.00 34.02 516 ASP A CA 1
ATOM 3746 C C . ASP A 1 492 ? 34.170 94.594 4.599 1.00 35.81 516 ASP A C 1
ATOM 3747 O O . ASP A 1 492 ? 33.622 95.568 4.065 1.00 36.82 516 ASP A O 1
ATOM 3752 N N . GLU A 1 493 ? 33.915 93.334 4.237 1.00 34.59 517 GLU A N 1
ATOM 3753 C CA . GLU A 1 493 ? 32.986 93.025 3.150 1.00 34.79 517 GLU A CA 1
ATOM 3754 C C . GLU A 1 493 ? 31.554 93.241 3.599 1.00 36.64 517 GLU A C 1
ATOM 3755 O O . GLU A 1 493 ? 31.146 92.742 4.647 1.00 39.10 517 GLU A O 1
ATOM 3761 N N . ASN A 1 494 ? 30.803 94.000 2.811 1.00 36.88 518 ASN A N 1
ATOM 3762 C CA . ASN A 1 494 ? 29.401 94.246 3.095 1.00 38.69 518 ASN A CA 1
ATOM 3763 C C . ASN A 1 494 ? 28.569 93.056 2.658 1.00 37.38 518 ASN A C 1
ATOM 3764 O O . ASN A 1 494 ? 28.789 92.503 1.585 1.00 39.19 518 ASN A O 1
ATOM 3769 N N . VAL A 1 495 ? 27.624 92.653 3.498 1.00 37.83 519 VAL A N 1
ATOM 3770 C CA . VAL A 1 495 ? 26.694 91.589 3.148 1.00 37.62 519 VAL A CA 1
ATOM 3771 C C . VAL A 1 495 ? 25.565 92.203 2.330 1.00 38.47 519 VAL A C 1
ATOM 3772 O O . VAL A 1 495 ? 24.944 93.181 2.746 1.00 36.27 519 VAL A O 1
ATOM 3776 N N . LEU A 1 496 ? 25.316 91.631 1.157 1.00 38.38 520 LEU A N 1
ATOM 3777 C CA . LEU A 1 496 ? 24.234 92.095 0.308 1.00 38.10 520 LEU A CA 1
ATOM 3778 C C . LEU A 1 496 ? 22.913 91.928 1.040 1.00 38.10 520 LEU A C 1
ATOM 3779 O O . LEU A 1 496 ? 22.726 90.944 1.761 1.00 37.15 520 LEU A O 1
ATOM 3784 N N . PRO A 1 497 ? 22.002 92.904 0.884 1.00 39.00 521 PRO A N 1
ATOM 3785 C CA . PRO A 1 497 ? 20.692 92.773 1.531 1.00 39.27 521 PRO A CA 1
ATOM 3786 C C . PRO A 1 497 ? 19.966 91.493 1.094 1.00 38.81 521 PRO A C 1
ATOM 3787 O O . PRO A 1 497 ? 19.897 91.196 -0.099 1.00 35.42 521 PRO A O 1
ATOM 3791 N N . GLY A 1 498 ? 19.450 90.741 2.065 1.00 38.05 522 GLY A N 1
ATOM 3792 C CA . GLY A 1 498 ? 18.694 89.524 1.781 1.00 36.45 522 GLY A CA 1
ATOM 3793 C C . GLY A 1 498 ? 19.537 88.295 1.486 1.00 35.83 522 GLY A C 1
ATOM 3794 O O . GLY A 1 498 ? 18.986 87.230 1.168 1.00 33.33 522 GLY A O 1
ATOM 3795 N N . GLU A 1 499 ? 20.863 88.430 1.613 1.00 33.07 523 GLU A N 1
ATOM 3796 C CA . GLU A 1 499 ? 21.794 87.330 1.325 1.00 33.57 523 GLU A CA 1
ATOM 3797 C C . GLU A 1 499 ? 21.556 86.163 2.277 1.00 30.27 523 GLU A C 1
ATOM 3798 O O . GLU A 1 499 ? 21.367 86.359 3.472 1.00 29.60 523 GLU A O 1
ATOM 3804 N N . VAL A 1 500 ? 21.547 84.949 1.740 1.00 28.51 524 VAL A N 1
ATOM 3805 C CA . VAL A 1 500 ? 21.379 83.763 2.568 1.00 28.07 524 VAL A CA 1
ATOM 3806 C C . VAL A 1 500 ? 22.654 82.929 2.604 1.00 29.33 524 VAL A C 1
ATOM 3807 O O . VAL A 1 500 ? 23.438 82.923 1.659 1.00 26.97 524 VAL A O 1
ATOM 3811 N N . CYS A 1 501 ? 22.840 82.235 3.718 1.00 29.99 525 CYS A N 1
ATOM 3812 C CA . CYS A 1 501 ? 23.951 81.325 3.905 1.00 29.75 525 CYS A CA 1
ATOM 3813 C C . CYS A 1 501 ? 23.883 80.197 2.879 1.00 30.00 525 CYS A C 1
ATOM 3814 O O . CYS A 1 501 ? 22.857 79.539 2.752 1.00 31.24 525 CYS A O 1
ATOM 3817 N N . ALA A 1 502 ? 24.984 79.987 2.160 1.00 30.85 526 ALA A N 1
ATOM 3818 C CA . ALA A 1 502 ? 25.077 78.959 1.119 1.00 31.32 526 ALA A CA 1
ATOM 3819 C C . ALA A 1 502 ? 24.877 77.541 1.656 1.00 32.22 526 ALA A C 1
ATOM 3820 O O . ALA A 1 502 ? 24.515 76.644 0.901 1.00 32.25 526 ALA A O 1
ATOM 3822 N N . LEU A 1 503 ? 25.132 77.342 2.947 1.00 33.08 527 LEU A N 1
ATOM 3823 C CA . LEU A 1 503 ? 25.073 76.010 3.554 1.00 34.06 527 LEU A CA 1
ATOM 3824 C C . LEU A 1 503 ? 23.801 75.744 4.370 1.00 33.49 527 LEU A C 1
ATOM 3825 O O . LEU A 1 503 ? 23.288 74.628 4.356 1.00 32.50 527 LEU A O 1
ATOM 3830 N N . SER A 1 504 ? 23.304 76.763 5.076 1.00 33.84 528 SER A N 1
ATOM 3831 C CA . SER A 1 504 ? 22.182 76.603 6.012 1.00 33.04 528 SER A CA 1
ATOM 3832 C C . SER A 1 504 ? 20.867 77.225 5.538 1.00 32.98 528 SER A C 1
ATOM 3833 O O . SER A 1 504 ? 19.811 76.836 6.002 1.00 33.51 528 SER A O 1
ATOM 3836 N N . GLY A 1 505 ? 20.929 78.219 4.655 1.00 34.33 529 GLY A N 1
ATOM 3837 C CA . GLY A 1 505 ? 19.727 78.930 4.207 1.00 33.06 529 GLY A CA 1
ATOM 3838 C C . GLY A 1 505 ? 19.308 80.069 5.134 1.00 34.29 529 GLY A C 1
ATOM 3839 O O . GLY A 1 505 ? 18.401 80.846 4.800 1.00 32.45 529 GLY A O 1
ATOM 3840 N N . LYS A 1 506 ? 19.957 80.175 6.297 1.00 32.89 530 LYS A N 1
ATOM 3841 C CA . LYS A 1 506 ? 19.704 81.276 7.227 1.00 35.63 530 LYS A CA 1
ATOM 3842 C C . LYS A 1 506 ? 20.271 82.573 6.644 1.00 35.51 530 LYS A C 1
ATOM 3843 O O . LYS A 1 506 ? 21.065 82.528 5.697 1.00 34.27 530 LYS A O 1
ATOM 3849 N N . PRO A 1 507 ? 19.872 83.731 7.198 1.00 34.81 531 PRO A N 1
ATOM 3850 C CA . PRO A 1 507 ? 20.487 84.962 6.718 1.00 36.70 531 PRO A CA 1
ATOM 3851 C C . PRO A 1 507 ? 22.005 84.908 6.872 1.00 36.10 531 PRO A C 1
ATOM 3852 O O . PRO A 1 507 ? 22.502 84.418 7.884 1.00 35.67 531 PRO A O 1
ATOM 3856 N N . ALA A 1 508 ? 22.729 85.373 5.857 1.00 36.13 532 ALA A N 1
ATOM 3857 C CA . ALA A 1 508 ? 24.190 85.448 5.924 1.00 33.48 532 ALA A CA 1
ATOM 3858 C C . ALA A 1 508 ? 24.603 86.657 6.767 1.00 32.18 532 ALA A C 1
ATOM 3859 O O . ALA A 1 508 ? 24.003 87.722 6.637 1.00 33.42 532 ALA A O 1
ATOM 3861 N N . VAL A 1 509 ? 25.618 86.485 7.621 1.00 31.95 533 VAL A N 1
ATOM 3862 C CA . VAL A 1 509 ? 26.234 87.595 8.364 1.00 29.98 533 VAL A CA 1
ATOM 3863 C C . VAL A 1 509 ? 27.675 87.875 7.905 1.00 30.81 533 VAL A C 1
ATOM 3864 O O . VAL A 1 509 ? 28.296 88.834 8.369 1.00 29.27 533 VAL A O 1
ATOM 3868 N N . CYS A 1 510 ? 28.202 87.037 7.010 1.00 29.52 534 CYS A N 1
ATOM 3869 C CA . CYS A 1 510 ? 29.569 87.175 6.502 1.00 27.83 534 CYS A CA 1
ATOM 3870 C C . CYS A 1 510 ? 29.718 86.334 5.241 1.00 28.70 534 CYS A C 1
ATOM 3871 O O . CYS A 1 510 ? 28.808 85.592 4.885 1.00 29.34 534 CYS A O 1
ATOM 3874 N N . TYR A 1 511 ? 30.861 86.474 4.571 1.00 28.15 535 TYR A N 1
ATOM 3875 C CA . TYR A 1 511 ? 31.276 85.584 3.492 1.00 28.34 535 TYR A CA 1
ATOM 3876 C C . TYR A 1 511 ? 32.528 84.860 3.957 1.00 28.87 535 TYR A C 1
ATOM 3877 O O . TYR A 1 511 ? 33.567 85.492 4.192 1.00 27.45 535 TYR A O 1
ATOM 3886 N N . MET A 1 512 ? 32.429 83.546 4.133 1.00 29.16 536 MET A N 1
ATOM 3887 C CA . MET A 1 512 ? 33.591 82.754 4.515 1.00 27.85 536 MET A CA 1
ATOM 3888 C C . MET A 1 512 ? 34.416 82.391 3.293 1.00 27.13 536 MET A C 1
ATOM 3889 O O . MET A 1 512 ? 33.906 82.360 2.175 1.00 27.20 536 MET A O 1
ATOM 3894 N N . TYR A 1 513 ? 35.703 82.158 3.525 1.00 27.52 537 TYR A N 1
ATOM 3895 C CA . TYR A 1 513 ? 36.615 81.674 2.510 1.00 28.28 537 TYR A CA 1
ATOM 3896 C C . TYR A 1 513 ? 37.147 80.325 2.953 1.00 30.05 537 TYR A C 1
ATOM 3897 O O . TYR A 1 513 ? 37.613 80.183 4.073 1.00 30.50 537 TYR A O 1
ATOM 3906 N N . CYS A 1 514 ? 37.106 79.365 2.038 1.00 29.77 538 CYS A N 1
ATOM 3907 C CA . CYS A 1 514 ? 37.501 77.990 2.279 1.00 31.74 538 CYS A CA 1
ATOM 3908 C C . CYS A 1 514 ? 38.624 77.654 1.300 1.00 28.94 538 CYS A C 1
ATOM 3909 O O . CYS A 1 514 ? 38.583 78.089 0.163 1.00 28.37 538 CYS A O 1
ATOM 3912 N N . ALA A 1 515 ? 39.632 76.906 1.739 1.00 28.47 539 ALA A N 1
ATOM 3913 C CA . ALA A 1 515 ? 40.730 76.504 0.858 1.00 29.05 539 ALA A CA 1
ATOM 3914 C C . ALA A 1 515 ? 41.515 75.328 1.424 1.00 29.45 539 ALA A C 1
ATOM 3915 O O . ALA A 1 515 ? 41.426 75.027 2.612 1.00 30.65 539 ALA A O 1
ATOM 3917 N N . LYS A 1 516 ? 42.260 74.647 0.558 1.00 31.51 540 LYS A N 1
ATOM 3918 C CA . LYS A 1 516 ? 43.288 73.706 1.017 1.00 32.27 540 LYS A CA 1
ATOM 3919 C C . LYS A 1 516 ? 44.493 74.521 1.461 1.00 31.82 540 LYS A C 1
ATOM 3920 O O . LYS A 1 516 ? 44.840 75.515 0.818 1.00 30.80 540 LYS A O 1
ATOM 3926 N N . SER A 1 517 ? 45.114 74.093 2.555 1.00 32.67 541 SER A N 1
ATOM 3927 C CA . SER A 1 517 ? 46.232 74.809 3.170 1.00 36.43 541 SER A CA 1
ATOM 3928 C C . SER A 1 517 ? 47.568 74.120 2.945 1.00 36.18 541 SER A C 1
ATOM 3929 O O . SER A 1 517 ? 47.620 72.906 2.759 1.00 35.96 541 SER A O 1
ATOM 3932 N N . TYR A 1 518 ? 48.644 74.907 2.976 1.00 37.62 542 TYR A N 1
ATOM 3933 C CA . TYR A 1 518 ? 49.993 74.383 3.212 1.00 38.75 542 TYR A CA 1
ATOM 3934 C C . TYR A 1 518 ? 50.115 74.026 4.689 1.00 41.93 542 TYR A C 1
ATOM 3935 O O . TYR A 1 518 ? 49.372 74.540 5.530 1.00 43.17 542 TYR A O 1
ATOM 3945 N N . THR B 1 14 ? 69.678 109.438 39.511 1.00 47.55 38 THR B N 1
ATOM 3946 C CA . THR B 1 14 ? 70.256 110.557 38.705 1.00 48.15 38 THR B CA 1
ATOM 3947 C C . THR B 1 14 ? 71.750 110.315 38.432 1.00 46.55 38 THR B C 1
ATOM 3948 O O . THR B 1 14 ? 72.560 110.266 39.365 1.00 46.90 38 THR B O 1
ATOM 3952 N N . PHE B 1 15 ? 72.101 110.168 37.152 1.00 42.18 39 PHE B N 1
ATOM 3953 C CA . PHE B 1 15 ? 73.457 109.774 36.751 1.00 39.11 39 PHE B CA 1
ATOM 3954 C C . PHE B 1 15 ? 74.440 110.946 36.763 1.00 36.44 39 PHE B C 1
ATOM 3955 O O . PHE B 1 15 ? 74.291 111.910 36.010 1.00 35.08 39 PHE B O 1
ATOM 3963 N N . SER B 1 16 ? 75.463 110.833 37.598 1.00 33.31 40 SER B N 1
ATOM 3964 C CA . SER B 1 16 ? 76.512 111.837 37.674 1.00 32.83 40 SER B CA 1
ATOM 3965 C C . SER B 1 16 ? 77.746 111.237 38.342 1.00 33.09 40 SER B C 1
ATOM 3966 O O . SER B 1 16 ? 77.857 111.228 39.572 1.00 33.46 40 SER B O 1
ATOM 3969 N N . LEU B 1 17 ? 78.664 110.732 37.523 1.00 32.86 41 LEU B N 1
ATOM 3970 C CA . LEU B 1 17 ? 79.817 109.977 38.011 1.00 31.65 41 LEU B CA 1
ATOM 3971 C C . LEU B 1 17 ? 80.997 110.149 37.072 1.00 29.19 41 LEU B C 1
ATOM 3972 O O . LEU B 1 17 ? 80.930 109.746 35.917 1.00 25.50 41 LEU B O 1
ATOM 3977 N N . THR B 1 18 ? 82.071 110.755 37.569 1.00 27.41 42 THR B N 1
ATOM 3978 C CA . THR B 1 18 ? 83.271 110.978 36.772 1.00 28.74 42 THR B CA 1
ATOM 3979 C C . THR B 1 18 ? 83.848 109.612 36.427 1.00 30.31 42 THR B C 1
ATOM 3980 O O . THR B 1 18 ? 83.901 108.723 37.278 1.00 31.48 42 THR B O 1
ATOM 3984 N N . LYS B 1 19 ? 84.238 109.441 35.168 1.00 30.55 43 LYS B N 1
ATOM 3985 C CA . LYS B 1 19 ? 84.645 108.141 34.651 1.00 30.36 43 LYS B CA 1
ATOM 3986 C C . LYS B 1 19 ? 86.158 108.011 34.737 1.00 31.20 43 LYS B C 1
ATOM 3987 O O . LYS B 1 19 ? 86.886 108.616 33.936 1.00 30.06 43 LYS B O 1
ATOM 3993 N N . THR B 1 20 ? 86.615 107.212 35.704 1.00 30.60 44 THR B N 1
ATOM 3994 C CA . THR B 1 20 ? 88.043 106.988 35.938 1.00 30.81 44 THR B CA 1
ATOM 3995 C C . THR B 1 20 ? 88.359 105.499 36.079 1.00 30.64 44 THR B C 1
ATOM 3996 O O . THR B 1 20 ? 87.463 104.650 36.035 1.00 28.92 44 THR B O 1
ATOM 4000 N N . ARG B 1 21 ? 89.646 105.205 36.264 1.00 30.66 45 ARG B N 1
ATOM 4001 C CA . ARG B 1 21 ? 90.126 103.855 36.514 1.00 31.62 45 ARG B CA 1
ATOM 4002 C C . ARG B 1 21 ? 89.411 103.206 37.694 1.00 31.75 45 ARG B C 1
ATOM 4003 O O . ARG B 1 21 ? 88.965 102.062 37.606 1.00 32.27 45 ARG B O 1
ATOM 4011 N N . ASP B 1 22 ? 89.288 103.947 38.792 1.00 32.99 46 ASP B N 1
ATOM 4012 C CA . ASP B 1 22 ? 88.646 103.430 39.999 1.00 32.59 46 ASP B CA 1
ATOM 4013 C C . ASP B 1 22 ? 87.123 103.264 39.868 1.00 31.53 46 ASP B C 1
ATOM 4014 O O . ASP B 1 22 ? 86.551 102.361 40.489 1.00 29.65 46 ASP B O 1
ATOM 4019 N N . THR B 1 23 ? 86.476 104.117 39.065 1.00 28.81 47 THR B N 1
ATOM 4020 C CA . THR B 1 23 ? 85.004 104.153 38.980 1.00 26.76 47 THR B CA 1
ATOM 4021 C C . THR B 1 23 ? 84.400 103.436 37.765 1.00 25.87 47 THR B C 1
ATOM 4022 O O . THR B 1 23 ? 83.198 103.183 37.749 1.00 22.91 47 THR B O 1
ATOM 4026 N N . PHE B 1 24 ? 85.217 103.105 36.761 1.00 25.85 48 PHE B N 1
ATOM 4027 C CA . PHE B 1 24 ? 84.682 102.648 35.477 1.00 25.70 48 PHE B CA 1
ATOM 4028 C C . PHE B 1 24 ? 83.661 101.520 35.564 1.00 25.00 48 PHE B C 1
ATOM 4029 O O . PHE B 1 24 ? 82.620 101.595 34.935 1.00 25.07 48 PHE B O 1
ATOM 4037 N N . ALA B 1 25 ? 83.988 100.469 36.311 1.00 27.21 49 ALA B N 1
ATOM 4038 C CA . ALA B 1 25 ? 83.112 99.301 36.479 1.00 27.04 49 ALA B CA 1
ATOM 4039 C C . ALA B 1 25 ? 81.710 99.705 36.951 1.00 26.70 49 ALA B C 1
ATOM 4040 O O . ALA B 1 25 ? 80.711 99.228 36.422 1.00 28.13 49 ALA B O 1
ATOM 4042 N N . ASP B 1 26 ? 81.645 100.599 37.930 1.00 27.16 50 ASP B N 1
ATOM 4043 C CA . ASP B 1 26 ? 80.358 101.139 38.403 1.00 27.37 50 ASP B CA 1
ATOM 4044 C C . ASP B 1 26 ? 79.702 102.088 37.397 1.00 25.92 50 ASP B C 1
ATOM 4045 O O . ASP B 1 26 ? 78.484 102.092 37.250 1.00 25.30 50 ASP B O 1
ATOM 4050 N N . TRP B 1 27 ? 80.520 102.891 36.725 1.00 25.47 51 TRP B N 1
ATOM 4051 C CA . TRP B 1 27 ? 80.047 103.809 35.694 1.00 23.95 51 TRP B CA 1
ATOM 4052 C C . TRP B 1 27 ? 79.359 103.032 34.584 1.00 23.41 51 TRP B C 1
ATOM 4053 O O . TRP B 1 27 ? 78.251 103.381 34.153 1.00 22.53 51 TRP B O 1
ATOM 4064 N N . PHE B 1 28 ? 80.014 101.967 34.136 1.00 23.78 52 PHE B N 1
ATOM 4065 C CA . PHE B 1 28 ? 79.502 101.137 33.041 1.00 24.65 52 PHE B CA 1
ATOM 4066 C C . PHE B 1 28 ? 78.150 100.517 33.374 1.00 24.61 52 PHE B C 1
ATOM 4067 O O . PHE B 1 28 ? 77.203 100.646 32.597 1.00 26.10 52 PHE B O 1
ATOM 4075 N N . ASP B 1 29 ? 78.060 99.853 34.526 1.00 26.04 53 ASP B N 1
ATOM 4076 C CA . ASP B 1 29 ? 76.803 99.237 34.959 1.00 27.68 53 ASP B CA 1
ATOM 4077 C C . ASP B 1 29 ? 75.668 100.247 35.076 1.00 29.68 53 ASP B C 1
ATOM 4078 O O . ASP B 1 29 ? 74.553 99.981 34.618 1.00 32.02 53 ASP B O 1
ATOM 4083 N N . ALA B 1 30 ? 75.949 101.404 35.677 1.00 28.12 54 ALA B N 1
ATOM 4084 C CA . ALA B 1 30 ? 74.930 102.433 35.854 1.00 26.64 54 ALA B CA 1
ATOM 4085 C C . ALA B 1 30 ? 74.489 103.034 34.498 1.00 26.16 54 ALA B C 1
ATOM 4086 O O . ALA B 1 30 ? 73.293 103.199 34.246 1.00 27.25 54 ALA B O 1
ATOM 4088 N N . ILE B 1 31 ? 75.439 103.338 33.620 1.00 23.73 55 ILE B N 1
ATOM 4089 C CA . ILE B 1 31 ? 75.075 103.892 32.313 1.00 23.60 55 ILE B CA 1
ATOM 4090 C C . ILE B 1 31 ? 74.272 102.885 31.466 1.00 24.54 55 ILE B C 1
ATOM 4091 O O . ILE B 1 31 ? 73.370 103.293 30.744 1.00 25.07 55 ILE B O 1
ATOM 4096 N N . MET B 1 32 ? 74.572 101.584 31.577 1.00 26.66 56 MET B N 1
ATOM 4097 C CA . MET B 1 32 ? 73.803 100.544 30.863 1.00 28.14 56 MET B CA 1
ATOM 4098 C C . MET B 1 32 ? 72.324 100.663 31.190 1.00 29.53 56 MET B C 1
ATOM 4099 O O . MET B 1 32 ? 71.474 100.601 30.292 1.00 29.27 56 MET B O 1
ATOM 4104 N N . ASP B 1 33 ? 72.030 100.846 32.478 1.00 29.43 57 ASP B N 1
ATOM 4105 C CA . ASP B 1 33 ? 70.656 100.982 32.952 1.00 30.70 57 ASP B CA 1
ATOM 4106 C C . ASP B 1 33 ? 70.056 102.367 32.697 1.00 29.28 57 ASP B C 1
ATOM 4107 O O . ASP B 1 33 ? 68.980 102.477 32.104 1.00 28.48 57 ASP B O 1
ATOM 4112 N N . ALA B 1 34 ? 70.751 103.414 33.143 1.00 27.91 58 ALA B N 1
ATOM 4113 C CA . ALA B 1 34 ? 70.228 104.782 33.080 1.00 26.09 58 ALA B CA 1
ATOM 4114 C C . ALA B 1 34 ? 69.937 105.233 31.650 1.00 25.66 58 ALA B C 1
ATOM 4115 O O . ALA B 1 34 ? 68.944 105.921 31.406 1.00 27.84 58 ALA B O 1
ATOM 4117 N N . ALA B 1 35 ? 70.785 104.838 30.702 1.00 23.95 59 ALA B N 1
ATOM 4118 C CA . ALA B 1 35 ? 70.548 105.167 29.286 1.00 25.15 59 ALA B CA 1
ATOM 4119 C C . ALA B 1 35 ? 69.626 104.140 28.587 1.00 25.00 59 ALA B C 1
ATOM 4120 O O . ALA B 1 35 ? 69.320 104.279 27.407 1.00 27.41 59 ALA B O 1
ATOM 4122 N N . GLU B 1 36 ? 69.171 103.137 29.342 1.00 25.44 60 GLU B N 1
ATOM 4123 C CA . GLU B 1 36 ? 68.265 102.093 28.860 1.00 26.57 60 GLU B CA 1
ATOM 4124 C C . GLU B 1 36 ? 68.817 101.371 27.624 1.00 25.83 60 GLU B C 1
ATOM 4125 O O . GLU B 1 36 ? 68.142 101.215 26.612 1.00 27.94 60 GLU B O 1
ATOM 4131 N N . LEU B 1 37 ? 70.067 100.938 27.734 1.00 26.86 61 LEU B N 1
ATOM 4132 C CA . LEU B 1 37 ? 70.766 100.285 26.629 1.00 25.77 61 LEU B CA 1
ATOM 4133 C C . LEU B 1 37 ? 70.454 98.789 26.610 1.00 26.17 61 LEU B C 1
ATOM 4134 O O . LEU B 1 37 ? 70.178 98.216 25.563 1.00 29.28 61 LEU B O 1
ATOM 4139 N N . VAL B 1 38 ? 70.528 98.179 27.786 1.00 27.00 62 VAL B N 1
ATOM 4140 C CA . VAL B 1 38 ? 70.278 96.763 27.971 1.00 28.55 62 VAL B CA 1
ATOM 4141 C C . VAL B 1 38 ? 69.432 96.557 29.221 1.00 28.56 62 VAL B C 1
ATOM 4142 O O . VAL B 1 38 ? 69.274 97.465 30.043 1.00 27.45 62 VAL B O 1
ATOM 4146 N N . ASP B 1 39 ? 68.874 95.363 29.348 1.00 27.53 63 ASP B N 1
ATOM 4147 C CA . ASP B 1 39 ? 68.231 94.968 30.581 1.00 27.03 63 ASP B CA 1
ATOM 4148 C C . ASP B 1 39 ? 68.749 93.597 31.022 1.00 29.32 63 ASP B C 1
ATOM 4149 O O . ASP B 1 39 ? 68.499 92.589 30.360 1.00 28.71 63 ASP B O 1
ATOM 4154 N N . ARG B 1 40 ? 69.458 93.594 32.154 1.00 30.70 64 ARG B N 1
ATOM 4155 C CA A ARG B 1 40 ? 70.088 92.395 32.723 0.60 31.65 64 ARG B CA 1
ATOM 4156 C CA B ARG B 1 40 ? 70.086 92.384 32.694 0.40 31.23 64 ARG B CA 1
ATOM 4157 C C . ARG B 1 40 ? 69.113 91.537 33.524 1.00 31.29 64 ARG B C 1
ATOM 4158 O O . ARG B 1 40 ? 69.461 90.438 33.948 1.00 29.96 64 ARG B O 1
ATOM 4173 N N . ARG B 1 41 ? 67.897 92.044 33.746 1.00 30.81 65 ARG B N 1
ATOM 4174 C CA . ARG B 1 41 ? 66.906 91.362 34.587 1.00 30.06 65 ARG B CA 1
ATOM 4175 C C . ARG B 1 41 ? 66.176 90.194 33.901 1.00 31.12 65 ARG B C 1
ATOM 4176 O O . ARG B 1 41 ? 65.253 89.615 34.472 1.00 30.54 65 ARG B O 1
ATOM 4184 N N . TYR B 1 42 ? 66.565 89.861 32.676 1.00 31.25 66 TYR B N 1
ATOM 4185 C CA . TYR B 1 42 ? 66.089 88.644 32.035 1.00 30.86 66 TYR B CA 1
ATOM 4186 C C . TYR B 1 42 ? 66.634 87.462 32.839 1.00 33.08 66 TYR B C 1
ATOM 4187 O O . TYR B 1 42 ? 67.842 87.386 33.061 1.00 34.78 66 TYR B O 1
ATOM 4196 N N . PRO B 1 43 ? 65.756 86.540 33.279 1.00 33.58 67 PRO B N 1
ATOM 4197 C CA . PRO B 1 43 ? 66.154 85.471 34.199 1.00 35.91 67 PRO B CA 1
ATOM 4198 C C . PRO B 1 43 ? 66.962 84.309 33.587 1.00 35.13 67 PRO B C 1
ATOM 4199 O O . PRO B 1 43 ? 66.797 83.169 33.992 1.00 32.60 67 PRO B O 1
ATOM 4203 N N . VAL B 1 44 ? 67.833 84.596 32.629 1.00 34.92 68 VAL B N 1
ATOM 4204 C CA . VAL B 1 44 ? 68.827 83.622 32.206 1.00 34.83 68 VAL B CA 1
ATOM 4205 C C . VAL B 1 44 ? 70.175 84.321 32.305 1.00 35.07 68 VAL B C 1
ATOM 4206 O O . VAL B 1 44 ? 70.412 85.305 31.607 1.00 32.10 68 VAL B O 1
ATOM 4210 N N . LYS B 1 45 ? 71.029 83.826 33.204 1.00 35.14 69 LYS B N 1
ATOM 4211 C CA . LYS B 1 45 ? 72.334 84.431 33.470 1.00 37.45 69 LYS B CA 1
ATOM 4212 C C . LYS B 1 45 ? 73.108 84.665 32.181 1.00 35.37 69 LYS B C 1
ATOM 4213 O O . LYS B 1 45 ? 73.217 83.773 31.344 1.00 36.32 69 LYS B O 1
ATOM 4219 N N . GLY B 1 46 ? 73.614 85.882 32.020 1.00 34.90 70 GLY B N 1
ATOM 4220 C CA . GLY B 1 46 ? 74.402 86.260 30.853 1.00 34.08 70 GLY B CA 1
ATOM 4221 C C . GLY B 1 46 ? 73.634 86.417 29.552 1.00 35.11 70 GLY B C 1
ATOM 4222 O O . GLY B 1 46 ? 74.250 86.536 28.487 1.00 34.97 70 GLY B O 1
ATOM 4223 N N . CYS B 1 47 ? 72.303 86.402 29.615 1.00 33.16 71 CYS B N 1
ATOM 4224 C CA . CYS B 1 47 ? 71.474 86.653 28.438 1.00 32.27 71 CYS B CA 1
ATOM 4225 C C . CYS B 1 47 ? 70.711 87.944 28.680 1.00 32.82 71 CYS B C 1
ATOM 4226 O O . CYS B 1 47 ? 69.727 87.961 29.428 1.00 30.13 71 CYS B O 1
ATOM 4229 N N . VAL B 1 48 ? 71.166 89.025 28.053 1.00 31.18 72 VAL B N 1
ATOM 4230 C CA . VAL B 1 48 ? 70.626 90.338 28.347 1.00 33.29 72 VAL B CA 1
ATOM 4231 C C . VAL B 1 48 ? 69.769 90.829 27.203 1.00 31.57 72 VAL B C 1
ATOM 4232 O O . VAL B 1 48 ? 70.091 90.599 26.045 1.00 33.27 72 VAL B O 1
ATOM 4236 N N . VAL B 1 49 ? 68.674 91.507 27.540 1.00 29.38 73 VAL B N 1
ATOM 4237 C CA . VAL B 1 49 ? 67.829 92.141 26.547 1.00 29.98 73 VAL B CA 1
ATOM 4238 C C . VAL B 1 49 ? 68.542 93.375 26.001 1.00 29.90 73 VAL B C 1
ATOM 4239 O O . VAL B 1 49 ? 69.037 94.193 26.769 1.00 30.81 73 VAL B O 1
ATOM 4243 N N . PHE B 1 50 ? 68.615 93.483 24.677 1.00 29.88 74 PHE B N 1
ATOM 4244 C CA . PHE B 1 50 ? 69.000 94.727 24.023 1.00 28.41 74 PHE B CA 1
ATOM 4245 C C . PHE B 1 50 ? 67.754 95.603 23.903 1.00 29.17 74 PHE B C 1
ATOM 4246 O O . PHE B 1 50 ? 66.863 95.306 23.103 1.00 29.93 74 PHE B O 1
ATOM 4254 N N . ARG B 1 51 ? 67.683 96.682 24.686 1.00 26.81 75 ARG B N 1
ATOM 4255 C CA . ARG B 1 51 ? 66.574 97.637 24.568 1.00 26.43 75 ARG B CA 1
ATOM 4256 C C . ARG B 1 51 ? 66.800 98.566 23.363 1.00 24.16 75 ARG B C 1
ATOM 4257 O O . ARG B 1 51 ? 67.920 98.650 22.861 1.00 24.82 75 ARG B O 1
ATOM 4265 N N . PRO B 1 52 ? 65.745 99.265 22.895 1.00 25.56 76 PRO B N 1
ATOM 4266 C CA . PRO B 1 52 ? 65.801 100.020 21.626 1.00 26.45 76 PRO B CA 1
ATOM 4267 C C . PRO B 1 52 ? 66.994 100.947 21.420 1.00 26.49 76 PRO B C 1
ATOM 4268 O O . PRO B 1 52 ? 67.644 100.900 20.365 1.00 26.56 76 PRO B O 1
ATOM 4272 N N . TYR B 1 53 ? 67.266 101.796 22.408 1.00 24.86 77 TYR B N 1
ATOM 4273 C CA . TYR B 1 53 ? 68.323 102.788 22.282 1.00 22.69 77 TYR B CA 1
ATOM 4274 C C . TYR B 1 53 ? 69.683 102.101 22.113 1.00 22.42 77 TYR B C 1
ATOM 4275 O O . TYR B 1 53 ? 70.492 102.509 21.289 1.00 21.44 77 TYR B O 1
ATOM 4284 N N . GLY B 1 54 ? 69.919 101.051 22.892 1.00 22.57 78 GLY B N 1
ATOM 4285 C CA . GLY B 1 54 ? 71.116 100.233 22.744 1.00 24.66 78 GLY B CA 1
ATOM 4286 C C . GLY B 1 54 ? 71.167 99.410 21.462 1.00 24.62 78 GLY B C 1
ATOM 4287 O O . GLY B 1 54 ? 72.203 99.367 20.792 1.00 23.70 78 GLY B O 1
ATOM 4288 N N . PHE B 1 55 ? 70.064 98.749 21.097 1.00 25.17 79 PHE B N 1
ATOM 4289 C CA . PHE B 1 55 ? 70.105 97.904 19.896 1.00 25.43 79 PHE B CA 1
ATOM 4290 C C . PHE B 1 55 ? 70.374 98.697 18.615 1.00 24.04 79 PHE B C 1
ATOM 4291 O O . PHE B 1 55 ? 71.003 98.180 17.698 1.00 24.70 79 PHE B O 1
ATOM 4299 N N . PHE B 1 56 ? 69.901 99.939 18.546 1.00 23.28 80 PHE B N 1
ATOM 4300 C CA . PHE B 1 56 ? 70.180 100.777 17.382 1.00 24.56 80 PHE B CA 1
ATOM 4301 C C . PHE B 1 56 ? 71.691 100.915 17.127 1.00 25.27 80 PHE B C 1
ATOM 4302 O O . PHE B 1 56 ? 72.131 100.922 15.980 1.00 25.41 80 PHE B O 1
ATOM 4310 N N . MET B 1 57 ? 72.466 101.033 18.203 1.00 24.42 81 MET B N 1
ATOM 4311 C CA . MET B 1 57 ? 73.922 101.189 18.113 1.00 23.43 81 MET B CA 1
ATOM 4312 C C . MET B 1 57 ? 74.589 99.915 17.592 1.00 23.42 81 MET B C 1
ATOM 4313 O O . MET B 1 57 ? 75.455 99.970 16.723 1.00 23.57 81 MET B O 1
ATOM 4318 N N . GLU B 1 58 ? 74.169 98.776 18.133 1.00 25.94 82 GLU B N 1
ATOM 4319 C CA . GLU B 1 58 ? 74.704 97.465 17.758 1.00 26.67 82 GLU B CA 1
ATOM 4320 C C . GLU B 1 58 ? 74.399 97.167 16.305 1.00 27.59 82 GLU B C 1
ATOM 4321 O O . GLU B 1 58 ? 75.269 96.721 15.551 1.00 26.15 82 GLU B O 1
ATOM 4327 N N . ASN B 1 59 ? 73.152 97.409 15.925 1.00 27.42 83 ASN B N 1
ATOM 4328 C CA . ASN B 1 59 ? 72.712 97.179 14.562 1.00 28.08 83 ASN B CA 1
ATOM 4329 C C . ASN B 1 59 ? 73.471 98.070 13.584 1.00 29.11 83 ASN B C 1
ATOM 4330 O O . ASN B 1 59 ? 73.840 97.627 12.498 1.00 28.45 83 ASN B O 1
ATOM 4335 N N . ALA B 1 60 ? 73.731 99.314 13.986 1.00 27.99 84 ALA B N 1
ATOM 4336 C CA . ALA B 1 60 ? 74.477 100.248 13.143 1.00 26.13 84 ALA B CA 1
ATOM 4337 C C . ALA B 1 60 ? 75.909 99.777 12.935 1.00 24.60 84 ALA B C 1
ATOM 4338 O O . ALA B 1 60 ? 76.439 99.865 11.828 1.00 27.45 84 ALA B O 1
ATOM 4340 N N . ILE B 1 61 ? 76.538 99.279 13.994 1.00 25.29 85 ILE B N 1
ATOM 4341 C CA . ILE B 1 61 ? 77.903 98.776 13.895 1.00 24.76 85 ILE B CA 1
ATOM 4342 C C . ILE B 1 61 ? 77.962 97.581 12.936 1.00 25.09 85 ILE B C 1
ATOM 4343 O O . ILE B 1 61 ? 78.807 97.551 12.016 1.00 23.47 85 ILE B O 1
ATOM 4348 N N . MET B 1 62 ? 77.050 96.627 13.127 1.00 23.67 86 MET B N 1
ATOM 4349 C CA . MET B 1 62 ? 77.034 95.400 12.309 1.00 27.41 86 MET B CA 1
ATOM 4350 C C . MET B 1 62 ? 76.601 95.666 10.867 1.00 28.67 86 MET B C 1
ATOM 4351 O O . MET B 1 62 ? 77.132 95.052 9.944 1.00 28.02 86 MET B O 1
ATOM 4356 N N . ARG B 1 63 ? 75.662 96.586 10.666 1.00 29.21 87 ARG B N 1
ATOM 4357 C CA . ARG B 1 63 ? 75.299 97.006 9.309 1.00 31.43 87 ARG B CA 1
ATOM 4358 C C . ARG B 1 63 ? 76.508 97.589 8.578 1.00 30.23 87 ARG B C 1
ATOM 4359 O O . ARG B 1 63 ? 76.698 97.321 7.396 1.00 27.59 87 ARG B O 1
ATOM 4367 N N . LEU B 1 64 ? 77.299 98.412 9.272 1.00 28.55 88 LEU B N 1
ATOM 4368 C CA . LEU B 1 64 ? 78.515 98.970 8.675 1.00 28.15 88 LEU B CA 1
ATOM 4369 C C . LEU B 1 64 ? 79.495 97.863 8.296 1.00 26.73 88 LEU B C 1
ATOM 4370 O O . LEU B 1 64 ? 80.060 97.875 7.206 1.00 27.01 88 LEU B O 1
ATOM 4375 N N . CYS B 1 65 ? 79.696 96.912 9.200 1.00 26.30 89 CYS B N 1
ATOM 4376 C CA . CYS B 1 65 ? 80.541 95.754 8.910 1.00 24.48 89 CYS B CA 1
ATOM 4377 C C . CYS B 1 65 ? 80.058 95.014 7.665 1.00 25.10 89 CYS B C 1
ATOM 4378 O O . CYS B 1 65 ? 80.843 94.687 6.769 1.00 26.48 89 CYS B O 1
ATOM 4381 N N . GLU B 1 66 ? 78.760 94.761 7.613 1.00 23.61 90 GLU B N 1
ATOM 4382 C CA . GLU B 1 66 ? 78.156 94.056 6.495 1.00 26.03 90 GLU B CA 1
ATOM 4383 C C . GLU B 1 66 ? 78.416 94.802 5.192 1.00 25.94 90 GLU B C 1
ATOM 4384 O O . GLU B 1 66 ? 78.879 94.213 4.206 1.00 24.65 90 GLU B O 1
ATOM 4390 N N . GLU B 1 67 ? 78.138 96.103 5.209 1.00 27.64 91 GLU B N 1
ATOM 4391 C CA . GLU B 1 67 ? 78.355 96.991 4.060 1.00 26.97 91 GLU B CA 1
ATOM 4392 C C . GLU B 1 67 ? 79.808 97.002 3.573 1.00 26.23 91 GLU B C 1
ATOM 4393 O O . GLU B 1 67 ? 80.059 96.966 2.364 1.00 24.97 91 GLU B O 1
ATOM 4399 N N . GLU B 1 68 ? 80.754 97.070 4.510 1.00 24.52 92 GLU B N 1
ATOM 4400 C CA . GLU B 1 68 ? 82.192 97.112 4.181 1.00 25.66 92 GLU B CA 1
ATOM 4401 C C . GLU B 1 68 ? 82.698 95.754 3.677 1.00 26.69 92 GLU B C 1
ATOM 4402 O O . GLU B 1 68 ? 83.532 95.687 2.773 1.00 26.11 92 GLU B O 1
ATOM 4408 N N . TYR B 1 69 ? 82.190 94.676 4.267 1.00 26.08 93 TYR B N 1
ATOM 4409 C CA . TYR B 1 69 ? 82.489 93.334 3.787 1.00 24.30 93 TYR B CA 1
ATOM 4410 C C . TYR B 1 69 ? 81.980 93.150 2.355 1.00 23.23 93 TYR B C 1
ATOM 4411 O O . TYR B 1 69 ? 82.700 92.620 1.522 1.00 25.10 93 TYR B O 1
ATOM 4420 N N . ALA B 1 70 ? 80.770 93.622 2.066 1.00 22.66 94 ALA B N 1
ATOM 4421 C CA . ALA B 1 70 ? 80.220 93.560 0.702 1.00 26.04 94 ALA B CA 1
ATOM 4422 C C . ALA B 1 70 ? 81.144 94.227 -0.324 1.00 26.91 94 ALA B C 1
ATOM 4423 O O . ALA B 1 70 ? 81.322 93.705 -1.418 1.00 24.88 94 ALA B O 1
ATOM 4425 N N . LYS B 1 71 ? 81.731 95.369 0.036 1.00 29.20 95 LYS B N 1
ATOM 4426 C CA . LYS B 1 71 ? 82.603 96.112 -0.885 1.00 31.34 95 LYS B CA 1
ATOM 4427 C C . LYS B 1 71 ? 83.886 95.362 -1.221 1.00 31.68 95 LYS B C 1
ATOM 4428 O O . LYS B 1 71 ? 84.461 95.578 -2.283 1.00 33.18 95 LYS B O 1
ATOM 4434 N N . VAL B 1 72 ? 84.352 94.505 -0.313 1.00 31.13 96 VAL B N 1
ATOM 4435 C CA . VAL B 1 72 ? 85.556 93.707 -0.573 1.00 28.99 96 VAL B CA 1
ATOM 4436 C C . VAL B 1 72 ? 85.199 92.251 -0.927 1.00 26.57 96 VAL B C 1
ATOM 4437 O O . VAL B 1 72 ? 86.015 91.345 -0.754 1.00 26.75 96 VAL B O 1
ATOM 4441 N N . GLY B 1 73 ? 83.986 92.044 -1.445 1.00 26.88 97 GLY B N 1
ATOM 4442 C CA . GLY B 1 73 ? 83.580 90.752 -2.028 1.00 27.45 97 GLY B CA 1
ATOM 4443 C C . GLY B 1 73 ? 83.294 89.624 -1.033 1.00 28.10 97 GLY B C 1
ATOM 4444 O O . GLY B 1 73 ? 83.419 88.457 -1.374 1.00 26.73 97 GLY B O 1
ATOM 4445 N N . ILE B 1 74 ? 82.903 89.962 0.195 1.00 27.40 98 ILE B N 1
ATOM 4446 C CA . ILE B 1 74 ? 82.489 88.940 1.160 1.00 26.02 98 ILE B CA 1
ATOM 4447 C C . ILE B 1 74 ? 80.972 89.000 1.284 1.00 27.05 98 ILE B C 1
ATOM 4448 O O . ILE B 1 74 ? 80.428 90.042 1.651 1.00 26.98 98 ILE B O 1
ATOM 4453 N N . SER B 1 75 ? 80.298 87.892 0.956 1.00 25.95 99 SER B N 1
ATOM 4454 C CA . SER B 1 75 ? 78.838 87.897 0.792 1.00 26.29 99 SER B CA 1
ATOM 4455 C C . SER B 1 75 ? 78.139 87.463 2.070 1.00 26.58 99 SER B C 1
ATOM 4456 O O . SER B 1 75 ? 78.577 86.535 2.752 1.00 27.17 99 SER B O 1
ATOM 4459 N N . GLN B 1 76 ? 77.047 88.133 2.392 1.00 26.56 100 GLN B N 1
ATOM 4460 C CA . GLN B 1 76 ? 76.333 87.828 3.609 1.00 27.75 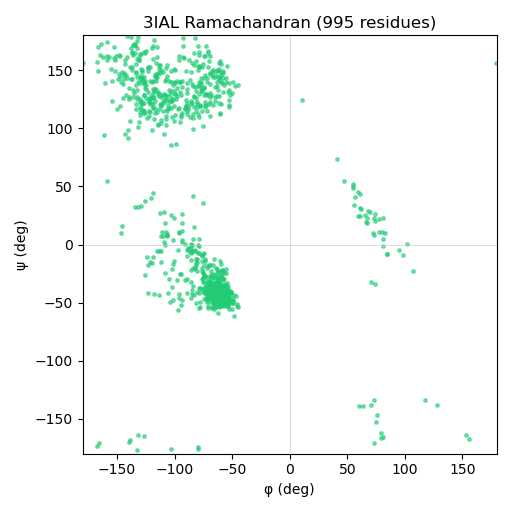100 GLN B CA 1
ATOM 4461 C C . GLN B 1 76 ? 75.488 86.579 3.408 1.00 28.19 100 GLN B C 1
ATOM 4462 O O . GLN B 1 76 ? 74.902 86.380 2.345 1.00 27.45 100 GLN B O 1
ATOM 4468 N N . ILE B 1 77 ? 75.460 85.736 4.434 1.00 26.60 101 ILE B N 1
ATOM 4469 C CA . ILE B 1 77 ? 74.660 84.534 4.443 1.00 26.17 101 ILE B CA 1
ATOM 4470 C C . ILE B 1 77 ? 74.085 84.342 5.836 1.00 25.06 101 ILE B C 1
ATOM 4471 O O . ILE B 1 77 ? 74.346 85.147 6.737 1.00 23.24 101 ILE B O 1
ATOM 4476 N N . LEU B 1 78 ? 73.304 83.281 6.016 1.00 23.24 102 LEU B N 1
ATOM 4477 C CA . LEU B 1 78 ? 72.897 82.866 7.362 1.00 24.11 102 LEU B CA 1
ATOM 4478 C C . LEU B 1 78 ? 72.795 81.348 7.486 1.00 23.71 102 LEU B C 1
ATOM 4479 O O . LEU B 1 78 ? 72.094 80.690 6.698 1.00 20.88 102 LEU B O 1
ATOM 4484 N N . PHE B 1 79 ? 73.499 80.822 8.491 1.00 23.59 103 PHE B N 1
ATOM 4485 C CA . PHE B 1 79 ? 73.463 79.422 8.859 1.00 22.37 103 PHE B CA 1
ATOM 4486 C C . PHE B 1 79 ? 72.469 79.234 10.000 1.00 23.94 103 PHE B C 1
ATOM 4487 O O . PHE B 1 79 ? 72.170 80.192 10.712 1.00 22.89 103 PHE B O 1
ATOM 4495 N N . PRO B 1 80 ? 71.963 77.991 10.180 1.00 23.86 104 PRO B N 1
ATOM 4496 C CA . PRO B 1 80 ? 71.188 77.616 11.358 1.00 24.50 104 PRO B CA 1
ATOM 4497 C C . PRO B 1 80 ? 71.967 77.781 12.655 1.00 24.51 104 PRO B C 1
ATOM 4498 O O . PRO B 1 80 ? 73.198 77.750 12.655 1.00 24.11 104 PRO B O 1
ATOM 4502 N N . THR B 1 81 ? 71.235 77.951 13.747 1.00 23.86 105 THR B N 1
ATOM 4503 C CA . THR B 1 81 ? 71.816 78.125 15.071 1.00 22.70 105 THR B CA 1
ATOM 4504 C C . THR B 1 81 ? 72.333 76.805 15.619 1.00 22.51 105 THR B C 1
ATOM 4505 O O . THR B 1 81 ? 73.267 76.774 16.425 1.00 25.08 105 THR B O 1
ATOM 4509 N N . VAL B 1 82 ? 71.713 75.717 15.194 1.00 20.97 106 VAL B N 1
ATOM 4510 C CA . VAL B 1 82 ? 72.000 74.402 15.759 1.00 22.02 106 VAL B CA 1
ATOM 4511 C C . VAL B 1 82 ? 73.063 73.685 14.931 1.00 22.80 106 VAL B C 1
ATOM 4512 O O . VAL B 1 82 ? 73.018 73.707 13.699 1.00 22.79 106 VAL B O 1
ATOM 4516 N N . ILE B 1 83 ? 74.029 73.080 15.620 1.00 23.11 107 ILE B N 1
ATOM 4517 C CA . ILE B 1 83 ? 75.092 72.322 14.979 1.00 24.24 107 ILE B CA 1
ATOM 4518 C C . ILE B 1 83 ? 75.010 70.887 15.478 1.00 24.23 107 ILE B C 1
ATOM 4519 O O . ILE B 1 83 ? 75.024 70.663 16.683 1.00 24.52 107 ILE B O 1
ATOM 4524 N N . PRO B 1 84 ? 74.926 69.907 14.558 1.00 23.38 108 PRO B N 1
ATOM 4525 C CA . PRO B 1 84 ? 74.853 68.521 15.012 1.00 25.55 108 PRO B CA 1
ATOM 4526 C C . PRO B 1 84 ? 76.150 68.083 15.696 1.00 25.52 108 PRO B C 1
ATOM 4527 O O . PRO B 1 84 ? 77.231 68.516 15.300 1.00 25.39 108 PRO B O 1
ATOM 4531 N N . GLU B 1 85 ? 76.032 67.248 16.725 1.00 26.56 109 GLU B N 1
ATOM 4532 C CA . GLU B 1 85 ? 77.188 66.822 17.528 1.00 28.85 109 GLU B CA 1
ATOM 4533 C C . GLU B 1 85 ? 78.345 66.255 16.698 1.00 28.61 109 GLU B C 1
ATOM 4534 O O . GLU B 1 85 ? 79.501 66.527 16.995 1.00 28.40 109 GLU B O 1
ATOM 4540 N N . SER B 1 86 ? 78.030 65.484 15.662 1.00 30.06 110 SER B N 1
ATOM 4541 C CA . SER B 1 86 ? 79.061 64.880 14.815 1.00 33.57 110 SER B CA 1
ATOM 4542 C C . SER B 1 86 ? 79.900 65.911 14.043 1.00 35.09 110 SER B C 1
ATOM 4543 O O . SER B 1 86 ? 81.087 65.688 13.811 1.00 35.45 110 SER B O 1
ATOM 4546 N N . PHE B 1 87 ? 79.288 67.026 13.645 1.00 35.91 111 PHE B N 1
ATOM 4547 C CA . PHE B 1 87 ? 80.029 68.143 13.046 1.00 36.16 111 PHE B CA 1
ATOM 4548 C C . PHE B 1 87 ? 81.030 68.730 14.044 1.00 37.44 111 PHE B C 1
ATOM 4549 O O . PHE B 1 87 ? 82.223 68.868 13.759 1.00 34.51 111 PHE B O 1
ATOM 4557 N N . LEU B 1 88 ? 80.513 69.062 15.220 1.00 40.37 112 LEU B N 1
ATOM 4558 C CA . LEU B 1 88 ? 81.240 69.838 16.221 1.00 43.08 112 LEU B CA 1
ATOM 4559 C C . LEU B 1 88 ? 82.453 69.097 16.783 1.00 43.88 112 LEU B C 1
ATOM 4560 O O . LEU B 1 88 ? 83.431 69.730 17.184 1.00 44.43 112 LEU B O 1
ATOM 4565 N N . LYS B 1 89 ? 82.388 67.765 16.797 1.00 45.44 113 LYS B N 1
ATOM 4566 C CA . LYS B 1 89 ? 83.464 66.929 17.345 1.00 47.28 113 LYS B CA 1
ATOM 4567 C C . LYS B 1 89 ? 84.562 66.537 16.331 1.00 48.16 113 LYS B C 1
ATOM 4568 O O . LYS B 1 89 ? 85.543 65.893 16.710 1.00 48.98 113 LYS B O 1
ATOM 4574 N N . LYS B 1 90 ? 84.396 66.896 15.057 1.00 47.45 114 LYS B N 1
ATOM 4575 C CA . LYS B 1 90 ? 85.355 66.507 14.010 1.00 47.45 114 LYS B CA 1
ATOM 4576 C C . LYS B 1 90 ? 86.793 66.989 14.290 1.00 47.30 114 LYS B C 1
ATOM 4577 O O . LYS B 1 90 ? 87.728 66.194 14.217 1.00 46.05 114 LYS B O 1
ATOM 4583 N N . GLU B 1 91 ? 86.964 68.276 14.608 1.00 46.54 115 GLU B N 1
ATOM 4584 C CA . GLU B 1 91 ? 88.305 68.860 14.802 1.00 46.25 115 GLU B CA 1
ATOM 4585 C C . GLU B 1 91 ? 88.664 68.873 16.283 1.00 44.30 115 GLU B C 1
ATOM 4586 O O . GLU B 1 91 ? 88.013 69.550 17.078 1.00 44.98 115 GLU B O 1
ATOM 4592 N N . SER B 1 92 ? 89.725 68.151 16.634 1.00 44.15 116 SER B N 1
ATOM 4593 C CA . SER B 1 92 ? 90.086 67.894 18.033 1.00 43.89 116 SER B CA 1
ATOM 4594 C C . SER B 1 92 ? 90.415 69.155 18.835 1.00 43.12 116 SER B C 1
ATOM 4595 O O . SER B 1 92 ? 89.788 69.428 19.857 1.00 42.03 116 SER B O 1
ATOM 4598 N N . ASP B 1 93 ? 91.408 69.911 18.383 1.00 42.87 117 ASP B N 1
ATOM 4599 C CA . ASP B 1 93 ? 91.839 71.100 19.116 1.00 44.40 117 ASP B CA 1
ATOM 4600 C C . ASP B 1 93 ? 90.738 72.165 19.204 1.00 42.85 117 ASP B C 1
ATOM 4601 O O . ASP B 1 93 ? 90.634 72.863 20.208 1.00 43.09 117 ASP B O 1
ATOM 4606 N N . HIS B 1 94 ? 89.907 72.265 18.172 1.00 41.58 118 HIS B N 1
ATOM 4607 C CA . HIS B 1 94 ? 88.780 73.200 18.175 1.00 40.36 118 HIS B CA 1
ATOM 4608 C C . HIS B 1 94 ? 87.720 72.809 19.215 1.00 40.69 118 HIS B C 1
ATOM 4609 O O . HIS B 1 94 ? 87.244 73.663 19.968 1.00 39.47 118 HIS B O 1
ATOM 4616 N N . ILE B 1 95 ? 87.362 71.524 19.268 1.00 41.11 119 ILE B N 1
ATOM 4617 C CA . ILE B 1 95 ? 86.323 71.065 20.201 1.00 41.28 119 ILE B CA 1
ATOM 4618 C C . ILE B 1 95 ? 86.772 71.102 21.668 1.00 41.21 119 ILE B C 1
ATOM 4619 O O . ILE B 1 95 ? 85.984 71.470 22.537 1.00 40.32 119 ILE B O 1
ATOM 4624 N N . LYS B 1 96 ? 88.022 70.738 21.951 1.00 42.23 120 LYS B N 1
ATOM 4625 C CA . LYS B 1 96 ? 88.544 70.847 23.324 1.00 43.71 120 LYS B CA 1
ATOM 4626 C C . LYS B 1 96 ? 88.517 72.293 23.821 1.00 42.83 120 LYS B C 1
ATOM 4627 O O . LYS B 1 96 ? 88.324 72.543 25.018 1.00 41.71 120 LYS B O 1
ATOM 4633 N N . GLY B 1 97 ? 88.716 73.235 22.899 1.00 41.16 121 GLY B N 1
ATOM 4634 C CA . GLY B 1 97 ? 88.656 74.654 23.223 1.00 39.82 121 GLY B CA 1
ATOM 4635 C C . GLY B 1 97 ? 87.259 75.135 23.578 1.00 38.51 121 GLY B C 1
ATOM 4636 O O . GLY B 1 97 ? 87.108 76.083 24.345 1.00 37.55 121 GLY B O 1
ATOM 4637 N N . PHE B 1 98 ? 86.236 74.472 23.044 1.00 36.93 122 PHE B N 1
ATOM 4638 C CA . PHE B 1 98 ? 84.860 74.969 23.150 1.00 37.42 122 PHE B CA 1
ATOM 4639 C C . PHE B 1 98 ? 83.841 74.048 23.840 1.00 37.63 122 PHE B C 1
ATOM 4640 O O . PHE B 1 98 ? 82.769 74.515 24.221 1.00 35.21 122 PHE B O 1
ATOM 4648 N N . GLU B 1 99 ? 84.163 72.768 24.024 1.00 38.28 123 GLU B N 1
ATOM 4649 C CA . GLU B 1 99 ? 83.158 71.792 24.473 1.00 40.48 123 GLU B CA 1
ATOM 4650 C C . GLU B 1 99 ? 82.473 72.149 25.796 1.00 41.38 123 GLU B C 1
ATOM 4651 O O . GLU B 1 99 ? 81.321 71.777 26.016 1.00 44.76 123 GLU B O 1
ATOM 4657 N N . ALA B 1 100 ? 83.182 72.856 26.671 1.00 40.46 124 ALA B N 1
ATOM 4658 C CA . ALA B 1 100 ? 82.616 73.299 27.938 1.00 39.83 124 ALA B CA 1
ATOM 4659 C C . ALA B 1 100 ? 81.682 74.497 27.740 1.00 39.09 124 ALA B C 1
ATOM 4660 O O . ALA B 1 100 ? 80.838 74.776 28.595 1.00 38.99 124 ALA B O 1
ATOM 4662 N N . GLU B 1 101 ? 81.839 75.189 26.611 1.00 37.45 125 GLU B N 1
ATOM 4663 C CA . GLU B 1 101 ? 81.028 76.361 26.271 1.00 37.47 125 GLU B CA 1
ATOM 4664 C C . GLU B 1 101 ? 79.699 76.027 25.589 1.00 35.23 125 GLU B C 1
ATOM 4665 O O . GLU B 1 101 ? 78.895 76.929 25.364 1.00 34.26 125 GLU B O 1
ATOM 4671 N N . CYS B 1 102 ? 79.477 74.760 25.231 1.00 33.96 126 CYS B N 1
ATOM 4672 C CA . CYS B 1 102 ? 78.319 74.383 24.405 1.00 34.33 126 CYS B CA 1
ATOM 4673 C C . CYS B 1 102 ? 77.044 74.121 25.201 1.00 33.35 126 CYS B C 1
ATOM 4674 O O . CYS B 1 102 ? 77.033 73.284 26.107 1.00 35.18 126 CYS B O 1
ATOM 4677 N N . PHE B 1 103 ? 75.980 74.843 24.857 1.00 30.47 127 PHE B N 1
ATOM 4678 C CA . PHE B 1 103 ? 74.624 74.486 25.267 1.00 29.35 127 PHE B CA 1
ATOM 4679 C C . PHE B 1 103 ? 74.166 73.333 24.389 1.00 29.97 127 PHE B C 1
ATOM 4680 O O . PHE B 1 103 ? 74.356 73.389 23.181 1.00 31.28 127 PHE B O 1
ATOM 4688 N N . TRP B 1 104 ? 73.558 72.300 24.971 1.00 29.11 128 TRP B N 1
ATOM 4689 C CA . TRP B 1 104 ? 73.093 71.152 24.181 1.00 28.42 128 TRP B CA 1
ATOM 4690 C C . TRP B 1 104 ? 71.575 71.053 24.177 1.00 27.65 128 TRP B C 1
ATOM 4691 O O . TRP B 1 104 ? 70.941 71.067 25.235 1.00 26.41 128 TRP B O 1
ATOM 4702 N N . VAL B 1 105 ? 71.011 70.962 22.972 1.00 25.62 129 VAL B N 1
ATOM 4703 C CA . VAL B 1 105 ? 69.611 70.631 22.783 1.00 26.86 129 VAL B CA 1
ATOM 4704 C C . VAL B 1 105 ? 69.516 69.122 22.658 1.00 27.17 129 VAL B C 1
ATOM 4705 O O . VAL B 1 105 ? 70.179 68.525 21.814 1.00 27.92 129 VAL B O 1
ATOM 4709 N N . GLU B 1 106 ? 68.696 68.512 23.502 1.00 28.51 130 GLU B N 1
ATOM 4710 C CA . GLU B 1 106 ? 68.598 67.051 23.570 1.00 29.32 130 GLU B CA 1
ATOM 4711 C C . GLU B 1 106 ? 67.197 66.507 23.338 1.00 27.99 130 GLU B C 1
ATOM 4712 O O . GLU B 1 106 ? 67.046 65.323 23.047 1.00 28.90 130 GLU B O 1
ATOM 4718 N N . LYS B 1 107 ? 66.177 67.354 23.465 1.00 28.24 131 LYS B N 1
ATOM 4719 C CA . LYS B 1 107 ? 64.805 66.942 23.196 1.00 29.49 131 LYS B CA 1
ATOM 4720 C C . LYS B 1 107 ? 64.114 67.909 22.251 1.00 29.04 131 LYS B C 1
ATOM 4721 O O . LYS B 1 107 ? 64.455 69.090 22.202 1.00 28.40 131 LYS B O 1
ATOM 4727 N N . GLY B 1 108 ? 63.159 67.378 21.493 1.00 28.79 132 GLY B N 1
ATOM 4728 C CA . GLY B 1 108 ? 62.226 68.175 20.711 1.00 30.28 132 GLY B CA 1
ATOM 4729 C C . GLY B 1 108 ? 60.840 67.757 21.140 1.00 31.90 132 GLY B C 1
ATOM 4730 O O . GLY B 1 108 ? 60.407 66.644 20.842 1.00 34.13 132 GLY B O 1
ATOM 4731 N N . GLY B 1 109 ? 60.148 68.632 21.861 1.00 33.40 133 GLY B N 1
ATOM 4732 C CA . GLY B 1 109 ? 58.890 68.264 22.495 1.00 35.28 133 GLY B CA 1
ATOM 4733 C C . GLY B 1 109 ? 59.176 67.365 23.684 1.00 36.53 133 GLY B C 1
ATOM 4734 O O . GLY B 1 109 ? 60.068 67.656 24.482 1.00 35.58 133 GLY B O 1
ATOM 4735 N N . LEU B 1 110 ? 58.430 66.269 23.799 1.00 38.91 134 LEU B N 1
ATOM 4736 C CA . LEU B 1 110 ? 58.668 65.283 24.862 1.00 40.29 134 LEU B CA 1
ATOM 4737 C C . LEU B 1 110 ? 59.672 64.190 24.475 1.00 41.54 134 LEU B C 1
ATOM 4738 O O . LEU B 1 110 ? 60.111 63.429 25.335 1.00 44.16 134 LEU B O 1
ATOM 4743 N N . GLN B 1 111 ? 60.050 64.126 23.201 1.00 42.40 135 GLN B N 1
ATOM 4744 C CA . GLN B 1 111 ? 60.872 63.028 22.694 1.00 43.13 135 GLN B CA 1
ATOM 4745 C C . GLN B 1 111 ? 62.343 63.434 22.497 1.00 43.31 135 GLN B C 1
ATOM 4746 O O . GLN B 1 111 ? 62.622 64.551 22.054 1.00 42.34 135 GLN B O 1
ATOM 4752 N N . PRO B 1 112 ? 63.289 62.531 22.840 1.00 42.81 136 PRO B N 1
ATOM 4753 C CA . PRO B 1 112 ? 64.714 62.805 22.630 1.00 42.16 136 PRO B CA 1
ATOM 4754 C C . PRO B 1 112 ? 65.117 62.824 21.161 1.00 41.77 136 PRO B C 1
ATOM 4755 O O . PRO B 1 112 ? 64.686 61.963 20.398 1.00 41.01 136 PRO B O 1
ATOM 4759 N N . LEU B 1 113 ? 65.959 63.782 20.777 1.00 41.35 137 LEU B N 1
ATOM 4760 C CA . LEU B 1 113 ? 66.477 63.834 19.411 1.00 41.59 137 LEU B CA 1
ATOM 4761 C C . LEU B 1 113 ? 67.433 62.662 19.203 1.00 41.84 137 LEU B C 1
ATOM 4762 O O . LEU B 1 113 ? 68.115 62.242 20.138 1.00 41.41 137 LEU B O 1
ATOM 4767 N N . GLU B 1 114 ? 67.466 62.125 17.986 1.00 43.44 138 GLU B N 1
ATOM 4768 C CA . GLU B 1 114 ? 68.361 61.007 17.664 1.00 45.09 138 GLU B CA 1
ATOM 4769 C C . GLU B 1 114 ? 69.820 61.467 17.603 1.00 42.89 138 GLU B C 1
ATOM 4770 O O . GLU B 1 114 ? 70.731 60.698 17.918 1.00 41.50 138 GLU B O 1
ATOM 4776 N N . GLU B 1 115 ? 70.034 62.709 17.171 1.00 38.84 139 GLU B N 1
ATOM 4777 C CA . GLU B 1 115 ? 71.345 63.337 17.282 1.00 37.24 139 GLU B CA 1
ATOM 4778 C C . GLU B 1 115 ? 71.229 64.641 18.080 1.00 34.56 139 GLU B C 1
ATOM 4779 O O . GLU B 1 115 ? 70.354 65.466 17.811 1.00 33.06 139 GLU B O 1
ATOM 4785 N N . ARG B 1 116 ? 72.112 64.818 19.060 1.00 32.94 140 ARG B N 1
ATOM 4786 C CA . ARG B 1 116 ? 72.107 66.022 19.894 1.00 31.84 140 ARG B CA 1
ATOM 4787 C C . ARG B 1 116 ? 72.551 67.215 19.059 1.00 28.48 140 ARG B C 1
ATOM 4788 O O . ARG B 1 116 ? 73.380 67.064 18.163 1.00 28.30 140 ARG B O 1
ATOM 4796 N N . LEU B 1 117 ? 72.009 68.390 19.367 1.00 26.21 141 LEU B N 1
ATOM 4797 C CA . LEU B 1 117 ? 72.343 69.619 18.647 1.00 25.71 141 LEU B CA 1
ATOM 4798 C C . LEU B 1 117 ? 72.955 70.639 19.579 1.00 24.70 141 LEU B C 1
ATOM 4799 O O . LEU B 1 117 ? 72.374 70.970 20.612 1.00 28.02 141 LEU B O 1
ATOM 4804 N N . ALA B 1 118 ? 74.129 71.143 19.218 1.00 23.64 142 ALA B N 1
ATOM 4805 C CA . ALA B 1 118 ? 74.762 72.206 19.985 1.00 22.64 142 ALA B CA 1
ATOM 4806 C C . ALA B 1 118 ? 74.299 73.557 19.459 1.00 22.98 142 ALA B C 1
ATOM 4807 O O . ALA B 1 118 ? 74.166 73.749 18.251 1.00 23.26 142 ALA B O 1
ATOM 4809 N N . LEU B 1 119 ? 74.031 74.492 20.363 1.00 22.50 143 LEU B N 1
ATOM 4810 C CA . LEU B 1 119 ? 73.865 75.876 19.959 1.00 24.66 143 LEU B CA 1
ATOM 4811 C C . LEU B 1 119 ? 75.266 76.380 19.605 1.00 26.67 143 LEU B C 1
ATOM 4812 O O . LEU B 1 119 ? 76.200 76.191 20.382 1.00 27.63 143 LEU B O 1
ATOM 4817 N N . ARG B 1 120 ? 75.412 76.987 18.432 1.00 24.24 144 ARG B N 1
ATOM 4818 C CA . ARG B 1 120 ? 76.720 77.428 17.940 1.00 22.60 144 ARG B CA 1
ATOM 4819 C C . ARG B 1 120 ? 77.490 78.317 18.932 1.00 20.74 144 ARG B C 1
ATOM 4820 O O . ARG B 1 120 ? 76.999 79.360 19.338 1.00 22.05 144 ARG B O 1
ATOM 4828 N N . PRO B 1 121 ? 78.681 77.881 19.358 1.00 21.05 145 PRO B N 1
ATOM 4829 C CA . PRO B 1 121 ? 79.576 78.793 20.087 1.00 21.49 145 PRO B CA 1
ATOM 4830 C C . PRO B 1 121 ? 80.410 79.652 19.144 1.00 22.16 145 PRO B C 1
ATOM 4831 O O . PRO B 1 121 ? 80.953 80.681 19.537 1.00 22.68 145 PRO B O 1
ATOM 4835 N N . THR B 1 122 ? 80.517 79.177 17.912 1.00 21.82 146 THR B N 1
ATOM 4836 C CA . THR B 1 122 ? 81.228 79.818 16.821 1.00 22.50 146 THR B CA 1
ATOM 4837 C C . THR B 1 122 ? 80.985 78.803 15.705 1.00 22.12 146 THR B C 1
ATOM 4838 O O . THR B 1 122 ? 80.687 77.635 15.992 1.00 21.67 146 THR B O 1
ATOM 4842 N N . SER B 1 123 ? 81.049 79.222 14.452 1.00 19.66 147 SER B N 1
ATOM 4843 C CA . SER B 1 123 ? 80.445 78.407 13.402 1.00 21.80 147 SER B CA 1
ATOM 4844 C C . SER B 1 123 ? 81.384 77.634 12.464 1.00 22.32 147 SER B C 1
ATOM 4845 O O . SER B 1 123 ? 80.917 77.042 11.496 1.00 24.89 147 SER B O 1
ATOM 4848 N N . GLU B 1 124 ? 82.682 77.595 12.763 1.00 21.87 148 GLU B N 1
ATOM 4849 C CA . GLU B 1 124 ? 83.642 76.882 11.903 1.00 22.72 148 GLU B CA 1
ATOM 4850 C C . GLU B 1 124 ? 83.160 75.494 11.483 1.00 22.34 148 GLU B C 1
ATOM 4851 O O . GLU B 1 124 ? 83.141 75.187 10.296 1.00 23.24 148 GLU B O 1
ATOM 4857 N N . THR B 1 125 ? 82.769 74.665 12.447 1.00 22.17 149 THR B N 1
ATOM 4858 C CA . THR B 1 125 ? 82.494 73.253 12.158 1.00 22.93 149 THR B CA 1
ATOM 4859 C C . THR B 1 125 ? 81.307 73.088 11.209 1.00 23.58 149 THR B C 1
ATOM 4860 O O . THR B 1 125 ? 81.319 72.223 10.331 1.00 23.84 149 THR B O 1
ATOM 4864 N N . ALA B 1 126 ? 80.308 73.950 11.369 1.00 25.16 150 ALA B N 1
ATOM 4865 C CA . ALA B 1 126 ? 79.113 73.948 10.527 1.00 23.37 150 ALA B CA 1
ATOM 4866 C C . ALA B 1 126 ? 79.413 74.512 9.142 1.00 23.98 150 ALA B C 1
ATOM 4867 O O . ALA B 1 126 ? 79.040 73.921 8.134 1.00 23.09 150 ALA B O 1
ATOM 4869 N N . ILE B 1 127 ? 80.110 75.643 9.092 1.00 23.64 151 ILE B N 1
ATOM 4870 C CA . ILE B 1 127 ? 80.400 76.294 7.825 1.00 24.07 151 ILE B CA 1
ATOM 4871 C C . ILE B 1 127 ? 81.363 75.482 6.953 1.00 24.38 151 ILE B C 1
ATOM 4872 O O . ILE B 1 127 ? 81.148 75.368 5.750 1.00 22.13 151 ILE B O 1
ATOM 4877 N N . TYR B 1 128 ? 82.408 74.910 7.551 1.00 23.11 152 TYR B N 1
ATOM 4878 C CA . TYR B 1 128 ? 83.401 74.169 6.769 1.00 23.56 152 TYR B CA 1
ATOM 4879 C C . TYR B 1 128 ? 82.867 72.801 6.303 1.00 23.28 152 TYR B C 1
ATOM 4880 O O . TYR B 1 128 ? 83.272 72.314 5.255 1.00 23.02 152 TYR B O 1
ATOM 4889 N N . SER B 1 129 ? 81.921 72.219 7.043 1.00 22.94 153 SER B N 1
ATOM 4890 C CA . SER B 1 129 ? 81.184 71.052 6.555 1.00 23.76 153 SER B CA 1
ATOM 4891 C C . SER B 1 129 ? 80.439 71.399 5.264 1.00 24.49 153 SER B C 1
ATOM 4892 O O . SER B 1 129 ? 80.352 70.568 4.364 1.00 25.11 153 SER B O 1
ATOM 4895 N N . MET B 1 130 ? 79.904 72.619 5.170 1.00 23.02 154 MET B N 1
ATOM 4896 C CA . MET B 1 130 ? 79.268 73.067 3.923 1.00 24.48 154 MET B CA 1
ATOM 4897 C C . MET B 1 130 ? 80.276 73.495 2.853 1.00 22.59 154 MET B C 1
ATOM 4898 O O . MET B 1 130 ? 80.052 73.240 1.679 1.00 24.34 154 MET B O 1
ATOM 4903 N N . PHE B 1 131 ? 81.379 74.135 3.237 1.00 23.83 155 PHE B N 1
ATOM 4904 C CA . PHE B 1 131 ? 82.460 74.445 2.264 1.00 23.96 155 PHE B CA 1
ATOM 4905 C C . PHE B 1 131 ? 82.924 73.191 1.516 1.00 23.53 155 PHE B C 1
ATOM 4906 O O . PHE B 1 131 ? 83.266 73.248 0.328 1.00 21.53 155 PHE B O 1
ATOM 4914 N N . SER B 1 132 ? 82.941 72.066 2.223 1.00 24.16 156 SER B N 1
ATOM 4915 C CA . SER B 1 132 ? 83.305 70.766 1.643 1.00 24.67 156 SER B CA 1
ATOM 4916 C C . SER B 1 132 ? 82.444 70.410 0.435 1.00 24.07 156 SER B C 1
ATOM 4917 O O . SER B 1 132 ? 82.913 69.775 -0.502 1.00 24.55 156 SER B O 1
ATOM 4920 N N . LYS B 1 133 ? 81.178 70.810 0.478 1.00 26.34 157 LYS B N 1
ATOM 4921 C CA . LYS B 1 133 ? 80.246 70.590 -0.625 1.00 26.02 157 LYS B CA 1
ATOM 4922 C C . LYS B 1 133 ? 80.337 71.687 -1.691 1.00 24.84 157 LYS B C 1
ATOM 4923 O O . LYS B 1 133 ? 80.274 71.400 -2.885 1.00 23.83 157 LYS B O 1
ATOM 4929 N N . TRP B 1 134 ? 80.502 72.935 -1.266 1.00 23.25 158 TRP B N 1
ATOM 4930 C CA . TRP B 1 134 ? 80.536 74.069 -2.202 1.00 24.83 158 TRP B CA 1
ATOM 4931 C C . TRP B 1 134 ? 81.853 74.209 -2.980 1.00 26.10 158 TRP B C 1
ATOM 4932 O O . TRP B 1 134 ? 81.884 74.825 -4.047 1.00 25.12 158 TRP B O 1
ATOM 4943 N N . VAL B 1 135 ? 82.933 73.656 -2.438 1.00 26.17 159 VAL B N 1
ATOM 4944 C CA . VAL B 1 135 ? 84.258 73.798 -3.023 1.00 25.38 159 VAL B CA 1
ATOM 4945 C C . VAL B 1 135 ? 84.684 72.475 -3.647 1.00 26.58 159 VAL B C 1
ATOM 4946 O O . VAL B 1 135 ? 84.973 71.521 -2.937 1.00 27.52 159 VAL B O 1
ATOM 4950 N N . ARG B 1 136 ? 84.696 72.428 -4.978 1.00 25.68 160 ARG B N 1
ATOM 4951 C CA . ARG B 1 136 ? 85.153 71.243 -5.719 1.00 27.30 160 ARG B CA 1
ATOM 4952 C C . ARG B 1 136 ? 86.252 71.566 -6.737 1.00 26.83 160 ARG B C 1
ATOM 4953 O O . ARG B 1 136 ? 87.085 70.711 -7.045 1.00 27.52 160 ARG B O 1
ATOM 4961 N N . SER B 1 137 ? 86.272 72.807 -7.219 1.00 25.03 161 SER B N 1
ATOM 4962 C CA . SER B 1 137 ? 87.209 73.251 -8.240 1.00 25.83 161 SER B CA 1
ATOM 4963 C C . SER B 1 137 ? 87.853 74.585 -7.842 1.00 24.62 161 SER B C 1
ATOM 4964 O O . SER B 1 137 ? 87.308 75.320 -7.014 1.00 19.13 161 SER B O 1
ATOM 4967 N N . TYR B 1 138 ? 89.007 74.890 -8.443 1.00 24.16 162 TYR B N 1
ATOM 4968 C CA . TYR B 1 138 ? 89.621 76.213 -8.319 1.00 25.30 162 TYR B CA 1
ATOM 4969 C C . TYR B 1 138 ? 88.668 77.306 -8.799 1.00 26.84 162 TYR B C 1
ATOM 4970 O O . TYR B 1 138 ? 88.804 78.464 -8.395 1.00 26.68 162 TYR B O 1
ATOM 4979 N N . LYS B 1 139 ? 87.701 76.927 -9.636 1.00 27.36 163 LYS B N 1
ATOM 4980 C CA . LYS B 1 139 ? 86.688 77.859 -10.158 1.00 30.27 163 LYS B CA 1
ATOM 4981 C C . LYS B 1 139 ? 85.780 78.414 -9.069 1.00 28.60 163 LYS B C 1
ATOM 4982 O O . LYS B 1 139 ? 85.211 79.488 -9.230 1.00 27.31 163 LYS B O 1
ATOM 4988 N N . ASP B 1 140 ? 85.634 77.654 -7.982 1.00 29.15 164 ASP B N 1
ATOM 4989 C CA . ASP B 1 140 ? 84.758 77.998 -6.870 1.00 28.47 164 ASP B CA 1
ATOM 4990 C C . ASP B 1 140 ? 85.434 78.919 -5.855 1.00 27.41 164 ASP B C 1
ATOM 4991 O O . ASP B 1 140 ? 84.788 79.376 -4.911 1.00 27.85 164 ASP B O 1
ATOM 4996 N N . LEU B 1 141 ? 86.723 79.190 -6.037 1.00 27.10 165 LEU B N 1
ATOM 4997 C CA . LEU B 1 141 ? 87.492 79.986 -5.070 1.00 25.08 165 LEU B CA 1
ATOM 4998 C C . LEU B 1 141 ? 87.891 81.326 -5.679 1.00 25.14 165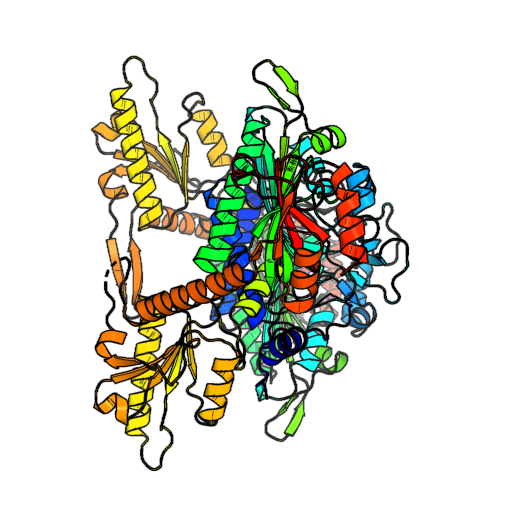 LEU B C 1
ATOM 4999 O O . LEU B 1 141 ? 88.070 81.421 -6.889 1.00 25.99 165 LEU B O 1
ATOM 5004 N N . PRO B 1 142 ? 88.020 82.377 -4.851 1.00 25.27 166 PRO B N 1
ATOM 5005 C CA . PRO B 1 142 ? 87.761 82.405 -3.413 1.00 24.21 166 PRO B CA 1
ATOM 5006 C C . PRO B 1 142 ? 86.277 82.319 -3.071 1.00 24.24 166 PRO B C 1
ATOM 5007 O O . PRO B 1 142 ? 85.420 82.704 -3.862 1.00 23.56 166 PRO B O 1
ATOM 5011 N N . LEU B 1 143 ? 85.996 81.788 -1.893 1.00 23.62 167 LEU B N 1
ATOM 5012 C CA . LEU B 1 143 ? 84.644 81.670 -1.387 1.00 24.38 167 LEU B CA 1
ATOM 5013 C C . LEU B 1 143 ? 84.665 82.430 -0.068 1.00 22.67 167 LEU B C 1
ATOM 5014 O O . LEU B 1 143 ? 85.340 82.020 0.881 1.00 21.55 167 LEU B O 1
ATOM 5019 N N . LYS B 1 144 ? 83.979 83.569 -0.045 1.00 22.01 168 LYS B N 1
ATOM 5020 C CA . LYS B 1 144 ? 84.049 84.516 1.066 1.00 22.18 168 LYS B CA 1
ATOM 5021 C C . LYS B 1 144 ? 82.652 84.836 1.563 1.00 23.90 168 LYS B C 1
ATOM 5022 O O . LYS B 1 144 ? 81.844 85.409 0.831 1.00 24.37 168 LYS B O 1
ATOM 5028 N N . ILE B 1 145 ? 82.362 84.471 2.810 1.00 24.24 169 ILE B N 1
ATOM 5029 C CA . ILE B 1 145 ? 81.057 84.738 3.379 1.00 21.83 169 ILE B CA 1
ATOM 5030 C C . ILE B 1 145 ? 81.156 85.346 4.773 1.00 22.63 169 ILE B C 1
ATOM 5031 O O . ILE B 1 145 ? 82.223 85.407 5.357 1.00 24.81 169 ILE B O 1
ATOM 5036 N N . HIS B 1 146 ? 80.030 85.831 5.280 1.00 22.89 170 HIS B N 1
ATOM 5037 C CA . HIS B 1 146 ? 79.947 86.299 6.650 1.00 23.45 170 HIS B CA 1
ATOM 5038 C C . HIS B 1 146 ? 78.495 86.281 7.082 1.00 23.45 170 HIS B C 1
ATOM 5039 O O . HIS B 1 146 ? 77.602 86.284 6.239 1.00 21.80 170 HIS B O 1
ATOM 5046 N N . GLN B 1 147 ? 78.271 86.251 8.391 1.00 22.12 171 GLN B N 1
ATOM 5047 C CA . GLN B 1 147 ? 76.929 86.308 8.943 1.00 20.96 171 GLN B CA 1
ATOM 5048 C C . GLN B 1 147 ? 76.899 87.102 10.240 1.00 23.08 171 GLN B C 1
ATOM 5049 O O . GLN B 1 147 ? 77.848 87.089 11.014 1.00 25.14 171 GLN B O 1
ATOM 5055 N N . THR B 1 148 ? 75.792 87.800 10.443 1.00 23.28 172 THR B N 1
ATOM 5056 C CA . THR B 1 148 ? 75.534 88.550 11.654 1.00 24.50 172 THR B CA 1
ATOM 5057 C C . THR B 1 148 ? 74.489 87.738 12.371 1.00 23.45 172 THR B C 1
ATOM 5058 O O . THR B 1 148 ? 73.441 87.445 11.805 1.00 23.24 172 THR B O 1
ATOM 5062 N N . CYS B 1 149 ? 74.783 87.353 13.601 1.00 22.34 173 CYS B N 1
ATOM 5063 C CA . CYS B 1 149 ? 73.911 86.443 14.335 1.00 25.43 173 CYS B CA 1
ATOM 5064 C C . CYS B 1 149 ? 74.344 86.437 15.791 1.00 25.00 173 CYS B C 1
ATOM 5065 O O . CYS B 1 149 ? 75.216 87.212 16.185 1.00 26.10 173 CYS B O 1
ATOM 5068 N N . THR B 1 150 ? 73.746 85.556 16.584 1.00 24.87 174 THR B N 1
ATOM 5069 C CA . THR B 1 150 ? 74.200 85.357 17.947 1.00 24.10 174 THR B CA 1
ATOM 5070 C C . THR B 1 150 ? 74.855 83.986 18.058 1.00 23.75 174 THR B C 1
ATOM 5071 O O . THR B 1 150 ? 74.498 83.050 17.320 1.00 22.67 174 THR B O 1
ATOM 5075 N N . ILE B 1 151 ? 75.850 83.904 18.941 1.00 21.44 175 ILE B N 1
ATOM 5076 C CA . ILE B 1 151 ? 76.488 82.646 19.323 1.00 21.93 175 ILE B CA 1
ATOM 5077 C C . ILE B 1 151 ? 76.263 82.452 20.821 1.00 23.94 175 ILE B C 1
ATOM 5078 O O . ILE B 1 151 ? 75.783 83.374 21.502 1.00 23.95 175 ILE B O 1
ATOM 5083 N N . PHE B 1 152 ? 76.605 81.266 21.327 1.00 24.13 176 PHE B N 1
ATOM 5084 C CA . PHE B 1 152 ? 76.266 80.870 22.700 1.00 25.15 176 PHE B CA 1
ATOM 5085 C C . PHE B 1 152 ? 77.464 80.263 23.442 1.00 27.01 176 PHE B C 1
ATOM 5086 O O . PHE B 1 152 ? 78.094 79.336 22.945 1.00 28.10 176 PHE B O 1
ATOM 5094 N N . ARG B 1 153 ? 77.771 80.798 24.626 1.00 28.27 177 ARG B N 1
ATOM 5095 C CA . ARG B 1 153 ? 78.896 80.334 25.441 1.00 30.53 177 ARG B CA 1
ATOM 5096 C C . ARG B 1 153 ? 78.440 80.098 26.877 1.00 32.28 177 ARG B C 1
ATOM 5097 O O . ARG B 1 153 ? 78.236 81.050 27.632 1.00 32.94 177 ARG B O 1
ATOM 5105 N N . HIS B 1 154 ? 78.301 78.833 27.258 1.00 34.71 178 HIS B N 1
ATOM 5106 C CA . HIS B 1 154 ? 77.786 78.466 28.580 1.00 39.05 178 HIS B CA 1
ATOM 5107 C C . HIS B 1 154 ? 78.697 78.819 29.752 1.00 43.33 178 HIS B C 1
ATOM 5108 O O . HIS B 1 154 ? 78.206 79.254 30.792 1.00 46.48 178 HIS B O 1
ATOM 5115 N N . GLU B 1 155 ? 80.002 78.607 29.609 1.00 46.33 179 GLU B N 1
ATOM 5116 C CA . GLU B 1 155 ? 80.906 78.689 30.762 1.00 50.50 179 GLU B CA 1
ATOM 5117 C C . GLU B 1 155 ? 81.250 80.128 31.153 1.00 53.04 179 GLU B C 1
ATOM 5118 O O . GLU B 1 155 ? 81.876 80.357 32.191 1.00 55.22 179 GLU B O 1
ATOM 5124 N N . THR B 1 156 ? 80.836 81.097 30.341 1.00 54.52 180 THR B N 1
ATOM 5125 C CA . THR B 1 156 ? 81.095 82.493 30.658 1.00 55.20 180 THR B CA 1
ATOM 5126 C C . THR B 1 156 ? 80.618 82.817 32.072 1.00 55.52 180 THR B C 1
ATOM 5127 O O . THR B 1 156 ? 79.453 82.598 32.424 1.00 54.41 180 THR B O 1
ATOM 5131 N N . LYS B 1 157 ? 81.554 83.335 32.863 1.00 55.29 181 LYS B N 1
ATOM 5132 C CA . LYS B 1 157 ? 81.383 83.555 34.288 1.00 54.94 181 LYS B CA 1
ATOM 5133 C C . LYS B 1 157 ? 81.451 85.059 34.525 1.00 52.46 181 LYS B C 1
ATOM 5134 O O . LYS B 1 157 ? 81.956 85.791 33.674 1.00 53.71 181 LYS B O 1
ATOM 5140 N N . ASN B 1 158 ? 80.943 85.519 35.666 1.00 49.74 182 ASN B N 1
ATOM 5141 C CA . ASN B 1 158 ? 80.890 86.953 35.972 1.00 48.05 182 ASN B CA 1
ATOM 5142 C C . ASN B 1 158 ? 80.478 87.761 34.747 1.00 44.45 182 ASN B C 1
ATOM 5143 O O . ASN B 1 158 ? 81.307 88.428 34.113 1.00 45.83 182 ASN B O 1
ATOM 5148 N N . THR B 1 159 ? 79.198 87.682 34.411 1.00 38.73 183 THR B N 1
ATOM 5149 C CA . THR B 1 159 ? 78.694 88.288 33.191 1.00 35.68 183 THR B CA 1
ATOM 5150 C C . THR B 1 159 ? 78.598 89.816 33.329 1.00 33.43 183 THR B C 1
ATOM 5151 O O . THR B 1 159 ? 78.273 90.339 34.392 1.00 31.92 183 THR B O 1
ATOM 5155 N N . LYS B 1 160 ? 78.905 90.510 32.238 1.00 30.42 184 LYS B N 1
ATOM 5156 C CA . LYS B 1 160 ? 78.814 91.959 32.159 1.00 29.61 184 LYS B CA 1
ATOM 5157 C C . LYS B 1 160 ? 78.253 92.259 30.773 1.00 27.83 184 LYS B C 1
ATOM 5158 O O . LYS B 1 160 ? 78.789 91.761 29.779 1.00 26.77 184 LYS B O 1
ATOM 5164 N N . PRO B 1 161 ? 77.167 93.050 30.687 1.00 26.65 185 PRO B N 1
ATOM 5165 C CA . PRO B 1 161 ? 76.570 93.371 29.385 1.00 26.92 185 PRO B CA 1
ATOM 5166 C C . PRO B 1 161 ? 77.592 93.805 28.339 1.00 25.75 185 PRO B C 1
ATOM 5167 O O . PRO B 1 161 ? 78.495 94.583 28.648 1.00 24.18 185 PRO B O 1
ATOM 5171 N N . LEU B 1 162 ? 77.443 93.280 27.119 1.00 25.28 186 LEU B N 1
ATOM 5172 C CA . LEU B 1 162 ? 78.284 93.623 25.968 1.00 26.33 186 LEU B CA 1
ATOM 5173 C C . LEU B 1 162 ? 79.692 93.016 26.016 1.00 26.59 186 LEU B C 1
ATOM 5174 O O . LEU B 1 162 ? 80.246 92.683 24.977 1.00 30.20 186 LEU B O 1
ATOM 5179 N N . ILE B 1 163 ? 80.257 92.875 27.208 1.00 27.52 187 ILE B N 1
ATOM 5180 C CA . ILE B 1 163 ? 81.667 92.521 27.386 1.00 29.32 187 ILE B CA 1
ATOM 5181 C C . ILE B 1 163 ? 81.850 91.017 27.617 1.00 29.73 187 ILE B C 1
ATOM 5182 O O . ILE B 1 163 ? 82.719 90.408 27.016 1.00 32.92 187 ILE B O 1
ATOM 5187 N N . ARG B 1 164 ? 81.039 90.435 28.494 1.00 29.88 188 ARG B N 1
ATOM 5188 C CA . ARG B 1 164 ? 81.095 89.001 28.791 1.00 32.11 188 ARG B CA 1
ATOM 5189 C C . ARG B 1 164 ? 79.684 88.481 29.008 1.00 29.88 188 ARG B C 1
ATOM 5190 O O . ARG B 1 164 ? 79.162 88.573 30.108 1.00 30.12 188 ARG B O 1
ATOM 5198 N N . VAL B 1 165 ? 79.077 87.941 27.953 1.00 30.02 189 VAL B N 1
ATOM 5199 C CA . VAL B 1 165 ? 77.706 87.447 28.013 1.00 29.68 189 VAL B CA 1
ATOM 5200 C C . VAL B 1 165 ? 77.646 86.002 27.516 1.00 28.14 189 VAL B C 1
ATOM 5201 O O . VAL B 1 165 ? 78.595 85.502 26.925 1.00 29.43 189 VAL B O 1
ATOM 5205 N N . ARG B 1 166 ? 76.538 85.327 27.785 1.00 27.99 190 ARG B N 1
ATOM 5206 C CA . ARG B 1 166 ? 76.392 83.925 27.410 1.00 28.74 190 ARG B CA 1
ATOM 5207 C C . ARG B 1 166 ? 75.689 83.764 26.060 1.00 28.97 190 ARG B C 1
ATOM 5208 O O . ARG B 1 166 ? 75.893 82.756 25.390 1.00 30.34 190 ARG B O 1
ATOM 5216 N N . GLU B 1 167 ? 74.870 84.743 25.674 1.00 27.19 191 GLU B N 1
ATOM 5217 C CA . GLU B 1 167 ? 74.442 84.884 24.275 1.00 29.26 191 GLU B CA 1
ATOM 5218 C C . GLU B 1 167 ? 75.037 86.164 23.708 1.00 26.29 191 GLU B C 1
ATOM 5219 O O . GLU B 1 167 ? 74.782 87.250 24.201 1.00 24.48 191 GLU B O 1
ATOM 5225 N N . ILE B 1 168 ? 75.821 86.015 22.649 1.00 28.02 192 ILE B N 1
ATOM 5226 C CA . ILE B 1 168 ? 76.647 87.085 22.140 1.00 26.41 192 ILE B CA 1
ATOM 5227 C C . ILE B 1 168 ? 76.246 87.440 20.713 1.00 26.63 192 ILE B C 1
ATOM 5228 O O . ILE B 1 168 ? 76.357 86.615 19.811 1.00 24.26 192 ILE B O 1
ATOM 5233 N N . HIS B 1 169 ? 75.809 88.682 20.508 1.00 24.92 193 HIS B N 1
ATOM 5234 C CA . HIS B 1 169 ? 75.510 89.175 19.171 1.00 23.94 193 HIS B CA 1
ATOM 5235 C C . HIS B 1 169 ? 76.840 89.499 18.501 1.00 25.63 193 HIS B C 1
ATOM 5236 O O . HIS B 1 169 ? 77.717 90.132 19.110 1.00 23.87 193 HIS B O 1
ATOM 5243 N N . TRP B 1 170 ? 77.021 89.032 17.269 1.00 22.06 194 TRP B N 1
ATOM 5244 C CA . TRP B 1 170 ? 78.298 89.222 16.593 1.00 23.83 194 TRP B CA 1
ATOM 5245 C C . TRP B 1 170 ? 78.200 89.105 15.084 1.00 22.05 194 TRP B C 1
ATOM 5246 O O . TRP B 1 170 ? 77.148 88.772 14.553 1.00 22.28 194 TRP B O 1
ATOM 5257 N N . ASN B 1 171 ? 79.313 89.380 14.411 1.00 23.56 195 ASN B N 1
ATOM 5258 C CA . ASN B 1 171 ? 79.481 89.026 13.012 1.00 23.64 195 ASN B CA 1
ATOM 5259 C C . ASN B 1 171 ? 80.738 88.186 12.861 1.00 24.67 195 ASN B C 1
ATOM 5260 O O . ASN B 1 171 ? 81.787 88.511 13.440 1.00 23.15 195 ASN B O 1
ATOM 5265 N N . GLU B 1 172 ? 80.609 87.092 12.109 1.00 23.46 196 GLU B N 1
ATOM 5266 C CA . GLU B 1 172 ? 81.730 86.215 11.779 1.00 23.51 196 GLU B CA 1
ATOM 5267 C C . GLU B 1 172 ? 81.856 86.053 10.266 1.00 24.12 196 GLU B C 1
ATOM 5268 O O . GLU B 1 172 ? 80.885 85.720 9.586 1.00 25.31 196 GLU B O 1
ATOM 5274 N N . ALA B 1 173 ? 83.053 86.334 9.759 1.00 24.32 197 ALA B N 1
ATOM 5275 C CA . ALA B 1 173 ? 83.417 86.147 8.363 1.00 24.43 197 ALA B CA 1
ATOM 5276 C C . ALA B 1 173 ? 84.304 84.911 8.253 1.00 25.47 197 ALA B C 1
ATOM 5277 O O . ALA B 1 173 ? 85.150 84.690 9.119 1.00 24.33 197 ALA B O 1
ATOM 5279 N N . HIS B 1 174 ? 84.109 84.124 7.191 1.00 25.66 198 HIS B N 1
ATOM 5280 C CA . HIS B 1 174 ? 84.883 82.902 6.926 1.00 24.61 198 HIS B CA 1
ATOM 5281 C C . HIS B 1 174 ? 85.178 82.844 5.427 1.00 27.53 198 HIS B C 1
ATOM 5282 O O . HIS B 1 174 ? 84.248 82.929 4.603 1.00 26.20 198 HIS B O 1
ATOM 5289 N N . CYS B 1 175 ? 86.457 82.718 5.070 1.00 26.10 199 CYS B N 1
ATOM 5290 C CA . CYS B 1 175 ? 86.857 82.679 3.671 1.00 24.88 199 CYS B CA 1
ATOM 5291 C C . CYS B 1 175 ? 87.735 81.488 3.377 1.00 26.62 199 CYS B C 1
ATOM 5292 O O . CYS B 1 175 ? 88.561 81.088 4.199 1.00 28.28 199 CYS B O 1
ATOM 5295 N N . CYS B 1 176 ? 87.547 80.945 2.181 1.00 25.36 200 CYS B N 1
ATOM 5296 C CA . CYS B 1 176 ? 88.269 79.794 1.699 1.00 24.33 200 CYS B CA 1
ATOM 5297 C C . CYS B 1 176 ? 89.135 80.244 0.522 1.00 25.22 200 CYS B C 1
ATOM 5298 O O . CYS B 1 176 ? 88.640 80.886 -0.412 1.00 28.36 200 CYS B O 1
ATOM 5301 N N . HIS B 1 177 ? 90.421 79.901 0.573 1.00 23.33 201 HIS B N 1
ATOM 5302 C CA . HIS B 1 177 ? 91.426 80.467 -0.320 1.00 24.06 201 HIS B CA 1
ATOM 5303 C C . HIS B 1 177 ? 92.225 79.393 -1.052 1.00 23.77 201 HIS B C 1
ATOM 5304 O O . HIS B 1 177 ? 92.535 78.346 -0.491 1.00 25.34 201 HIS B O 1
ATOM 5311 N N . ALA B 1 178 ? 92.582 79.673 -2.298 1.00 25.05 202 ALA B N 1
ATOM 5312 C CA . ALA B 1 178 ? 93.333 78.725 -3.106 1.00 25.23 202 ALA B CA 1
ATOM 5313 C C . ALA B 1 178 ? 94.741 78.496 -2.553 1.00 24.48 202 ALA B C 1
ATOM 5314 O O . ALA B 1 178 ? 95.232 77.365 -2.552 1.00 24.99 202 ALA B O 1
ATOM 5316 N N . THR B 1 179 ? 95.384 79.569 -2.092 1.00 25.90 203 THR B N 1
ATOM 5317 C CA . THR B 1 179 ? 96.783 79.512 -1.672 1.00 26.96 203 THR B CA 1
ATOM 5318 C C . THR B 1 179 ? 97.039 80.210 -0.338 1.00 28.21 203 THR B C 1
ATOM 5319 O O . THR B 1 179 ? 96.240 81.028 0.130 1.00 27.94 203 THR B O 1
ATOM 5323 N N . ALA B 1 180 ? 98.206 79.910 0.227 1.00 28.88 204 ALA B N 1
ATOM 5324 C CA . ALA B 1 180 ? 98.687 80.528 1.457 1.00 27.84 204 ALA B CA 1
ATOM 5325 C C . ALA B 1 180 ? 98.727 82.046 1.320 1.00 27.63 204 ALA B C 1
ATOM 5326 O O . ALA B 1 180 ? 98.299 82.761 2.222 1.00 26.25 204 ALA B O 1
ATOM 5328 N N . GLU B 1 181 ? 99.214 82.523 0.174 1.00 28.37 205 GLU B N 1
ATOM 5329 C CA . GLU B 1 181 ? 99.339 83.958 -0.084 1.00 29.12 205 GLU B CA 1
ATOM 5330 C C . GLU B 1 181 ? 97.981 84.667 -0.057 1.00 27.68 205 GLU B C 1
ATOM 5331 O O . GLU B 1 181 ? 97.876 85.773 0.463 1.00 28.88 205 GLU B O 1
ATOM 5342 N N . ASP B 1 182 ? 96.954 84.054 -0.643 1.00 27.41 206 ASP B N 1
ATOM 5343 C CA . ASP B 1 182 ? 95.600 84.634 -0.602 1.00 27.20 206 ASP B CA 1
ATOM 5344 C C . ASP B 1 182 ? 95.082 84.719 0.831 1.00 26.25 206 ASP B C 1
ATOM 5345 O O . ASP B 1 182 ? 94.397 85.666 1.184 1.00 26.50 206 ASP B O 1
ATOM 5350 N N . ALA B 1 183 ? 95.384 83.696 1.634 1.00 25.61 207 ALA B N 1
ATOM 5351 C CA . ALA B 1 183 ? 94.972 83.649 3.033 1.00 26.07 207 ALA B CA 1
ATOM 5352 C C . ALA B 1 183 ? 95.581 84.821 3.801 1.00 26.55 207 ALA B C 1
ATOM 5353 O O . ALA B 1 183 ? 94.869 85.551 4.477 1.00 25.57 207 ALA B O 1
ATOM 5355 N N . VAL B 1 184 ? 96.893 85.004 3.661 1.00 27.58 208 VAL B N 1
ATOM 5356 C CA . VAL B 1 184 ? 97.591 86.135 4.278 1.00 27.63 208 VAL B CA 1
ATOM 5357 C C . VAL B 1 184 ? 97.031 87.480 3.812 1.00 27.49 208 VAL B C 1
ATOM 5358 O O . VAL B 1 184 ? 96.821 88.373 4.615 1.00 28.05 208 VAL B O 1
ATOM 5362 N N . SER B 1 185 ? 96.781 87.622 2.516 1.00 29.64 209 SER B N 1
ATOM 5363 C CA . SER B 1 185 ? 96.194 88.860 1.987 1.00 29.98 209 SER B CA 1
ATOM 5364 C C . SER B 1 185 ? 94.793 89.130 2.565 1.00 30.36 209 SER B C 1
ATOM 5365 O O . SER B 1 185 ? 94.415 90.290 2.788 1.00 28.75 209 SER B O 1
ATOM 5368 N N . GLN B 1 186 ? 94.025 88.068 2.810 1.00 28.43 210 GLN B N 1
ATOM 5369 C CA . GLN B 1 186 ? 92.683 88.229 3.388 1.00 27.21 210 GLN B CA 1
ATOM 5370 C C . GLN B 1 186 ? 92.718 88.885 4.775 1.00 27.60 210 GLN B C 1
ATOM 5371 O O . GLN B 1 186 ? 91.845 89.683 5.109 1.00 25.03 210 GLN B O 1
ATOM 5377 N N . LEU B 1 187 ? 93.708 88.522 5.584 1.00 27.90 211 LEU B N 1
ATOM 5378 C CA . LEU B 1 187 ? 93.864 89.120 6.912 1.00 27.55 211 LEU B CA 1
ATOM 5379 C C . LEU B 1 187 ? 93.970 90.644 6.849 1.00 28.49 211 LEU B C 1
ATOM 5380 O O . LEU B 1 187 ? 93.352 91.338 7.657 1.00 29.92 211 LEU B O 1
ATOM 5385 N N . SER B 1 188 ? 94.725 91.163 5.883 1.00 29.77 212 SER B N 1
ATOM 5386 C CA . SER B 1 188 ? 94.811 92.610 5.670 1.00 29.62 212 SER B CA 1
ATOM 5387 C C . SER B 1 188 ? 93.452 93.201 5.307 1.00 29.06 212 SER B C 1
ATOM 5388 O O . SER B 1 188 ? 93.107 94.283 5.779 1.00 28.01 212 SER B O 1
ATOM 5391 N N . ASP B 1 189 ? 92.686 92.505 4.464 1.00 29.03 213 ASP B N 1
ATOM 5392 C CA . ASP B 1 189 ? 91.328 92.960 4.119 1.00 30.12 213 ASP B CA 1
ATOM 5393 C C . ASP B 1 189 ? 90.449 93.050 5.361 1.00 29.03 213 ASP B C 1
ATOM 5394 O O . ASP B 1 189 ? 89.698 94.008 5.519 1.00 30.39 213 ASP B O 1
ATOM 5399 N N . TYR B 1 190 ? 90.548 92.056 6.239 1.00 28.91 214 TYR B N 1
ATOM 5400 C CA . TYR B 1 190 ? 89.798 92.075 7.493 1.00 28.37 214 TYR B CA 1
ATOM 5401 C C . TYR B 1 190 ? 90.230 93.286 8.329 1.00 27.45 214 TYR B C 1
ATOM 5402 O O . TYR B 1 190 ? 89.387 94.011 8.843 1.00 27.52 214 TYR B O 1
ATOM 5411 N N . TRP B 1 191 ? 91.542 93.502 8.456 1.00 27.13 215 TRP B N 1
ATOM 5412 C CA . TRP B 1 191 ? 92.062 94.647 9.212 1.00 25.81 215 TRP B CA 1
ATOM 5413 C C . TRP B 1 191 ? 91.631 95.992 8.644 1.00 27.16 215 TRP B C 1
ATOM 5414 O O . TRP B 1 191 ? 91.378 96.929 9.413 1.00 29.27 215 TRP B O 1
ATOM 5425 N N . LYS B 1 192 ? 91.531 96.102 7.320 1.00 27.00 216 LYS B N 1
ATOM 5426 C CA . LYS B 1 192 ? 90.981 97.321 6.715 1.00 30.20 216 LYS B CA 1
ATOM 5427 C C . LYS B 1 192 ? 89.579 97.639 7.244 1.00 29.89 216 LYS B C 1
ATOM 5428 O O . LYS B 1 192 ? 89.258 98.789 7.526 1.00 28.72 216 LYS B O 1
ATOM 5434 N N . VAL B 1 193 ? 88.747 96.615 7.381 1.00 28.82 217 VAL B N 1
ATOM 5435 C CA . VAL B 1 193 ? 87.378 96.816 7.843 1.00 27.49 217 VAL B CA 1
ATOM 5436 C C . VAL B 1 193 ? 87.325 97.186 9.324 1.00 27.21 217 VAL B C 1
ATOM 5437 O O . VAL B 1 193 ? 86.538 98.039 9.716 1.00 26.05 217 VAL B O 1
ATOM 5441 N N . ILE B 1 194 ? 88.172 96.554 10.132 1.00 27.72 218 ILE B N 1
ATOM 5442 C CA . ILE B 1 194 ? 88.296 96.904 11.539 1.00 28.88 218 ILE B CA 1
ATOM 5443 C C . ILE B 1 194 ? 88.701 98.377 11.728 1.00 29.93 218 ILE B C 1
ATOM 5444 O O . ILE B 1 194 ? 88.102 99.077 12.548 1.00 30.14 218 ILE B O 1
ATOM 5449 N N . ASP B 1 195 ? 89.695 98.849 10.975 1.00 29.39 219 ASP B N 1
ATOM 5450 C CA . ASP B 1 195 ? 90.134 100.251 11.102 1.00 31.23 219 ASP B CA 1
ATOM 5451 C C . ASP B 1 195 ? 89.033 101.232 10.711 1.00 31.11 219 ASP B C 1
ATOM 5452 O O . ASP B 1 195 ? 88.840 102.237 11.373 1.00 29.76 219 ASP B O 1
ATOM 5461 N N . THR B 1 196 ? 88.303 100.927 9.642 1.00 32.17 220 THR B N 1
ATOM 5462 C CA . THR B 1 196 ? 87.137 101.719 9.264 1.00 31.95 220 THR B CA 1
ATOM 5463 C C . THR B 1 196 ? 86.085 101.777 10.371 1.00 31.35 220 THR B C 1
ATOM 5464 O O . THR B 1 196 ? 85.554 102.847 10.677 1.00 31.10 220 THR B O 1
ATOM 5468 N N . ILE B 1 197 ? 85.762 100.630 10.955 1.00 30.63 221 ILE B N 1
ATOM 5469 C CA . ILE B 1 197 ? 84.716 100.589 11.983 1.00 30.46 221 ILE B CA 1
ATOM 5470 C C . ILE B 1 197 ? 85.192 101.261 13.256 1.00 27.41 221 ILE B C 1
ATOM 5471 O O . ILE B 1 197 ? 84.542 102.174 13.768 1.00 27.89 221 ILE B O 1
ATOM 5476 N N . PHE B 1 198 ? 86.330 100.800 13.765 1.00 28.57 222 PHE B N 1
ATOM 5477 C CA . PHE B 1 198 ? 86.822 101.204 15.087 1.00 27.25 222 PHE B CA 1
ATOM 5478 C C . PHE B 1 198 ? 87.270 102.671 15.098 1.00 29.83 222 PHE B C 1
ATOM 5479 O O . PHE B 1 198 ? 86.896 103.435 15.991 1.00 29.94 222 PHE B O 1
ATOM 5487 N N . SER B 1 199 ? 88.092 103.047 14.116 1.00 30.00 223 SER B N 1
ATOM 5488 C CA . SER B 1 199 ? 88.772 104.352 14.112 1.00 30.76 223 SER B CA 1
ATOM 5489 C C . SER B 1 199 ? 88.070 105.433 13.280 1.00 30.14 223 SER B C 1
ATOM 5490 O O . SER B 1 199 ? 87.742 106.492 13.807 1.00 30.63 223 SER B O 1
ATOM 5493 N N . ASP B 1 200 ? 87.833 105.177 11.997 1.00 29.31 224 ASP B N 1
ATOM 5494 C CA . ASP B 1 200 ? 87.200 106.186 11.138 1.00 28.58 224 ASP B CA 1
ATOM 5495 C C . ASP B 1 200 ? 85.791 106.527 11.622 1.00 29.21 224 ASP B C 1
ATOM 5496 O O . ASP B 1 200 ? 85.385 107.691 11.581 1.00 28.82 224 ASP B O 1
ATOM 5501 N N . GLU B 1 201 ? 85.050 105.517 12.079 1.00 29.03 225 GLU B N 1
ATOM 5502 C CA . GLU B 1 201 ? 83.646 105.704 12.454 1.00 29.70 225 GLU B CA 1
ATOM 5503 C C . GLU B 1 201 ? 83.401 105.808 13.968 1.00 27.67 225 GLU B C 1
ATOM 5504 O O . GLU B 1 201 ? 82.720 106.735 14.411 1.00 29.20 225 GLU B O 1
ATOM 5510 N N . LEU B 1 202 ? 83.964 104.898 14.761 1.00 25.30 226 LEU B N 1
ATOM 5511 C CA . LEU B 1 202 ? 83.749 104.928 16.217 1.00 26.42 226 LEU B CA 1
ATOM 5512 C C . LEU B 1 202 ? 84.819 105.687 16.980 1.00 27.86 226 LEU B C 1
ATOM 5513 O O . LEU B 1 202 ? 84.764 105.757 18.202 1.00 28.77 226 LEU B O 1
ATOM 5518 N N . CYS B 1 203 ? 85.778 106.265 16.259 1.00 30.94 227 CYS B N 1
ATOM 5519 C CA . CYS B 1 203 ? 86.758 107.184 16.841 1.00 30.35 227 CYS B CA 1
ATOM 5520 C C . CYS B 1 203 ? 87.576 106.648 18.012 1.00 29.54 227 CYS B C 1
ATOM 5521 O O . CYS B 1 203 ? 87.913 107.410 18.918 1.00 30.73 227 CYS B O 1
ATOM 5524 N N . PHE B 1 204 ? 87.903 105.357 18.006 1.00 29.32 228 PHE B N 1
ATOM 5525 C CA . PHE B 1 204 ? 88.833 104.804 19.006 1.00 27.24 228 PHE B CA 1
ATOM 5526 C C . PHE B 1 204 ? 89.891 103.894 18.372 1.00 26.94 228 PHE B C 1
ATOM 5527 O O . PHE B 1 204 ? 89.833 103.584 17.185 1.00 30.10 228 PHE B O 1
ATOM 5535 N N . LYS B 1 205 ? 90.859 103.492 19.183 1.00 27.23 229 LYS B N 1
ATOM 5536 C CA . LYS B 1 205 ? 92.034 102.767 18.730 1.00 29.19 229 LYS B CA 1
ATOM 5537 C C . LYS B 1 205 ? 92.208 101.505 19.565 1.00 27.94 229 LYS B C 1
ATOM 5538 O O . LYS B 1 205 ? 91.846 101.473 20.737 1.00 26.01 229 LYS B O 1
ATOM 5544 N N . GLY B 1 206 ? 92.777 100.474 18.956 1.00 27.02 230 GLY B N 1
ATOM 5545 C CA . GLY B 1 206 ? 93.139 99.256 19.661 1.00 27.59 230 GLY B CA 1
ATOM 5546 C C . GLY B 1 206 ? 94.567 98.882 19.328 1.00 27.81 230 GLY B C 1
ATOM 5547 O O . GLY B 1 206 ? 95.092 99.308 18.304 1.00 27.73 230 GLY B O 1
ATOM 5548 N N . GLN B 1 207 ? 95.197 98.085 20.189 1.00 27.68 231 GLN B N 1
ATOM 5549 C CA . GLN B 1 207 ? 96.538 97.568 19.905 1.00 26.89 231 GLN B CA 1
ATOM 5550 C C . GLN B 1 207 ? 96.460 96.310 19.046 1.00 28.24 231 GLN B C 1
ATOM 5551 O O . GLN B 1 207 ? 95.983 95.268 19.502 1.00 27.39 231 GLN B O 1
ATOM 5557 N N . LYS B 1 208 ? 96.932 96.414 17.804 1.00 27.59 232 LYS B N 1
ATOM 5558 C CA . LYS B 1 208 ? 97.026 95.266 16.908 1.00 27.49 232 LYS B CA 1
ATOM 5559 C C . LYS B 1 208 ? 98.174 94.365 17.345 1.00 27.20 232 LYS B C 1
ATOM 5560 O O . LYS B 1 208 ? 99.311 94.819 17.420 1.00 26.90 232 LYS B O 1
ATOM 5566 N N . LEU B 1 209 ? 97.873 93.096 17.622 1.00 26.67 233 LEU B N 1
ATOM 5567 C CA . LEU B 1 209 ? 98.885 92.129 18.034 1.00 26.65 233 LEU B CA 1
ATOM 5568 C C . LEU B 1 209 ? 98.729 90.785 17.356 1.00 25.11 233 LEU B C 1
ATOM 5569 O O . LEU B 1 209 ? 97.623 90.365 17.031 1.00 26.63 233 LEU B O 1
ATOM 5574 N N . ARG B 1 210 ? 99.854 90.107 17.170 1.00 24.42 234 ARG B N 1
ATOM 5575 C CA . ARG B 1 210 ? 99.864 88.678 16.974 1.00 24.69 234 ARG B CA 1
ATOM 5576 C C . ARG B 1 210 ? 99.728 88.051 18.372 1.00 26.32 234 ARG B C 1
ATOM 5577 O O . ARG B 1 210 ? 100.634 88.161 19.203 1.00 23.00 234 ARG B O 1
ATOM 5585 N N . ARG B 1 211 ? 98.590 87.408 18.630 1.00 26.44 235 ARG B N 1
ATOM 5586 C CA . ARG B 1 211 ? 98.351 86.766 19.924 1.00 26.92 235 ARG B CA 1
ATOM 5587 C C . ARG B 1 211 ? 99.429 85.717 20.187 1.00 25.35 235 ARG B C 1
ATOM 5588 O O . ARG B 1 211 ? 99.841 85.002 19.274 1.00 25.07 235 ARG B O 1
ATOM 5596 N N . VAL B 1 212 ? 99.910 85.651 21.427 1.00 24.68 236 VAL B N 1
ATOM 5597 C CA . VAL B 1 212 ? 100.899 84.634 21.811 1.00 24.97 236 VAL B CA 1
ATOM 5598 C C . VAL B 1 212 ? 100.460 83.234 21.365 1.00 24.56 236 VAL B C 1
ATOM 5599 O O . VAL B 1 212 ? 99.279 82.883 21.446 1.00 23.41 236 VAL B O 1
ATOM 5603 N N . CYS B 1 213 ? 101.416 82.446 20.888 1.00 25.42 237 CYS B N 1
ATOM 5604 C CA . CYS B 1 213 ? 101.104 81.199 20.195 1.00 28.24 237 CYS B CA 1
ATOM 5605 C C . CYS B 1 213 ? 100.470 80.130 21.097 1.00 29.30 237 CYS B C 1
ATOM 5606 O O . CYS B 1 213 ? 99.710 79.293 20.615 1.00 31.31 237 CYS B O 1
ATOM 5609 N N . TRP B 1 214 ? 100.734 80.185 22.399 1.00 28.46 238 TRP B N 1
ATOM 5610 C CA . TRP B 1 214 ? 100.095 79.258 23.357 1.00 28.60 238 TRP B CA 1
ATOM 5611 C C . TRP B 1 214 ? 98.650 79.645 23.729 1.00 30.27 238 TRP B C 1
ATOM 5612 O O . TRP B 1 214 ? 98.013 78.930 24.501 1.00 32.63 238 TRP B O 1
ATOM 5623 N N . ASP B 1 215 ? 98.143 80.759 23.195 1.00 28.58 239 ASP B N 1
ATOM 5624 C CA . ASP B 1 215 ? 96.749 81.181 23.412 1.00 32.22 239 ASP B CA 1
ATOM 5625 C C . ASP B 1 215 ? 96.040 81.561 22.095 1.00 31.06 239 ASP B C 1
ATOM 5626 O O . ASP B 1 215 ? 95.173 82.444 22.067 1.00 31.83 239 ASP B O 1
ATOM 5631 N N . ARG B 1 216 ? 96.420 80.888 21.0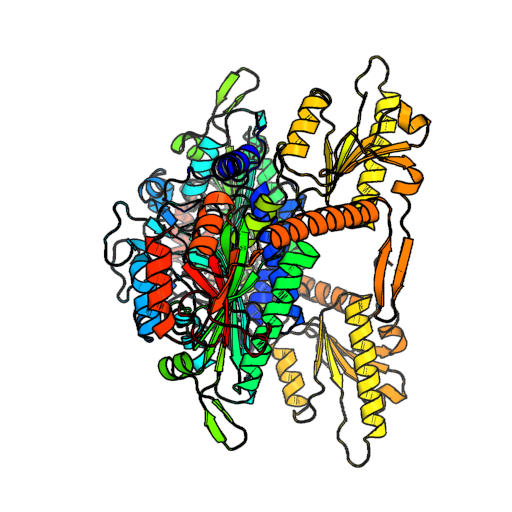11 1.00 30.52 240 ARG B N 1
ATOM 5632 C CA . ARG B 1 216 ? 95.755 80.999 19.715 1.00 31.53 240 ARG B CA 1
ATOM 5633 C C . ARG B 1 216 ? 94.294 80.553 19.786 1.00 32.15 240 ARG B C 1
ATOM 5634 O O . ARG B 1 216 ? 93.923 79.738 20.636 1.00 28.58 240 ARG B O 1
ATOM 5642 N N . PHE B 1 217 ? 93.489 81.057 18.854 1.00 30.69 241 PHE B N 1
ATOM 5643 C CA . PHE B 1 217 ? 92.144 80.530 18.629 1.00 32.66 241 PHE B CA 1
ATOM 5644 C C . PHE B 1 217 ? 92.246 79.011 18.425 1.00 33.01 241 PHE B C 1
ATOM 5645 O O . PHE B 1 217 ? 93.129 78.546 17.697 1.00 26.10 241 PHE B O 1
ATOM 5653 N N . PRO B 1 218 ? 91.376 78.236 19.104 1.00 35.59 242 PRO B N 1
ATOM 5654 C CA . PRO B 1 218 ? 91.473 76.778 19.032 1.00 36.90 242 PRO B CA 1
ATOM 5655 C C . PRO B 1 218 ? 91.299 76.256 17.610 1.00 38.63 242 PRO B C 1
ATOM 5656 O O . PRO B 1 218 ? 90.210 76.367 17.039 1.00 40.62 242 PRO B O 1
ATOM 5660 N N . GLY B 1 219 ? 92.374 75.705 17.052 1.00 38.25 243 GLY B N 1
ATOM 5661 C CA . GLY B 1 219 ? 92.382 75.237 15.671 1.00 39.46 243 GLY B CA 1
ATOM 5662 C C . GLY B 1 219 ? 93.179 76.121 14.725 1.00 39.16 243 GLY B C 1
ATOM 5663 O O . GLY B 1 219 ? 93.623 75.655 13.676 1.00 41.11 243 GLY B O 1
ATOM 5664 N N . ALA B 1 220 ? 93.365 77.391 15.088 1.00 37.08 244 ALA B N 1
ATOM 5665 C CA . ALA B 1 220 ? 94.105 78.334 14.249 1.00 35.61 244 ALA B CA 1
ATOM 5666 C C . ALA B 1 220 ? 95.585 77.979 14.138 1.00 34.97 244 ALA B C 1
ATOM 5667 O O . ALA B 1 220 ? 96.157 77.401 15.056 1.00 34.99 244 ALA B O 1
ATOM 5669 N N . ASP B 1 221 ? 96.186 78.334 13.001 1.00 34.15 245 ASP B N 1
ATOM 5670 C CA . ASP B 1 221 ? 97.641 78.340 12.838 1.00 33.65 245 ASP B CA 1
ATOM 5671 C C . ASP B 1 221 ? 98.275 79.567 13.503 1.00 31.48 245 ASP B C 1
ATOM 5672 O O . ASP B 1 221 ? 99.380 79.484 14.023 1.00 32.00 245 ASP B O 1
ATOM 5677 N N . TYR B 1 222 ? 97.612 80.716 13.416 1.00 27.68 246 TYR B N 1
ATOM 5678 C CA . TYR B 1 222 ? 97.967 81.875 14.238 1.00 26.66 246 TYR B CA 1
ATOM 5679 C C . TYR B 1 222 ? 96.777 82.817 14.326 1.00 27.32 246 TYR B C 1
ATOM 5680 O O . TYR B 1 222 ? 95.836 82.727 13.526 1.00 28.01 246 TYR B O 1
ATOM 5689 N N . SER B 1 223 ? 96.823 83.698 15.321 1.00 25.93 247 SER B N 1
ATOM 5690 C CA . SER B 1 223 ? 95.710 84.580 15.642 1.00 27.49 247 SER B CA 1
ATOM 5691 C C . SER B 1 223 ? 96.199 86.005 15.826 1.00 27.04 247 SER B C 1
ATOM 5692 O O . SER B 1 223 ? 97.209 86.246 16.497 1.00 27.55 247 SER B O 1
ATOM 5695 N N . GLU B 1 224 ? 95.495 86.933 15.187 1.00 27.73 248 GLU B N 1
ATOM 5696 C CA . GLU B 1 224 ? 95.749 88.354 15.314 1.00 28.00 248 GLU B CA 1
ATOM 5697 C C . GLU B 1 224 ? 94.539 89.019 15.961 1.00 27.55 248 GLU B C 1
ATOM 5698 O O . GLU B 1 224 ? 93.398 88.619 15.710 1.00 26.47 248 GLU B O 1
ATOM 5704 N N . VAL B 1 225 ? 94.800 90.027 16.790 1.00 23.93 249 VAL B N 1
ATOM 5705 C CA . VAL B 1 225 ? 93.779 90.618 17.634 1.00 24.30 249 VAL B CA 1
ATOM 5706 C C . VAL B 1 225 ? 93.936 92.126 17.773 1.00 26.41 249 VAL B C 1
ATOM 5707 O O . VAL B 1 225 ? 95.017 92.680 17.550 1.00 27.21 249 VAL B O 1
ATOM 5711 N N . SER B 1 226 ? 92.836 92.771 18.139 1.00 27.10 250 SER B N 1
ATOM 5712 C CA . SER B 1 226 ? 92.833 94.154 18.573 1.00 26.36 250 SER B CA 1
ATOM 5713 C C . SER B 1 226 ? 92.484 94.162 20.056 1.00 27.66 250 SER B C 1
ATOM 5714 O O . SER B 1 226 ? 91.339 93.890 20.437 1.00 28.48 250 SER B O 1
ATOM 5717 N N . ASP B 1 227 ? 93.490 94.433 20.886 1.00 24.08 251 ASP B N 1
ATOM 5718 C CA . ASP B 1 227 ? 93.312 94.562 22.328 1.00 25.33 251 ASP B CA 1
ATOM 5719 C C . ASP B 1 227 ? 93.111 96.034 22.689 1.00 24.40 251 ASP B C 1
ATOM 5720 O O . ASP B 1 227 ? 94.036 96.831 22.577 1.00 26.27 251 ASP B O 1
ATOM 5725 N N . VAL B 1 228 ? 91.908 96.384 23.127 1.00 24.08 252 VAL B N 1
ATOM 5726 C CA . VAL B 1 228 ? 91.550 97.781 23.344 1.00 24.70 252 VAL B CA 1
ATOM 5727 C C . VAL B 1 228 ? 91.673 98.137 24.823 1.00 23.95 252 VAL B C 1
ATOM 5728 O O . VAL B 1 228 ? 91.071 97.494 25.662 1.00 24.23 252 VAL B O 1
ATOM 5732 N N . VAL B 1 229 ? 92.448 99.168 25.134 1.00 22.58 253 VAL B N 1
ATOM 5733 C CA . VAL B 1 229 ? 92.539 99.648 26.506 1.00 23.88 253 VAL B CA 1
ATOM 5734 C C . VAL B 1 229 ? 91.218 100.300 26.941 1.00 24.52 253 VAL B C 1
ATOM 5735 O O . VAL B 1 229 ? 90.736 101.240 26.308 1.00 24.96 253 VAL B O 1
ATOM 5739 N N . MET B 1 230 ? 90.645 99.776 28.022 1.00 25.76 254 MET B N 1
ATOM 5740 C CA . MET B 1 230 ? 89.409 100.293 28.598 1.00 25.14 254 MET B CA 1
ATOM 5741 C C . MET B 1 230 ? 89.728 101.259 29.745 1.00 25.85 254 MET B C 1
ATOM 5742 O O . MET B 1 230 ? 90.853 101.251 30.260 1.00 25.35 254 MET B O 1
ATOM 5747 N N . PRO B 1 231 ? 88.751 102.094 30.149 1.00 26.84 255 PRO B N 1
ATOM 5748 C CA . PRO B 1 231 ? 89.019 103.110 31.186 1.00 27.56 255 PRO B CA 1
ATOM 5749 C C . PRO B 1 231 ? 89.494 102.566 32.533 1.00 25.76 255 PRO B C 1
ATOM 5750 O O . PRO B 1 231 ? 90.123 103.297 33.275 1.00 27.40 255 PRO B O 1
ATOM 5754 N N . CYS B 1 232 ? 89.202 101.303 32.837 1.00 27.09 256 CYS B N 1
ATOM 5755 C CA . CYS B 1 232 ? 89.687 100.655 34.062 1.00 26.80 256 CYS B CA 1
ATOM 5756 C C . CYS B 1 232 ? 91.166 100.261 33.976 1.00 27.27 256 CYS B C 1
ATOM 5757 O O . CYS B 1 232 ? 91.769 99.945 34.986 1.00 27.90 256 CYS B O 1
ATOM 5760 N N . GLY B 1 233 ? 91.742 100.262 32.774 1.00 26.21 257 GLY B N 1
ATOM 5761 C CA . GLY B 1 233 ? 93.141 99.891 32.595 1.00 25.38 257 GLY B CA 1
ATOM 5762 C C . GLY B 1 233 ? 93.360 98.459 32.141 1.00 26.22 257 GLY B C 1
ATOM 5763 O O . GLY B 1 233 ? 94.488 98.083 31.813 1.00 28.19 257 GLY B O 1
ATOM 5764 N N . ARG B 1 234 ? 92.301 97.650 32.132 1.00 26.04 258 ARG B N 1
ATOM 5765 C CA . ARG B 1 234 ? 92.358 96.326 31.512 1.00 24.84 258 ARG B CA 1
ATOM 5766 C C . ARG B 1 234 ? 92.170 96.483 30.016 1.00 25.02 258 ARG B C 1
ATOM 5767 O O . ARG B 1 234 ? 91.605 97.484 29.564 1.00 28.71 258 ARG B O 1
ATOM 5775 N N . VAL B 1 235 ? 92.635 95.499 29.251 1.00 23.64 259 VAL B N 1
ATOM 5776 C CA . VAL B 1 235 ? 92.374 95.455 27.807 1.00 25.03 259 VAL B CA 1
ATOM 5777 C C . VAL B 1 235 ? 91.217 94.492 27.496 1.00 26.63 259 VAL B C 1
ATOM 5778 O O . VAL B 1 235 ? 91.008 93.494 28.194 1.00 25.98 259 VAL B O 1
ATOM 5782 N N . LEU B 1 236 ? 90.493 94.797 26.427 1.00 25.93 260 LEU B N 1
ATOM 5783 C CA . LEU B 1 236 ? 89.391 93.984 25.961 1.00 26.35 260 LEU B CA 1
ATOM 5784 C C . LEU B 1 236 ? 89.690 93.527 24.539 1.00 25.91 260 LEU B C 1
ATOM 5785 O O . LEU B 1 236 ? 89.898 94.363 23.660 1.00 27.34 260 LEU B O 1
ATOM 5790 N N . GLN B 1 237 ? 89.718 92.215 24.299 1.00 26.58 261 GLN B N 1
ATOM 5791 C CA . GLN B 1 237 ? 89.913 91.701 22.942 1.00 25.19 261 GLN B CA 1
ATOM 5792 C C . GLN B 1 237 ? 88.641 91.955 22.160 1.00 25.38 261 GLN B C 1
ATOM 5793 O O . GLN B 1 237 ? 87.594 91.376 22.449 1.00 27.53 261 GLN B O 1
ATOM 5799 N N . THR B 1 238 ? 88.751 92.806 21.152 1.00 25.26 262 THR B N 1
ATOM 5800 C CA . THR B 1 238 ? 87.596 93.392 20.471 1.00 25.31 262 THR B CA 1
ATOM 5801 C C . THR B 1 238 ? 87.544 93.026 18.985 1.00 26.83 262 THR B C 1
ATOM 5802 O O . THR B 1 238 ? 86.543 93.261 18.316 1.00 30.53 262 THR B O 1
ATOM 5806 N N . ALA B 1 239 ? 88.624 92.448 18.470 1.00 25.46 263 ALA B N 1
ATOM 5807 C CA . ALA B 1 239 ? 88.593 91.785 17.173 1.00 25.87 263 ALA B CA 1
ATOM 5808 C C . ALA B 1 239 ? 89.445 90.537 17.263 1.00 25.54 263 ALA B C 1
ATOM 5809 O O . ALA B 1 239 ? 90.466 90.533 17.944 1.00 28.00 263 ALA B O 1
ATOM 5811 N N . GLY B 1 240 ? 89.009 89.483 16.585 1.00 24.12 264 GLY B N 1
ATOM 5812 C CA . GLY B 1 240 ? 89.803 88.274 16.427 1.00 24.80 264 GLY B CA 1
ATOM 5813 C C . GLY B 1 240 ? 89.870 87.914 14.964 1.00 24.49 264 GLY B C 1
ATOM 5814 O O . GLY B 1 240 ? 88.836 87.703 14.327 1.00 25.88 264 GLY B O 1
ATOM 5815 N N . ILE B 1 241 ? 91.085 87.862 14.431 1.00 24.51 265 ILE B N 1
ATOM 5816 C CA . ILE B 1 241 ? 91.316 87.649 13.007 1.00 26.37 265 ILE B CA 1
ATOM 5817 C C . ILE B 1 241 ? 92.330 86.506 12.851 1.00 26.63 265 ILE B C 1
ATOM 5818 O O . ILE B 1 241 ? 93.474 86.624 13.285 1.00 29.29 265 ILE B O 1
ATOM 5823 N N . HIS B 1 242 ? 91.906 85.406 12.233 1.00 26.43 266 HIS B N 1
ATOM 5824 C CA . HIS B 1 242 ? 92.656 84.146 12.293 1.00 26.37 266 HIS B CA 1
ATOM 5825 C C . HIS B 1 242 ? 92.989 83.518 10.948 1.00 25.41 266 HIS B C 1
ATOM 5826 O O . HIS B 1 242 ? 92.170 83.499 10.032 1.00 23.77 266 HIS B O 1
ATOM 5833 N N . ASN B 1 243 ? 94.206 82.990 10.855 1.00 26.24 267 ASN B N 1
ATOM 5834 C CA . ASN B 1 243 ? 94.630 82.166 9.732 1.00 25.40 267 ASN B CA 1
ATOM 5835 C C . ASN B 1 243 ? 94.574 80.726 10.225 1.00 26.12 267 ASN B C 1
ATOM 5836 O O . ASN B 1 243 ? 95.359 80.328 11.080 1.00 20.92 267 ASN B O 1
ATOM 5841 N N . LEU B 1 244 ? 93.613 79.965 9.711 1.00 26.62 268 LEU B N 1
ATOM 5842 C CA . LEU B 1 244 ? 93.371 78.600 10.170 1.00 27.80 268 LEU B CA 1
ATOM 5843 C C . LEU B 1 244 ? 94.205 77.564 9.408 1.00 29.75 268 LEU B C 1
ATOM 5844 O O . LEU B 1 244 ? 94.165 76.369 9.725 1.00 28.09 268 LEU B O 1
ATOM 5849 N N . GLY B 1 245 ? 94.967 78.027 8.418 1.00 31.03 269 GLY B N 1
ATOM 5850 C CA . GLY B 1 245 ? 95.799 77.154 7.607 1.00 31.88 269 GLY B CA 1
ATOM 5851 C C . GLY B 1 245 ? 94.968 76.161 6.821 1.00 32.47 269 GLY B C 1
ATOM 5852 O O . GLY B 1 245 ? 93.904 76.501 6.290 1.00 31.86 269 GLY B O 1
ATOM 5853 N N . GLN B 1 246 ? 95.456 74.927 6.759 1.00 31.82 270 GLN B N 1
ATOM 5854 C CA . GLN B 1 246 ? 94.777 73.847 6.051 1.00 33.03 270 GLN B CA 1
ATOM 5855 C C . GLN B 1 246 ? 94.189 72.801 7.000 1.00 34.92 270 GLN B C 1
ATOM 5856 O O . GLN B 1 246 ? 93.596 71.823 6.547 1.00 36.99 270 GLN B O 1
ATOM 5862 N N . ARG B 1 247 ? 94.323 73.024 8.307 1.00 37.11 271 ARG B N 1
ATOM 5863 C CA . ARG B 1 247 ? 93.913 72.048 9.326 1.00 40.17 271 ARG B CA 1
ATOM 5864 C C . ARG B 1 247 ? 92.446 71.650 9.233 1.00 37.88 271 ARG B C 1
ATOM 5865 O O . ARG B 1 247 ? 92.119 70.458 9.219 1.00 39.20 271 ARG B O 1
ATOM 5873 N N . PHE B 1 248 ? 91.568 72.647 9.182 1.00 36.33 272 PHE B N 1
ATOM 5874 C CA . PHE B 1 248 ? 90.127 72.411 9.071 1.00 34.85 272 PHE B CA 1
ATOM 5875 C C . PHE B 1 248 ? 89.744 71.801 7.717 1.00 36.01 272 PHE B C 1
ATOM 5876 O O . PHE B 1 248 ? 88.807 71.001 7.636 1.00 38.10 272 PHE B O 1
ATOM 5884 N N . SER B 1 249 ? 90.466 72.171 6.660 1.00 34.78 273 SER B N 1
ATOM 5885 C CA . SER B 1 249 ? 90.212 71.631 5.326 1.00 33.08 273 SER B CA 1
ATOM 5886 C C . SER B 1 249 ? 90.476 70.132 5.267 1.00 33.60 273 SER B C 1
ATOM 5887 O O . SER B 1 249 ? 89.765 69.387 4.580 1.00 31.93 273 SER B O 1
ATOM 5890 N N . SER B 1 250 ? 91.513 69.691 5.969 1.00 34.16 274 SER B N 1
ATOM 5891 C CA . SER B 1 250 ? 91.797 68.257 6.081 1.00 35.00 274 SER B CA 1
ATOM 5892 C C . SER B 1 250 ? 90.738 67.564 6.930 1.00 33.62 274 SER B C 1
ATOM 5893 O O . SER B 1 250 ? 90.240 66.509 6.569 1.00 30.75 274 SER B O 1
ATOM 5896 N N . THR B 1 251 ? 90.389 68.171 8.060 1.00 36.56 275 THR B N 1
ATOM 5897 C CA . THR B 1 251 ? 89.421 67.571 8.978 1.00 36.91 275 THR B CA 1
ATOM 5898 C C . THR B 1 251 ? 88.043 67.467 8.331 1.00 35.57 275 THR B C 1
ATOM 5899 O O . THR B 1 251 ? 87.391 66.439 8.433 1.00 35.75 275 THR B O 1
ATOM 5903 N N . PHE B 1 252 ? 87.616 68.517 7.637 1.00 34.73 276 PHE B N 1
ATOM 5904 C CA . PHE B 1 252 ? 86.278 68.528 7.024 1.00 32.76 276 PHE B CA 1
ATOM 5905 C C . PHE B 1 252 ? 86.275 68.127 5.545 1.00 31.99 276 PHE B C 1
ATOM 5906 O O . PHE B 1 252 ? 85.251 68.228 4.870 1.00 31.18 276 PHE B O 1
ATOM 5914 N N . ASP B 1 253 ? 87.412 67.628 5.062 1.00 32.76 277 ASP B N 1
ATOM 5915 C CA . ASP B 1 253 ? 87.540 67.133 3.690 1.00 32.86 277 ASP B CA 1
ATOM 5916 C C . ASP B 1 253 ? 87.135 68.180 2.655 1.00 30.40 277 ASP B C 1
ATOM 5917 O O . ASP B 1 253 ? 86.287 67.926 1.792 1.00 27.14 277 ASP B O 1
ATOM 5922 N N . ILE B 1 254 ? 87.728 69.366 2.775 1.00 27.98 278 ILE B N 1
ATOM 5923 C CA . ILE B 1 254 ? 87.586 70.404 1.780 1.00 26.21 278 ILE B CA 1
ATOM 5924 C C . ILE B 1 254 ? 88.744 70.281 0.808 1.00 25.15 278 ILE B C 1
ATOM 5925 O O . ILE B 1 254 ? 89.905 70.515 1.164 1.00 22.80 278 ILE B O 1
ATOM 5930 N N . LEU B 1 255 ? 88.416 69.921 -0.423 1.00 24.17 279 LEU B N 1
ATOM 5931 C CA . LEU B 1 255 ? 89.405 69.713 -1.451 1.00 27.62 279 LEU B CA 1
ATOM 5932 C C . LEU B 1 255 ? 88.916 70.352 -2.740 1.00 27.60 279 LEU B C 1
ATOM 5933 O O . LEU B 1 255 ? 87.725 70.327 -3.035 1.00 27.78 279 LEU B O 1
ATOM 5938 N N . TYR B 1 256 ? 89.837 70.946 -3.487 1.00 27.12 280 TYR B N 1
ATOM 5939 C CA . TYR B 1 256 ? 89.528 71.473 -4.805 1.00 27.89 280 TYR B CA 1
ATOM 5940 C C . TYR B 1 256 ? 90.544 70.971 -5.821 1.00 27.36 280 TYR B C 1
ATOM 5941 O O . TYR B 1 256 ? 91.724 70.788 -5.502 1.00 27.76 280 TYR B O 1
ATOM 5950 N N . ALA B 1 257 ? 90.067 70.735 -7.037 1.00 26.65 281 ALA B N 1
ATOM 5951 C CA . ALA B 1 257 ? 90.937 70.405 -8.150 1.00 27.40 281 ALA B CA 1
ATOM 5952 C C . ALA B 1 257 ? 91.536 71.699 -8.677 1.00 26.05 281 ALA B C 1
ATOM 5953 O O . ALA B 1 257 ? 90.801 72.591 -9.088 1.00 29.23 281 ALA B O 1
ATOM 5955 N N . ASN B 1 258 ? 92.862 71.808 -8.664 1.00 26.57 282 ASN B N 1
ATOM 5956 C CA . ASN B 1 258 ? 93.532 72.988 -9.214 1.00 27.09 282 ASN B CA 1
ATOM 5957 C C . ASN B 1 258 ? 93.613 72.912 -10.737 1.00 28.66 282 ASN B C 1
ATOM 5958 O O . ASN B 1 258 ? 93.035 72.004 -11.334 1.00 28.50 282 ASN B O 1
ATOM 5963 N N . LYS B 1 259 ? 94.295 73.865 -11.367 1.00 32.47 283 LYS B N 1
ATOM 5964 C CA . LYS B 1 259 ? 94.392 73.911 -12.839 1.00 35.29 283 LYS B CA 1
ATOM 5965 C C . LYS B 1 259 ? 95.110 72.699 -13.435 1.00 35.77 283 LYS B C 1
ATOM 5966 O O . LYS B 1 259 ? 94.797 72.284 -14.549 1.00 37.74 283 LYS B O 1
ATOM 5972 N N . ALA B 1 260 ? 96.059 72.135 -12.691 1.00 35.44 284 ALA B N 1
ATOM 5973 C CA . ALA B 1 260 ? 96.758 70.914 -13.109 1.00 35.00 284 ALA B CA 1
ATOM 5974 C C . ALA B 1 260 ? 95.975 69.647 -12.734 1.00 35.03 284 ALA B C 1
ATOM 5975 O O . ALA B 1 260 ? 96.461 68.544 -12.926 1.00 33.55 284 ALA B O 1
ATOM 5977 N N . ASN B 1 261 ? 94.766 69.820 -12.195 1.00 36.00 285 ASN B N 1
ATOM 5978 C CA . ASN B 1 261 ? 93.914 68.714 -11.737 1.00 36.08 285 ASN B CA 1
ATOM 5979 C C . ASN B 1 261 ? 94.509 67.962 -10.544 1.00 33.97 285 ASN B C 1
ATOM 5980 O O . ASN B 1 261 ? 94.206 66.795 -10.317 1.00 33.40 285 ASN B O 1
ATOM 5985 N N . GLU B 1 262 ? 95.343 68.653 -9.777 1.00 32.47 286 GLU B N 1
ATOM 5986 C CA . GLU B 1 262 ? 95.805 68.152 -8.498 1.00 31.86 286 GLU B CA 1
ATOM 5987 C C . GLU B 1 262 ? 94.751 68.518 -7.467 1.00 30.73 286 GLU B C 1
ATOM 5988 O O . GLU B 1 262 ? 94.220 69.619 -7.486 1.00 30.72 286 GLU B O 1
ATOM 5994 N N . SER B 1 263 ? 94.461 67.584 -6.574 1.00 29.23 287 SER B N 1
ATOM 5995 C CA . SER B 1 263 ? 93.506 67.779 -5.502 1.00 30.16 287 SER B CA 1
ATOM 5996 C C . SER B 1 263 ? 94.240 68.460 -4.340 1.00 30.26 287 SER B C 1
ATOM 5997 O O . SER B 1 263 ? 95.234 67.929 -3.843 1.00 31.20 287 SER B O 1
ATOM 6000 N N . VAL B 1 264 ? 93.759 69.633 -3.927 1.00 29.32 288 VAL B N 1
ATOM 6001 C CA . VAL B 1 264 ? 94.463 70.487 -2.965 1.00 29.98 288 VAL B CA 1
ATOM 6002 C C . VAL B 1 264 ? 93.560 70.938 -1.810 1.00 29.06 288 VAL B C 1
ATOM 6003 O O . VAL B 1 264 ? 92.371 71.212 -2.000 1.00 28.71 288 VAL B O 1
ATOM 6007 N N . HIS B 1 265 ? 94.140 71.020 -0.617 1.00 28.36 289 HIS B N 1
ATOM 6008 C CA . HIS B 1 265 ? 93.445 71.551 0.546 1.00 28.06 289 HIS B CA 1
ATOM 6009 C C . HIS B 1 265 ? 93.557 73.067 0.515 1.00 28.32 289 HIS B C 1
ATOM 6010 O O . HIS B 1 265 ? 94.665 73.595 0.564 1.00 28.62 289 HIS B O 1
ATOM 6017 N N . PRO B 1 266 ? 92.416 73.772 0.433 1.00 27.77 290 PRO B N 1
ATOM 6018 C CA . PRO B 1 266 ? 92.481 75.221 0.459 1.00 27.30 290 PRO B CA 1
ATOM 6019 C C . PRO B 1 266 ? 92.780 75.732 1.863 1.00 27.61 290 PRO B C 1
ATOM 6020 O O . PRO B 1 266 ? 92.633 75.005 2.846 1.00 25.48 290 PRO B O 1
ATOM 6024 N N . TYR B 1 267 ? 93.212 76.982 1.936 1.00 29.15 291 TYR B N 1
ATOM 6025 C CA . TYR B 1 267 ? 93.452 77.656 3.201 1.00 27.62 291 TYR B CA 1
ATOM 6026 C C . TYR B 1 267 ? 92.156 78.262 3.708 1.00 25.94 291 TYR B C 1
ATOM 6027 O O . TYR B 1 267 ? 91.314 78.665 2.906 1.00 26.93 291 TYR B O 1
ATOM 6036 N N . LEU B 1 268 ? 91.998 78.326 5.032 1.00 23.87 292 LEU B N 1
ATOM 6037 C CA . LEU B 1 268 ? 90.840 78.981 5.649 1.00 24.96 292 LEU B CA 1
ATOM 6038 C C . LEU B 1 268 ? 91.248 80.174 6.529 1.00 25.22 292 LEU B C 1
ATOM 6039 O O . LEU B 1 268 ? 92.251 80.120 7.245 1.00 26.78 292 LEU B O 1
ATOM 6044 N N . THR B 1 269 ? 90.460 81.243 6.466 1.00 25.12 293 THR B N 1
ATOM 6045 C CA . THR B 1 269 ? 90.603 82.369 7.378 1.00 26.21 293 THR B CA 1
ATOM 6046 C C . THR B 1 269 ? 89.244 82.747 7.980 1.00 26.64 293 THR B C 1
ATOM 6047 O O . THR B 1 269 ? 88.188 82.397 7.437 1.00 26.73 293 THR B O 1
ATOM 6051 N N . CYS B 1 270 ? 89.272 83.440 9.115 1.00 27.64 294 CYS B N 1
ATOM 6052 C CA . CYS B 1 270 ? 88.044 83.996 9.690 1.00 26.78 294 CYS B CA 1
ATOM 6053 C C . CYS B 1 270 ? 88.292 85.235 10.521 1.00 25.65 294 CYS B C 1
ATOM 6054 O O . CYS B 1 270 ? 89.408 85.503 10.941 1.00 26.92 294 CYS B O 1
ATOM 6057 N N . ALA B 1 271 ? 87.231 86.003 10.721 1.00 24.33 295 ALA B N 1
ATOM 6058 C CA . ALA B 1 271 ? 87.303 87.250 11.463 1.00 25.35 295 ALA B CA 1
ATOM 6059 C C . ALA B 1 271 ? 86.021 87.434 12.239 1.00 23.82 295 ALA B C 1
ATOM 6060 O O . ALA B 1 271 ? 84.939 87.171 11.720 1.00 22.53 295 ALA B O 1
ATOM 6062 N N . GLY B 1 272 ? 86.151 87.895 13.478 1.00 22.98 296 GLY B N 1
ATOM 6063 C CA . GLY B 1 272 ? 85.003 88.058 14.361 1.00 24.66 296 GLY B CA 1
ATOM 6064 C C . GLY B 1 272 ? 85.029 89.366 15.125 1.00 23.22 296 GLY B C 1
ATOM 6065 O O . GLY B 1 272 ? 86.064 89.757 15.670 1.00 22.61 296 GLY B O 1
ATOM 6066 N N . ILE B 1 273 ? 83.888 90.044 15.134 1.00 24.17 297 ILE B N 1
ATOM 6067 C CA . ILE B 1 273 ? 83.629 91.179 16.022 1.00 24.93 297 ILE B CA 1
ATOM 6068 C C . ILE B 1 273 ? 82.255 91.004 16.675 1.00 25.16 297 ILE B C 1
ATOM 6069 O O . ILE B 1 273 ? 81.322 90.486 16.064 1.00 25.46 297 ILE B O 1
ATOM 6074 N N . SER B 1 274 ? 82.150 91.422 17.929 1.00 23.94 298 SER B N 1
ATOM 6075 C CA . SER B 1 274 ? 80.947 91.239 18.704 1.00 23.42 298 SER B CA 1
ATOM 6076 C C . SER B 1 274 ? 80.482 92.577 19.295 1.00 24.21 298 SER B C 1
ATOM 6077 O O . SER B 1 274 ? 80.949 93.645 18.885 1.00 24.22 298 SER B O 1
ATOM 6080 N N . THR B 1 275 ? 79.575 92.487 20.268 1.00 25.60 299 THR B N 1
ATOM 6081 C CA . THR B 1 275 ? 79.079 93.625 21.048 1.00 26.71 299 THR B CA 1
ATOM 6082 C C . THR B 1 275 ? 80.170 94.376 21.825 1.00 27.10 299 THR B C 1
ATOM 6083 O O . THR B 1 275 ? 79.947 95.504 22.289 1.00 28.02 299 THR B O 1
ATOM 6087 N N . ARG B 1 276 ? 81.331 93.745 21.988 1.00 24.90 300 ARG B N 1
ATOM 6088 C CA . ARG B 1 276 ? 82.500 94.398 22.593 1.00 25.29 300 ARG B CA 1
ATOM 6089 C C . ARG B 1 276 ? 82.950 95.670 21.872 1.00 25.01 300 ARG B C 1
ATOM 6090 O O . ARG B 1 276 ? 83.520 96.556 22.496 1.00 24.68 300 ARG B O 1
ATOM 6098 N N . VAL B 1 277 ? 82.720 95.750 20.563 1.00 25.90 301 VAL B N 1
ATOM 6099 C CA . VAL B 1 277 ? 83.033 96.963 19.797 1.00 24.90 301 VAL B CA 1
ATOM 6100 C C . VAL B 1 277 ? 82.211 98.139 20.345 1.00 26.63 301 VAL B C 1
ATOM 6101 O O . VAL B 1 277 ? 82.757 99.219 20.607 1.00 24.67 301 VAL B O 1
ATOM 6105 N N . LEU B 1 278 ? 80.908 97.906 20.535 1.00 24.64 302 LEU B N 1
ATOM 6106 C CA . LEU B 1 278 ? 80.017 98.891 21.145 1.00 24.07 302 LEU B CA 1
ATOM 6107 C C . LEU B 1 278 ? 80.473 99.208 22.572 1.00 25.73 302 LEU B C 1
ATOM 6108 O O . LEU B 1 278 ? 80.552 100.372 22.952 1.00 27.78 302 LEU B O 1
ATOM 6113 N N . ALA B 1 279 ? 80.795 98.179 23.348 1.00 25.53 303 ALA B N 1
ATOM 6114 C CA . ALA B 1 279 ? 81.339 98.380 24.693 1.00 27.37 303 ALA B CA 1
ATOM 6115 C C . ALA B 1 279 ? 82.499 99.386 24.677 1.00 28.03 303 ALA B C 1
ATOM 6116 O O . ALA B 1 279 ? 82.526 100.311 25.492 1.00 26.14 303 ALA B O 1
ATOM 6118 N N . CYS B 1 280 ? 83.436 99.207 23.745 1.00 28.29 304 CYS B N 1
ATOM 6119 C CA . CYS B 1 280 ? 84.607 100.094 23.622 1.00 29.77 304 CYS B CA 1
ATOM 6120 C C . CYS B 1 280 ? 84.221 101.545 23.322 1.00 29.31 304 CYS B C 1
ATOM 6121 O O . CYS B 1 280 ? 84.620 102.455 24.037 1.00 28.78 304 CYS B O 1
ATOM 6124 N N . ALA B 1 281 ? 83.436 101.740 22.270 1.00 30.74 305 ALA B N 1
ATOM 6125 C CA . ALA B 1 281 ? 82.996 103.072 21.845 1.00 30.69 305 ALA B CA 1
ATOM 6126 C C . ALA B 1 281 ? 82.274 103.821 22.959 1.00 31.47 305 ALA B C 1
ATOM 6127 O O . ALA B 1 281 ? 82.496 105.016 23.149 1.00 30.13 305 ALA B O 1
ATOM 6129 N N . LEU B 1 282 ? 81.410 103.124 23.695 1.00 29.67 306 LEU B N 1
ATOM 6130 C CA . LEU B 1 282 ? 80.646 103.777 24.760 1.00 28.42 306 LEU B CA 1
ATOM 6131 C C . LEU B 1 282 ? 81.561 104.120 25.929 1.00 27.36 306 LEU B C 1
ATOM 6132 O O . LEU B 1 282 ? 81.473 105.207 26.496 1.00 24.93 306 LEU B O 1
ATOM 6137 N N . SER B 1 283 ? 82.449 103.189 26.260 1.00 26.89 307 SER B N 1
ATOM 6138 C CA . SER B 1 283 ? 83.248 103.271 27.476 1.00 27.55 307 SER B CA 1
ATOM 6139 C C . SER B 1 283 ? 84.344 104.322 27.366 1.00 27.81 307 SER B C 1
ATOM 6140 O O . SER B 1 283 ? 84.598 105.073 28.315 1.00 26.53 307 SER B O 1
ATOM 6143 N N . ILE B 1 284 ? 84.983 104.366 26.202 1.00 27.51 308 ILE B N 1
ATOM 6144 C CA . ILE B 1 284 ? 86.120 105.240 25.975 1.00 28.19 308 ILE B CA 1
ATOM 6145 C C . ILE B 1 284 ? 85.699 106.705 25.847 1.00 29.37 308 ILE B C 1
ATOM 6146 O O . ILE B 1 284 ? 86.368 107.592 26.379 1.00 29.68 308 ILE B O 1
ATOM 6151 N N . HIS B 1 285 ? 84.586 106.947 25.162 1.00 27.40 309 HIS B N 1
ATOM 6152 C CA . HIS B 1 285 ? 84.100 108.305 24.934 1.00 27.74 309 HIS B CA 1
ATOM 6153 C C . HIS B 1 285 ? 83.241 108.846 26.070 1.00 25.44 309 HIS B C 1
ATOM 6154 O O . HIS B 1 285 ? 83.085 110.045 26.185 1.00 22.33 309 HIS B O 1
ATOM 6161 N N . GLY B 1 286 ? 82.663 107.965 26.884 1.00 25.54 310 GLY B N 1
ATOM 6162 C CA . GLY B 1 286 ? 81.796 108.383 27.987 1.00 23.51 310 GLY B CA 1
ATOM 6163 C C . GLY B 1 286 ? 82.452 109.377 28.943 1.00 25.55 310 GLY B C 1
ATOM 6164 O O . GLY B 1 286 ? 83.675 109.425 29.062 1.00 23.20 310 GLY B O 1
ATOM 6165 N N . ASP B 1 287 ? 81.628 110.187 29.603 1.00 26.78 311 ASP B N 1
ATOM 6166 C CA . ASP B 1 287 ? 82.106 111.127 30.622 1.00 27.85 311 ASP B CA 1
ATOM 6167 C C . ASP B 1 287 ? 81.130 111.140 31.795 1.00 28.26 311 ASP B C 1
ATOM 6168 O O . ASP B 1 287 ? 80.236 110.288 31.869 1.00 26.55 311 ASP B O 1
ATOM 6173 N N . SER B 1 288 ? 81.318 112.101 32.702 1.00 29.85 312 SER B N 1
ATOM 6174 C CA . SER B 1 288 ? 80.530 112.223 33.935 1.00 29.80 312 SER B CA 1
ATOM 6175 C C . SER B 1 288 ? 79.029 112.400 33.724 1.00 27.29 312 SER B C 1
ATOM 6176 O O . SER B 1 288 ? 78.242 112.063 34.605 1.00 25.28 312 SER B O 1
ATOM 6179 N N . GLY B 1 289 ? 78.634 112.948 32.575 1.00 26.83 313 GLY B N 1
ATOM 6180 C CA . GLY B 1 289 ? 77.217 113.136 32.260 1.00 25.63 313 GLY B CA 1
ATOM 6181 C C . GLY B 1 289 ? 76.569 111.914 31.621 1.00 26.94 313 GLY B C 1
ATOM 6182 O O . GLY B 1 289 ? 75.364 111.914 31.350 1.00 26.00 313 GLY B O 1
ATOM 6183 N N . GLY B 1 290 ? 77.368 110.881 31.350 1.00 27.01 314 GLY B N 1
ATOM 6184 C CA . GLY B 1 290 ? 76.876 109.664 30.697 1.00 25.70 314 GLY B CA 1
ATOM 6185 C C . GLY B 1 290 ? 77.530 109.431 29.349 1.00 25.52 314 GLY B C 1
ATOM 6186 O O . GLY B 1 290 ? 78.751 109.549 29.220 1.00 24.96 314 GLY B O 1
ATOM 6187 N N . LEU B 1 291 ? 76.712 109.110 28.345 1.00 24.10 315 LEU B N 1
ATOM 6188 C CA . LEU B 1 291 ? 77.204 108.715 27.043 1.00 25.69 315 LEU B CA 1
ATOM 6189 C C . LEU B 1 291 ? 77.618 109.918 26.210 1.00 26.95 315 LEU B C 1
ATOM 6190 O O . LEU B 1 291 ? 77.115 111.019 26.400 1.00 27.08 315 LEU B O 1
ATOM 6195 N N . VAL B 1 292 ? 78.544 109.668 25.292 1.00 27.09 316 VAL B N 1
ATOM 6196 C CA . VAL B 1 292 ? 78.992 110.618 24.287 1.00 27.84 316 VAL B CA 1
ATOM 6197 C C . VAL B 1 292 ? 79.160 109.780 23.010 1.00 28.23 316 VAL B C 1
ATOM 6198 O O . VAL B 1 292 ? 80.167 109.116 22.836 1.00 28.65 316 VAL B O 1
ATOM 6202 N N . LEU B 1 293 ? 78.166 109.814 22.128 1.00 28.77 317 LEU B N 1
ATOM 6203 C CA . LEU B 1 293 ? 78.081 108.867 21.013 1.00 30.35 317 LEU B CA 1
ATOM 6204 C C . LEU B 1 293 ? 78.699 109.400 19.721 1.00 29.90 317 LEU B C 1
ATOM 6205 O O . LEU B 1 293 ? 78.361 110.495 19.281 1.00 29.40 317 LEU B O 1
ATOM 6210 N N . PRO B 1 294 ? 79.587 108.613 19.096 1.00 29.00 318 PRO B N 1
ATOM 6211 C CA . PRO B 1 294 ? 79.953 108.903 17.717 1.00 27.99 318 PRO B CA 1
ATOM 6212 C C . PRO B 1 294 ? 78.705 108.890 16.819 1.00 29.20 318 PRO B C 1
ATOM 6213 O O . PRO B 1 294 ? 77.756 108.145 17.111 1.00 29.33 318 PRO B O 1
ATOM 6217 N N . PRO B 1 295 ? 78.683 109.725 15.757 1.00 26.58 319 PRO B N 1
ATOM 6218 C CA . PRO B 1 295 ? 77.514 109.835 14.879 1.00 28.73 319 PRO B CA 1
ATOM 6219 C C . PRO B 1 295 ? 76.967 108.508 14.346 1.00 28.36 319 PRO B C 1
ATOM 6220 O O . PRO B 1 295 ? 75.746 108.335 14.297 1.00 30.93 319 PRO B O 1
ATOM 6224 N N . LEU B 1 296 ? 77.853 107.593 13.957 1.00 27.52 320 LEU B N 1
ATOM 6225 C CA . LEU B 1 296 ? 77.451 106.280 13.432 1.00 29.76 320 LEU B CA 1
ATOM 6226 C C . LEU B 1 296 ? 76.384 105.607 14.297 1.00 30.14 320 LEU B C 1
ATOM 6227 O O . LEU B 1 296 ? 75.407 105.065 13.786 1.00 29.09 320 LEU B O 1
ATOM 6232 N N . ILE B 1 297 ? 76.584 105.649 15.609 1.00 31.48 321 ILE B N 1
ATOM 6233 C CA . ILE B 1 297 ? 75.725 104.915 16.538 1.00 31.96 321 ILE B CA 1
ATOM 6234 C C . ILE B 1 297 ? 74.775 105.791 17.345 1.00 30.93 321 ILE B C 1
ATOM 6235 O O . ILE B 1 297 ? 74.154 105.304 18.269 1.00 32.86 321 ILE B O 1
ATOM 6240 N N . ALA B 1 298 ? 74.650 107.069 17.002 1.00 30.65 322 ALA B N 1
ATOM 6241 C CA . ALA B 1 298 ? 73.688 107.937 17.680 1.00 31.31 322 ALA B CA 1
ATOM 6242 C C . ALA B 1 298 ? 72.307 107.709 17.068 1.00 31.22 322 ALA B C 1
ATOM 6243 O O . ALA B 1 298 ? 72.105 108.007 15.886 1.00 29.94 322 ALA B O 1
ATOM 6245 N N . PRO B 1 299 ? 71.351 107.177 17.853 1.00 31.26 323 PRO B N 1
ATOM 6246 C CA . PRO B 1 299 ? 69.992 107.065 17.301 1.00 31.38 323 PRO B CA 1
ATOM 6247 C C . PRO B 1 299 ? 69.404 108.420 16.880 1.00 31.29 323 PRO B C 1
ATOM 6248 O O . PRO B 1 299 ? 68.610 108.476 15.944 1.00 31.47 323 PRO B O 1
ATOM 6252 N N . ILE B 1 300 ? 69.813 109.490 17.564 1.00 32.24 324 ILE B N 1
ATOM 6253 C CA . ILE B 1 300 ? 69.476 110.860 17.193 1.00 32.54 324 ILE B CA 1
ATOM 6254 C C . ILE B 1 300 ? 70.770 111.660 17.103 1.00 32.57 324 ILE B C 1
ATOM 6255 O O . ILE B 1 300 ? 71.440 111.862 18.109 1.00 34.20 324 ILE B O 1
ATOM 6260 N N . HIS B 1 301 ? 71.141 112.096 15.903 1.00 31.86 325 HIS B N 1
ATOM 6261 C CA . HIS B 1 301 ? 72.325 112.943 15.736 1.00 32.76 325 HIS B CA 1
ATOM 6262 C C . HIS B 1 301 ? 72.134 114.302 16.407 1.00 32.52 325 HIS B C 1
ATOM 6263 O O . HIS B 1 301 ? 73.072 114.868 16.962 1.00 33.69 325 HIS B O 1
ATOM 6270 N N . VAL B 1 302 ? 70.916 114.830 16.316 1.00 33.79 326 VAL B N 1
ATOM 6271 C CA . VAL B 1 302 ? 70.624 116.212 16.693 1.00 33.32 326 VAL B CA 1
ATOM 6272 C C . VAL B 1 302 ? 69.266 116.314 17.375 1.00 33.16 326 VAL B C 1
ATOM 6273 O O . VAL B 1 302 ? 68.267 115.833 16.855 1.00 33.56 326 VAL B O 1
ATOM 6277 N N . VAL B 1 303 ? 69.228 116.944 18.541 1.00 35.13 327 VAL B N 1
ATOM 6278 C CA . VAL B 1 303 ? 67.948 117.248 19.175 1.00 34.72 327 VAL B CA 1
ATOM 6279 C C . VAL B 1 303 ? 67.719 118.755 19.098 1.00 35.59 327 VAL B C 1
ATOM 6280 O O . VAL B 1 303 ? 68.562 119.541 19.529 1.00 37.39 327 VAL B O 1
ATOM 6284 N N . ILE B 1 304 ? 66.590 119.155 18.524 1.00 35.26 328 ILE B N 1
ATOM 6285 C CA . ILE B 1 304 ? 66.257 120.568 18.409 1.00 35.32 328 ILE B CA 1
ATOM 6286 C C . ILE B 1 304 ? 65.258 120.888 19.501 1.00 34.02 328 ILE B C 1
ATOM 6287 O O . ILE B 1 304 ? 64.228 120.236 19.608 1.00 32.94 328 ILE B O 1
ATOM 6292 N N . ILE B 1 305 ? 65.568 121.888 20.318 1.00 35.51 329 ILE B N 1
ATOM 6293 C CA . ILE B 1 305 ? 64.734 122.233 21.461 1.00 34.03 329 ILE B CA 1
ATOM 6294 C C . ILE B 1 305 ? 64.163 123.646 21.320 1.00 33.80 329 ILE B C 1
ATOM 6295 O O . ILE B 1 305 ? 64.910 124.622 21.329 1.00 33.22 329 ILE B O 1
ATOM 6300 N N . PRO B 1 306 ? 62.836 123.756 21.162 1.00 32.64 330 PRO B N 1
ATOM 6301 C CA . PRO B 1 306 ? 62.212 125.073 21.230 1.00 34.41 330 PRO B CA 1
ATOM 6302 C C . PRO B 1 306 ? 62.288 125.612 22.656 1.00 33.79 330 PRO B C 1
ATOM 6303 O O . PRO B 1 306 ? 61.925 124.902 23.584 1.00 33.05 330 PRO B O 1
ATOM 6307 N N . ILE B 1 307 ? 62.784 126.835 22.830 1.00 35.62 331 ILE B N 1
ATOM 6308 C CA . ILE B 1 307 ? 62.871 127.436 24.159 1.00 36.10 331 ILE B CA 1
ATOM 6309 C C . ILE B 1 307 ? 61.949 128.642 24.283 1.00 38.14 331 ILE B C 1
ATOM 6310 O O . ILE B 1 307 ? 61.594 129.278 23.281 1.00 36.71 331 ILE B O 1
ATOM 6315 N N . GLY B 1 308 ? 61.556 128.931 25.525 1.00 38.20 332 GLY B N 1
ATOM 6316 C CA . GLY B 1 308 ? 60.727 130.087 25.841 1.00 38.82 332 GLY B CA 1
ATOM 6317 C C . GLY B 1 308 ? 59.307 130.059 25.308 1.00 39.73 332 GLY B C 1
ATOM 6318 O O . GLY B 1 308 ? 58.660 131.101 25.237 1.00 38.53 332 GLY B O 1
ATOM 6319 N N . CYS B 1 309 ? 58.815 128.879 24.935 1.00 41.16 333 CYS B N 1
ATOM 6320 C CA . CYS B 1 309 ? 57.434 128.735 24.479 1.00 42.13 333 CYS B CA 1
ATOM 6321 C C . CYS B 1 309 ? 56.475 128.594 25.665 1.00 44.39 333 CYS B C 1
ATOM 6322 O O . CYS B 1 309 ? 56.898 128.350 26.798 1.00 43.93 333 CYS B O 1
ATOM 6325 N N . GLY B 1 310 ? 55.184 128.779 25.397 1.00 47.06 334 GLY B N 1
ATOM 6326 C CA . GLY B 1 310 ? 54.145 128.645 26.418 1.00 47.77 334 GLY B CA 1
ATOM 6327 C C . GLY B 1 310 ? 53.909 129.863 27.299 1.00 48.85 334 GLY B C 1
ATOM 6328 O O . GLY B 1 310 ? 53.180 129.774 28.288 1.00 49.29 334 GLY B O 1
ATOM 6329 N N . LYS B 1 311 ? 54.505 131.003 26.950 1.00 49.70 335 LYS B N 1
ATOM 6330 C CA . LYS B 1 311 ? 54.291 132.245 27.701 1.00 50.78 335 LYS B CA 1
ATOM 6331 C C . LYS B 1 311 ? 52.902 132.825 27.433 1.00 52.43 335 LYS B C 1
ATOM 6332 O O . LYS B 1 311 ? 52.249 132.470 26.446 1.00 53.12 335 LYS B O 1
ATOM 6338 N N . LYS B 1 312 ? 52.464 133.723 28.314 1.00 52.58 336 LYS B N 1
ATOM 6339 C CA . LYS B 1 312 ? 51.109 134.270 28.257 1.00 53.35 336 LYS B CA 1
ATOM 6340 C C . LYS B 1 312 ? 50.899 135.194 27.053 1.00 52.50 336 LYS B C 1
ATOM 6341 O O . LYS B 1 312 ? 51.658 136.146 26.845 1.00 51.16 336 LYS B O 1
ATOM 6347 N N . ASN B 1 313 ? 49.857 134.898 26.276 1.00 51.94 337 ASN B N 1
ATOM 6348 C CA . ASN B 1 313 ? 49.519 135.645 25.060 1.00 51.45 337 ASN B CA 1
ATOM 6349 C C . ASN B 1 313 ? 50.675 135.682 24.062 1.00 49.88 337 ASN B C 1
ATOM 6350 O O . ASN B 1 313 ? 50.936 136.709 23.436 1.00 49.19 337 ASN B O 1
ATOM 6355 N N . ASN B 1 314 ? 51.355 134.546 23.922 1.00 49.68 338 ASN B N 1
ATOM 6356 C CA . ASN B 1 314 ? 52.498 134.422 23.024 1.00 48.05 338 ASN B CA 1
ATOM 6357 C C . ASN B 1 314 ? 52.339 133.210 22.100 1.00 48.78 338 ASN B C 1
ATOM 6358 O O . ASN B 1 314 ? 53.324 132.575 21.710 1.00 48.74 338 ASN B O 1
ATOM 6363 N N . GLN B 1 315 ? 51.091 132.913 21.736 1.00 48.65 339 GLN B N 1
ATOM 6364 C CA . GLN B 1 315 ? 50.778 131.769 20.882 1.00 48.60 339 GLN B CA 1
ATOM 6365 C C . GLN B 1 315 ? 51.289 131.975 19.458 1.00 48.73 339 GLN B C 1
ATOM 6366 O O . GLN B 1 315 ? 51.705 131.017 18.806 1.00 48.52 339 GLN B O 1
ATOM 6372 N N . GLU B 1 316 ? 51.263 133.219 18.981 1.00 48.11 340 GLU B N 1
ATOM 6373 C CA . GLU B 1 316 ? 51.733 133.525 17.628 1.00 47.59 340 GLU B CA 1
ATOM 6374 C C . GLU B 1 316 ? 53.248 133.338 17.501 1.00 46.60 340 GLU B C 1
ATOM 6375 O O . GLU B 1 316 ? 53.722 132.756 16.523 1.00 44.69 340 GLU B O 1
ATOM 6381 N N . SER B 1 317 ? 53.997 133.841 18.480 1.00 45.38 341 SER B N 1
ATOM 6382 C CA . SER B 1 317 ? 55.454 133.679 18.501 1.00 45.51 341 SER B CA 1
ATOM 6383 C C . SER B 1 317 ? 55.844 132.205 18.581 1.00 45.67 341 SER B C 1
ATOM 6384 O O . SER B 1 317 ? 56.787 131.769 17.922 1.00 45.16 341 SER B O 1
ATOM 6387 N N . ASP B 1 318 ? 55.107 131.448 19.390 1.00 46.57 342 ASP B N 1
ATOM 6388 C CA . ASP B 1 318 ? 55.331 130.013 19.525 1.00 47.58 342 ASP B CA 1
ATOM 6389 C C . ASP B 1 318 ? 55.223 129.304 18.174 1.00 48.30 342 ASP B C 1
ATOM 6390 O O . ASP B 1 318 ? 56.111 128.528 17.809 1.00 48.82 342 ASP B O 1
ATOM 6395 N N . GLN B 1 319 ? 54.152 129.584 17.433 1.00 47.33 343 GLN B N 1
ATOM 6396 C CA . GLN B 1 319 ? 53.958 128.997 16.101 1.00 47.71 343 GLN B CA 1
ATOM 6397 C C . GLN B 1 319 ? 55.115 129.314 15.153 1.00 45.78 343 GLN B C 1
ATOM 6398 O O . GLN B 1 319 ? 55.524 128.464 14.367 1.00 45.30 343 GLN B O 1
ATOM 6404 N N . GLN B 1 320 ? 55.638 130.535 15.231 1.00 43.83 344 GLN B N 1
ATOM 6405 C CA . GLN B 1 320 ? 56.768 130.946 14.394 1.00 43.20 344 GLN B CA 1
ATOM 6406 C C . GLN B 1 320 ? 58.055 130.218 14.790 1.00 41.79 344 GLN B C 1
ATOM 6407 O O . GLN B 1 320 ? 58.829 129.804 13.929 1.00 40.59 344 GLN B O 1
ATOM 6413 N N . VAL B 1 321 ? 58.283 130.080 16.095 1.00 40.62 345 VAL B N 1
ATOM 6414 C CA . VAL B 1 321 ? 59.451 129.360 16.594 1.00 39.26 345 VAL B CA 1
ATOM 6415 C C . VAL B 1 321 ? 59.329 127.896 16.213 1.00 39.65 345 VAL B C 1
ATOM 6416 O O . VAL B 1 321 ? 60.232 127.344 15.588 1.00 38.92 345 VAL B O 1
ATOM 6420 N N . LEU B 1 322 ? 58.195 127.288 16.561 1.00 40.34 346 LEU B N 1
ATOM 6421 C CA . LEU B 1 322 ? 57.935 125.885 16.242 1.00 41.15 346 LEU B CA 1
ATOM 6422 C C . LEU B 1 322 ? 57.954 125.643 14.729 1.00 41.53 346 LEU B C 1
ATOM 6423 O O . LEU B 1 322 ? 58.431 124.605 14.270 1.00 40.99 346 LEU B O 1
ATOM 6428 N N . GLY B 1 323 ? 57.461 126.614 13.963 1.00 41.22 347 GLY B N 1
ATOM 6429 C CA . GLY B 1 323 ? 57.538 126.571 12.504 1.00 40.87 347 GLY B CA 1
ATOM 6430 C C . GLY B 1 323 ? 58.958 126.515 11.951 1.00 41.45 347 GLY B C 1
ATOM 6431 O O . GLY B 1 323 ? 59.233 125.761 11.015 1.00 43.60 347 GLY B O 1
ATOM 6432 N N . LYS B 1 324 ? 59.863 127.310 12.516 1.00 39.69 348 LYS B N 1
ATOM 6433 C CA . LYS B 1 324 ? 61.249 127.338 12.043 1.00 40.50 348 LYS B CA 1
ATOM 6434 C C . LYS B 1 324 ? 62.021 126.096 12.488 1.00 39.99 348 LYS B C 1
ATOM 6435 O O . LYS B 1 324 ? 62.849 125.584 11.740 1.00 38.38 348 LYS B O 1
ATOM 6441 N N . VAL B 1 325 ? 61.755 125.628 13.708 1.00 39.83 349 VAL B N 1
ATOM 6442 C CA . VAL B 1 325 ? 62.309 124.361 14.191 1.00 39.72 349 VAL B CA 1
ATOM 6443 C C . VAL B 1 325 ? 62.029 123.217 13.200 1.00 41.64 349 VAL B C 1
ATOM 6444 O O . VAL B 1 325 ? 62.906 122.393 12.945 1.00 41.93 349 VAL B O 1
ATOM 6448 N N . ASN B 1 326 ? 60.824 123.195 12.627 1.00 42.48 350 ASN B N 1
ATOM 6449 C CA . ASN B 1 326 ? 60.446 122.182 11.633 1.00 43.23 350 ASN B CA 1
ATOM 6450 C C . ASN B 1 326 ? 61.212 122.319 10.315 1.00 42.91 350 ASN B C 1
ATOM 6451 O O . ASN B 1 326 ? 61.639 121.321 9.744 1.00 40.79 350 ASN B O 1
ATOM 6456 N N . GLU B 1 327 ? 61.388 123.550 9.841 1.00 43.61 351 GLU B N 1
ATOM 6457 C CA . GLU B 1 327 ? 62.167 123.805 8.626 1.00 44.56 351 GLU B CA 1
ATOM 6458 C C . GLU B 1 327 ? 63.640 123.430 8.797 1.00 43.76 351 GLU B C 1
ATOM 6459 O O . GLU B 1 327 ? 64.282 122.988 7.842 1.00 42.33 351 GLU B O 1
ATOM 6465 N N . ILE B 1 328 ? 64.178 123.638 10.001 1.00 42.30 352 ILE B N 1
ATOM 6466 C CA . ILE B 1 328 ? 65.523 123.173 10.329 1.00 41.13 352 ILE B CA 1
ATOM 6467 C C . ILE B 1 328 ? 65.551 121.641 10.330 1.00 40.09 352 ILE B C 1
ATOM 6468 O O . ILE B 1 328 ? 66.396 121.034 9.676 1.00 38.49 352 ILE B O 1
ATOM 6473 N N . ALA B 1 329 ? 64.611 121.024 11.043 1.00 38.23 353 ALA B N 1
ATOM 6474 C CA . ALA B 1 329 ? 64.532 119.565 11.087 1.00 37.62 353 ALA B CA 1
ATOM 6475 C C . ALA B 1 329 ? 64.415 118.948 9.683 1.00 37.40 353 ALA B C 1
ATOM 6476 O O . ALA B 1 329 ? 65.115 117.985 9.374 1.00 38.25 353 ALA B O 1
ATOM 6478 N N . ASP B 1 330 ? 63.550 119.513 8.843 1.00 36.76 354 ASP B N 1
ATOM 6479 C CA . ASP B 1 330 ? 63.304 118.978 7.501 1.00 39.72 354 ASP B CA 1
ATOM 6480 C C . ASP B 1 330 ? 64.538 119.069 6.601 1.00 39.60 354 ASP B C 1
ATOM 6481 O O . ASP B 1 330 ? 64.839 118.131 5.875 1.00 38.14 354 ASP B O 1
ATOM 6486 N N . THR B 1 331 ? 65.242 120.198 6.655 1.00 39.74 355 THR B N 1
ATOM 6487 C CA . THR B 1 331 ? 66.512 120.357 5.943 1.00 39.59 355 THR B CA 1
ATOM 6488 C C . THR B 1 331 ? 67.565 119.338 6.419 1.00 40.37 355 THR B C 1
ATOM 6489 O O . THR B 1 331 ? 68.173 118.637 5.605 1.00 38.34 355 THR B O 1
ATOM 6493 N N . LEU B 1 332 ? 67.766 119.247 7.733 1.00 40.89 356 LEU B N 1
ATOM 6494 C CA . LEU B 1 332 ? 68.738 118.296 8.294 1.00 41.86 356 LEU B CA 1
ATOM 6495 C C . LEU B 1 332 ? 68.415 116.829 7.945 1.00 41.98 356 LEU B C 1
ATOM 6496 O O . LEU B 1 332 ? 69.328 116.036 7.711 1.00 43.19 356 LEU B O 1
ATOM 6501 N N . LYS B 1 333 ? 67.133 116.474 7.898 1.00 41.21 357 LYS B N 1
ATOM 6502 C CA . LYS B 1 333 ? 66.739 115.104 7.549 1.00 43.09 357 LYS B CA 1
ATOM 6503 C C . LYS B 1 333 ? 66.809 114.851 6.037 1.00 43.83 357 LYS B C 1
ATOM 6504 O O . LYS B 1 333 ? 67.491 113.925 5.582 1.00 40.60 357 LYS B O 1
ATOM 6510 N N . SER B 1 334 ? 66.121 115.693 5.269 1.00 43.90 358 SER B N 1
ATOM 6511 C CA . SER B 1 334 ? 65.937 115.463 3.836 1.00 46.22 358 SER B CA 1
ATOM 6512 C C . SER B 1 334 ? 67.204 115.676 3.006 1.00 45.93 358 SER B C 1
ATOM 6513 O O . SER B 1 334 ? 67.499 114.877 2.117 1.00 45.59 358 SER B O 1
ATOM 6516 N N . LYS B 1 335 ? 67.947 116.743 3.295 1.00 45.66 359 LYS B N 1
ATOM 6517 C CA . LYS B 1 335 ? 69.129 117.100 2.494 1.00 47.52 359 LYS B CA 1
ATOM 6518 C C . LYS B 1 335 ? 70.430 116.446 2.978 1.00 46.51 359 LYS B C 1
ATOM 6519 O O . LYS B 1 335 ? 71.334 116.212 2.178 1.00 48.02 359 LYS B O 1
ATOM 6525 N N . LEU B 1 336 ? 70.532 116.172 4.278 1.00 44.71 360 LEU B N 1
ATOM 6526 C CA . LEU B 1 336 ? 71.762 115.633 4.859 1.00 43.05 360 LEU B CA 1
ATOM 6527 C C . LEU B 1 336 ? 71.641 114.188 5.350 1.00 41.15 360 LEU B C 1
ATOM 6528 O O . LEU B 1 336 ? 72.655 113.547 5.615 1.00 42.13 360 LEU B O 1
ATOM 6533 N N . GLY B 1 337 ? 70.417 113.682 5.489 1.00 39.03 361 GLY B N 1
ATOM 6534 C CA . GLY B 1 337 ? 70.196 112.317 5.971 1.00 39.00 361 GLY B CA 1
ATOM 6535 C C . GLY B 1 337 ? 70.427 112.125 7.463 1.00 38.74 361 GLY B C 1
ATOM 6536 O O . GLY B 1 337 ? 70.627 111.001 7.919 1.00 38.61 361 GLY B O 1
ATOM 6537 N N . LEU B 1 338 ? 70.389 113.217 8.228 1.00 38.36 362 LEU B N 1
ATOM 6538 C CA . LEU B 1 338 ? 70.613 113.160 9.676 1.00 36.78 362 LEU B CA 1
ATOM 6539 C C . LEU B 1 338 ? 69.365 112.692 10.405 1.00 35.77 362 LEU B C 1
ATOM 6540 O O . LEU B 1 338 ? 68.246 112.911 9.940 1.00 38.01 362 LEU B O 1
ATOM 6545 N N . ARG B 1 339 ? 69.565 112.034 11.540 1.00 34.80 363 ARG B N 1
ATOM 6546 C CA . ARG B 1 339 ? 68.480 111.642 12.413 1.00 33.59 363 ARG B CA 1
ATOM 6547 C C . ARG B 1 339 ? 68.279 112.797 13.381 1.00 34.42 363 ARG B C 1
ATOM 6548 O O . ARG B 1 339 ? 69.191 113.178 14.104 1.00 32.54 363 ARG B O 1
ATOM 6556 N N . VAL B 1 340 ? 67.081 113.368 13.354 1.00 35.68 364 VAL B N 1
ATOM 6557 C CA . VAL B 1 340 ? 66.759 114.572 14.100 1.00 36.71 364 VAL B CA 1
ATOM 6558 C C . VAL B 1 340 ? 65.531 114.339 14.960 1.00 35.93 364 VAL B C 1
ATOM 6559 O O . VAL B 1 340 ? 64.577 113.705 14.524 1.00 36.93 364 VAL B O 1
ATOM 6563 N N . SER B 1 341 ? 65.569 114.842 16.188 1.00 36.78 365 SER B N 1
ATOM 6564 C CA . SER B 1 341 ? 64.403 114.825 17.065 1.00 39.16 365 SER B CA 1
ATOM 6565 C C . SER B 1 341 ? 64.049 116.246 17.515 1.00 38.16 365 SER B C 1
ATOM 6566 O O . SER B 1 341 ? 64.927 117.108 17.634 1.00 38.78 365 SER B O 1
ATOM 6569 N N . ILE B 1 342 ? 62.759 116.475 17.753 1.00 37.89 366 ILE B N 1
ATOM 6570 C CA . ILE B 1 342 ? 62.242 117.743 18.265 1.00 36.27 366 ILE B CA 1
ATOM 6571 C C . ILE B 1 342 ? 61.581 117.463 19.607 1.00 38.33 366 ILE B C 1
ATOM 6572 O O . ILE B 1 342 ? 60.603 116.709 19.657 1.00 37.63 366 ILE B O 1
ATOM 6577 N N . ASP B 1 343 ? 62.107 118.057 20.684 1.00 38.51 367 ASP B N 1
ATOM 6578 C CA . ASP B 1 343 ? 61.513 117.922 22.022 1.00 40.33 367 ASP B CA 1
ATOM 6579 C C . ASP B 1 343 ? 60.659 119.131 22.356 1.00 43.33 367 ASP B C 1
ATOM 6580 O O . ASP B 1 343 ? 61.125 120.067 23.011 1.00 45.52 367 ASP B O 1
ATOM 6585 N N . ASP B 1 344 ? 59.396 119.085 21.946 1.00 44.79 368 ASP B N 1
ATOM 6586 C CA . ASP B 1 344 ? 58.467 120.189 22.186 1.00 47.15 368 ASP B CA 1
ATOM 6587 C C . ASP B 1 344 ? 57.644 120.026 23.471 1.00 47.48 368 ASP B C 1
ATOM 6588 O O . ASP B 1 344 ? 56.543 120.558 23.563 1.00 47.07 368 ASP B O 1
ATOM 6593 N N . ASP B 1 345 ? 58.168 119.296 24.457 1.00 49.31 369 ASP B N 1
ATOM 6594 C CA . ASP B 1 345 ? 57.476 119.134 25.742 1.00 51.11 369 ASP B CA 1
ATOM 6595 C C . ASP B 1 345 ? 57.805 120.324 26.636 1.00 51.26 369 ASP B C 1
ATOM 6596 O O . ASP B 1 345 ? 58.855 120.356 27.274 1.00 50.34 369 ASP B O 1
ATOM 6601 N N . PHE B 1 346 ? 56.893 121.290 26.688 1.00 52.92 370 PHE B N 1
ATOM 6602 C CA . PHE B 1 346 ? 57.143 122.563 27.376 1.00 54.30 370 PHE B CA 1
ATOM 6603 C C . PHE B 1 346 ? 56.974 122.489 28.899 1.00 53.57 370 PHE B C 1
ATOM 6604 O O . PHE B 1 346 ? 57.289 123.451 29.603 1.00 53.08 370 PHE B O 1
ATOM 6612 N N . SER B 1 347 ? 56.485 121.356 29.402 1.00 53.22 371 SER B N 1
ATOM 6613 C CA . SER B 1 347 ? 56.357 121.148 30.848 1.00 52.55 371 SER B CA 1
ATOM 6614 C C . SER B 1 347 ? 57.722 120.907 31.509 1.00 51.32 371 SER B C 1
ATOM 6615 O O . SER B 1 347 ? 57.961 121.365 32.633 1.00 51.21 371 SER B O 1
ATOM 6618 N N . LYS B 1 348 ? 58.605 120.196 30.806 1.00 48.49 372 LYS B N 1
ATOM 6619 C CA . LYS B 1 348 ? 59.939 119.868 31.317 1.00 47.61 372 LYS B CA 1
ATOM 6620 C C . LYS B 1 348 ? 60.843 121.098 31.280 1.00 43.69 372 LYS B C 1
ATOM 6621 O O . LYS B 1 348 ? 60.875 121.818 30.287 1.00 41.81 372 LYS B O 1
ATOM 6627 N N . SER B 1 349 ? 61.591 121.325 32.354 1.00 40.71 373 SER B N 1
ATOM 6628 C CA . SER B 1 349 ? 62.577 122.402 32.375 1.00 39.42 373 SER B CA 1
ATOM 6629 C C . SER B 1 349 ? 63.754 122.080 31.449 1.00 38.58 373 SER B C 1
ATOM 6630 O O . SER B 1 349 ? 64.007 120.916 31.137 1.00 35.59 373 SER B O 1
ATOM 6633 N N . MET B 1 350 ? 64.475 123.110 31.020 1.00 38.70 374 MET B N 1
ATOM 6634 C CA . MET B 1 350 ? 65.667 122.901 30.201 1.00 41.12 374 MET B CA 1
ATOM 6635 C C . MET B 1 350 ? 66.712 122.051 30.916 1.00 41.33 374 MET B C 1
ATOM 6636 O O . MET B 1 350 ? 67.332 121.193 30.293 1.00 42.76 374 MET B O 1
ATOM 6641 N N . GLY B 1 351 ? 66.894 122.283 32.213 1.00 40.08 375 GLY B N 1
ATOM 6642 C CA . GLY B 1 351 ? 67.809 121.481 33.028 1.00 40.59 375 GLY B CA 1
ATOM 6643 C C . GLY B 1 351 ? 67.542 119.987 32.932 1.00 40.35 375 GLY B C 1
ATOM 6644 O O . GLY B 1 351 ? 68.471 119.195 32.757 1.00 40.30 375 GLY B O 1
ATOM 6645 N N . ASP B 1 352 ? 66.271 119.606 33.047 1.00 40.05 376 ASP B N 1
ATOM 6646 C CA . ASP B 1 352 ? 65.868 118.203 32.963 1.00 40.07 376 ASP B CA 1
ATOM 6647 C C . ASP B 1 352 ? 66.014 117.658 31.539 1.00 39.47 376 ASP B C 1
ATOM 6648 O O . ASP B 1 352 ? 66.430 116.512 31.356 1.00 36.65 376 ASP B O 1
ATOM 6653 N N . LYS B 1 353 ? 65.700 118.477 30.535 1.00 37.99 377 LYS B N 1
ATOM 6654 C CA . LYS B 1 353 ? 65.894 118.062 29.142 1.00 38.09 377 LYS B CA 1
ATOM 6655 C C . LYS B 1 353 ? 67.367 117.824 28.840 1.00 37.35 377 LYS B C 1
ATOM 6656 O O . LYS B 1 353 ? 67.720 116.806 28.253 1.00 37.38 377 LYS B O 1
ATOM 6662 N N . LEU B 1 354 ? 68.210 118.773 29.245 1.00 36.42 378 LEU B N 1
ATOM 6663 C CA . LEU B 1 354 ? 69.644 118.704 29.000 1.00 36.88 378 LEU B CA 1
ATOM 6664 C C . LEU B 1 354 ? 70.269 117.497 29.680 1.00 35.58 378 LEU B C 1
ATOM 6665 O O . LEU B 1 354 ? 71.026 116.774 29.053 1.00 33.25 378 LEU B O 1
ATOM 6670 N N . TYR B 1 355 ? 69.946 117.292 30.955 1.00 34.49 379 TYR B N 1
ATOM 6671 C CA . TYR B 1 355 ? 70.367 116.098 31.677 1.00 34.71 379 TYR B CA 1
ATOM 6672 C C . TYR B 1 355 ? 70.134 114.838 30.850 1.00 34.26 379 TYR B C 1
ATOM 6673 O O . TYR B 1 355 ? 71.042 114.018 30.692 1.00 32.98 379 TYR B O 1
ATOM 6682 N N . TYR B 1 356 ? 68.909 114.699 30.339 1.00 33.59 380 TYR B N 1
ATOM 6683 C CA . TYR B 1 356 ? 68.481 113.499 29.624 1.00 33.88 380 TYR B CA 1
ATOM 6684 C C . TYR B 1 356 ? 69.236 113.309 28.306 1.00 35.57 380 TYR B C 1
ATOM 6685 O O . TYR B 1 356 ? 69.758 112.230 28.048 1.00 37.27 380 TYR B O 1
ATOM 6694 N N . TYR B 1 357 ? 69.285 114.349 27.479 1.00 35.03 381 TYR B N 1
ATOM 6695 C CA . TYR B 1 357 ? 69.949 114.256 26.178 1.00 36.26 381 TYR B CA 1
ATOM 6696 C C . TYR B 1 357 ? 71.459 114.097 26.301 1.00 36.35 381 TYR B C 1
ATOM 6697 O O . TYR B 1 357 ? 72.078 113.420 25.476 1.00 35.71 381 TYR B O 1
ATOM 6706 N N . GLU B 1 358 ? 72.045 114.670 27.348 1.00 34.75 382 GLU B N 1
ATOM 6707 C CA . GLU B 1 358 ? 73.463 114.451 27.607 1.00 35.55 382 GLU B CA 1
ATOM 6708 C C . GLU B 1 358 ? 73.715 113.039 28.135 1.00 32.14 382 GLU B C 1
ATOM 6709 O O . GLU B 1 358 ? 74.674 112.390 27.722 1.00 28.75 382 GLU B O 1
ATOM 6715 N N . LEU B 1 359 ? 72.840 112.561 29.019 1.00 30.10 383 LEU B N 1
ATOM 6716 C CA . LEU B 1 359 ? 72.875 111.163 29.485 1.00 30.46 383 LEU B CA 1
ATOM 6717 C C . LEU B 1 359 ? 72.864 110.191 28.301 1.00 30.66 383 LEU B C 1
ATOM 6718 O O . LEU B 1 359 ? 73.605 109.213 28.293 1.00 29.85 383 LEU B O 1
ATOM 6723 N N . LYS B 1 360 ? 72.029 110.484 27.305 1.00 31.39 384 LYS B N 1
ATOM 6724 C CA . LYS B 1 360 ? 71.854 109.613 26.139 1.00 32.35 384 LYS B CA 1
ATOM 6725 C C . LYS B 1 360 ? 72.886 109.876 25.041 1.00 31.28 384 LYS B C 1
ATOM 6726 O O . LYS B 1 360 ? 72.861 109.228 24.000 1.00 32.97 384 LYS B O 1
ATOM 6732 N N . GLY B 1 361 ? 73.766 110.847 25.268 1.00 31.68 385 GLY B N 1
ATOM 6733 C CA . GLY B 1 361 ? 74.894 111.119 24.393 1.00 30.16 385 GLY B CA 1
ATOM 6734 C C . GLY B 1 361 ? 74.584 111.664 23.017 1.00 31.23 385 GLY B C 1
ATOM 6735 O O . GLY B 1 361 ? 75.363 111.453 22.081 1.00 32.20 385 GLY B O 1
ATOM 6736 N N . VAL B 1 362 ? 73.474 112.388 22.882 1.00 30.87 386 VAL B N 1
ATOM 6737 C CA . VAL B 1 362 ? 73.118 112.992 21.590 1.00 30.50 386 VAL B CA 1
ATOM 6738 C C . VAL B 1 362 ? 74.219 113.980 21.175 1.00 28.85 386 VAL B C 1
ATOM 6739 O O . VAL B 1 362 ? 74.521 114.890 21.921 1.00 29.53 386 VAL B O 1
ATOM 6743 N N . PRO B 1 363 ? 74.842 113.778 19.997 1.00 31.59 387 PRO B N 1
ATOM 6744 C CA . PRO B 1 363 ? 75.983 114.606 19.577 1.00 30.78 387 PRO B CA 1
ATOM 6745 C C . PRO B 1 363 ? 75.747 116.113 19.634 1.00 32.27 387 PRO B C 1
ATOM 6746 O O . PRO B 1 363 ? 76.583 116.841 20.171 1.00 32.27 387 PRO B O 1
ATOM 6750 N N . LEU B 1 364 ? 74.617 116.570 19.103 1.00 32.86 388 LEU B N 1
ATOM 6751 C CA . LEU B 1 364 ? 74.347 118.000 18.993 1.00 33.17 388 LEU B CA 1
ATOM 6752 C C . LEU B 1 364 ? 72.938 118.342 19.458 1.00 32.56 388 LEU B C 1
ATOM 6753 O O . LEU B 1 364 ? 71.981 117.631 19.146 1.00 32.54 388 LEU B O 1
ATOM 6758 N N . ARG B 1 365 ? 72.807 119.430 20.206 1.00 33.38 389 ARG B N 1
ATOM 6759 C CA . ARG B 1 365 ? 71.500 120.065 20.362 1.00 34.60 389 ARG B CA 1
ATOM 6760 C C . ARG B 1 365 ? 71.518 121.461 19.771 1.00 34.38 389 ARG B C 1
ATOM 6761 O O . ARG B 1 365 ? 72.517 122.184 19.856 1.00 36.35 389 ARG B O 1
ATOM 6769 N N . ILE B 1 366 ? 70.398 121.820 19.162 1.00 33.31 390 ILE B N 1
ATOM 6770 C CA . ILE B 1 366 ? 70.179 123.146 18.661 1.00 31.65 390 ILE B CA 1
ATOM 6771 C C . ILE B 1 366 ? 69.051 123.746 19.502 1.00 32.56 390 ILE B C 1
ATOM 6772 O O . ILE B 1 366 ? 68.018 123.109 19.692 1.00 32.21 390 ILE B O 1
ATOM 6777 N N . GLU B 1 367 ? 69.260 124.956 20.013 1.00 31.37 391 GLU B N 1
ATOM 6778 C CA . GLU B 1 367 ? 68.228 125.670 20.747 1.00 33.07 391 GLU B CA 1
ATOM 6779 C C . GLU B 1 367 ? 67.756 126.828 19.881 1.00 32.63 391 GLU B C 1
ATOM 6780 O O . GLU B 1 367 ? 68.565 127.583 19.358 1.00 30.78 391 GLU B O 1
ATOM 6786 N N . VAL B 1 368 ? 66.442 126.932 19.721 1.00 33.85 392 VAL B N 1
ATOM 6787 C CA . VAL B 1 368 ? 65.814 127.976 18.934 1.00 33.28 392 VAL B CA 1
ATOM 6788 C C . VAL B 1 368 ? 64.722 128.601 19.791 1.00 35.20 392 VAL B C 1
ATOM 6789 O O . VAL B 1 368 ? 63.833 127.898 20.269 1.00 35.89 392 VAL B O 1
ATOM 6793 N N . GLY B 1 369 ? 64.807 129.913 20.003 1.00 35.50 393 GLY B N 1
ATOM 6794 C CA . GLY B 1 369 ? 63.803 130.654 20.761 1.00 35.48 393 GLY B CA 1
ATOM 6795 C C . GLY B 1 369 ? 63.416 131.956 20.078 1.00 35.58 393 GLY B C 1
ATOM 6796 O O . GLY B 1 369 ? 64.028 132.357 19.089 1.00 32.09 393 GLY B O 1
ATOM 6797 N N . GLN B 1 370 ? 62.400 132.619 20.625 1.00 37.95 394 GLN B N 1
ATOM 6798 C CA . GLN B 1 370 ? 61.858 133.846 20.039 1.00 40.18 394 GLN B CA 1
ATOM 6799 C C . GLN B 1 370 ? 62.942 134.897 19.824 1.00 41.90 394 GLN B C 1
ATOM 6800 O O . GLN B 1 370 ? 63.071 135.446 18.731 1.00 41.62 394 GLN B O 1
ATOM 6806 N N . ARG B 1 371 ? 63.716 135.174 20.870 1.00 44.94 395 ARG B N 1
ATOM 6807 C CA . ARG B 1 371 ? 64.742 136.216 20.818 1.00 47.10 395 ARG B CA 1
ATOM 6808 C C . ARG B 1 371 ? 65.777 135.921 19.736 1.00 46.59 395 ARG B C 1
ATOM 6809 O O . ARG B 1 371 ? 66.034 136.756 18.872 1.00 48.51 395 ARG B O 1
ATOM 6817 N N . ASP B 1 372 ? 66.353 134.726 19.775 1.00 45.43 396 ASP B N 1
ATOM 6818 C CA . ASP B 1 372 ? 67.378 134.340 18.804 1.00 44.37 396 ASP B CA 1
ATOM 6819 C C . ASP B 1 372 ? 66.836 134.303 17.369 1.00 42.73 396 ASP B C 1
ATOM 6820 O O . ASP B 1 372 ? 67.548 134.659 16.427 1.00 39.41 396 ASP B O 1
ATOM 6825 N N . LEU B 1 373 ? 65.578 133.885 17.215 1.00 43.02 397 LEU B N 1
ATOM 6826 C CA . LEU B 1 373 ? 64.895 133.905 15.917 1.00 43.91 397 LEU B CA 1
ATOM 6827 C C . LEU B 1 373 ? 64.774 135.325 15.356 1.00 43.85 397 LEU B C 1
ATOM 6828 O O . LEU B 1 373 ? 64.830 135.521 14.142 1.00 44.90 397 LEU B O 1
ATOM 6833 N N . ALA B 1 374 ? 64.601 136.302 16.246 1.00 43.75 398 ALA B N 1
ATOM 6834 C CA . ALA B 1 374 ? 64.556 137.718 15.867 1.00 44.13 398 ALA B CA 1
ATOM 6835 C C . ALA B 1 374 ? 65.916 138.186 15.346 1.00 44.19 398 ALA B C 1
ATOM 6836 O O . ALA B 1 374 ? 65.988 138.965 14.393 1.00 43.34 398 ALA B O 1
ATOM 6838 N N . ASN B 1 375 ? 66.988 137.704 15.979 1.00 43.81 399 ASN B N 1
ATOM 6839 C CA . ASN B 1 375 ? 68.353 138.013 15.544 1.00 43.25 399 ASN B CA 1
ATOM 6840 C C . ASN B 1 375 ? 68.855 137.084 14.423 1.00 41.79 399 ASN B C 1
ATOM 6841 O O . ASN B 1 375 ? 69.978 137.237 13.952 1.00 40.40 399 ASN B O 1
ATOM 6846 N N . GLY B 1 376 ? 68.026 136.132 13.997 1.00 41.66 400 GLY B N 1
ATOM 6847 C CA . GLY B 1 376 ? 68.398 135.190 12.934 1.00 41.86 400 GLY B CA 1
ATOM 6848 C C . GLY B 1 376 ? 69.415 134.127 13.352 1.00 42.47 400 GLY B C 1
ATOM 6849 O O . GLY B 1 376 ? 70.101 133.559 12.505 1.00 40.78 400 GLY B O 1
ATOM 6850 N N . GLN B 1 377 ? 69.502 133.851 14.652 1.00 43.43 401 GLN B N 1
ATOM 6851 C CA . GLN B 1 377 ? 70.491 132.919 15.191 1.00 43.23 401 GLN B CA 1
ATOM 6852 C C . GLN B 1 377 ? 69.822 131.735 15.884 1.00 42.73 401 GLN B C 1
ATOM 6853 O O . GLN B 1 377 ? 68.652 131.804 16.275 1.00 42.48 401 GLN B O 1
ATOM 6859 N N . CYS B 1 378 ? 70.584 130.651 16.020 1.00 40.05 402 CYS B N 1
ATOM 6860 C CA . CYS B 1 378 ? 70.254 129.564 16.934 1.00 39.11 402 CYS B CA 1
ATOM 6861 C C . CYS B 1 378 ? 71.525 129.129 17.667 1.00 37.77 402 CYS B C 1
ATOM 6862 O O . CYS B 1 378 ? 72.629 129.493 17.276 1.00 36.51 402 CYS B O 1
ATOM 6865 N N . ILE B 1 379 ? 71.356 128.360 18.736 1.00 35.43 403 ILE B N 1
ATOM 6866 C CA . ILE B 1 379 ? 72.474 127.917 19.550 1.00 36.30 403 ILE B CA 1
ATOM 6867 C C . ILE B 1 379 ? 72.702 126.434 19.300 1.00 36.14 403 ILE B C 1
ATOM 6868 O O . ILE B 1 379 ? 71.776 125.632 19.436 1.00 34.32 403 ILE B O 1
ATOM 6873 N N . VAL B 1 380 ? 73.932 126.091 18.919 1.00 35.01 404 VAL B N 1
ATOM 6874 C CA . VAL B 1 380 ? 74.325 124.722 18.630 1.00 34.77 404 VAL B CA 1
ATOM 6875 C C . VAL B 1 380 ? 75.412 124.298 19.618 1.00 35.35 404 VAL B C 1
ATOM 6876 O O . VAL B 1 380 ? 76.452 124.940 19.715 1.00 35.77 404 VAL B O 1
ATOM 6880 N N . VAL B 1 381 ? 75.157 123.213 20.346 1.00 35.73 405 VAL B N 1
ATOM 6881 C CA . VAL B 1 381 ? 76.025 122.768 21.434 1.00 34.42 405 VAL B CA 1
ATOM 6882 C C . VAL B 1 381 ? 76.421 121.310 21.208 1.00 33.51 405 VAL B C 1
ATOM 6883 O O . VAL B 1 381 ? 75.559 120.437 21.247 1.00 33.25 405 VAL B O 1
ATOM 6887 N N . PRO B 1 382 ? 77.716 121.043 20.940 1.00 33.54 406 PRO B N 1
ATOM 6888 C CA . PRO B 1 382 ? 78.161 119.653 20.832 1.00 33.83 406 PRO B CA 1
ATOM 6889 C C . PRO B 1 382 ? 78.286 118.999 22.205 1.00 34.07 406 PRO B C 1
ATOM 6890 O O . PRO B 1 382 ? 78.535 119.684 23.196 1.00 34.61 406 PRO B O 1
ATOM 6894 N N . ARG B 1 383 ? 78.132 117.683 22.240 1.00 32.67 407 ARG B N 1
ATOM 6895 C CA . ARG B 1 383 ? 78.029 116.930 23.489 1.00 33.34 407 ARG B CA 1
ATOM 6896 C C . ARG B 1 383 ? 79.333 116.854 24.295 1.00 34.27 407 ARG B C 1
ATOM 6897 O O . ARG B 1 383 ? 79.299 116.862 25.520 1.00 33.96 407 ARG B O 1
ATOM 6905 N N . ASP B 1 384 ? 80.472 116.757 23.613 1.00 35.99 408 ASP B N 1
ATOM 6906 C CA . ASP B 1 384 ? 81.748 116.518 24.296 1.00 36.81 408 ASP B CA 1
ATOM 6907 C C . ASP B 1 384 ? 82.313 117.740 25.018 1.00 39.41 408 ASP B C 1
ATOM 6908 O O . ASP B 1 384 ? 83.028 117.585 26.004 1.00 42.11 408 ASP B O 1
ATOM 6913 N N . VAL B 1 385 ? 82.006 118.937 24.523 1.00 40.92 409 VAL B N 1
ATOM 6914 C CA . VAL B 1 385 ? 82.518 120.185 25.117 1.00 43.38 409 VAL B CA 1
ATOM 6915 C C . VAL B 1 385 ? 81.450 120.930 25.911 1.00 44.97 409 VAL B C 1
ATOM 6916 O O . VAL B 1 385 ? 81.768 121.656 26.858 1.00 43.02 409 VAL B O 1
ATOM 6920 N N . GLY B 1 386 ? 80.194 120.776 25.497 1.00 47.70 410 GLY B N 1
ATOM 6921 C CA . GLY B 1 386 ? 79.058 121.257 26.271 1.00 50.99 410 GLY B CA 1
ATOM 6922 C C . GLY B 1 386 ? 78.758 122.744 26.168 1.00 54.62 410 GLY B C 1
ATOM 6923 O O . GLY B 1 386 ? 79.217 123.438 25.249 1.00 54.86 410 GLY B O 1
ATOM 6924 N N . LYS B 1 387 ? 77.978 123.215 27.139 1.00 57.99 411 LYS B N 1
ATOM 6925 C CA . LYS B 1 387 ? 77.431 124.576 27.171 1.00 59.57 411 LYS B CA 1
ATOM 6926 C C . LYS B 1 387 ? 78.511 125.659 27.102 1.00 59.68 411 LYS B C 1
ATOM 6927 O O . LYS B 1 387 ? 78.310 126.700 26.471 1.00 59.12 411 LYS B O 1
ATOM 6933 N N . ASP B 1 388 ? 79.649 125.410 27.752 1.00 60.30 412 ASP B N 1
ATOM 6934 C CA . ASP B 1 388 ? 80.712 126.420 27.883 1.00 60.55 412 ASP B CA 1
ATOM 6935 C C . ASP B 1 388 ? 81.267 126.864 26.530 1.00 58.46 412 ASP B C 1
ATOM 6936 O O . ASP B 1 388 ? 81.729 127.997 26.397 1.00 58.76 412 ASP B O 1
ATOM 6941 N N . GLN B 1 389 ? 81.211 125.975 25.538 1.00 55.81 413 GLN B N 1
ATOM 6942 C CA . GLN B 1 389 ? 81.678 126.280 24.187 1.00 52.81 413 GLN B CA 1
ATOM 6943 C C . GLN B 1 389 ? 80.542 126.169 23.161 1.00 48.81 413 GLN B C 1
ATOM 6944 O O . GLN B 1 389 ? 80.720 125.621 22.077 1.00 45.87 413 GLN B O 1
ATOM 6950 N N . LYS B 1 390 ? 79.379 126.713 23.509 1.00 46.45 414 LYS B N 1
ATOM 6951 C CA . LYS B 1 390 ? 78.250 126.797 22.585 1.00 45.76 414 LYS B CA 1
ATOM 6952 C C . LYS B 1 390 ? 78.612 127.611 21.347 1.00 45.45 414 LYS B C 1
ATOM 6953 O O . LYS B 1 390 ? 79.422 128.544 21.427 1.00 44.26 414 LYS B O 1
ATOM 6959 N N . ARG B 1 391 ? 78.012 127.251 20.212 1.00 43.00 415 ARG B N 1
ATOM 6960 C CA . ARG B 1 391 ? 78.190 127.993 18.966 1.00 43.63 415 ARG B CA 1
ATOM 6961 C C . ARG B 1 391 ? 76.916 128.746 18.613 1.00 41.56 415 ARG B C 1
ATOM 6962 O O . ARG B 1 391 ? 75.826 128.168 18.586 1.00 39.69 415 ARG B O 1
ATOM 6970 N N . VAL B 1 392 ? 77.061 130.036 18.349 1.00 39.64 416 VAL B N 1
ATOM 6971 C CA . VAL B 1 392 ? 75.985 130.830 17.787 1.00 39.70 416 VAL B CA 1
ATOM 6972 C C . VAL B 1 392 ? 76.135 130.763 16.270 1.00 38.92 416 VAL B C 1
ATOM 6973 O O . VAL B 1 392 ? 77.144 131.190 15.721 1.00 40.52 416 VAL B O 1
ATOM 6977 N N . ILE B 1 393 ? 75.142 130.186 15.610 1.00 38.08 417 ILE B N 1
ATOM 6978 C CA . ILE B 1 393 ? 75.163 130.008 14.169 1.00 38.89 417 ILE B CA 1
ATOM 6979 C C . ILE B 1 393 ? 73.889 130.610 13.614 1.00 38.76 417 ILE B C 1
ATOM 6980 O O . ILE B 1 393 ? 72.803 130.305 14.114 1.00 40.23 417 ILE B O 1
ATOM 6985 N N . PRO B 1 394 ? 74.011 131.491 12.600 1.00 37.84 418 PRO B N 1
ATOM 6986 C CA . PRO B 1 394 ? 72.830 132.023 11.926 1.00 36.64 418 PRO B CA 1
ATOM 6987 C C . PRO B 1 394 ? 71.947 130.901 11.392 1.00 34.82 418 PRO B C 1
ATOM 6988 O O . PRO B 1 394 ? 72.467 129.885 10.953 1.00 34.54 418 PRO B O 1
ATOM 6992 N N . ILE B 1 395 ? 70.630 131.086 11.446 1.00 35.15 419 ILE B N 1
ATOM 6993 C CA . ILE B 1 395 ? 69.683 130.074 10.991 1.00 35.81 419 ILE B CA 1
ATOM 6994 C C . ILE B 1 395 ? 69.852 129.829 9.500 1.00 37.03 419 ILE B C 1
ATOM 6995 O O . ILE B 1 395 ? 69.790 128.686 9.050 1.00 35.85 419 ILE B O 1
ATOM 7000 N N . THR B 1 396 ? 70.078 130.907 8.746 1.00 36.84 420 THR B N 1
ATOM 7001 C CA . THR B 1 396 ? 70.334 130.824 7.308 1.00 35.64 420 THR B CA 1
ATOM 7002 C C . THR B 1 396 ? 71.520 129.906 6.995 1.00 34.76 420 THR B C 1
ATOM 7003 O O . THR B 1 396 ? 71.438 129.068 6.103 1.00 35.41 420 THR B O 1
ATOM 7007 N N . GLU B 1 397 ? 72.610 130.059 7.743 1.00 34.28 421 GLU B N 1
ATOM 7008 C CA . GLU B 1 397 ? 73.792 129.199 7.586 1.00 33.63 421 GLU B CA 1
ATOM 7009 C C . GLU B 1 397 ? 73.439 127.735 7.865 1.00 34.11 421 GLU B C 1
ATOM 7010 O O . GLU B 1 397 ? 73.808 126.851 7.098 1.00 30.74 421 GLU B O 1
ATOM 7021 N N . VAL B 1 398 ? 72.713 127.491 8.956 1.00 35.09 422 VAL B N 1
ATOM 7022 C CA . VAL B 1 398 ? 72.253 126.143 9.305 1.00 35.28 422 VAL B CA 1
ATOM 7023 C C . VAL B 1 398 ? 71.403 125.499 8.192 1.00 37.97 422 VAL B C 1
ATOM 7024 O O . VAL B 1 398 ? 71.483 124.285 7.978 1.00 39.79 422 VAL B O 1
ATOM 7028 N N . MET B 1 399 ? 70.610 126.308 7.487 1.00 39.46 423 MET B N 1
ATOM 7029 C CA . MET B 1 399 ? 69.794 125.824 6.364 1.00 40.42 423 MET B CA 1
ATOM 7030 C C . MET B 1 399 ? 70.619 125.709 5.065 1.00 39.43 423 MET B C 1
ATOM 7031 O O . MET B 1 399 ? 70.189 125.062 4.109 1.00 38.33 423 MET B O 1
ATOM 7036 N N . LYS B 1 400 ? 71.795 126.338 5.039 1.00 37.29 424 LYS B N 1
ATOM 7037 C CA . LYS B 1 400 ? 72.650 126.367 3.854 1.00 35.06 424 LYS B CA 1
ATOM 7038 C C . LYS B 1 400 ? 73.258 124.994 3.576 1.00 35.71 424 LYS B C 1
ATOM 7039 O O . LYS B 1 400 ? 73.962 124.439 4.420 1.00 37.39 424 LYS B O 1
ATOM 7045 N N . VAL B 1 401 ? 72.969 124.469 2.387 1.00 35.66 425 VAL B N 1
ATOM 7046 C CA . VAL B 1 401 ? 73.469 123.181 1.930 1.00 36.16 425 VAL B CA 1
ATOM 7047 C C . VAL B 1 401 ? 74.059 123.366 0.536 1.00 37.03 425 VAL B C 1
ATOM 7048 O O . VAL B 1 401 ? 73.387 123.885 -0.358 1.00 35.79 425 VAL B O 1
ATOM 7052 N N . SER B 1 402 ? 75.321 122.973 0.369 1.00 37.51 426 SER B N 1
ATOM 7053 C CA . SER B 1 402 ? 75.966 122.958 -0.936 1.00 40.30 426 SER B CA 1
ATOM 7054 C C . SER B 1 402 ? 76.329 121.515 -1.298 1.00 40.16 426 SER B C 1
ATOM 7055 O O . SER B 1 402 ? 76.631 120.696 -0.425 1.00 40.74 426 SER B O 1
ATOM 7058 N N . SER B 1 403 ? 76.273 121.218 -2.589 1.00 39.87 427 SER B N 1
ATOM 7059 C CA . SER B 1 403 ? 76.491 119.870 -3.087 1.00 40.66 427 SER B CA 1
ATOM 7060 C C . SER B 1 403 ? 77.214 119.916 -4.418 1.00 40.88 427 SER B C 1
ATOM 7061 O O . SER B 1 403 ? 77.028 120.853 -5.188 1.00 39.77 427 SER B O 1
ATOM 7064 N N . HIS B 1 404 ? 78.039 118.904 -4.677 1.00 43.38 428 HIS B N 1
ATOM 7065 C CA . HIS B 1 404 ? 78.618 118.688 -6.004 1.00 45.16 428 HIS B CA 1
ATOM 7066 C C . HIS B 1 404 ? 78.828 117.197 -6.268 1.00 46.68 428 HIS B C 1
ATOM 7067 O O . HIS B 1 404 ? 78.812 116.383 -5.347 1.00 46.46 428 HIS B O 1
ATOM 7074 N N . THR B 1 405 ? 79.015 116.855 -7.539 1.00 49.54 429 THR B N 1
ATOM 7075 C CA . THR B 1 405 ? 79.254 115.472 -7.952 1.00 51.31 429 THR B CA 1
ATOM 7076 C C . THR B 1 405 ? 80.691 115.342 -8.453 1.00 51.90 429 THR B C 1
ATOM 7077 O O . THR B 1 405 ? 81.128 116.107 -9.312 1.00 50.77 429 THR B O 1
ATOM 7081 N N . THR B 1 406 ? 81.424 114.380 -7.900 1.00 54.51 430 THR B N 1
ATOM 7082 C CA . THR B 1 406 ? 82.833 114.173 -8.245 1.00 57.09 430 THR B CA 1
ATOM 7083 C C . THR B 1 406 ? 82.967 113.351 -9.536 1.00 58.36 430 THR B C 1
ATOM 7084 O O . THR B 1 406 ? 81.961 112.945 -10.122 1.00 58.61 430 THR B O 1
ATOM 7088 N N . GLU B 1 407 ? 84.206 113.130 -9.980 1.00 60.12 431 GLU B N 1
ATOM 7089 C CA . GLU B 1 407 ? 84.501 112.315 -11.170 1.00 60.25 431 GLU B CA 1
ATOM 7090 C C . GLU B 1 407 ? 83.774 110.971 -11.154 1.00 61.47 431 GLU B C 1
ATOM 7091 O O . GLU B 1 407 ? 83.226 110.544 -12.171 1.00 61.75 431 GLU B O 1
ATOM 7097 N N . ASN B 1 408 ? 83.772 110.318 -9.993 1.00 62.80 432 ASN B N 1
ATOM 7098 C CA . ASN B 1 408 ? 83.144 109.003 -9.829 1.00 63.40 432 ASN B CA 1
ATOM 7099 C C . ASN B 1 408 ? 81.628 109.079 -9.583 1.00 62.63 432 ASN B C 1
ATOM 7100 O O . ASN B 1 408 ? 81.015 108.100 -9.155 1.00 62.29 432 ASN B O 1
ATOM 7105 N N . HIS B 1 409 ? 81.039 110.244 -9.859 1.00 62.45 433 HIS B N 1
ATOM 7106 C CA . HIS B 1 409 ? 79.598 110.487 -9.714 1.00 62.59 433 HIS B CA 1
ATOM 7107 C C . HIS B 1 409 ? 79.097 110.324 -8.272 1.00 62.27 433 HIS B C 1
ATOM 7108 O O . HIS B 1 409 ? 77.937 109.976 -8.047 1.00 62.03 433 HIS B O 1
ATOM 7115 N N . GLU B 1 410 ? 79.972 110.610 -7.309 1.00 62.05 434 GLU B N 1
ATOM 7116 C CA . GLU B 1 410 ? 79.646 110.494 -5.883 1.00 62.10 434 GLU B CA 1
ATOM 7117 C C . GLU B 1 410 ? 79.204 111.853 -5.338 1.00 61.34 434 GLU B C 1
ATOM 7118 O O . GLU B 1 410 ? 79.870 112.865 -5.562 1.00 61.92 434 GLU B O 1
ATOM 7124 N N . LEU B 1 411 ? 78.078 111.869 -4.628 1.00 59.41 435 LEU B N 1
ATOM 7125 C CA . LEU B 1 411 ? 77.503 113.110 -4.111 1.00 57.79 435 LEU B CA 1
ATOM 7126 C C . LEU B 1 411 ? 78.211 113.543 -2.827 1.00 55.22 435 LEU B C 1
ATOM 7127 O O . LEU B 1 411 ? 78.268 112.785 -1.858 1.00 55.13 435 LEU B O 1
ATOM 7132 N N . VAL B 1 412 ? 78.752 114.761 -2.840 1.00 52.54 436 VAL B N 1
ATOM 7133 C CA . VAL B 1 412 ? 79.448 115.337 -1.693 1.00 50.56 436 VAL B CA 1
ATOM 7134 C C . VAL B 1 412 ? 78.650 116.543 -1.179 1.00 49.61 436 VAL B C 1
ATOM 7135 O O . VAL B 1 412 ? 78.670 117.617 -1.790 1.00 49.22 436 VAL B O 1
ATOM 7139 N N . VAL B 1 413 ? 77.939 116.346 -0.069 1.00 46.17 437 VAL B N 1
ATOM 7140 C CA . VAL B 1 413 ? 77.095 117.382 0.521 1.00 45.37 437 VAL B CA 1
ATOM 7141 C C . VAL B 1 413 ? 77.835 118.078 1.659 1.00 44.23 437 VAL B C 1
ATOM 7142 O O . VAL B 1 413 ? 78.550 117.429 2.421 1.00 46.23 437 VAL B O 1
ATOM 7146 N N . LYS B 1 414 ? 77.671 119.398 1.757 1.00 43.06 438 LYS B N 1
ATOM 7147 C CA . LYS B 1 414 ? 78.360 120.206 2.769 1.00 42.30 438 LYS B CA 1
ATOM 7148 C C . LYS B 1 414 ? 77.387 121.123 3.515 1.00 40.68 438 LYS B C 1
ATOM 7149 O O . LYS B 1 414 ? 76.506 121.739 2.911 1.00 40.69 438 LYS B O 1
ATOM 7155 N N . ASN B 1 415 ? 77.578 121.225 4.828 1.00 38.41 439 ASN B N 1
ATOM 7156 C CA . ASN B 1 415 ? 76.662 121.946 5.703 1.00 35.80 439 ASN B CA 1
ATOM 7157 C C . ASN B 1 415 ? 77.310 122.164 7.067 1.00 34.34 439 ASN B C 1
ATOM 7158 O O . ASN B 1 415 ? 78.106 121.343 7.518 1.00 36.17 439 ASN B O 1
ATOM 7163 N N . VAL B 1 416 ? 76.960 123.261 7.726 1.00 32.19 440 VAL B N 1
ATOM 7164 C CA . VAL B 1 416 ? 77.567 123.609 9.002 1.00 31.14 440 VAL B CA 1
ATOM 7165 C C . VAL B 1 416 ? 77.291 122.555 10.086 1.00 29.82 440 VAL B C 1
ATOM 7166 O O . VAL B 1 416 ? 78.183 122.222 10.846 1.00 26.58 440 VAL B O 1
ATOM 7170 N N . ILE B 1 417 ? 76.076 122.009 10.138 1.00 30.77 441 ILE B N 1
ATOM 7171 C CA . ILE B 1 417 ? 75.754 120.984 11.140 1.00 30.89 441 ILE B CA 1
ATOM 7172 C C . ILE B 1 417 ? 76.564 119.709 10.872 1.00 31.06 441 ILE B C 1
ATOM 7173 O O . ILE B 1 417 ? 77.107 119.112 11.796 1.00 30.29 441 ILE B O 1
ATOM 7178 N N . LYS B 1 418 ? 76.661 119.315 9.605 1.00 32.58 442 LYS B N 1
ATOM 7179 C CA . LYS B 1 418 ? 77.582 118.257 9.208 1.00 34.72 442 LYS B CA 1
ATOM 7180 C C . LYS B 1 418 ? 79.015 118.593 9.657 1.00 34.76 442 LYS B C 1
ATOM 7181 O O . LYS B 1 418 ? 79.653 117.779 10.326 1.00 33.47 442 LYS B O 1
ATOM 7187 N N . ASP B 1 419 ? 79.510 119.785 9.310 1.00 33.80 443 ASP B N 1
ATOM 7188 C CA . ASP B 1 419 ? 80.853 120.217 9.748 1.00 34.56 443 ASP B CA 1
ATOM 7189 C C . ASP B 1 419 ? 81.036 120.059 11.259 1.00 33.53 443 ASP B C 1
ATOM 7190 O O . ASP B 1 419 ? 82.095 119.629 11.718 1.00 33.40 443 ASP B O 1
ATOM 7195 N N . GLU B 1 420 ? 80.002 120.408 12.021 1.00 33.13 444 GLU B N 1
ATOM 7196 C CA . GLU B 1 420 ? 80.041 120.294 13.479 1.00 32.49 444 GLU B CA 1
ATOM 7197 C C . GLU B 1 420 ? 80.104 118.841 13.936 1.00 32.00 444 GLU B C 1
ATOM 7198 O O . GLU B 1 420 ? 80.807 118.526 14.901 1.00 29.60 444 GLU B O 1
ATOM 7204 N N . LEU B 1 421 ? 79.374 117.959 13.251 1.00 31.04 445 LEU B N 1
ATOM 7205 C CA . LEU B 1 421 ? 79.448 116.530 13.554 1.00 30.35 445 LEU B CA 1
ATOM 7206 C C . LEU B 1 421 ? 80.840 115.974 13.251 1.00 30.28 445 LEU B C 1
ATOM 7207 O O . LEU B 1 421 ? 81.391 115.222 14.053 1.00 30.24 445 LEU B O 1
ATOM 7212 N N . ASP B 1 422 ? 81.396 116.351 12.098 1.00 28.36 446 ASP B N 1
ATOM 7213 C CA . ASP B 1 422 ? 82.748 115.951 11.710 1.00 29.29 446 ASP B CA 1
ATOM 7214 C C . ASP B 1 422 ? 83.819 116.463 12.665 1.00 28.41 446 ASP B C 1
ATOM 7215 O O . ASP B 1 422 ? 84.774 115.741 12.976 1.00 29.30 446 ASP B O 1
ATOM 7220 N N . ALA B 1 423 ? 83.674 117.706 13.118 1.00 28.05 447 ALA B N 1
ATOM 7221 C CA . ALA B 1 423 ? 84.625 118.275 14.078 1.00 28.43 447 ALA B CA 1
ATOM 7222 C C . ALA B 1 423 ? 84.493 117.563 15.423 1.00 28.32 447 ALA B C 1
ATOM 7223 O O . ALA B 1 423 ? 85.488 117.324 16.117 1.00 28.72 447 ALA B O 1
ATOM 7225 N N . TYR B 1 424 ? 83.258 117.210 15.766 1.00 27.72 448 TYR B N 1
ATOM 7226 C CA . TYR B 1 424 ? 82.946 116.422 16.969 1.00 28.89 448 TYR B CA 1
ATOM 7227 C C . TYR B 1 424 ? 83.640 115.053 16.956 1.00 28.76 448 TYR B C 1
ATOM 7228 O O . TYR B 1 424 ? 84.312 114.685 17.920 1.00 29.04 448 TYR B O 1
ATOM 7237 N N . LYS B 1 425 ? 83.488 114.325 15.851 1.00 30.49 449 LYS B N 1
ATOM 7238 C CA . LYS B 1 425 ? 84.198 113.067 15.625 1.00 31.07 449 LYS B CA 1
ATOM 7239 C C . LYS B 1 425 ? 85.697 113.213 15.797 1.00 31.83 449 LYS B C 1
ATOM 7240 O O . LYS B 1 425 ? 86.329 112.403 16.472 1.00 32.48 449 LYS B O 1
ATOM 7246 N N . ALA B 1 426 ? 86.262 114.242 15.162 1.00 32.67 450 ALA B N 1
ATOM 7247 C CA . ALA B 1 426 ? 87.704 114.472 15.187 1.00 32.81 450 ALA B CA 1
ATOM 7248 C C . ALA B 1 426 ? 88.219 114.792 16.597 1.00 33.54 450 ALA B C 1
ATOM 7249 O O . ALA B 1 426 ? 89.320 114.362 16.950 1.00 35.71 450 ALA B O 1
ATOM 7251 N N . ARG B 1 427 ? 87.433 115.513 17.403 1.00 31.41 451 ARG B N 1
ATOM 7252 C CA . ARG B 1 427 ? 87.794 115.728 18.816 1.00 30.73 451 ARG B CA 1
ATOM 7253 C C . ARG B 1 427 ? 87.711 114.425 19.632 1.00 33.23 451 ARG B C 1
ATOM 7254 O O . ARG B 1 427 ? 88.595 114.148 20.446 1.00 32.42 451 ARG B O 1
ATOM 7262 N N . LEU B 1 428 ? 86.660 113.630 19.424 1.00 32.78 452 LEU B N 1
ATOM 7263 C CA . LEU B 1 428 ? 86.545 112.334 20.110 1.00 34.43 452 LEU B CA 1
ATOM 7264 C C . LEU B 1 428 ? 87.743 111.432 19.767 1.00 35.88 452 LEU B C 1
ATOM 7265 O O . LEU B 1 428 ? 88.336 110.803 20.649 1.00 36.02 452 LEU B O 1
ATOM 7270 N N . LYS B 1 429 ? 88.087 111.396 18.481 1.00 35.39 453 LYS B N 1
ATOM 7271 C CA . LYS B 1 429 ? 89.181 110.573 17.954 1.00 36.11 453 LYS B CA 1
ATOM 7272 C C . LYS B 1 429 ? 90.522 110.950 18.570 1.00 36.54 453 LYS B C 1
ATOM 7273 O O . LYS B 1 429 ? 91.258 110.086 19.053 1.00 36.22 453 LYS B O 1
ATOM 7279 N N . GLU B 1 430 ? 90.832 112.244 18.543 1.00 36.42 454 GLU B N 1
ATOM 7280 C CA . GLU B 1 430 ? 92.073 112.762 19.106 1.00 37.45 454 GLU B CA 1
ATOM 7281 C C . GLU B 1 430 ? 92.187 112.431 20.599 1.00 34.61 454 GLU B C 1
ATOM 7282 O O . GLU B 1 430 ? 93.252 112.058 21.081 1.00 31.29 454 GLU B O 1
ATOM 7288 N N . LYS B 1 431 ? 91.086 112.580 21.324 1.00 34.70 455 LYS B N 1
ATOM 7289 C CA . LYS B 1 431 ? 91.071 112.310 22.757 1.00 35.83 455 LYS B CA 1
ATOM 7290 C C . LYS B 1 431 ? 91.197 110.792 23.032 1.00 34.22 455 LYS B C 1
ATOM 7291 O O . LYS B 1 431 ? 91.913 110.384 23.942 1.00 34.70 455 LYS B O 1
ATOM 7297 N N . ALA B 1 432 ? 90.526 109.966 22.230 1.00 31.63 456 ALA B N 1
ATOM 7298 C CA . ALA B 1 432 ? 90.616 108.503 22.370 1.00 31.61 456 ALA B CA 1
ATOM 7299 C C . ALA B 1 432 ? 92.006 107.957 22.025 1.00 30.17 456 ALA B C 1
ATOM 7300 O O . ALA B 1 432 ? 92.522 107.078 22.716 1.00 26.16 456 ALA B O 1
ATOM 7302 N N . PHE B 1 433 ? 92.599 108.471 20.952 1.00 30.80 457 PHE B N 1
ATOM 7303 C CA . PHE B 1 433 ? 93.931 108.030 20.528 1.00 31.96 457 PHE B CA 1
ATOM 7304 C C . PHE B 1 433 ? 94.982 108.471 21.544 1.00 31.89 457 PHE B C 1
ATOM 7305 O O . PHE B 1 433 ? 95.923 107.732 21.831 1.00 31.00 457 PHE B O 1
ATOM 7313 N N . ALA B 1 434 ? 94.826 109.677 22.080 1.00 30.48 458 ALA B N 1
ATOM 7314 C CA . ALA B 1 434 ? 95.738 110.164 23.116 1.00 31.47 458 ALA B CA 1
ATOM 7315 C C . ALA B 1 434 ? 95.647 109.242 24.324 1.00 31.73 458 ALA B C 1
ATOM 7316 O O . ALA B 1 434 ? 96.668 108.881 24.903 1.00 32.27 458 ALA B O 1
ATOM 7318 N N . PHE B 1 435 ? 94.426 108.838 24.677 1.00 32.60 459 PHE B N 1
ATOM 7319 C CA . PHE B 1 435 ? 94.227 107.932 25.806 1.00 34.51 459 PHE B CA 1
ATOM 7320 C C . PHE B 1 435 ? 94.925 106.595 25.600 1.00 34.83 459 PHE B C 1
ATOM 7321 O O . PHE B 1 435 ? 95.595 106.099 26.511 1.00 36.08 459 PHE B O 1
ATOM 7329 N N . HIS B 1 436 ? 94.757 106.012 24.414 1.00 34.34 460 HIS B N 1
ATOM 7330 C CA . HIS B 1 436 ? 95.452 104.778 24.066 1.00 34.06 460 HIS B CA 1
ATOM 7331 C C . HIS B 1 436 ? 96.969 104.965 24.171 1.00 34.48 460 HIS B C 1
ATOM 7332 O O . HIS B 1 436 ? 97.650 104.195 24.855 1.00 31.81 460 HIS B O 1
ATOM 7339 N N . ASN B 1 437 ? 97.485 105.997 23.507 1.00 34.42 461 ASN B N 1
ATOM 7340 C CA . ASN B 1 437 ? 98.931 106.268 23.506 1.00 36.57 461 ASN B CA 1
ATOM 7341 C C . ASN B 1 437 ? 99.508 106.463 24.916 1.00 35.33 461 ASN B C 1
ATOM 7342 O O . ASN B 1 437 ? 100.617 106.026 25.198 1.00 36.33 461 ASN B O 1
ATOM 7347 N N . SER B 1 438 ? 98.735 107.090 25.797 1.00 35.07 462 SER B N 1
ATOM 7348 C CA . SER B 1 438 ? 99.114 107.259 27.200 1.00 35.08 462 SER B CA 1
ATOM 7349 C C . SER B 1 438 ? 99.103 105.944 28.010 1.00 36.63 462 SER B C 1
ATOM 7350 O O . SER B 1 438 ? 99.695 105.880 29.092 1.00 37.68 462 SER B O 1
ATOM 7353 N N . MET B 1 439 ? 98.424 104.916 27.494 1.00 37.47 463 MET B N 1
ATOM 7354 C CA . MET B 1 439 ? 98.289 103.619 28.168 1.00 36.35 463 MET B CA 1
ATOM 7355 C C . MET B 1 439 ? 99.105 102.516 27.472 1.00 36.14 463 MET B C 1
ATOM 7356 O O . MET B 1 439 ? 98.760 101.332 27.520 1.00 37.26 463 MET B O 1
ATOM 7361 N N . VAL B 1 440 ? 100.180 102.935 26.815 1.00 35.36 464 VAL B N 1
ATOM 7362 C CA . VAL B 1 440 ? 101.238 102.053 26.347 1.00 34.89 464 VAL B CA 1
ATOM 7363 C C . VAL B 1 440 ? 102.519 102.548 27.017 1.00 33.55 464 VAL B C 1
ATOM 7364 O O . VAL B 1 440 ? 102.947 103.662 26.754 1.00 33.60 464 VAL B O 1
ATOM 7368 N N . THR B 1 441 ? 103.097 101.732 27.900 1.00 32.31 465 THR B N 1
ATOM 7369 C CA . THR B 1 441 ? 104.258 102.118 28.691 1.00 31.51 465 THR B CA 1
ATOM 7370 C C . THR B 1 441 ? 105.430 101.181 28.463 1.00 31.67 465 THR B C 1
ATOM 7371 O O . THR B 1 441 ? 105.318 99.979 28.662 1.00 31.75 465 THR B O 1
ATOM 7375 N N . ASN B 1 442 ? 106.570 101.742 28.082 1.00 33.73 466 ASN B N 1
ATOM 7376 C CA . ASN B 1 442 ? 107.780 100.953 27.861 1.00 34.76 466 ASN B CA 1
ATOM 7377 C C . ASN B 1 442 ? 108.417 100.547 29.192 1.00 34.32 466 ASN B C 1
ATOM 7378 O O . ASN B 1 442 ? 108.533 101.365 30.096 1.00 35.39 466 ASN B O 1
ATOM 7383 N N . CYS B 1 443 ? 108.788 99.274 29.311 1.00 34.28 467 CYS B N 1
ATOM 7384 C CA . CYS B 1 443 ? 109.369 98.727 30.542 1.00 34.89 467 CYS B CA 1
ATOM 7385 C C . CYS B 1 443 ? 110.627 97.918 30.230 1.00 34.96 467 CYS B C 1
ATOM 7386 O O . CYS B 1 443 ? 110.670 97.186 29.236 1.00 33.81 467 CYS B O 1
ATOM 7389 N N . LYS B 1 444 ? 111.642 98.065 31.083 1.00 34.03 468 LYS B N 1
ATOM 7390 C CA . LYS B 1 444 ? 112.949 97.432 30.879 1.00 36.79 468 LYS B CA 1
ATOM 7391 C C . LYS B 1 444 ? 113.233 96.322 31.889 1.00 34.90 468 LYS B C 1
ATOM 7392 O O . LYS B 1 444 ? 114.360 95.837 31.961 1.00 34.32 468 LYS B O 1
ATOM 7398 N N . SER B 1 445 ? 112.224 95.919 32.661 1.00 34.17 469 SER B N 1
ATOM 7399 C CA . SER B 1 445 ? 112.414 94.916 33.706 1.00 33.41 469 SER B CA 1
ATOM 7400 C C . SER B 1 445 ? 111.098 94.334 34.207 1.00 32.26 469 SER B C 1
ATOM 7401 O O . SER B 1 445 ? 110.040 94.907 34.004 1.00 30.84 469 SER B O 1
ATOM 7404 N N . PHE B 1 446 ? 111.186 93.196 34.884 1.00 33.34 470 PHE B N 1
ATOM 7405 C CA . PHE B 1 446 ? 110.031 92.580 35.521 1.00 34.75 470 PHE B CA 1
ATOM 7406 C C . PHE B 1 446 ? 109.330 93.570 36.455 1.00 35.01 470 PHE B C 1
ATOM 7407 O O . PHE B 1 446 ? 108.105 93.730 36.387 1.00 35.79 470 PHE B O 1
ATOM 7415 N N . ASP B 1 447 ? 110.112 94.244 37.296 1.00 34.75 471 ASP B N 1
ATOM 7416 C CA . ASP B 1 447 ? 109.586 95.198 38.275 1.00 35.13 471 ASP B CA 1
ATOM 7417 C C . ASP B 1 447 ? 108.862 96.371 37.625 1.00 33.95 471 ASP B C 1
ATOM 7418 O O . ASP B 1 447 ? 107.809 96.785 38.106 1.00 33.06 471 ASP B O 1
ATOM 7423 N N . GLU B 1 448 ? 109.423 96.901 36.540 1.00 32.88 472 GLU B N 1
ATOM 7424 C CA . GLU B 1 448 ? 108.795 98.007 35.821 1.00 32.37 472 GLU B CA 1
ATOM 7425 C C . GLU B 1 448 ? 107.465 97.611 35.173 1.00 32.15 472 GLU B C 1
ATOM 7426 O O . GLU B 1 448 ? 106.522 98.403 35.170 1.00 31.83 472 GLU B O 1
ATOM 7432 N N . ILE B 1 449 ? 107.386 96.392 34.635 1.00 30.93 473 ILE B N 1
ATOM 7433 C CA . ILE B 1 449 ? 106.127 95.878 34.087 1.00 31.36 473 ILE B CA 1
ATOM 7434 C C . ILE B 1 449 ? 105.072 95.743 35.188 1.00 31.88 473 ILE B C 1
ATOM 7435 O O . ILE B 1 449 ? 103.927 96.155 35.011 1.00 31.31 473 ILE B O 1
ATOM 7440 N N . VAL B 1 450 ? 105.467 95.164 36.319 1.00 30.61 474 VAL B N 1
ATOM 7441 C CA . VAL B 1 450 ? 104.563 94.973 37.450 1.00 32.42 474 VAL B CA 1
ATOM 7442 C C . VAL B 1 450 ? 104.046 96.298 38.026 1.00 31.96 474 VAL B C 1
ATOM 7443 O O . VAL B 1 450 ? 102.856 96.444 38.288 1.00 31.92 474 VAL B O 1
ATOM 7447 N N . ALA B 1 451 ? 104.947 97.249 38.244 1.00 32.82 475 ALA B N 1
ATOM 7448 C CA . ALA B 1 451 ? 104.563 98.569 38.765 1.00 34.25 475 ALA B CA 1
ATOM 7449 C C . ALA B 1 451 ? 103.622 99.287 37.801 1.00 34.70 475 ALA B C 1
ATOM 7450 O O . ALA B 1 451 ? 102.719 100.004 38.236 1.00 36.83 475 ALA B O 1
ATOM 7452 N N . CYS B 1 452 ? 103.831 99.084 36.500 1.00 34.50 476 CYS B N 1
ATOM 7453 C CA . CYS B 1 452 ? 102.974 99.677 35.476 1.00 34.45 476 CYS B CA 1
ATOM 7454 C C . CYS B 1 452 ? 101.562 99.113 35.583 1.00 33.41 476 CYS B C 1
ATOM 7455 O O . CYS B 1 452 ? 100.588 99.860 35.701 1.00 33.15 476 CYS B O 1
ATOM 7458 N N . ILE B 1 453 ? 101.472 97.789 35.552 1.00 33.04 477 ILE B N 1
ATOM 7459 C CA . ILE B 1 453 ? 100.207 97.081 35.689 1.00 34.00 477 ILE B CA 1
ATOM 7460 C C . ILE B 1 453 ? 99.448 97.525 36.947 1.00 35.85 477 ILE B C 1
ATOM 7461 O O . ILE B 1 453 ? 98.263 97.855 36.871 1.00 37.13 477 ILE B O 1
ATOM 7466 N N . GLU B 1 454 ? 100.141 97.558 38.083 1.00 35.84 478 GLU B N 1
ATOM 7467 C CA . GLU B 1 454 ? 99.513 97.883 39.364 1.00 38.06 478 GLU B CA 1
ATOM 7468 C C . GLU B 1 454 ? 99.120 99.364 39.494 1.00 38.02 478 GLU B C 1
ATOM 7469 O O . GLU B 1 454 ? 98.009 99.670 39.927 1.00 36.92 478 GLU B O 1
ATOM 7475 N N . ASN B 1 455 ? 100.027 100.273 39.132 1.00 37.02 479 ASN B N 1
ATOM 7476 C CA . ASN B 1 455 ? 99.828 101.704 39.411 1.00 37.57 479 ASN B CA 1
ATOM 7477 C C . ASN B 1 455 ? 99.138 102.469 38.301 1.00 37.83 479 ASN B C 1
ATOM 7478 O O . ASN B 1 455 ? 98.446 103.451 38.563 1.00 39.70 479 ASN B O 1
ATOM 7483 N N . LYS B 1 456 ? 99.336 102.031 37.063 1.00 38.38 480 LYS B N 1
ATOM 7484 C CA . LYS B 1 456 ? 98.878 102.785 35.901 1.00 38.93 480 LYS B CA 1
ATOM 7485 C C . LYS B 1 456 ? 97.844 102.010 35.092 1.00 39.53 480 LYS B C 1
ATOM 7486 O O . LYS B 1 456 ? 96.846 102.581 34.647 1.00 39.57 480 LYS B O 1
ATOM 7492 N N . GLY B 1 457 ? 98.089 100.716 34.895 1.00 38.63 481 GLY B N 1
ATOM 7493 C CA . GLY B 1 457 ? 97.249 99.906 34.023 1.00 37.16 481 GLY B CA 1
ATOM 7494 C C . GLY B 1 457 ? 97.629 100.090 32.566 1.00 34.85 481 GLY B C 1
ATOM 7495 O O . GLY B 1 457 ? 98.693 100.617 32.255 1.00 33.23 481 GLY B O 1
ATOM 7496 N N . GLY B 1 458 ? 96.750 99.644 31.676 1.00 33.13 482 GLY B N 1
ATOM 7497 C CA . GLY B 1 458 ? 97.008 99.680 30.242 1.00 32.17 482 GLY B CA 1
ATOM 7498 C C . GLY B 1 458 ? 97.988 98.601 29.820 1.00 32.23 482 GLY B C 1
ATOM 7499 O O . GLY B 1 458 ? 98.102 97.554 30.464 1.00 30.23 482 GLY B O 1
ATOM 7500 N N . LEU B 1 459 ? 98.700 98.868 28.731 1.00 32.10 483 LEU B N 1
ATOM 7501 C CA . LEU B 1 459 ? 99.633 97.908 28.156 1.00 31.58 483 LEU B CA 1
ATOM 7502 C C . LEU B 1 459 ? 101.057 98.224 28.614 1.00 30.84 483 LEU B C 1
ATOM 7503 O O . LEU B 1 459 ? 101.466 99.388 28.623 1.00 31.45 483 LEU B O 1
ATOM 7508 N N . ALA B 1 460 ? 101.786 97.185 29.016 1.00 29.00 484 ALA B N 1
ATOM 7509 C CA . ALA B 1 460 ? 103.214 97.285 29.329 1.00 30.32 484 ALA B CA 1
ATOM 7510 C C . ALA B 1 460 ? 103.991 96.668 28.177 1.00 30.18 484 ALA B C 1
ATOM 7511 O O . ALA B 1 460 ? 103.850 95.476 27.890 1.00 29.24 484 ALA B O 1
ATOM 7513 N N . ARG B 1 461 ? 104.796 97.494 27.517 1.00 31.08 485 ARG B N 1
ATOM 7514 C CA . ARG B 1 461 ? 105.537 97.104 26.327 1.00 32.66 485 ARG B CA 1
ATOM 7515 C C . ARG B 1 461 ? 106.992 96.874 26.708 1.00 32.08 485 ARG B C 1
ATOM 7516 O O . ARG B 1 461 ? 107.584 97.681 27.407 1.00 33.56 485 ARG B O 1
ATOM 7524 N N . PHE B 1 462 ? 107.560 95.758 26.274 1.00 31.65 486 PHE B N 1
ATOM 7525 C CA . PHE B 1 462 ? 108.911 95.394 26.686 1.00 31.14 486 PHE B CA 1
ATOM 7526 C C . PHE B 1 462 ? 109.593 94.497 25.664 1.00 31.35 486 PHE B C 1
ATOM 7527 O O . PHE B 1 462 ? 108.955 93.611 25.089 1.00 30.26 486 PHE B O 1
ATOM 7535 N N . PRO B 1 463 ? 110.899 94.725 25.429 1.00 31.26 487 PRO B N 1
ATOM 7536 C CA . PRO B 1 463 ? 111.617 93.799 24.552 1.00 31.71 487 PRO B CA 1
ATOM 7537 C C . PRO B 1 463 ? 111.675 92.416 25.202 1.00 30.88 487 PRO B C 1
ATOM 7538 O O . PRO B 1 463 ? 111.782 92.313 26.433 1.00 30.96 487 PRO B O 1
ATOM 7542 N N . PHE B 1 464 ? 111.587 91.376 24.382 1.00 27.54 488 PHE B N 1
ATOM 7543 C CA . PHE B 1 464 ? 111.462 90.012 24.875 1.00 28.75 488 PHE B CA 1
ATOM 7544 C C . PHE B 1 464 ? 112.190 89.054 23.934 1.00 28.31 488 PHE B C 1
ATOM 7545 O O . PHE B 1 464 ? 112.239 89.287 22.727 1.00 28.73 488 PHE B O 1
ATOM 7553 N N . TYR B 1 465 ? 112.727 87.973 24.493 1.00 28.98 489 TYR B N 1
ATOM 7554 C CA . TYR B 1 465 ? 113.681 87.113 23.785 1.00 32.07 489 TYR B CA 1
ATOM 7555 C C . TYR B 1 465 ? 113.091 86.088 22.796 1.00 31.98 489 TYR B C 1
ATOM 7556 O O . TYR B 1 465 ? 113.838 85.501 22.018 1.00 31.93 489 TYR B O 1
ATOM 7565 N N . THR B 1 466 ? 111.780 85.857 22.828 1.00 30.49 490 THR B N 1
ATOM 7566 C CA . THR B 1 466 ? 111.176 84.844 21.968 1.00 30.78 490 THR B CA 1
ATOM 7567 C C . THR B 1 466 ? 109.690 85.087 21.680 1.00 31.29 490 THR B C 1
ATOM 7568 O O . THR B 1 466 ? 108.972 85.680 22.480 1.00 30.73 490 THR B O 1
ATOM 7572 N N . THR B 1 467 ? 109.242 84.619 20.523 1.00 29.65 491 THR B N 1
ATOM 7573 C CA . THR B 1 467 ? 107.825 84.602 20.195 1.00 30.41 491 THR B CA 1
ATOM 7574 C C . THR B 1 467 ? 107.324 83.167 20.188 1.00 30.20 491 THR B C 1
ATOM 7575 O O . THR B 1 467 ? 106.183 82.913 19.813 1.00 29.99 491 THR B O 1
ATOM 7579 N N . GLU B 1 468 ? 108.187 82.241 20.612 1.00 29.03 492 GLU B N 1
ATOM 7580 C CA . GLU B 1 468 ? 107.903 80.818 20.579 1.00 30.99 492 GLU B CA 1
ATOM 7581 C C . GLU B 1 468 ? 107.299 80.358 21.918 1.00 31.59 492 GLU B C 1
ATOM 7582 O O . GLU B 1 468 ? 107.155 81.152 22.861 1.00 30.18 492 GLU B O 1
ATOM 7588 N N . ALA B 1 469 ? 106.957 79.076 21.982 1.00 31.83 493 ALA B N 1
ATOM 7589 C CA . ALA B 1 469 ? 106.163 78.509 23.073 1.00 34.01 493 ALA B CA 1
ATOM 7590 C C . ALA B 1 469 ? 106.802 78.625 24.457 1.00 34.75 493 ALA B C 1
ATOM 7591 O O . ALA B 1 469 ? 106.083 78.757 25.446 1.00 35.26 493 ALA B O 1
ATOM 7593 N N . ASP B 1 470 ? 108.134 78.606 24.532 1.00 36.40 494 ASP B N 1
ATOM 7594 C CA . ASP B 1 470 ? 108.821 78.718 25.830 1.00 39.49 494 ASP B CA 1
ATOM 7595 C C . ASP B 1 470 ? 108.625 80.074 26.527 1.00 37.90 494 ASP B C 1
ATOM 7596 O O . ASP B 1 470 ? 108.904 80.209 27.715 1.00 39.28 494 ASP B O 1
ATOM 7601 N N . GLY B 1 471 ? 108.104 81.066 25.809 1.00 36.92 495 GLY B N 1
ATOM 7602 C CA . GLY B 1 471 ? 107.743 82.347 26.418 1.00 36.04 495 GLY B CA 1
ATOM 7603 C C . GLY B 1 471 ? 106.631 82.261 27.452 1.00 34.33 495 GLY B C 1
ATOM 7604 O O . GLY B 1 471 ? 106.482 83.159 28.280 1.00 33.26 495 GLY B O 1
ATOM 7605 N N . GLU B 1 472 ? 105.839 81.189 27.403 1.00 33.36 496 GLU B N 1
ATOM 7606 C CA . GLU B 1 472 ? 104.753 80.990 28.362 1.00 32.18 496 GLU B CA 1
ATOM 7607 C C . GLU B 1 472 ? 105.240 80.943 29.813 1.00 30.01 496 GLU B C 1
ATOM 7608 O O . GLU B 1 472 ? 104.499 81.292 30.722 1.00 29.13 496 GLU B O 1
ATOM 7614 N N . VAL B 1 473 ? 106.482 80.517 30.022 1.00 31.04 497 VAL B N 1
ATOM 7615 C CA . VAL B 1 473 ? 107.087 80.488 31.356 1.00 32.02 497 VAL B CA 1
ATOM 7616 C C . VAL B 1 473 ? 107.000 81.873 32.020 1.00 33.49 497 VAL B C 1
ATOM 7617 O O . VAL B 1 473 ? 106.638 81.991 33.195 1.00 30.93 497 VAL B O 1
ATOM 7621 N N . TRP B 1 474 ? 107.302 82.909 31.240 1.00 34.25 498 TRP B N 1
ATOM 7622 C CA . TRP B 1 474 ? 107.214 84.299 31.688 1.00 34.09 498 TRP B CA 1
ATOM 7623 C C . TRP B 1 474 ? 105.776 84.818 31.781 1.00 34.73 498 TRP B C 1
ATOM 7624 O O . TRP B 1 474 ? 105.469 85.640 32.644 1.00 35.83 498 TRP B O 1
ATOM 7635 N N . ASP B 1 475 ? 104.889 84.328 30.918 1.00 34.20 499 ASP B N 1
ATOM 7636 C CA . ASP B 1 475 ? 103.465 84.643 31.042 1.00 34.32 499 ASP B CA 1
ATOM 7637 C C . ASP B 1 475 ? 102.957 84.226 32.434 1.00 34.86 499 ASP B C 1
ATOM 7638 O O . ASP B 1 475 ? 102.279 84.998 33.118 1.00 37.27 499 ASP B O 1
ATOM 7643 N N . LYS B 1 476 ? 103.312 83.016 32.865 1.00 34.09 500 LYS B N 1
ATOM 7644 C CA . LYS B 1 476 ? 102.910 82.523 34.185 1.00 33.71 500 LYS B CA 1
ATOM 7645 C C . LYS B 1 476 ? 103.498 83.342 35.349 1.00 32.67 500 LYS B C 1
ATOM 7646 O O . LYS B 1 476 ? 102.786 83.664 36.299 1.00 30.30 500 LYS B O 1
ATOM 7652 N N . LYS B 1 477 ? 104.779 83.701 35.274 1.00 32.56 501 LYS B N 1
ATOM 7653 C CA . LYS B 1 477 ? 105.386 84.519 36.341 1.00 33.72 501 LYS B CA 1
ATOM 7654 C C . LYS B 1 477 ? 104.689 85.876 36.466 1.00 33.50 501 LYS B C 1
ATOM 7655 O O . LYS B 1 477 ? 104.453 86.360 37.581 1.00 36.91 501 LYS B O 1
ATOM 7661 N N . LEU B 1 478 ? 104.348 86.478 35.327 1.00 32.53 502 LEU B N 1
ATOM 7662 C CA . LEU B 1 478 ? 103.693 87.781 35.316 1.00 32.12 502 LEU B CA 1
ATOM 7663 C C . LEU B 1 478 ? 102.280 87.685 35.862 1.00 32.36 502 LEU B C 1
ATOM 7664 O O . LEU B 1 478 ? 101.863 88.542 36.651 1.00 30.68 502 LEU B O 1
ATOM 7669 N N . LYS B 1 479 ? 101.549 86.650 35.442 1.00 33.73 503 LYS B N 1
ATOM 7670 C CA . LYS B 1 479 ? 100.212 86.382 35.976 1.00 35.48 503 LYS B CA 1
ATOM 7671 C C . LYS B 1 479 ? 100.235 86.219 37.498 1.00 34.84 503 LYS B C 1
ATOM 7672 O O . LYS B 1 479 ? 99.391 86.788 38.182 1.00 34.69 503 LYS B O 1
ATOM 7678 N N . ASP B 1 480 ? 101.192 85.446 38.012 1.00 34.02 504 ASP B N 1
ATOM 7679 C CA . ASP B 1 480 ? 101.327 85.226 39.463 1.00 33.96 504 ASP B CA 1
ATOM 7680 C C . ASP B 1 480 ? 101.683 86.501 40.218 1.00 34.78 504 ASP B C 1
ATOM 7681 O O . ASP B 1 480 ? 101.263 86.676 41.354 1.00 35.31 504 ASP B O 1
ATOM 7686 N N . ALA B 1 481 ? 102.480 87.367 39.590 1.00 35.28 505 ALA B N 1
ATOM 7687 C CA . ALA B 1 481 ? 102.995 88.576 40.242 1.00 36.32 505 ALA B CA 1
ATOM 7688 C C . ALA B 1 481 ? 101.964 89.696 40.299 1.00 37.03 505 ALA B C 1
ATOM 7689 O O . ALA B 1 481 ? 101.851 90.369 41.316 1.00 36.46 505 ALA B O 1
ATOM 7691 N N . CYS B 1 482 ? 101.215 89.890 39.213 1.00 38.05 506 CYS B N 1
ATOM 7692 C CA . CYS B 1 482 ? 100.290 91.025 39.108 1.00 37.71 506 CYS B CA 1
ATOM 7693 C C . CYS B 1 482 ? 99.001 90.758 38.312 1.00 38.02 506 CYS B C 1
ATOM 7694 O O . CYS B 1 482 ? 98.261 91.693 38.019 1.00 39.22 506 CYS B O 1
ATOM 7697 N N . SER B 1 483 ? 98.730 89.499 37.972 1.00 37.72 507 SER B N 1
ATOM 7698 C CA . SER B 1 483 ? 97.515 89.115 37.239 1.00 38.15 507 SER B CA 1
ATOM 7699 C C . SER B 1 483 ? 97.450 89.651 35.804 1.00 37.93 507 SER B C 1
ATOM 7700 O O . SER B 1 483 ? 96.375 89.709 35.208 1.00 39.43 507 SER B O 1
ATOM 7703 N N . ALA B 1 484 ? 98.600 90.027 35.252 1.00 36.98 508 ALA B N 1
ATOM 7704 C CA . ALA B 1 484 ? 98.677 90.476 33.866 1.00 36.50 508 ALA B CA 1
ATOM 7705 C C . ALA B 1 484 ? 99.203 89.341 33.015 1.00 35.57 508 ALA B C 1
ATOM 7706 O O . ALA B 1 484 ? 99.974 88.491 33.480 1.00 34.84 508 ALA B O 1
ATOM 7708 N N . GLU B 1 485 ? 98.798 89.330 31.757 1.00 34.85 509 GLU B N 1
ATOM 7709 C CA . GLU B 1 485 ? 99.238 88.287 30.852 1.00 35.32 509 GLU B CA 1
ATOM 7710 C C . GLU B 1 485 ? 99.923 88.854 29.632 1.00 32.78 509 GLU B C 1
ATOM 7711 O O . GLU B 1 485 ? 99.636 89.971 29.199 1.00 31.47 509 GLU B O 1
ATOM 7717 N N . ILE B 1 486 ? 100.838 88.072 29.074 1.00 32.63 510 ILE B N 1
ATOM 7718 C CA . ILE B 1 486 ? 101.472 88.444 27.833 1.00 30.63 510 ILE B CA 1
ATOM 7719 C C . ILE B 1 486 ? 100.438 88.243 26.726 1.00 30.97 510 ILE B C 1
ATOM 7720 O O . ILE B 1 486 ? 99.964 87.136 26.509 1.00 31.14 510 ILE B O 1
ATOM 7725 N N . ARG B 1 487 ? 100.095 89.336 26.050 1.00 28.95 511 ARG B N 1
ATOM 7726 C CA . ARG B 1 487 ? 99.052 89.346 25.037 1.00 28.61 511 ARG B CA 1
ATOM 7727 C C . ARG B 1 487 ? 99.589 89.015 23.668 1.00 27.63 511 ARG B C 1
ATOM 7728 O O . ARG B 1 487 ? 98.948 88.292 22.904 1.00 28.45 511 ARG B O 1
ATOM 7736 N N . GLY B 1 488 ? 100.753 89.567 23.346 1.00 28.91 512 GLY B N 1
ATOM 7737 C CA . GLY B 1 488 ? 101.426 89.261 22.087 1.00 29.63 512 GLY B CA 1
ATOM 7738 C C . GLY B 1 488 ? 102.375 90.362 21.644 1.00 29.68 512 GLY B C 1
ATOM 7739 O O . GLY B 1 488 ? 102.706 91.276 22.411 1.00 29.25 512 GLY B O 1
ATOM 7740 N N . HIS B 1 489 ? 102.805 90.262 20.393 1.00 27.80 513 HIS B N 1
ATOM 7741 C CA . HIS B 1 489 ? 103.678 91.253 19.792 1.00 29.27 513 HIS B CA 1
ATOM 7742 C C . HIS B 1 489 ? 103.121 91.677 18.439 1.00 29.91 513 HIS B C 1
ATOM 7743 O O . HIS B 1 489 ? 102.293 90.987 17.857 1.00 27.67 513 HIS B O 1
ATOM 7750 N N . ASN B 1 490 ? 103.582 92.822 17.954 1.00 33.69 514 ASN B N 1
ATOM 7751 C CA . ASN B 1 490 ? 103.248 93.296 16.618 1.00 34.78 514 ASN B CA 1
ATOM 7752 C C . ASN B 1 490 ? 104.409 92.973 15.693 1.00 35.71 514 ASN B C 1
ATOM 7753 O O . ASN B 1 490 ? 105.485 93.545 15.851 1.00 35.86 514 ASN B O 1
ATOM 7758 N N . PRO B 1 491 ? 104.214 92.041 14.735 1.00 36.48 515 PRO B N 1
ATOM 7759 C CA . PRO B 1 491 ? 105.328 91.663 13.870 1.00 38.65 515 PRO B CA 1
ATOM 7760 C C . PRO B 1 491 ? 105.853 92.814 13.007 1.00 42.06 515 PRO B C 1
ATOM 7761 O O . PRO B 1 491 ? 107.021 92.796 12.608 1.00 43.42 515 PRO B O 1
ATOM 7765 N N . ASP B 1 492 ? 104.999 93.801 12.742 1.00 44.59 516 ASP B N 1
ATOM 7766 C CA . ASP B 1 492 ? 105.380 94.993 11.977 1.00 47.40 516 ASP B CA 1
ATOM 7767 C C . ASP B 1 492 ? 106.274 95.976 12.752 1.00 48.41 516 ASP B C 1
ATOM 7768 O O . ASP B 1 492 ? 106.830 96.896 12.153 1.00 48.43 516 ASP B O 1
ATOM 7773 N N . GLU B 1 493 ? 106.392 95.798 14.068 1.00 48.39 517 GLU B N 1
ATOM 7774 C CA . GLU B 1 493 ? 107.348 96.559 14.867 1.00 50.16 517 GLU B CA 1
ATOM 7775 C C . GLU B 1 493 ? 108.668 95.810 14.872 1.00 52.20 517 GLU B C 1
ATOM 7776 O O . GLU B 1 493 ? 108.739 94.679 15.349 1.00 52.47 517 GLU B O 1
ATOM 7782 N N . ASN B 1 494 ? 109.718 96.433 14.352 1.00 54.17 518 ASN B N 1
ATOM 7783 C CA . ASN B 1 494 ? 111.019 95.765 14.294 1.00 55.84 518 ASN B CA 1
ATOM 7784 C C . ASN B 1 494 ? 111.949 96.191 15.425 1.00 53.73 518 ASN B C 1
ATOM 7785 O O . ASN B 1 494 ? 112.129 97.379 15.686 1.00 50.33 518 ASN B O 1
ATOM 7790 N N . VAL B 1 495 ? 112.510 95.194 16.106 1.00 53.52 519 VAL B N 1
ATOM 7791 C CA . VAL B 1 495 ? 113.373 95.439 17.248 1.00 53.70 519 VAL B CA 1
ATOM 7792 C C . VAL B 1 495 ? 114.705 96.006 16.777 1.00 53.81 519 VAL B C 1
ATOM 7793 O O . VAL B 1 495 ? 115.216 95.639 15.714 1.00 54.15 519 VAL B O 1
ATOM 7797 N N . LEU B 1 496 ? 115.246 96.923 17.567 1.00 53.29 520 LEU B N 1
ATOM 77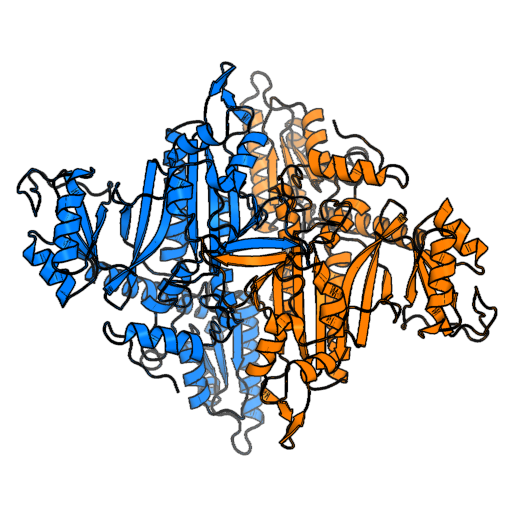98 C CA . LEU B 1 496 ? 116.539 97.505 17.283 1.00 52.98 520 LEU B CA 1
ATOM 7799 C C . LEU B 1 496 ? 117.592 96.439 17.560 1.00 50.82 520 LEU B C 1
ATOM 7800 O O . LEU B 1 496 ? 117.465 95.689 18.522 1.00 50.43 520 LEU B O 1
ATOM 7805 N N . PRO B 1 497 ? 118.624 96.341 16.703 1.00 48.75 521 PRO B N 1
ATOM 7806 C CA . PRO B 1 497 ? 119.654 95.345 17.009 1.00 47.17 521 PRO B CA 1
ATOM 7807 C C . PRO B 1 497 ? 120.366 95.674 18.322 1.00 45.67 521 PRO B C 1
ATOM 7808 O O . PRO B 1 497 ? 120.524 96.847 18.666 1.00 44.65 521 PRO B O 1
ATOM 7812 N N . GLY B 1 498 ? 120.748 94.641 19.065 1.00 44.39 522 GLY B N 1
ATOM 7813 C CA . GLY B 1 498 ? 121.448 94.825 20.331 1.00 43.27 522 GLY B CA 1
ATOM 7814 C C . GLY B 1 498 ? 120.565 95.142 21.526 1.00 42.35 522 GLY B C 1
ATOM 7815 O O . GLY B 1 498 ? 121.065 95.280 22.640 1.00 42.28 522 GLY B O 1
ATOM 7816 N N . GLU B 1 499 ? 119.256 95.255 21.315 1.00 41.16 523 GLU B N 1
ATOM 7817 C CA . GLU B 1 499 ? 118.325 95.430 22.428 1.00 40.88 523 GLU B CA 1
ATOM 7818 C C . GLU B 1 499 ? 118.212 94.091 23.156 1.00 37.05 523 GLU B C 1
ATOM 7819 O O . GLU B 1 499 ? 118.311 93.036 22.532 1.00 34.97 523 GLU B O 1
ATOM 7825 N N . VAL B 1 500 ? 118.045 94.133 24.473 1.00 34.62 524 VAL B N 1
ATOM 7826 C CA . VAL B 1 500 ? 117.995 92.909 25.272 1.00 34.68 524 VAL B CA 1
ATOM 7827 C C . VAL B 1 500 ? 116.617 92.697 25.875 1.00 33.07 524 VAL B C 1
ATOM 7828 O O . VAL B 1 500 ? 115.886 93.650 26.131 1.00 33.47 524 VAL B O 1
ATOM 7832 N N . CYS B 1 501 ? 116.282 91.430 26.095 1.00 33.30 525 CYS B N 1
ATOM 7833 C CA . CYS B 1 501 ? 115.018 91.033 26.696 1.00 32.07 525 CYS B CA 1
ATOM 7834 C C . CYS B 1 501 ? 114.928 91.564 28.116 1.00 31.68 525 CYS B C 1
ATOM 7835 O O . CYS B 1 501 ? 115.832 91.335 28.917 1.00 32.94 525 CYS B O 1
ATOM 7838 N N . ALA B 1 502 ? 113.828 92.253 28.421 1.00 29.71 526 ALA B N 1
ATOM 7839 C CA . ALA B 1 502 ? 113.578 92.809 29.759 1.00 30.10 526 ALA B CA 1
ATOM 7840 C C . ALA B 1 502 ? 113.549 91.769 30.880 1.00 28.81 526 ALA B C 1
ATOM 7841 O O . ALA B 1 502 ? 113.758 92.112 32.041 1.00 26.58 526 ALA B O 1
ATOM 7843 N N . LEU B 1 503 ? 113.258 90.512 30.548 1.00 29.15 527 LEU B N 1
ATOM 7844 C CA . LEU B 1 503 ? 113.018 89.503 31.572 1.00 29.19 527 LEU B CA 1
ATOM 7845 C C . LEU B 1 503 ? 114.169 88.508 31.757 1.00 31.23 527 LEU B C 1
ATOM 7846 O O . LEU B 1 503 ? 114.505 88.171 32.889 1.00 32.34 527 LEU B O 1
ATOM 7851 N N . SER B 1 504 ? 114.770 88.056 30.659 1.00 33.68 528 SER B N 1
ATOM 7852 C CA . SER B 1 504 ? 115.811 87.020 30.693 1.00 34.38 528 SER B CA 1
ATOM 7853 C C . SER B 1 504 ? 117.224 87.567 30.537 1.00 36.96 528 SER B C 1
ATOM 7854 O O . SER B 1 504 ? 118.190 86.895 30.903 1.00 39.19 528 SER B O 1
ATOM 7857 N N . GLY B 1 505 ? 117.351 88.766 29.973 1.00 38.32 529 GLY B N 1
ATOM 7858 C CA . GLY B 1 505 ? 118.657 89.331 29.644 1.00 38.98 529 GLY B CA 1
ATOM 7859 C C . GLY B 1 505 ? 119.218 88.888 28.298 1.00 39.58 529 GLY B C 1
ATOM 7860 O O . GLY B 1 505 ? 120.238 89.418 27.848 1.00 39.52 529 GLY B O 1
ATOM 7861 N N . LYS B 1 506 ? 118.553 87.927 27.653 1.00 39.45 530 LYS B N 1
ATOM 7862 C CA . LYS B 1 506 ? 118.966 87.406 26.347 1.00 37.64 530 LYS B CA 1
ATOM 7863 C C . LYS B 1 506 ? 118.685 88.425 25.241 1.00 36.65 530 LYS B C 1
ATOM 7864 O O . LYS B 1 506 ? 118.021 89.432 25.491 1.00 35.23 530 LYS B O 1
ATOM 7870 N N . PRO B 1 507 ? 119.187 88.174 24.013 1.00 36.68 531 PRO B N 1
ATOM 7871 C CA . PRO B 1 507 ? 118.916 89.121 22.932 1.00 36.32 531 PRO B CA 1
ATOM 7872 C C . PRO B 1 507 ? 117.423 89.215 22.627 1.00 36.13 531 PRO B C 1
ATOM 7873 O O . PRO B 1 507 ? 116.730 88.190 22.645 1.00 35.43 531 PRO B O 1
ATOM 7877 N N . ALA B 1 508 ? 116.937 90.430 22.377 1.00 32.59 532 ALA B N 1
ATOM 7878 C CA . ALA B 1 508 ? 115.519 90.646 22.106 1.00 33.88 532 ALA B CA 1
ATOM 7879 C C . ALA B 1 508 ? 115.212 90.387 20.635 1.00 33.05 532 ALA B C 1
ATOM 7880 O O . ALA B 1 508 ? 115.964 90.815 19.757 1.00 34.27 532 ALA B O 1
ATOM 7882 N N . VAL B 1 509 ? 114.111 89.682 20.376 1.00 31.45 533 VAL B N 1
ATOM 7883 C CA . VAL B 1 509 ? 113.629 89.456 19.005 1.00 31.68 533 VAL B CA 1
ATOM 7884 C C . VAL B 1 509 ? 112.286 90.142 18.716 1.00 31.54 533 VAL B C 1
ATOM 7885 O O . VAL B 1 509 ? 111.823 90.113 17.585 1.00 34.14 533 VAL B O 1
ATOM 7889 N N . CYS B 1 510 ? 111.665 90.750 19.727 1.00 31.28 534 CYS B N 1
ATOM 7890 C CA . CYS B 1 510 ? 110.366 91.416 19.562 1.00 29.46 534 CYS B CA 1
ATOM 7891 C C . CYS B 1 510 ? 110.053 92.288 20.772 1.00 30.94 534 CYS B C 1
ATOM 7892 O O . CYS B 1 510 ? 110.750 92.215 21.791 1.00 30.46 534 CYS B O 1
ATOM 7895 N N . TYR B 1 511 ? 109.003 93.103 20.657 1.00 31.51 535 TYR B N 1
ATOM 7896 C CA . TYR B 1 511 ? 108.421 93.792 21.811 1.00 32.61 535 TYR B CA 1
ATOM 7897 C C . TYR B 1 511 ? 107.099 93.122 22.163 1.00 33.02 535 TYR B C 1
ATOM 7898 O O . TYR B 1 511 ? 106.151 93.142 21.375 1.00 32.37 535 TYR B O 1
ATOM 7907 N N . MET B 1 512 ? 107.045 92.511 23.339 1.00 33.52 536 MET B N 1
ATOM 7908 C CA . MET B 1 512 ? 105.808 91.930 23.823 1.00 32.38 536 MET B CA 1
ATOM 7909 C C . MET B 1 512 ? 104.994 93.008 24.516 1.00 33.44 536 MET B C 1
ATOM 7910 O O . MET B 1 512 ? 105.541 94.029 24.960 1.00 33.36 536 MET B O 1
ATOM 7915 N N . TYR B 1 513 ? 103.684 92.770 24.571 1.00 31.79 537 TYR B N 1
ATOM 7916 C CA . TYR B 1 513 ? 102.746 93.605 25.298 1.00 32.60 537 TYR B CA 1
ATOM 7917 C C . TYR B 1 513 ? 102.033 92.773 26.346 1.00 34.14 537 TYR B C 1
ATOM 7918 O O . TYR B 1 513 ? 101.448 91.723 26.039 1.00 33.88 537 TYR B O 1
ATOM 7927 N N . CYS B 1 514 ? 102.059 93.272 27.579 1.00 33.46 538 CYS B N 1
ATOM 7928 C CA . CYS B 1 514 ? 101.462 92.594 28.711 1.00 33.52 538 CYS B CA 1
ATOM 7929 C C . CYS B 1 514 ? 100.337 93.478 29.243 1.00 32.94 538 CYS B C 1
ATOM 7930 O O . CYS B 1 514 ? 100.448 94.706 29.208 1.00 31.23 538 CYS B O 1
ATOM 7933 N N . ALA B 1 515 ? 99.274 92.852 29.744 1.00 30.34 539 ALA B N 1
ATOM 7934 C CA . ALA B 1 515 ? 98.133 93.581 30.302 1.00 31.77 539 ALA B CA 1
ATOM 7935 C C . ALA B 1 515 ? 97.184 92.682 31.092 1.00 31.86 539 ALA B C 1
ATOM 7936 O O . ALA B 1 515 ? 97.140 91.467 30.888 1.00 30.60 539 ALA B O 1
ATOM 7938 N N . LYS B 1 516 ? 96.433 93.308 31.996 1.00 33.23 540 LYS B N 1
ATOM 7939 C CA . LYS B 1 516 ? 95.269 92.693 32.613 1.00 35.25 540 LYS B CA 1
ATOM 7940 C C . LYS B 1 516 ? 94.153 92.669 31.589 1.00 35.52 540 LYS B C 1
ATOM 7941 O O . LYS B 1 516 ? 93.886 93.673 30.929 1.00 34.54 540 LYS B O 1
ATOM 7947 N N . SER B 1 517 ? 93.482 91.532 31.482 1.00 37.22 541 SER B N 1
ATOM 7948 C CA . SER B 1 517 ? 92.459 91.326 30.476 1.00 37.28 541 SER B CA 1
ATOM 7949 C C . SER B 1 517 ? 91.098 91.211 31.132 1.00 36.29 541 SER B C 1
ATOM 7950 O O . SER B 1 517 ? 91.004 90.841 32.299 1.00 33.09 541 SER B O 1
ATOM 7953 N N . TYR B 1 518 ? 90.056 91.545 30.368 1.00 37.36 542 TYR B N 1
ATOM 7954 C CA . TYR B 1 518 ? 88.672 91.203 30.710 1.00 37.13 542 TYR B CA 1
ATOM 7955 C C . TYR B 1 518 ? 88.446 89.740 30.381 1.00 38.50 542 TYR B C 1
ATOM 7956 O O . TYR B 1 518 ? 89.067 89.219 29.451 1.00 36.82 542 TYR B O 1
#

InterPro domains:
  IPR002314 Aminoacyl-tRNA synthetase, class II (G/ P/ S/T) [PF00587] (127-308)
  IPR002316 Proline-tRNA ligase, class IIa [PR01046] (100-118)
  IPR002316 Proline-tRNA ligase, class IIa [PR01046] (141-152)
  IPR002316 Proline-tRNA ligase, class IIa [PR01046] (171-179)
  IPR002316 Proline-tRNA ligase, class IIa [PR01046] (181-192)
  IPR004154 Anticodon-binding [PF03129] (325-424)
  IPR004499 Proline-tRNA ligase, class IIa, archaeal-type [MF_01571] (41-542)
  IPR004499 Proline-tRNA ligase, class IIa, archaeal-type [PTHR43382] (21-502)
  IPR004499 Proline-tRNA ligase, class IIa, archaeal-type [TIGR00408] (43-542)
  IPR006195 Aminoacyl-tRNA synthetase, class II [PS50862] (81-318)
  IPR016061 Proline-tRNA ligase, class II, C-terminal [PF09180] (470-542)
  IPR016061 Proline-tRNA ligase, class II, C-terminal [SM00946] (470-542)
  IPR017449 Prolyl-tRNA synthetase, class II [G3DSA:3.30.110.30] (464-541)
  IPR017449 Prolyl-tRNA synthetase, class II [SSF64586] (465-542)
  IPR033721 Prolyl-tRNA synthetase, catalytic domain [cd00778] (48-308)
  IPR036621 Anticodon-binding domain superfamily [G3DSA:3.40.50.800] (319-446)
  IPR045864 Class II Aminoacyl-tRNA synthetase/Biotinyl protein ligase (BPL) and lipoyl protein ligase (LPL) [G3DSA:3.30.930.10] (26-318)
  IPR045864 Class II Aminoacyl-tRNA synthetase/Biotinyl protein ligase (BPL) and lipoyl protein ligase (LPL) [SSF55681] (47-311)

Secondary structure (DSSP, 8-state):
-------TTTHHHHHHHHHHHTT-EETTSSSTT--EE-HHHHHHHHHHHHHHHHHHHHTT-EE-B--SEEEHHHHTSSHHHHHHHGGG-EEEEEETTEEEEEEEEEPSSSHHHHHHHHHHH--BGGG--EEEEEEEEEE-TT--S-BTTTB-SEEEEEEEEEEESSHHHHHHHHHHHHHHHHIIIIIIT----EEEEE-GGG--TT-SEEEEEEEE-TTS-EEEEEEEEEEETHHHHHTT--EE-TT--EEPPEEEEEEEETHHHHHHHHHH-BTTB----GGG-S-SEEEEEES-S-TT-HHHHHHHHHHHHHHHHHHHHTT---EEE---TTS-HHHHHHHHHHTT-SEEEEEEHHHHHTTEEEEEETTT-GGG-EEEEHHHHH-------HHHHHHHHHHHHHHHHHHHHHHHTEEE-SSHHHHHHIIIII-SEEEEEES-SSGGGHHHHHHHHHHHS-EEEEE-TTSPPPTT-B-TTT-SBPSEEEEEE-B-/-------TTTHHHHHHHHHHHTT-EETTSSSTT--EE-HHHHHHHHHHHHHHHHHHHHTT-EE-B--SEEEHHHHTSSHHHHHHHGGG-EEEEEETTEEEEEEEEEPSSSHHHHHHHHHHH-SBGGG--EEEEEEEEEE-TT--S-BTTTB-SEEEEEEEEEEESSHHHHHHHHHHHHHHHHIIIIIIT----EEEEE-GGG--TT-SEEEEEEEEPTTS-EEEEEEEEEEETHHHHHTT--EE-TT--EEPPEEEEEEEETHHHHHHHHHH-BTTB----GGG-S-SEEEEEES-S-TT-HHHHHHHHHHHHHHHHHHHHTT---EEE---TTS-HHHHHHHHHHTT-SEEEEEEHHHHHTTEEEEEETTT-GGG-EEEEHHHHH--EEEE-TT--EEEE-HHHHHHHHHHHHHHHHHHHHHHHTEEE-SSHHHHHHHHHHT-SEEEEEES-SSGGGHHHHHHHHHHHS-EEEEE-TTSPPPTT-B-TTT-SBP-EEEEEE-B-

Organism: Giardia intestinalis (strain ATCC 50803 / WB clone C6) (NCBI:txid184922)

Sequence (1001 aa):
TFSLTKTRDTFADWFDAIMDAAELVDRRRYPVKGCVVFRPYGFFMENAIMRLCEEEYAKVGISQILFPTVIPESFLKKESDHIKGFEAECFWVEKGGLQPLEERLALRPTSETAIYSMFSKWVRSYKDLPLKIHQTCTIFRHETKNTKPLIRVREIHWNEAHCCHATAEDAVSQLSDYWKVIDTIFSDELCFKGQKLRRVCWDRFPGADYSEVSDVVMPCGRVLQTAGIHNLGQRFSSTFDILYANKANESVHPYLTCAGISTRVLACALSIHGDSGGLVLPPLIAPIHVVIIPIGCGKKNNQESDQQVLGKVNEIADTLKSKLGLRVSIDDDFSKSMGDKLYYYELKGVPLRIEVGQRDLANGQCIVVPRDVGKDQKRVIPITEVMKVSVVKNVIKDELDAYKARLKEKAFAFHNSMVTNCKSFDEIVACIENKGGLARFPFYTTEADGEVWDKKLKDACSAEIRGHNPDENVLPGEVCALSGKPAVCYMYCAKSYTFSLTKTRDTFADWFDAIMDAAELVDRRRYPVKGCVVFRPYGFFMENAIMRLCEEEYAKVGISQILFPTVIPESFLKKESDHIKGFEAECFWVEKGGLQPLEERLALRPTSETAIYSMFSKWVRSYKDLPLKIHQTCTIFRHETKNTKPLIRVREIHWNEAHCCHATAEDAVSQLSDYWKVIDTIFSDELCFKGQKLRRVCWDRFPGADYSEVSDVVMPCGRVLQTAGIHNLGQRFSSTFDILYANKANESVHPYLTCAGISTRVLACALSIHGDSGGLVLPPLIAPIHVVIIPIGCGKKNNQESDQQVLGKVNEIADTLKSKLGLRVSIDDDFSKSMGDKLYYYELKGVPLRIEVGQRDLANGQCIVVPRDVGKDQKRVIPITEVMKVSSHTTENHELVVKNVIKDELDAYKARLKEKAFAFHNSMVTNCKSFDEIVACIENKGGLARFPFYTTEADGEVWDKKLKDACSAEIRGHNPDENVLPGEVCALSGKPAVCYMYCAKSY

B-factor: mean 34.62, std 9.44, range [15.5, 88.98]